Protein AF-0000000086680025 (afdb_homodimer)

Foldseek 3Di:
DKAKEKAFFAFEQFLDPVVGTDRTWIWIDTQQFTADIGNDDDDDHHYDHQHLKYKWFFFAAQAAQQLCQLLFQVCQQAAPVRCLCVPLVQQLLQDDLLSLLLSLLLSVLLCVLQRHQEYAHQHQSPQDLSNVVSNLVSCVVLQGQYADADHHHRNDSCQQFAQHADAHPLVSVVVCCVVRPVDPPDSYHYAHEYAAARRYHPVRNVVSLVSCVVSVHAYEYEALFADRRVVRLGQVVCVVVVSAALRYEYEQCQNHDPVSLLSNLVRNHAYEHAQPSRVSNVGHHRCQLVCVVSVHQAAYHNYYSNHPDHHLLVRLVSNLVRQQVVQVVVVVVVVHDGPDRDDLLSSLLRRFLSSCVNNVNNQAGRGSDGPHGPFMWIFNCPDPQRPPDDDVSCSSNPRDGSQRGAWTDRSNHTQHHRSGGPDDSVVSVVSSNVSSVSSVVVSVVVVVPPPPD/DKAKEKAFFAFEQFLDPVVGTDRTWIWIDTQQFTADIGNDDDDDHHYDHQHLKYKWFFFAAQAAQQLCQLLFQVCQQAAPVRCLCVPLAQQLLQDDLLSSLLSLLLSVLLCVLQRHQEYAHQHQSPQDLSNVVSNLVSCVVLQGQYADADHHHRNDSCQQFAQHADAHPLVSVVVCCVPRPVDPPDSYHYAHEYAAARRYHPVRNVVSLVSCVVSVHAYEYEALFADRRVVRLGQVVCVVVVSAALRYEYEQCQNHDPVSLLSNLVRNHAYEHAQPSRVSNVGHHRCQLVCVVSVHQAAYHNYYSNHPDHHLLVRLVSNLVRQQVVQVVVVVVVVHDGPDRDDLLSSLLRRFLSSCVNNVNNQAGRGSDGPHGPFMWIFNCPDPQRPPDDDVSCSSNPRDGSQGGAWTDRSNHTQHHRSGGPDDSVVSVVSSNVSSVSSVVVSVVVVVPPPDD

Structure (mmCIF, N/CA/C/O backbone):
data_AF-0000000086680025-model_v1
#
loop_
_entity.id
_entity.type
_entity.pdbx_description
1 polymer 'Cytosine deaminase'
#
loop_
_atom_site.group_PDB
_atom_site.id
_atom_site.type_symbol
_atom_site.label_atom_id
_atom_site.label_alt_id
_atom_site.label_comp_id
_atom_site.label_asym_id
_atom_site.label_entity_id
_atom_site.label_seq_id
_atom_site.pdbx_PDB_ins_code
_atom_site.Cartn_x
_atom_site.Cartn_y
_atom_site.Cartn_z
_atom_site.occupancy
_atom_site.B_iso_or_equiv
_atom_site.auth_seq_id
_atom_site.auth_comp_id
_atom_site.auth_asym_id
_atom_site.auth_atom_id
_atom_site.pdbx_PDB_model_num
ATOM 1 N N . MET A 1 1 ? 18.297 10.102 37.594 1 54.25 1 MET A N 1
ATOM 2 C CA . MET A 1 1 ? 19.156 9.195 36.844 1 54.25 1 MET A CA 1
ATOM 3 C C . MET A 1 1 ? 18.859 9.281 35.344 1 54.25 1 MET A C 1
ATOM 5 O O . MET A 1 1 ? 17.734 9.523 34.969 1 54.25 1 MET A O 1
ATOM 9 N N . SER A 1 2 ? 19.922 9.375 34.562 1 71.94 2 SER A N 1
ATOM 10 C CA . SER A 1 2 ? 19.781 9.523 33.125 1 71.94 2 SER A CA 1
ATOM 11 C C . SER A 1 2 ? 19.047 8.344 32.5 1 71.94 2 SER A C 1
ATOM 13 O O . SER A 1 2 ? 19.203 7.203 32.938 1 71.94 2 SER A O 1
ATOM 15 N N . ASN A 1 3 ? 17.953 8.695 31.797 1 89.69 3 ASN A N 1
ATOM 16 C CA . ASN A 1 3 ? 17.25 7.652 31.062 1 89.69 3 ASN A CA 1
ATOM 17 C C . ASN A 1 3 ? 18.031 7.195 29.828 1 89.69 3 ASN A C 1
ATOM 19 O O . ASN A 1 3 ? 18.234 7.977 28.906 1 89.69 3 ASN A O 1
ATOM 23 N N . ARG A 1 4 ? 18.703 6.047 29.984 1 96.38 4 ARG A N 1
ATOM 24 C CA . ARG A 1 4 ? 19.516 5.508 28.906 1 96.38 4 ARG A CA 1
ATOM 25 C C . ARG A 1 4 ? 18.906 4.227 28.344 1 96.38 4 ARG A C 1
ATOM 27 O O . ARG A 1 4 ? 18.516 3.336 29.109 1 96.38 4 ARG A O 1
ATOM 34 N N . ILE A 1 5 ? 18.734 4.18 27.016 1 98.44 5 ILE A N 1
ATOM 35 C CA . ILE A 1 5 ? 18.25 3.008 26.297 1 98.44 5 ILE A CA 1
ATOM 36 C C . ILE A 1 5 ? 19.281 2.566 25.266 1 98.44 5 ILE A C 1
ATOM 38 O O . ILE A 1 5 ? 19.828 3.393 24.531 1 98.44 5 ILE A O 1
ATOM 42 N N . LEU A 1 6 ? 19.656 1.301 25.297 1 98.81 6 LEU A N 1
ATOM 43 C CA . LEU A 1 6 ? 20.531 0.731 24.281 1 98.81 6 LEU A CA 1
ATOM 44 C C . LEU A 1 6 ? 19.781 -0.26 23.406 1 98.81 6 LEU A C 1
ATOM 46 O O . LEU A 1 6 ? 19.344 -1.316 23.875 1 98.81 6 LEU A O 1
ATOM 50 N N . LEU A 1 7 ? 19.469 0.133 22.156 1 98.88 7 LEU A N 1
ATOM 51 C CA . LEU A 1 7 ? 19.016 -0.82 21.156 1 98.88 7 LEU A CA 1
ATOM 52 C C . LEU A 1 7 ? 20.172 -1.644 20.609 1 98.88 7 LEU A C 1
ATOM 54 O O . LEU A 1 7 ? 21.016 -1.121 19.891 1 98.88 7 LEU A O 1
ATOM 58 N N . ARG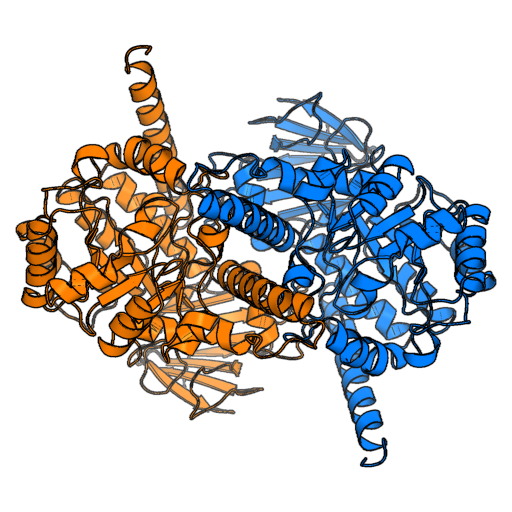 A 1 8 ? 20.203 -2.949 20.859 1 98.75 8 ARG A N 1
ATOM 59 C CA . ARG A 1 8 ? 21.406 -3.74 20.625 1 98.75 8 ARG A CA 1
ATOM 60 C C . ARG A 1 8 ? 21.203 -4.734 19.484 1 98.75 8 ARG A C 1
ATOM 62 O O . ARG A 1 8 ? 20.234 -5.508 19.516 1 98.75 8 ARG A O 1
ATOM 69 N N . GLY A 1 9 ? 22.016 -4.652 18.562 1 98.69 9 GLY A N 1
ATOM 70 C CA . GLY A 1 9 ? 22.188 -5.758 17.641 1 98.69 9 GLY A CA 1
ATOM 71 C C . GLY A 1 9 ? 21.219 -5.719 16.484 1 98.69 9 GLY A C 1
ATOM 72 O O . GLY A 1 9 ? 20.938 -6.75 15.859 1 98.69 9 GLY A O 1
ATOM 73 N N . GLY A 1 10 ? 20.609 -4.605 16.109 1 98.69 10 GLY A N 1
ATOM 74 C CA . GLY A 1 10 ? 19.688 -4.508 14.992 1 98.69 10 GLY A CA 1
ATOM 75 C C . GLY A 1 10 ? 20.375 -4.195 13.68 1 98.69 10 GLY A C 1
ATOM 76 O O . GLY A 1 10 ? 21.562 -3.91 13.656 1 98.69 10 GLY A O 1
ATOM 77 N N . GLN A 1 11 ? 19.719 -4.465 12.547 1 98.81 11 GLN A N 1
ATOM 78 C CA . GLN A 1 11 ? 20.109 -3.83 11.297 1 98.81 11 GLN A CA 1
ATOM 79 C C . GLN A 1 11 ? 19.734 -2.348 11.297 1 98.81 11 GLN A C 1
ATOM 81 O O . GLN A 1 11 ? 18.562 -1.99 11.383 1 98.81 11 GLN A O 1
ATOM 86 N N . VAL A 1 12 ? 20.719 -1.46 11.242 1 98.94 12 VAL A N 1
ATOM 87 C CA . VAL A 1 12 ? 20.469 -0.038 11.461 1 98.94 12 VAL A CA 1
ATOM 88 C C . VAL A 1 12 ? 20.578 0.713 10.133 1 98.94 12 VAL A C 1
ATOM 90 O O . VAL A 1 12 ? 21.625 0.695 9.484 1 98.94 12 VAL A O 1
ATOM 93 N N . ILE A 1 13 ? 19.5 1.299 9.672 1 98.94 13 ILE A N 1
ATOM 94 C CA . ILE A 1 13 ? 19.5 2.234 8.555 1 98.94 13 ILE A CA 1
ATOM 95 C C . ILE A 1 13 ? 19.516 3.668 9.078 1 98.94 13 ILE A C 1
ATOM 97 O O . ILE A 1 13 ? 18.484 4.18 9.539 1 98.94 13 ILE A O 1
ATOM 101 N N . THR A 1 14 ? 20.594 4.348 8.992 1 98.88 14 THR A N 1
ATOM 102 C CA . THR A 1 14 ? 20.812 5.555 9.781 1 98.88 14 THR A CA 1
ATOM 103 C C . THR A 1 14 ? 20.266 6.781 9.062 1 98.88 14 THR A C 1
ATOM 105 O O . THR A 1 14 ? 19.922 7.781 9.695 1 98.88 14 THR A O 1
ATOM 108 N N . MET A 1 15 ? 20.219 6.762 7.656 1 98.62 15 MET A N 1
ATOM 109 C CA . MET A 1 15 ? 19.938 7.914 6.809 1 98.62 15 MET A CA 1
ATOM 110 C C . MET A 1 15 ? 20.969 9.016 7.039 1 98.62 15 MET A C 1
ATOM 112 O O . MET A 1 15 ? 20.688 10.195 6.816 1 98.62 15 MET A O 1
ATOM 116 N N . ASP A 1 16 ? 22.109 8.742 7.641 1 98.44 16 ASP A N 1
ATOM 117 C CA . ASP A 1 16 ? 23.266 9.602 7.82 1 98.44 16 ASP A CA 1
ATOM 118 C C . ASP A 1 16 ? 24.422 9.148 6.926 1 98.44 16 ASP A C 1
ATOM 120 O O . ASP A 1 16 ? 25.078 8.133 7.207 1 98.44 16 ASP A O 1
ATOM 124 N N . PRO A 1 17 ? 24.688 9.875 5.895 1 96.62 17 PRO A N 1
ATOM 125 C CA . PRO A 1 17 ? 25.719 9.445 4.949 1 96.62 17 PRO A CA 1
ATOM 126 C C . PRO A 1 17 ? 27.094 9.312 5.598 1 96.62 17 PRO A C 1
ATOM 128 O O . PRO A 1 17 ? 27.938 8.562 5.113 1 96.62 17 PRO A O 1
ATOM 131 N N . ALA A 1 18 ? 27.344 10.016 6.68 1 97.25 18 ALA A N 1
ATOM 132 C CA . ALA A 1 18 ? 28.641 9.953 7.348 1 97.25 18 ALA A CA 1
ATOM 133 C C . ALA A 1 18 ? 28.812 8.633 8.102 1 97.25 18 ALA A C 1
ATOM 135 O O . ALA A 1 18 ? 29.922 8.109 8.203 1 97.25 18 ALA A O 1
ATOM 136 N N . ILE A 1 19 ? 27.719 8.102 8.586 1 97.88 19 ILE A N 1
ATOM 137 C CA . ILE A 1 19 ? 27.766 6.867 9.359 1 97.88 19 ILE A CA 1
ATOM 138 C C . ILE A 1 19 ? 27.484 5.676 8.453 1 97.88 19 ILE A C 1
ATOM 140 O O . ILE A 1 19 ? 28.094 4.613 8.594 1 97.88 19 ILE A O 1
ATOM 144 N N . GLY A 1 20 ? 26.625 5.859 7.457 1 98 20 GLY A N 1
ATOM 145 C CA . GLY A 1 20 ? 26.172 4.75 6.633 1 98 20 GLY A CA 1
ATOM 146 C C . GLY A 1 20 ? 25.25 3.799 7.371 1 98 20 GLY A C 1
ATOM 147 O O . GLY A 1 20 ? 24.797 4.098 8.477 1 98 20 GLY A O 1
ATOM 148 N N . ASP A 1 21 ? 24.859 2.721 6.758 1 98.5 21 ASP A N 1
ATOM 149 C CA . ASP A 1 21 ? 24.031 1.683 7.367 1 98.5 21 ASP A CA 1
ATOM 150 C C . ASP A 1 21 ? 24.891 0.625 8.055 1 98.5 21 ASP A C 1
ATOM 152 O O . ASP A 1 21 ? 26.031 0.386 7.645 1 98.5 21 ASP A O 1
ATOM 156 N N . LEU A 1 22 ? 24.391 0.056 9.109 1 98.62 22 LEU A N 1
ATOM 157 C CA . LEU A 1 22 ? 25.062 -1.022 9.812 1 98.62 22 LEU A CA 1
ATOM 158 C C . LEU A 1 22 ? 24.297 -2.328 9.695 1 98.62 22 LEU A C 1
ATOM 160 O O . LEU A 1 22 ? 23.141 -2.408 10.117 1 98.62 22 LEU A O 1
ATOM 164 N N . ALA A 1 23 ? 24.922 -3.365 9.117 1 98 23 ALA A N 1
ATOM 165 C CA . ALA A 1 23 ? 24.297 -4.68 9.023 1 98 23 ALA A CA 1
ATOM 166 C C . ALA A 1 23 ? 23.922 -5.203 10.406 1 98 23 ALA A C 1
ATOM 168 O O . ALA A 1 23 ? 22.891 -5.875 10.562 1 98 23 ALA A O 1
ATOM 169 N N . THR A 1 24 ? 24.734 -4.996 11.352 1 98.38 24 THR A N 1
ATOM 170 C CA . THR A 1 24 ? 24.484 -5.203 12.773 1 98.38 24 THR A CA 1
ATOM 171 C C . THR A 1 24 ? 25.078 -4.055 13.594 1 98.38 24 THR A C 1
ATOM 173 O O . THR A 1 24 ? 26.266 -3.744 13.477 1 98.38 24 THR A O 1
ATOM 176 N N . GLY A 1 25 ? 24.188 -3.363 14.344 1 98.75 25 GLY A N 1
ATOM 177 C CA . GLY A 1 25 ? 24.672 -2.223 15.102 1 98.75 25 GLY A CA 1
ATOM 178 C C . GLY A 1 25 ? 23.844 -1.909 16.328 1 98.75 25 GLY A C 1
ATOM 179 O O . GLY A 1 25 ? 22.812 -2.547 16.547 1 98.75 25 GLY A O 1
ATOM 180 N N . ASP A 1 26 ? 24.375 -1.069 17.156 1 98.88 26 ASP A N 1
ATOM 181 C CA . ASP A 1 26 ? 23.766 -0.579 18.375 1 98.88 26 ASP A CA 1
ATOM 182 C C . ASP A 1 26 ? 23.422 0.905 18.266 1 98.88 26 ASP A C 1
ATOM 184 O O . ASP A 1 26 ? 24.125 1.661 17.594 1 98.88 26 ASP A O 1
ATOM 188 N N . VAL A 1 27 ? 22.344 1.32 18.828 1 98.94 27 VAL A N 1
ATOM 189 C CA . VAL A 1 27 ? 21.969 2.721 18.969 1 98.94 27 VAL A CA 1
ATOM 190 C C . VAL A 1 27 ? 21.797 3.062 20.453 1 98.94 27 VAL A C 1
ATOM 192 O O . VAL A 1 27 ? 20.953 2.48 21.125 1 98.94 27 VAL A O 1
ATOM 195 N N . LEU A 1 28 ? 22.594 3.955 20.984 1 98.88 28 LEU A N 1
ATOM 196 C CA . LEU A 1 28 ? 22.5 4.418 22.359 1 98.88 28 LEU A CA 1
ATOM 197 C C . LEU A 1 28 ? 21.719 5.727 22.438 1 98.88 28 LEU A C 1
ATOM 199 O O . LEU A 1 28 ? 22.031 6.68 21.719 1 98.88 28 LEU A O 1
ATOM 203 N N . ILE A 1 29 ? 20.688 5.734 23.219 1 98.81 29 ILE A N 1
ATOM 204 C CA . ILE A 1 29 ? 19.859 6.91 23.453 1 98.81 29 ILE A CA 1
ATOM 205 C C . ILE A 1 29 ? 20.078 7.402 24.891 1 98.81 29 ILE A C 1
ATOM 207 O O . ILE A 1 29 ? 20.047 6.609 25.828 1 98.81 29 ILE A O 1
ATOM 211 N N . GLU A 1 30 ? 20.359 8.703 25.031 1 98.19 30 GLU A N 1
ATOM 212 C CA . GLU A 1 30 ? 20.531 9.328 26.344 1 98.19 30 GLU A CA 1
ATOM 213 C C . GLU A 1 30 ? 19.719 10.602 26.469 1 98.19 30 GLU A C 1
ATOM 215 O O . GLU A 1 30 ? 19.922 11.555 25.703 1 98.19 30 GLU A O 1
ATOM 220 N N . ASP A 1 31 ? 18.828 10.617 27.406 1 97.19 31 ASP A N 1
ATOM 221 C CA . ASP A 1 31 ? 18 11.789 27.719 1 97.19 31 ASP A CA 1
ATOM 222 C C . ASP A 1 31 ? 17.344 12.359 26.469 1 97.19 31 ASP A C 1
ATOM 224 O O . ASP A 1 31 ? 17.453 13.555 26.203 1 97.19 31 ASP A O 1
ATOM 228 N N . GLY A 1 32 ? 16.797 11.43 25.656 1 97.12 32 GLY A N 1
ATOM 229 C CA . GLY A 1 32 ? 15.977 11.812 24.531 1 97.12 32 GLY A CA 1
ATOM 230 C C . GLY A 1 32 ? 16.766 12.016 23.25 1 97.12 32 GLY A C 1
ATOM 231 O O . GLY A 1 32 ? 16.188 12.227 22.188 1 97.12 32 GLY A O 1
ATOM 232 N N . LYS A 1 33 ? 18.094 11.867 23.344 1 98.19 33 LYS A N 1
ATOM 233 C CA . LYS A 1 33 ? 18.953 12.094 22.188 1 98.19 33 LYS A CA 1
ATOM 234 C C . LYS A 1 33 ? 19.734 10.836 21.828 1 98.19 33 LYS A C 1
ATOM 236 O O . LYS A 1 33 ? 20.031 10.008 22.688 1 98.19 33 LYS A O 1
ATOM 241 N N . ILE A 1 34 ? 19.984 10.711 20.562 1 98.81 34 ILE A N 1
ATOM 242 C CA . ILE A 1 34 ? 20.891 9.664 20.109 1 98.81 34 ILE A CA 1
ATOM 243 C C . ILE A 1 34 ? 22.312 10 20.547 1 98.81 34 ILE A C 1
ATOM 245 O O . ILE A 1 34 ? 22.859 11.023 20.141 1 98.81 34 ILE A O 1
ATOM 249 N N . ALA A 1 35 ? 22.875 9.18 21.375 1 98.69 35 ALA A N 1
ATOM 250 C CA . ALA A 1 35 ? 24.219 9.438 21.891 1 98.69 35 ALA A CA 1
ATOM 251 C C . ALA A 1 35 ? 25.281 8.82 20.984 1 98.69 35 ALA A C 1
ATOM 253 O O . ALA A 1 35 ? 26.359 9.391 20.812 1 98.69 35 ALA A O 1
ATOM 254 N N . ALA A 1 36 ? 24.969 7.617 20.453 1 98.75 36 ALA A N 1
ATOM 255 C CA . ALA A 1 36 ? 25.938 6.914 19.609 1 98.75 36 ALA A CA 1
ATOM 256 C C . ALA A 1 36 ? 25.234 5.883 18.734 1 98.75 36 ALA A C 1
ATOM 258 O O . ALA A 1 36 ? 24.203 5.336 19.109 1 98.75 36 ALA A O 1
ATOM 259 N N . VAL A 1 37 ? 25.766 5.629 17.578 1 98.88 37 VAL A N 1
ATOM 260 C CA . VAL A 1 37 ? 25.406 4.57 16.641 1 98.88 37 VAL A CA 1
ATOM 261 C C . VAL A 1 37 ? 26.672 3.861 16.156 1 98.88 37 VAL A C 1
ATOM 263 O O . VAL A 1 37 ? 27.484 4.445 15.445 1 98.88 37 VAL A O 1
ATOM 266 N N . GLU A 1 38 ? 26.906 2.676 16.594 1 98.69 38 GLU A N 1
ATOM 267 C CA . GLU A 1 38 ? 28.141 1.935 16.344 1 98.69 38 GLU A CA 1
ATOM 268 C C . GLU A 1 38 ? 27.859 0.442 16.188 1 98.69 38 GLU A C 1
ATOM 270 O O . GLU A 1 38 ? 26.781 -0.039 16.562 1 98.69 38 GLU A O 1
ATOM 275 N N . PRO A 1 39 ? 28.766 -0.261 15.609 1 98.38 39 PRO A N 1
ATOM 276 C CA . PRO A 1 39 ? 28.594 -1.712 15.508 1 98.38 39 PRO A CA 1
ATOM 277 C C . PRO A 1 39 ? 28.375 -2.375 16.859 1 98.38 39 PRO A C 1
ATOM 279 O O . PRO A 1 39 ? 27.609 -3.33 16.969 1 98.38 39 PRO A O 1
ATOM 282 N N . SER A 1 40 ? 29.047 -1.867 17.891 1 98.44 40 SER A N 1
ATOM 283 C CA . SER A 1 40 ? 28.891 -2.371 19.25 1 98.44 40 SER A CA 1
ATOM 284 C C . SER A 1 40 ? 29.141 -1.271 20.281 1 98.44 40 SER A C 1
ATOM 286 O O . SER A 1 40 ? 30.094 -0.494 20.156 1 98.44 40 SER A O 1
ATOM 288 N N . ILE A 1 41 ? 28.234 -1.149 21.219 1 98.38 41 ILE A N 1
ATOM 289 C CA . ILE A 1 41 ? 28.344 -0.147 22.281 1 98.38 41 ILE A CA 1
ATOM 290 C C . ILE A 1 41 ? 28.203 -0.818 23.641 1 98.38 41 ILE A C 1
ATOM 292 O O . ILE A 1 41 ? 27.281 -1.608 23.859 1 98.38 41 ILE A O 1
ATOM 296 N N . ASP A 1 42 ? 29.109 -0.59 24.562 1 97.19 42 ASP A N 1
ATOM 297 C CA . ASP A 1 42 ? 28.969 -0.954 25.969 1 97.19 42 ASP A CA 1
ATOM 298 C C . ASP A 1 42 ? 28.516 0.241 26.797 1 97.19 42 ASP A C 1
ATOM 300 O O . ASP A 1 42 ? 29.156 1.294 26.781 1 97.19 42 ASP A O 1
ATOM 304 N N . ALA A 1 43 ? 27.406 0.131 27.344 1 96.12 43 ALA A N 1
ATOM 305 C CA . ALA A 1 43 ? 26.859 1.214 28.156 1 96.12 43 ALA A CA 1
ATOM 306 C C . ALA A 1 43 ? 25.969 0.669 29.25 1 96.12 43 ALA A C 1
ATOM 308 O O . ALA A 1 43 ? 25.344 -0.381 29.094 1 96.12 43 ALA A O 1
ATOM 309 N N . ASP A 1 44 ? 25.953 1.296 30.406 1 96.31 44 ASP A N 1
ATOM 310 C CA . ASP A 1 44 ? 24.969 1.035 31.438 1 96.31 44 ASP A CA 1
ATOM 311 C C . ASP A 1 44 ? 23.625 1.679 31.094 1 96.31 44 ASP A C 1
ATOM 313 O O . ASP A 1 44 ? 23.438 2.881 31.281 1 96.31 44 ASP A O 1
ATOM 317 N N . ALA A 1 45 ? 22.781 0.9 30.484 1 97.31 45 ALA A N 1
ATOM 318 C CA . ALA A 1 45 ? 21.5 1.377 29.969 1 97.31 45 ALA A CA 1
ATOM 319 C C . ALA A 1 45 ? 20.453 0.268 29.984 1 97.31 45 ALA A C 1
ATOM 321 O O . ALA A 1 45 ? 20.781 -0.9 30.203 1 97.31 45 ALA A O 1
ATOM 322 N N . GLU A 1 46 ? 19.156 0.61 29.906 1 97.06 46 GLU A N 1
ATOM 323 C CA . GLU A 1 46 ? 18.141 -0.373 29.547 1 97.06 46 GLU A CA 1
ATOM 324 C C . GLU A 1 46 ? 18.406 -0.982 28.172 1 97.06 46 GLU A C 1
ATOM 326 O O . GLU A 1 46 ? 18.438 -0.271 27.172 1 97.06 46 GLU A O 1
ATOM 331 N N . VAL A 1 47 ? 18.688 -2.275 28.219 1 98.06 47 VAL A N 1
ATOM 332 C CA . VAL A 1 47 ? 19.031 -2.926 26.953 1 98.06 47 VAL A CA 1
ATOM 333 C C . VAL A 1 47 ? 17.781 -3.496 26.297 1 98.06 47 VAL A C 1
ATOM 335 O O . VAL A 1 47 ? 17.031 -4.242 26.922 1 98.06 47 VAL A O 1
ATOM 338 N N . VAL A 1 48 ? 17.516 -3.092 25.109 1 98.38 48 VAL A N 1
ATOM 339 C CA . VAL A 1 48 ? 16.5 -3.668 24.234 1 98.38 48 VAL A CA 1
ATOM 340 C C . VAL A 1 48 ? 17.156 -4.508 23.141 1 98.38 48 VAL A C 1
ATOM 342 O O . VAL A 1 48 ? 17.953 -3.994 22.359 1 98.38 48 VAL A O 1
ATOM 345 N N . ASP A 1 49 ? 16.922 -5.828 23.156 1 98.56 49 ASP A N 1
ATOM 346 C CA . ASP A 1 49 ? 17.469 -6.715 22.125 1 98.56 49 ASP A CA 1
ATOM 347 C C . ASP A 1 49 ? 16.828 -6.434 20.766 1 98.56 49 ASP A C 1
ATOM 349 O O . ASP A 1 49 ? 15.641 -6.73 20.562 1 98.56 49 ASP A O 1
ATOM 353 N N . ALA A 1 50 ? 17.547 -5.867 19.844 1 98.62 50 ALA A N 1
ATOM 354 C CA . ALA A 1 50 ? 17.047 -5.52 18.516 1 98.62 50 ALA A CA 1
ATOM 355 C C . ALA A 1 50 ? 17.469 -6.559 17.484 1 98.62 50 ALA A C 1
ATOM 357 O O . ALA A 1 50 ? 17.359 -6.316 16.281 1 98.62 50 ALA A O 1
ATOM 358 N N . THR A 1 51 ? 17.953 -7.738 17.938 1 98.19 51 THR A N 1
ATOM 359 C CA . THR A 1 51 ? 18.25 -8.812 17 1 98.19 51 THR A CA 1
ATOM 360 C C . THR A 1 51 ? 17.016 -9.172 16.188 1 98.19 51 THR A C 1
ATOM 362 O O . THR A 1 51 ? 15.93 -9.344 16.734 1 98.19 51 THR A O 1
ATOM 365 N N . GLY A 1 52 ? 17.188 -9.25 14.844 1 98.25 52 GLY A N 1
ATOM 366 C CA . GLY A 1 52 ? 16.062 -9.562 13.977 1 98.25 52 GLY A CA 1
ATOM 367 C C . GLY A 1 52 ? 15.172 -8.367 13.711 1 98.25 52 GLY A C 1
ATOM 368 O O . GLY A 1 52 ? 14.102 -8.508 13.109 1 98.25 52 GLY A O 1
ATOM 369 N N . ARG A 1 53 ? 15.586 -7.191 14.211 1 98.81 53 ARG A N 1
ATOM 370 C CA . ARG A 1 53 ? 14.836 -5.969 13.93 1 98.81 53 ARG A CA 1
ATOM 371 C C . ARG A 1 53 ? 15.625 -5.051 12.992 1 98.81 53 ARG A C 1
ATOM 373 O O . ARG A 1 53 ? 16.844 -5.133 12.922 1 98.81 53 ARG A O 1
ATOM 380 N N . ILE A 1 54 ? 14.914 -4.277 12.227 1 98.94 54 ILE A N 1
ATOM 381 C CA . ILE A 1 54 ? 15.484 -3.143 11.508 1 98.94 54 ILE A CA 1
ATOM 382 C C . ILE A 1 54 ? 15.195 -1.853 12.273 1 98.94 54 ILE A C 1
ATOM 384 O O . ILE A 1 54 ? 14.062 -1.606 12.68 1 98.94 54 ILE A O 1
ATOM 388 N N . VAL A 1 55 ? 16.219 -1.077 12.555 1 98.94 55 VAL A N 1
ATOM 389 C CA . VAL A 1 55 ? 16.125 0.188 13.273 1 98.94 55 VAL A CA 1
ATOM 390 C C . VAL A 1 55 ? 16.234 1.353 12.297 1 98.94 55 VAL A C 1
ATOM 392 O O . VAL A 1 55 ? 17.234 1.462 11.57 1 98.94 55 VAL A O 1
ATOM 395 N N . ILE A 1 56 ? 15.219 2.213 12.227 1 99 56 ILE A N 1
ATOM 396 C CA . ILE A 1 56 ? 15.211 3.338 11.305 1 99 56 ILE A CA 1
ATOM 397 C C . ILE A 1 56 ? 14.789 4.609 12.031 1 99 56 ILE A C 1
ATOM 399 O O . ILE A 1 56 ? 14.219 4.543 13.125 1 99 56 ILE A O 1
ATOM 403 N N . PRO A 1 57 ? 15.164 5.828 11.484 1 98.94 57 PRO A N 1
ATOM 404 C CA . PRO A 1 57 ? 14.5 7.031 11.992 1 98.94 57 PRO A CA 1
ATOM 405 C C . PRO A 1 57 ? 12.984 6.992 11.797 1 98.94 57 PRO A C 1
ATOM 407 O O . PRO A 1 57 ? 12.492 6.336 10.875 1 98.94 57 PRO A O 1
ATOM 410 N N . GLY A 1 58 ? 12.266 7.66 12.688 1 98.94 58 GLY A N 1
ATOM 411 C CA . GLY A 1 58 ? 10.828 7.773 12.5 1 98.94 58 GLY A CA 1
ATOM 412 C C . GLY A 1 58 ? 10.445 8.406 11.18 1 98.94 58 GLY A C 1
ATOM 413 O O . GLY A 1 58 ? 11.133 9.305 10.688 1 98.94 58 GLY A O 1
ATOM 414 N N . PHE A 1 59 ? 9.352 7.93 10.57 1 98.94 59 PHE A N 1
ATOM 415 C CA . PHE A 1 59 ? 8.828 8.562 9.367 1 98.94 59 PHE A CA 1
ATOM 416 C C . PHE A 1 59 ? 8.336 9.977 9.664 1 98.94 59 PHE A C 1
ATOM 418 O O . PHE A 1 59 ? 7.906 10.266 10.781 1 98.94 59 PHE A O 1
ATOM 425 N N . VAL A 1 60 ? 8.43 10.844 8.672 1 98.94 60 VAL A N 1
ATOM 426 C CA . VAL A 1 60 ? 7.973 12.227 8.781 1 98.94 60 VAL A CA 1
ATOM 427 C C . VAL A 1 60 ? 6.883 12.492 7.746 1 98.94 60 VAL A C 1
ATOM 429 O O . VAL A 1 60 ? 7.129 12.414 6.543 1 98.94 60 VAL A O 1
ATOM 432 N N . ASP A 1 61 ? 5.695 12.719 8.234 1 98.94 61 ASP A N 1
ATOM 433 C CA . ASP A 1 61 ? 4.555 13.094 7.402 1 98.94 61 ASP A CA 1
ATOM 434 C C . ASP A 1 61 ? 4.473 14.609 7.234 1 98.94 61 ASP A C 1
ATOM 436 O O . ASP A 1 61 ? 4.027 15.32 8.141 1 98.94 61 ASP A O 1
ATOM 440 N N . THR A 1 62 ? 4.711 15.117 6.008 1 98.94 62 THR A N 1
ATOM 441 C CA . THR A 1 62 ? 4.965 16.547 5.844 1 98.94 62 THR A CA 1
ATOM 442 C C . THR A 1 62 ? 3.676 17.281 5.512 1 98.94 62 THR A C 1
ATOM 444 O O . THR A 1 62 ? 3.689 18.5 5.297 1 98.94 62 THR A O 1
ATOM 447 N N . HIS A 1 63 ? 2.57 16.609 5.438 1 98.94 63 HIS A N 1
ATOM 448 C CA . HIS A 1 63 ? 1.279 17.219 5.145 1 98.94 63 HIS A CA 1
ATOM 449 C C . HIS A 1 63 ? 0.133 16.25 5.434 1 98.94 63 HIS A C 1
ATOM 451 O O . HIS A 1 63 ? -0.033 15.25 4.734 1 98.94 63 HIS A O 1
ATOM 457 N N . ARG A 1 64 ? -0.679 16.547 6.484 1 98.88 64 ARG A N 1
ATOM 458 C CA . ARG A 1 64 ? -1.83 15.719 6.824 1 98.88 64 ARG A CA 1
ATOM 459 C C . ARG A 1 64 ? -2.963 16.562 7.402 1 98.88 64 ARG A C 1
ATOM 461 O O . ARG A 1 64 ? -2.73 17.422 8.25 1 98.88 64 ARG A O 1
ATOM 468 N N . HIS A 1 65 ? -4.16 16.391 6.926 1 98.88 65 HIS A N 1
ATOM 469 C CA . HIS A 1 65 ? -5.359 16.953 7.531 1 98.88 65 HIS A CA 1
ATOM 470 C C . HIS A 1 65 ? -5.891 16.062 8.648 1 98.88 65 HIS A C 1
ATOM 472 O O . HIS A 1 65 ? -6.938 15.43 8.492 1 98.88 65 HIS A O 1
ATOM 478 N N . THR A 1 66 ? -5.277 16.141 9.82 1 98.88 66 THR A N 1
ATOM 479 C CA . THR A 1 66 ? -5.516 15.188 10.906 1 98.88 66 THR A CA 1
ATOM 480 C C . THR A 1 66 ? -6.949 15.297 11.414 1 98.88 66 THR A C 1
ATOM 482 O O . THR A 1 66 ? -7.531 14.305 11.859 1 98.88 66 THR A O 1
ATOM 485 N N . TRP A 1 67 ? -7.531 16.5 11.281 1 98.88 67 TRP A N 1
ATOM 486 C CA . TRP A 1 67 ? -8.898 16.719 11.734 1 98.88 67 TRP A CA 1
ATOM 487 C C . TRP A 1 67 ? -9.883 15.844 10.977 1 98.88 67 TRP A C 1
ATOM 489 O O . TRP A 1 67 ? -11.008 15.633 11.422 1 98.88 67 TRP A O 1
ATOM 499 N N . GLU A 1 68 ? -9.484 15.25 9.922 1 98.88 68 GLU A N 1
ATOM 500 C CA . GLU A 1 68 ? -10.391 14.469 9.086 1 98.88 68 GLU A CA 1
ATOM 501 C C . GLU A 1 68 ? -10.461 13.016 9.555 1 98.88 68 GLU A C 1
ATOM 503 O O . GLU A 1 68 ? -11.156 12.203 8.953 1 98.88 68 GLU A O 1
ATOM 508 N N . THR A 1 69 ? -9.82 12.609 10.617 1 98.88 69 THR A N 1
ATOM 509 C CA . THR A 1 69 ? -9.773 11.227 11.086 1 98.88 69 THR A CA 1
ATOM 510 C C . THR A 1 69 ? -11.18 10.703 11.375 1 98.88 69 THR A C 1
ATOM 512 O O . THR A 1 69 ? -11.484 9.539 11.102 1 98.88 69 THR A O 1
ATOM 515 N N . ALA A 1 70 ? -12.078 11.547 11.844 1 98.88 70 ALA A N 1
ATOM 516 C CA . ALA A 1 70 ? -13.438 11.125 12.172 1 98.88 70 ALA A CA 1
ATOM 517 C C . ALA A 1 70 ? -14.219 10.773 10.906 1 98.88 70 ALA A C 1
ATOM 519 O O . ALA A 1 70 ? -15.227 10.07 10.977 1 98.88 70 ALA A O 1
ATOM 520 N N . ILE A 1 71 ? -13.789 11.281 9.781 1 98.81 71 ILE A N 1
ATOM 521 C CA . ILE A 1 71 ? -14.484 11.008 8.531 1 98.81 71 ILE A CA 1
ATOM 522 C C . ILE A 1 71 ? -13.578 10.203 7.602 1 98.81 71 ILE A C 1
ATOM 524 O O . ILE A 1 71 ? -13.688 10.312 6.379 1 98.81 71 ILE A O 1
ATOM 528 N N . ARG A 1 72 ? -12.672 9.391 8.141 1 98.56 72 ARG A N 1
ATOM 529 C CA . ARG A 1 72 ? -11.828 8.492 7.352 1 98.56 72 ARG A CA 1
ATOM 530 C C . ARG A 1 72 ? -12.68 7.582 6.473 1 98.56 72 ARG A C 1
ATOM 532 O O . ARG A 1 72 ? -13.688 7.039 6.922 1 98.56 72 ARG A O 1
ATOM 539 N N . GLY A 1 73 ? -12.266 7.461 5.227 1 98 73 GLY A N 1
ATOM 540 C CA . GLY A 1 73 ? -12.891 6.523 4.309 1 98 73 GLY A CA 1
ATOM 541 C C . GLY A 1 73 ? -14.281 6.949 3.873 1 98 73 GLY A C 1
ATOM 542 O O . GLY A 1 73 ? -15 6.176 3.236 1 98 73 GLY A O 1
ATOM 543 N N . VAL A 1 74 ? -14.703 8.211 4.102 1 98.19 74 VAL A N 1
ATOM 544 C CA . VAL A 1 74 ? -16.078 8.641 3.844 1 98.19 74 VAL A CA 1
ATOM 545 C C . VAL A 1 74 ? -16.266 8.914 2.354 1 98.19 74 VAL A C 1
ATOM 547 O O . VAL A 1 74 ? -17.375 8.875 1.843 1 98.19 74 VAL A O 1
ATOM 550 N N . ALA A 1 75 ? -15.18 9.164 1.644 1 98.12 75 ALA A N 1
ATOM 551 C CA . ALA A 1 75 ? -15.25 9.547 0.235 1 98.12 75 ALA A CA 1
ATOM 552 C C . ALA A 1 75 ? -14.258 8.742 -0.602 1 98.12 75 ALA A C 1
ATOM 554 O O . ALA A 1 75 ? -13.383 9.312 -1.26 1 98.12 75 ALA A O 1
ATOM 555 N N . PRO A 1 76 ? -14.461 7.41 -0.692 1 98 76 PRO A N 1
ATOM 556 C CA . PRO A 1 76 ? -13.469 6.523 -1.298 1 98 76 PRO A CA 1
ATOM 557 C C . PRO A 1 76 ? -13.273 6.777 -2.791 1 98 76 PRO A C 1
ATOM 559 O O . PRO A 1 76 ? -12.203 6.52 -3.336 1 98 76 PRO A O 1
ATOM 562 N N . ASN A 1 77 ? -14.273 7.336 -3.488 1 98.12 77 ASN A N 1
ATOM 563 C CA . ASN A 1 77 ? -14.211 7.504 -4.938 1 98.12 77 ASN A CA 1
ATOM 564 C C . ASN A 1 77 ? -14.07 8.977 -5.32 1 98.12 77 ASN A C 1
ATOM 566 O O . ASN A 1 77 ? -14.25 9.336 -6.484 1 98.12 77 ASN A O 1
ATOM 570 N N . ALA A 1 78 ? -13.789 9.828 -4.387 1 97.38 78 ALA A N 1
ATOM 571 C CA . ALA A 1 78 ? -13.797 11.273 -4.621 1 97.38 78 ALA A CA 1
ATOM 572 C C . ALA A 1 78 ? -12.641 11.688 -5.523 1 97.38 78 ALA A C 1
ATOM 574 O O . ALA A 1 78 ? -11.523 11.18 -5.383 1 97.38 78 ALA A O 1
ATOM 575 N N . THR A 1 79 ? -12.898 12.516 -6.484 1 96.62 79 THR A N 1
ATOM 576 C CA . THR A 1 79 ? -11.883 13.367 -7.09 1 96.62 79 THR A CA 1
ATOM 577 C C . THR A 1 79 ? -11.633 14.609 -6.234 1 96.62 79 THR A C 1
ATOM 579 O O . THR A 1 79 ? -12.305 14.812 -5.219 1 96.62 79 THR A O 1
ATOM 582 N N . LEU A 1 80 ? -10.664 15.406 -6.617 1 96.25 80 LEU A N 1
ATOM 583 C CA . LEU A 1 80 ? -10.422 16.625 -5.859 1 96.25 80 LEU A CA 1
ATOM 584 C C . LEU A 1 80 ? -11.656 17.531 -5.887 1 96.25 80 LEU A C 1
ATOM 586 O O . LEU A 1 80 ? -12.008 18.141 -4.871 1 96.25 80 LEU A O 1
ATOM 590 N N . ASP A 1 81 ? -12.328 17.625 -7.055 1 93.62 81 ASP A N 1
ATOM 591 C CA . ASP A 1 81 ? -13.555 18.406 -7.145 1 93.62 81 ASP A CA 1
ATOM 592 C C . ASP A 1 81 ? -14.617 17.891 -6.176 1 93.62 81 ASP A C 1
ATOM 594 O O . ASP A 1 81 ? -15.297 18.672 -5.516 1 93.62 81 ASP A O 1
ATOM 598 N N . ASP A 1 82 ? -14.773 16.578 -6.148 1 95.5 82 ASP A N 1
ATOM 599 C CA . ASP A 1 82 ? -15.727 15.961 -5.223 1 95.5 82 ASP A CA 1
ATOM 600 C C . ASP A 1 82 ? -15.359 16.266 -3.773 1 95.5 82 ASP A C 1
ATOM 602 O O . ASP A 1 82 ? -16.234 16.469 -2.934 1 95.5 82 ASP A O 1
ATOM 606 N N . TYR A 1 83 ? -14.078 16.219 -3.477 1 97.19 83 TYR A N 1
ATOM 607 C CA . TYR A 1 83 ? -13.57 16.469 -2.129 1 97.19 83 TYR A CA 1
ATOM 608 C C . TYR A 1 83 ? -14.016 17.828 -1.61 1 97.19 83 TYR A C 1
ATOM 610 O O . TYR A 1 83 ? -14.391 17.953 -0.444 1 97.19 83 TYR A O 1
ATOM 618 N N . PHE A 1 84 ? -13.953 18.891 -2.424 1 95.44 84 PHE A N 1
ATOM 619 C CA . PHE A 1 84 ? -14.359 20.219 -2.016 1 95.44 84 PHE A CA 1
ATOM 620 C C . PHE A 1 84 ? -15.812 20.234 -1.562 1 95.44 84 PHE A C 1
ATOM 622 O O . PHE A 1 84 ? -16.156 20.875 -0.563 1 95.44 84 PHE A O 1
ATOM 629 N N . VAL A 1 85 ? -16.578 19.438 -2.23 1 94.5 85 VAL A N 1
ATOM 630 C CA . VAL A 1 85 ? -18 19.438 -1.898 1 94.5 85 VAL A CA 1
ATOM 631 C C . VAL A 1 85 ? -18.25 18.453 -0.75 1 94.5 85 VAL A C 1
ATOM 633 O O . VAL A 1 85 ? -18.781 18.844 0.293 1 94.5 85 VAL A O 1
ATOM 636 N N . GLU A 1 86 ? -17.781 17.25 -0.872 1 95.5 86 GLU A N 1
ATOM 637 C CA . GLU A 1 86 ? -18.125 16.172 0.059 1 95.5 86 GLU A CA 1
ATOM 638 C C . GLU A 1 86 ? -17.484 16.406 1.429 1 95.5 86 GLU A C 1
ATOM 640 O O . GLU A 1 86 ? -18.047 16.016 2.453 1 95.5 86 GLU A O 1
ATOM 645 N N . ILE A 1 87 ? -16.344 17.031 1.454 1 97.56 87 ILE A N 1
ATOM 646 C CA . ILE A 1 87 ? -15.633 17.219 2.717 1 97.56 87 ILE A CA 1
ATOM 647 C C . ILE A 1 87 ? -15.75 18.656 3.184 1 97.56 87 ILE A C 1
ATOM 649 O O . ILE A 1 87 ? -16.25 18.922 4.281 1 97.56 87 ILE A O 1
ATOM 653 N N . LEU A 1 88 ? -15.391 19.641 2.355 1 96.75 88 LEU A N 1
ATOM 654 C CA . LEU A 1 88 ? -15.234 21.016 2.809 1 96.75 88 LEU A CA 1
ATOM 655 C C . LEU A 1 88 ? -16.594 21.719 2.879 1 96.75 88 LEU A C 1
ATOM 657 O O . LEU A 1 88 ? -16.781 22.609 3.715 1 96.75 88 LEU A O 1
ATOM 661 N N . ASP A 1 89 ? -17.5 21.344 2.014 1 95.31 89 ASP A N 1
ATOM 662 C CA . ASP A 1 89 ? -18.812 21.953 2.062 1 95.31 89 ASP A CA 1
ATOM 663 C C . ASP A 1 89 ? -19.75 21.203 3.01 1 95.31 89 ASP A C 1
ATOM 665 O O . ASP A 1 89 ? -20.578 21.797 3.684 1 95.31 89 ASP A O 1
ATOM 669 N N . THR A 1 90 ? -19.594 19.891 3.082 1 96.62 90 THR A N 1
ATOM 670 C CA . THR A 1 90 ? -20.562 19.047 3.779 1 96.62 90 THR A CA 1
ATOM 671 C C . THR A 1 90 ? -20.156 18.844 5.234 1 96.62 90 THR A C 1
ATOM 673 O O . THR A 1 90 ? -20.922 19.109 6.152 1 96.62 90 THR A O 1
ATOM 676 N N . PHE A 1 91 ? -18.938 18.438 5.5 1 98.38 91 PHE A N 1
ATOM 677 C CA . PHE A 1 91 ? -18.578 18 6.844 1 98.38 91 PHE A CA 1
ATOM 678 C C . PHE A 1 91 ? -17.875 19.125 7.609 1 98.38 91 PHE A C 1
ATOM 680 O O . PHE A 1 91 ? -18.141 19.328 8.797 1 98.38 91 PHE A O 1
ATOM 687 N N . ALA A 1 92 ? -17 19.859 6.973 1 98.5 92 ALA A N 1
ATOM 688 C CA . ALA A 1 92 ? -16.094 20.781 7.648 1 98.5 92 ALA A CA 1
ATOM 689 C C . ALA A 1 92 ? -16.875 21.812 8.461 1 98.5 92 ALA A C 1
ATOM 691 O O . ALA A 1 92 ? -16.547 22.094 9.617 1 98.5 92 ALA A O 1
ATOM 692 N N . PRO A 1 93 ? -18.031 22.359 7.957 1 98.06 93 PRO A N 1
ATOM 693 C CA . PRO A 1 93 ? -18.75 23.375 8.727 1 98.06 93 PRO A CA 1
ATOM 694 C C . PRO A 1 93 ? -19.391 22.812 10 1 98.06 93 PRO A C 1
ATOM 696 O O . PRO A 1 93 ? -19.781 23.562 10.883 1 98.06 93 PRO A O 1
ATOM 699 N N . LEU A 1 94 ? -19.438 21.5 10.109 1 98.5 94 LEU A N 1
ATOM 700 C CA . LEU A 1 94 ? -20.203 20.859 11.188 1 98.5 94 LEU A CA 1
ATOM 701 C C . LEU A 1 94 ? -19.312 20.594 12.391 1 98.5 94 LEU A C 1
ATOM 703 O O . LEU A 1 94 ? -19.797 20.281 13.477 1 98.5 94 LEU A O 1
ATOM 707 N N . TYR A 1 95 ? -18.031 20.734 12.273 1 98.81 95 TYR A N 1
ATOM 708 C CA . TYR A 1 95 ? -17.094 20.312 13.297 1 98.81 95 TYR A CA 1
ATOM 709 C C . TYR A 1 95 ? -17.203 21.172 14.539 1 98.81 95 TYR A C 1
ATOM 711 O O . TYR A 1 95 ? -17.141 22.406 14.453 1 98.81 95 TYR A O 1
ATOM 719 N N . ARG A 1 96 ? -17.344 20.562 15.719 1 98.75 96 ARG A N 1
ATOM 720 C CA . ARG A 1 96 ? -17.141 21.172 17.031 1 98.75 96 ARG A CA 1
ATOM 721 C C . ARG A 1 96 ? -15.695 21.031 17.484 1 98.75 96 ARG A C 1
ATOM 723 O O . ARG A 1 96 ? -14.961 20.172 16.984 1 98.75 96 ARG A O 1
ATOM 730 N N . PRO A 1 97 ? -15.281 21.859 18.391 1 98.88 97 PRO A N 1
ATOM 731 C CA . PRO A 1 97 ? -13.93 21.672 18.938 1 98.88 97 PRO A CA 1
ATOM 732 C C . PRO A 1 97 ? -13.68 20.234 19.406 1 98.88 97 PRO A C 1
ATOM 734 O O . PRO A 1 97 ? -12.586 19.703 19.219 1 98.88 97 PRO A O 1
ATOM 737 N N . GLU A 1 98 ? -14.672 19.562 19.938 1 98.81 98 GLU A N 1
ATOM 738 C CA . GLU A 1 98 ? -14.508 18.203 20.453 1 98.81 98 GLU A CA 1
ATOM 739 C C . GLU A 1 98 ? -14.258 17.203 19.328 1 98.81 98 GLU A C 1
ATOM 741 O O . GLU A 1 98 ? -13.555 16.219 19.516 1 98.81 98 GLU A O 1
ATOM 746 N N . ASP A 1 99 ? -14.875 17.453 18.156 1 98.94 99 ASP A N 1
ATOM 747 C CA . ASP A 1 99 ? -14.641 16.594 17 1 98.94 99 ASP A CA 1
ATOM 748 C C . ASP A 1 99 ? -13.203 16.734 16.5 1 98.94 99 ASP A C 1
ATOM 750 O O . ASP A 1 99 ? -12.602 15.758 16.047 1 98.94 99 ASP A O 1
ATOM 754 N N . VAL A 1 100 ? -12.672 17.984 16.531 1 98.94 100 VAL A N 1
ATOM 755 C CA . VAL A 1 100 ? -11.281 18.219 16.156 1 98.94 100 VAL A CA 1
ATOM 756 C C . VAL A 1 100 ? -10.352 17.516 17.141 1 98.94 100 VAL A C 1
ATOM 758 O O . VAL A 1 100 ? -9.383 16.859 16.75 1 98.94 100 VAL A O 1
ATOM 761 N N . TYR A 1 101 ? -10.656 17.609 18.438 1 98.94 101 TYR A N 1
ATOM 762 C CA . TYR A 1 101 ? -9.875 16.938 19.469 1 98.94 101 TYR A CA 1
ATOM 763 C C . TYR A 1 101 ? -9.852 15.43 19.234 1 98.94 101 TYR A C 1
ATOM 765 O O . TYR A 1 101 ? -8.781 14.82 19.203 1 98.94 101 TYR A O 1
ATOM 773 N N . SER A 1 102 ? -11.023 14.844 19.047 1 98.94 102 SER A N 1
ATOM 774 C CA . SER A 1 102 ? -11.148 13.406 18.859 1 98.94 102 SER A CA 1
ATOM 775 C C . SER A 1 102 ? -10.398 12.938 17.609 1 98.94 102 SER A C 1
ATOM 777 O O . SER A 1 102 ? -9.758 11.891 17.625 1 98.94 102 SER A O 1
ATOM 779 N N . SER A 1 103 ? -10.508 13.695 16.562 1 98.94 103 SER A N 1
ATOM 780 C CA . SER A 1 103 ? -9.852 13.352 15.297 1 98.94 103 SER A CA 1
ATOM 781 C C . SER A 1 103 ? -8.336 13.438 15.422 1 98.94 103 SER A C 1
ATOM 783 O O . SER A 1 103 ? -7.617 12.547 14.961 1 98.94 103 SER A O 1
ATOM 785 N N . ASN A 1 104 ? -7.867 14.547 16.031 1 98.94 104 ASN A N 1
ATOM 786 C CA . ASN A 1 104 ? -6.426 14.703 16.203 1 98.94 104 ASN A CA 1
ATOM 787 C C . ASN A 1 104 ? -5.852 13.648 17.141 1 98.94 104 ASN A C 1
ATOM 789 O O . ASN A 1 104 ? -4.73 13.172 16.938 1 98.94 104 ASN A O 1
ATOM 793 N N . LEU A 1 105 ? -6.605 13.273 18.172 1 98.94 105 LEU A N 1
ATOM 794 C CA . LEU A 1 105 ? -6.16 12.242 19.094 1 98.94 105 LEU A CA 1
ATOM 795 C C . LEU A 1 105 ? -6.023 10.898 18.391 1 98.94 105 LEU A C 1
ATOM 797 O O . LEU A 1 105 ? -4.949 10.289 18.406 1 98.94 105 LEU A O 1
ATOM 801 N N . ALA A 1 106 ? -7.035 10.461 17.75 1 98.94 106 ALA A N 1
ATOM 802 C CA . ALA A 1 106 ? -7.023 9.172 17.047 1 98.94 106 ALA A CA 1
ATOM 803 C C . ALA A 1 106 ? -6.047 9.195 15.875 1 98.94 106 ALA A C 1
ATOM 805 O O . ALA A 1 106 ? -5.336 8.219 15.633 1 98.94 106 ALA A O 1
ATOM 806 N N . GLY A 1 107 ? -6.086 10.312 15.141 1 98.94 107 GLY A N 1
ATOM 807 C CA . GLY A 1 107 ? -5.219 10.43 13.977 1 98.94 107 GLY A CA 1
ATOM 808 C C . GLY A 1 107 ? -3.742 10.398 14.336 1 98.94 107 GLY A C 1
ATOM 809 O O . GLY A 1 107 ? -2.938 9.797 13.625 1 98.94 107 GLY A O 1
ATOM 810 N N . SER A 1 108 ? -3.334 11.102 15.398 1 98.88 108 SER A N 1
ATOM 811 C CA . SER A 1 108 ? -1.937 11.109 15.82 1 98.88 108 SER A CA 1
ATOM 812 C C . SER A 1 108 ? -1.527 9.75 16.391 1 98.88 108 SER A C 1
ATOM 814 O O . SER A 1 108 ? -0.383 9.32 16.219 1 98.88 108 SER A O 1
ATOM 816 N N . LEU A 1 109 ? -2.43 9.039 17.031 1 98.94 109 LEU A N 1
ATOM 817 C CA . LEU A 1 109 ? -2.146 7.684 17.469 1 98.94 109 LEU A CA 1
ATOM 818 C C . LEU A 1 109 ? -1.974 6.742 16.281 1 98.94 109 LEU A C 1
ATOM 820 O O . LEU A 1 109 ? -1.141 5.836 16.328 1 98.94 109 LEU A O 1
ATOM 824 N N . GLU A 1 110 ? -2.797 6.934 15.266 1 98.94 110 GLU A N 1
ATOM 825 C CA . GLU A 1 110 ? -2.613 6.184 14.031 1 98.94 110 GLU A CA 1
ATOM 826 C C . GLU A 1 110 ? -1.213 6.395 13.461 1 98.94 110 GLU A C 1
ATOM 828 O O . GLU A 1 110 ? -0.585 5.453 12.977 1 98.94 110 GLU A O 1
ATOM 833 N N . CYS A 1 111 ? -0.765 7.668 13.469 1 98.94 111 CYS A N 1
ATOM 834 C CA . CYS A 1 111 ? 0.583 7.984 13.008 1 98.94 111 CYS A CA 1
ATOM 835 C C . CYS A 1 111 ? 1.624 7.184 13.781 1 98.94 111 CYS A C 1
ATOM 837 O O . CYS A 1 111 ? 2.436 6.473 13.18 1 98.94 111 CYS A O 1
ATOM 839 N N . LEU A 1 112 ? 1.576 7.219 15.078 1 98.94 112 LEU A N 1
ATOM 840 C CA . LEU A 1 112 ? 2.535 6.516 15.922 1 98.94 112 LEU A CA 1
ATOM 841 C C . LEU A 1 112 ? 2.469 5.008 15.68 1 98.94 112 LEU A C 1
ATOM 843 O O . LEU A 1 112 ? 3.502 4.344 15.594 1 98.94 112 LEU A O 1
ATOM 847 N N . ASN A 1 113 ? 1.279 4.52 15.516 1 98.94 113 ASN A N 1
ATOM 848 C CA . ASN A 1 113 ? 1.09 3.098 15.258 1 98.94 113 ASN A CA 1
ATOM 849 C C . ASN A 1 113 ? 1.783 2.668 13.969 1 98.94 113 ASN A C 1
ATOM 851 O O . ASN A 1 113 ? 2.244 1.531 13.852 1 98.94 113 ASN A O 1
ATOM 855 N N . ALA A 1 114 ? 1.868 3.574 13.047 1 98.94 114 ALA A N 1
ATOM 856 C CA . ALA A 1 114 ? 2.418 3.273 11.727 1 98.94 114 ALA A CA 1
ATOM 857 C C . ALA A 1 114 ? 3.887 3.68 11.641 1 98.94 114 ALA A C 1
ATOM 859 O O . ALA A 1 114 ? 4.5 3.58 10.578 1 98.94 114 ALA A O 1
ATOM 860 N N . GLY A 1 115 ? 4.492 4.176 12.68 1 98.94 115 GLY A N 1
ATOM 861 C CA . GLY A 1 115 ? 5.902 4.531 12.688 1 98.94 115 GLY A CA 1
ATOM 862 C C . GLY A 1 115 ? 6.156 5.977 12.305 1 98.94 115 GLY A C 1
ATOM 863 O O . GLY A 1 115 ? 7.309 6.383 12.117 1 98.94 115 GLY A O 1
ATOM 864 N N . ILE A 1 116 ? 5.113 6.77 12.164 1 99 116 ILE A N 1
ATOM 865 C CA . ILE A 1 116 ? 5.254 8.195 11.906 1 99 116 ILE A CA 1
ATOM 866 C C . ILE A 1 116 ? 5.453 8.945 13.227 1 99 116 ILE A C 1
ATOM 868 O O . ILE A 1 116 ? 4.562 8.961 14.078 1 99 116 ILE A O 1
ATOM 872 N N . THR A 1 117 ? 6.605 9.516 13.375 1 98.94 117 THR A N 1
ATOM 873 C CA . THR A 1 117 ? 6.934 10.172 14.641 1 98.94 117 THR A CA 1
ATOM 874 C C . THR A 1 117 ? 6.77 11.68 14.523 1 98.94 117 THR A C 1
ATOM 876 O O . THR A 1 117 ? 6.738 12.391 15.531 1 98.94 117 THR A O 1
ATOM 879 N N . THR A 1 118 ? 6.758 12.18 13.258 1 98.88 118 THR A N 1
ATOM 880 C CA . THR A 1 118 ? 6.59 13.609 13.023 1 98.88 118 THR A CA 1
ATOM 881 C C . THR A 1 118 ? 5.469 13.867 12.016 1 98.88 118 THR A C 1
ATOM 883 O O . THR A 1 118 ? 5.398 13.211 10.977 1 98.88 118 THR A O 1
ATOM 886 N N . LEU A 1 119 ? 4.645 14.828 12.414 1 98.25 119 LEU A N 1
ATOM 887 C CA . LEU A 1 119 ? 3.469 15.156 11.617 1 98.25 119 LEU A CA 1
ATOM 888 C C . LEU A 1 119 ? 3.371 16.656 11.383 1 98.25 119 LEU A C 1
ATOM 890 O O . LEU A 1 119 ? 3.482 17.453 12.328 1 98.25 119 LEU A O 1
ATOM 894 N N . VAL A 1 120 ? 3.34 17.109 10.07 1 98.88 120 VAL A N 1
ATOM 895 C CA . VAL A 1 120 ? 2.848 18.453 9.812 1 98.88 120 VAL A CA 1
ATOM 896 C C . VAL A 1 120 ? 1.323 18.438 9.711 1 98.88 120 VAL A C 1
ATOM 898 O O . VAL A 1 120 ? 0.765 17.938 8.734 1 98.88 120 VAL A O 1
ATOM 901 N N . ASP A 1 121 ? 0.659 18.984 10.719 1 98.88 121 ASP A N 1
ATOM 902 C CA . ASP A 1 121 ? -0.792 18.938 10.883 1 98.88 121 ASP A CA 1
ATOM 903 C C . ASP A 1 121 ? -1.449 20.141 10.195 1 98.88 121 ASP A C 1
ATOM 905 O O . ASP A 1 121 ? -1.589 21.203 10.805 1 98.88 121 ASP A O 1
ATOM 909 N N . TRP A 1 122 ? -1.85 19.938 8.977 1 98.81 122 TRP A N 1
ATOM 910 C CA . TRP A 1 122 ? -2.496 20.984 8.195 1 98.81 122 TRP A CA 1
ATOM 911 C C . TRP A 1 122 ? -3.932 21.203 8.664 1 98.81 122 TRP A C 1
ATOM 913 O O . TRP A 1 122 ? -4.848 20.5 8.227 1 98.81 122 TRP A O 1
ATOM 923 N N . SER A 1 123 ? -4.141 22.203 9.484 1 98.69 123 SER A N 1
ATOM 924 C CA . SER A 1 123 ? -5.402 22.359 10.203 1 98.69 123 SER A CA 1
ATOM 925 C C . SER A 1 123 ? -6.219 23.516 9.641 1 98.69 123 SER A C 1
ATOM 927 O O . SER A 1 123 ? -6.25 24.609 10.227 1 98.69 123 SER A O 1
ATOM 929 N N . HIS A 1 124 ? -6.926 23.266 8.547 1 97.69 124 HIS A N 1
ATOM 930 C CA . HIS A 1 124 ? -7.828 24.266 8 1 97.69 124 HIS A CA 1
ATOM 931 C C . HIS A 1 124 ? -9.266 24.031 8.461 1 97.69 124 HIS A C 1
ATOM 933 O O . HIS A 1 124 ? -10.18 23.969 7.637 1 97.69 124 HIS A O 1
ATOM 939 N N . ILE A 1 125 ? -9.422 23.875 9.766 1 98.56 125 ILE A N 1
ATOM 940 C CA . ILE A 1 125 ? -10.703 23.594 10.406 1 98.56 125 ILE A CA 1
ATOM 941 C C . ILE A 1 125 ? -10.891 24.531 11.602 1 98.56 125 ILE A C 1
ATOM 943 O O . ILE A 1 125 ? -11.672 24.234 12.508 1 98.56 125 ILE A O 1
ATOM 947 N N . ASN A 1 126 ? -10.141 25.609 11.609 1 98.62 126 ASN A N 1
ATOM 948 C CA . ASN A 1 126 ? -10.203 26.516 12.742 1 98.62 126 ASN A CA 1
ATOM 949 C C . ASN A 1 126 ? -11.438 27.422 12.672 1 98.62 126 ASN A C 1
ATOM 951 O O . ASN A 1 126 ? -11.312 28.641 12.578 1 98.62 126 ASN A O 1
ATOM 955 N N . ASN A 1 127 ? -12.609 26.812 12.883 1 98.44 127 ASN A N 1
ATOM 956 C CA . ASN A 1 127 ? -13.914 27.438 12.719 1 98.44 127 ASN A CA 1
ATOM 957 C C . ASN A 1 127 ? -14.195 28.453 13.82 1 98.44 127 ASN A C 1
ATOM 959 O O . ASN A 1 127 ? -14.914 29.438 13.602 1 98.44 127 ASN A O 1
ATOM 963 N N . THR A 1 128 ? -13.844 28.266 15.023 1 98.38 128 THR A N 1
ATOM 964 C CA . THR A 1 128 ? -13.844 29.172 16.172 1 98.38 128 THR A CA 1
ATOM 965 C C . THR A 1 128 ? -12.508 29.109 16.891 1 98.38 128 THR A C 1
ATOM 967 O O . THR A 1 128 ? -11.703 28.219 16.656 1 98.38 128 THR A O 1
ATOM 970 N N . PRO A 1 129 ? -12.203 30.031 17.766 1 98.19 129 PRO A N 1
ATOM 971 C CA . PRO A 1 129 ? -10.93 30.047 18.484 1 98.19 129 PRO A CA 1
ATOM 972 C C . PRO A 1 129 ? -10.719 28.797 19.344 1 98.19 129 PRO A C 1
ATOM 974 O O . PRO A 1 129 ? -9.586 28.469 19.703 1 98.19 129 PRO A O 1
ATOM 977 N N . ASP A 1 130 ? -11.797 28.062 19.641 1 98.69 130 ASP A N 1
ATOM 978 C CA . ASP A 1 130 ? -11.672 26.859 20.469 1 98.69 130 ASP A CA 1
ATOM 979 C C . ASP A 1 130 ? -11.141 25.688 19.656 1 98.69 130 ASP A C 1
ATOM 981 O O . ASP A 1 130 ? -10.578 24.75 20.219 1 98.69 130 ASP A O 1
ATOM 985 N N . HIS A 1 131 ? -11.32 25.719 18.359 1 98.88 131 HIS A N 1
ATOM 986 C CA . HIS A 1 131 ? -10.953 24.594 17.5 1 98.88 131 HIS A CA 1
ATOM 987 C C . HIS A 1 131 ? -9.445 24.359 17.5 1 98.88 131 HIS A C 1
ATOM 989 O O . HIS A 1 131 ? -8.992 23.25 17.719 1 98.88 131 HIS A O 1
ATOM 995 N N . PRO A 1 132 ? -8.648 25.391 17.281 1 98.81 132 PRO A N 1
ATOM 996 C CA . PRO A 1 132 ? -7.207 25.141 17.297 1 98.81 132 PRO A CA 1
ATOM 997 C C . PRO A 1 132 ? -6.711 24.703 18.672 1 98.81 132 PRO A C 1
ATOM 999 O O . PRO A 1 132 ? -5.793 23.891 18.766 1 98.81 132 PRO A O 1
ATOM 1002 N N . ASP A 1 133 ? -7.309 25.234 19.766 1 98.81 133 ASP A N 1
ATOM 1003 C CA . ASP A 1 133 ? -6.941 24.781 21.094 1 98.81 133 ASP A CA 1
ATOM 1004 C C . ASP A 1 133 ? -7.176 23.266 21.234 1 98.81 133 ASP A C 1
ATOM 1006 O O . ASP A 1 133 ? -6.34 22.562 21.797 1 98.81 133 ASP A O 1
ATOM 1010 N N . ALA A 1 134 ? -8.305 22.812 20.703 1 98.88 134 ALA A N 1
ATOM 1011 C CA . ALA A 1 134 ? -8.664 21.391 20.797 1 98.88 134 ALA A CA 1
ATOM 1012 C C . ALA A 1 134 ? -7.688 20.531 20 1 98.88 134 ALA A C 1
ATOM 1014 O O . ALA A 1 134 ? -7.262 19.469 20.469 1 98.88 134 ALA A O 1
ATOM 1015 N N . GLY A 1 135 ? -7.344 20.953 18.781 1 98.81 135 GLY A N 1
ATOM 1016 C CA . GLY A 1 135 ? -6.406 20.219 17.953 1 98.81 135 GLY A CA 1
ATOM 1017 C C . GLY A 1 135 ? -5.023 20.109 18.562 1 98.81 135 GLY A C 1
ATOM 1018 O O . GLY A 1 135 ? -4.438 19.031 18.594 1 98.81 135 GLY A O 1
ATOM 1019 N N . VAL A 1 136 ? -4.5 21.234 19.078 1 98.75 136 VAL A N 1
ATOM 1020 C CA . VAL A 1 136 ? -3.17 21.281 19.688 1 98.75 136 VAL A CA 1
ATOM 1021 C C . VAL A 1 136 ? -3.139 20.406 20.938 1 98.75 136 VAL A C 1
ATOM 1023 O O . VAL A 1 136 ? -2.172 19.688 21.172 1 98.75 136 VAL A O 1
ATOM 1026 N N . LYS A 1 137 ? -4.188 20.469 21.734 1 98.69 137 LYS A N 1
ATOM 1027 C CA . LYS A 1 137 ? -4.273 19.688 22.969 1 98.69 137 LYS A CA 1
ATOM 1028 C C . LYS A 1 137 ? -4.141 18.203 22.672 1 98.69 137 LYS A C 1
ATOM 1030 O O . LYS A 1 137 ? -3.424 17.484 23.375 1 98.69 137 LYS A O 1
ATOM 1035 N N . ALA A 1 138 ? -4.855 17.703 21.688 1 98.81 138 ALA A N 1
ATOM 1036 C CA . ALA A 1 138 ? -4.805 16.297 21.328 1 98.81 138 ALA A CA 1
ATOM 1037 C C . ALA A 1 138 ? -3.391 15.883 20.922 1 98.81 138 ALA A C 1
ATOM 1039 O O . ALA A 1 138 ? -2.912 14.82 21.328 1 98.81 138 ALA A O 1
ATOM 1040 N N . LEU A 1 139 ? -2.709 16.719 20.125 1 98.69 139 LEU A N 1
ATOM 1041 C CA . LEU A 1 139 ? -1.337 16.422 19.719 1 98.69 139 LEU A CA 1
ATOM 1042 C C . LEU A 1 139 ? -0.415 16.359 20.938 1 98.69 139 LEU A C 1
ATOM 1044 O O . LEU A 1 139 ? 0.423 15.461 21.031 1 98.69 139 LEU A O 1
ATOM 1048 N N . GLN A 1 140 ? -0.596 17.297 21.844 1 97.94 140 GLN A N 1
ATOM 1049 C CA . GLN A 1 140 ? 0.204 17.328 23.062 1 97.94 140 GLN A CA 1
ATOM 1050 C C . GLN A 1 140 ? 0.012 16.047 23.875 1 97.94 140 GLN A C 1
ATOM 1052 O O . GLN A 1 140 ? 0.982 15.469 24.359 1 97.94 140 GLN A O 1
ATOM 1057 N N . GLU A 1 141 ? -1.162 15.625 23.953 1 98.19 141 GLU A N 1
ATOM 1058 C CA . GLU A 1 141 ? -1.501 14.484 24.797 1 98.19 141 GLU A CA 1
ATOM 1059 C C . GLU A 1 141 ? -0.951 13.188 24.219 1 98.19 141 GLU A C 1
ATOM 1061 O O . GLU A 1 141 ? -0.614 12.266 24.969 1 98.19 141 GLU A O 1
ATOM 1066 N N . THR A 1 142 ? -0.837 13.062 22.906 1 98.19 142 THR A N 1
ATOM 1067 C CA . THR A 1 142 ? -0.355 11.844 22.281 1 98.19 142 THR A CA 1
ATOM 1068 C C . THR A 1 142 ? 1.165 11.742 22.375 1 98.19 142 THR A C 1
ATOM 1070 O O . THR A 1 142 ? 1.73 10.656 22.281 1 98.19 142 THR A O 1
ATOM 1073 N N . GLY A 1 143 ? 1.824 12.891 22.469 1 98.12 143 GLY A N 1
ATOM 1074 C CA . GLY A 1 143 ? 3.275 12.914 22.578 1 98.12 143 GLY A CA 1
ATOM 1075 C C . GLY A 1 143 ? 3.963 12.781 21.219 1 98.12 143 GLY A C 1
ATOM 1076 O O . GLY A 1 143 ? 5.172 12.555 21.156 1 98.12 143 GLY A O 1
ATOM 1077 N N . ILE A 1 144 ? 3.227 12.922 20.156 1 98.69 144 ILE A N 1
ATOM 1078 C CA . ILE A 1 144 ? 3.83 12.93 18.828 1 98.69 144 ILE A CA 1
ATOM 1079 C C . ILE A 1 144 ? 4.566 14.25 18.609 1 98.69 144 ILE A C 1
ATOM 1081 O O . ILE A 1 144 ? 4.223 15.266 19.219 1 98.69 144 ILE A O 1
ATOM 1085 N N . ARG A 1 145 ? 5.691 14.234 17.875 1 98.62 145 ARG A N 1
ATOM 1086 C CA . ARG A 1 145 ? 6.25 15.477 17.344 1 98.62 145 ARG A CA 1
ATOM 1087 C C . ARG A 1 145 ? 5.391 16.031 16.219 1 98.62 145 ARG A C 1
ATOM 1089 O O . ARG A 1 145 ? 4.973 15.289 15.328 1 98.62 145 ARG A O 1
ATOM 1096 N N . ALA A 1 146 ? 5.055 17.375 16.297 1 98.25 146 ALA A N 1
ATOM 1097 C CA . ALA A 1 146 ? 4.18 17.906 15.266 1 98.25 146 ALA A CA 1
ATOM 1098 C C . ALA A 1 146 ? 4.453 19.391 15.023 1 98.25 146 ALA A C 1
ATOM 1100 O O . ALA A 1 146 ? 4.902 20.094 15.922 1 98.25 146 ALA A O 1
ATOM 1101 N N . GLN A 1 147 ? 4.344 19.75 13.812 1 98.19 147 GLN A N 1
ATOM 1102 C CA . GLN A 1 147 ? 4.188 21.156 13.438 1 98.19 147 GLN A CA 1
ATOM 1103 C C . GLN A 1 147 ? 2.727 21.484 13.141 1 98.19 147 GLN A C 1
ATOM 1105 O O . GLN A 1 147 ? 2.15 20.969 12.18 1 98.19 147 GLN A O 1
ATOM 1110 N N . TYR A 1 148 ? 2.066 22.188 14.07 1 98.69 148 TYR A N 1
ATOM 1111 C CA . TYR A 1 148 ? 0.682 22.594 13.867 1 98.69 148 TYR A CA 1
ATOM 1112 C C . TYR A 1 148 ? 0.594 23.734 12.867 1 98.69 148 TYR A C 1
ATOM 1114 O O . TYR A 1 148 ? 0.985 24.875 13.172 1 98.69 148 TYR A O 1
ATOM 1122 N N . ALA A 1 149 ? 0.137 23.453 11.672 1 98.88 149 ALA A N 1
ATOM 1123 C CA . ALA A 1 149 ? -0.049 24.484 10.648 1 98.88 149 ALA A CA 1
ATOM 1124 C C . ALA A 1 149 ? -1.456 25.062 10.711 1 98.88 149 ALA A C 1
ATOM 1126 O O . ALA A 1 149 ? -2.408 24.469 10.203 1 98.88 149 ALA A O 1
ATOM 1127 N N . TYR A 1 150 ? -1.514 26.234 11.312 1 98.88 150 TYR A N 1
ATOM 1128 C CA . TYR A 1 150 ? -2.783 26.922 11.523 1 98.88 150 TYR A CA 1
ATOM 1129 C C . TYR A 1 150 ? -3.365 27.406 10.203 1 98.88 150 TYR A C 1
ATOM 1131 O O . TYR A 1 150 ? -2.752 28.234 9.508 1 98.88 150 TYR A O 1
ATOM 1139 N N . GLY A 1 151 ? -4.516 26.844 9.789 1 98.56 151 GLY A N 1
ATOM 1140 C CA . GLY A 1 151 ? -5.203 27.25 8.578 1 98.56 151 GLY A CA 1
ATOM 1141 C C . GLY A 1 151 ? -6.512 27.969 8.844 1 98.56 151 GLY A C 1
ATOM 1142 O O . GLY A 1 151 ? -6.84 28.266 10 1 98.56 151 GLY A O 1
ATOM 1143 N N . SER A 1 152 ? -7.27 28.297 7.809 1 97.31 152 SER A N 1
ATOM 1144 C CA . SER A 1 152 ? -8.508 29.062 7.887 1 97.31 152 SER A CA 1
ATOM 1145 C C . SER A 1 152 ? -9.641 28.219 8.469 1 97.31 152 SER A C 1
ATOM 1147 O O . SER A 1 152 ? -9.5 27.016 8.617 1 97.31 152 SER A O 1
ATOM 1149 N N . ALA A 1 153 ? -10.703 28.922 8.797 1 97.12 153 ALA A N 1
ATOM 1150 C CA . ALA A 1 153 ? -11.977 28.25 9.031 1 97.12 153 ALA A CA 1
ATOM 1151 C C . ALA A 1 153 ? -12.5 27.625 7.738 1 97.12 153 ALA A C 1
ATOM 1153 O O . ALA A 1 153 ? -11.992 27.906 6.652 1 97.12 153 ALA A O 1
ATOM 1154 N N . ASN A 1 154 ? -13.367 26.719 7.891 1 96.44 154 ASN A N 1
ATOM 1155 C CA . ASN A 1 154 ? -14.047 26.109 6.762 1 96.44 154 ASN A CA 1
ATOM 115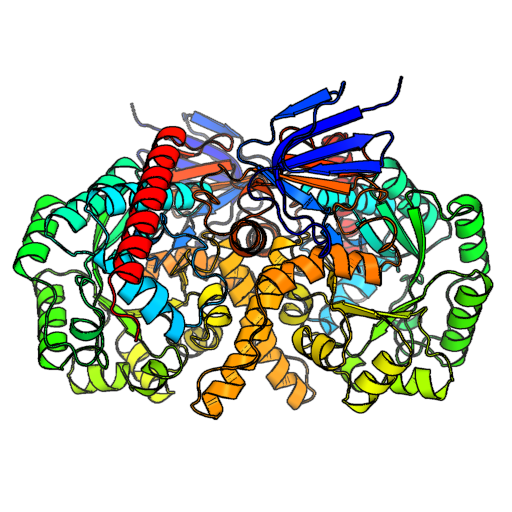6 C C . ASN A 1 154 ? -15.555 26 7.004 1 96.44 154 ASN A C 1
ATOM 1158 O O . ASN A 1 154 ? -16.141 24.938 6.848 1 96.44 154 ASN A O 1
ATOM 1162 N N . THR A 1 155 ? -16.125 27.125 7.406 1 96.31 155 THR A N 1
ATOM 1163 C CA . THR A 1 155 ? -17.562 27.172 7.703 1 96.31 155 THR A CA 1
ATOM 1164 C C . THR A 1 155 ? -18.375 27.359 6.422 1 96.31 155 THR A C 1
ATOM 1166 O O . THR A 1 155 ? -19.594 27.156 6.422 1 96.31 155 THR A O 1
ATOM 1169 N N . SER A 1 156 ? -17.703 27.812 5.367 1 94.12 156 SER A N 1
ATOM 1170 C CA . SER A 1 156 ? -18.297 28.016 4.055 1 94.12 156 SER A CA 1
ATOM 1171 C C . SER A 1 156 ? -17.281 27.797 2.938 1 94.12 156 SER A C 1
ATOM 1173 O O . SER A 1 156 ? -16.266 28.484 2.887 1 94.12 156 SER A O 1
ATOM 1175 N N . LEU A 1 157 ? -17.578 26.859 2.088 1 92.94 157 LEU A N 1
ATOM 1176 C CA . LEU A 1 157 ? -16.703 26.609 0.954 1 92.94 157 LEU A CA 1
ATOM 1177 C C . LEU A 1 157 ? -16.594 27.844 0.066 1 92.94 157 LEU A C 1
ATOM 1179 O O . LEU A 1 157 ? -15.484 28.266 -0.295 1 92.94 157 LEU A O 1
ATOM 1183 N N . ALA A 1 158 ? -17.672 28.453 -0.241 1 91.69 158 ALA A N 1
ATOM 1184 C CA . ALA A 1 158 ? -17.734 29.609 -1.129 1 91.69 158 ALA A CA 1
ATOM 1185 C C . ALA A 1 158 ? -16.969 30.797 -0.533 1 91.69 158 ALA A C 1
ATOM 1187 O O . ALA A 1 158 ? -16.328 31.562 -1.258 1 91.69 158 ALA A O 1
ATOM 1188 N N . ALA A 1 159 ? -17.016 30.953 0.738 1 94.31 159 ALA A N 1
ATOM 1189 C CA . ALA A 1 159 ? -16.422 32.125 1.396 1 94.31 159 ALA A CA 1
ATOM 1190 C C . ALA A 1 159 ? -14.914 31.969 1.513 1 94.31 159 ALA A C 1
ATOM 1192 O O . ALA A 1 159 ? -14.172 32.938 1.405 1 94.31 159 ALA A O 1
ATOM 1193 N N . TYR A 1 160 ? -14.5 30.75 1.604 1 94.25 160 TYR A N 1
ATOM 1194 C CA . TYR A 1 160 ? -13.109 30.609 2.021 1 94.25 160 TYR A CA 1
ATOM 1195 C C . TYR A 1 160 ? -12.242 30.094 0.873 1 94.25 160 TYR A C 1
ATOM 1197 O O . TYR A 1 160 ? -11.016 30.172 0.93 1 94.25 160 TYR A O 1
ATOM 1205 N N . TRP A 1 161 ? -12.617 29.469 -0.309 1 89 161 TRP A N 1
ATOM 1206 C CA . TRP A 1 161 ? -11.758 28.781 -1.265 1 89 161 TRP A CA 1
ATOM 1207 C C . TRP A 1 161 ? -11.961 29.328 -2.672 1 89 161 TRP A C 1
ATOM 1209 O O . TRP A 1 161 ? -11.188 29.016 -3.586 1 89 161 TRP A O 1
ATOM 1219 N N . PHE A 1 162 ? -12.781 30.156 -2.951 1 87.06 162 PHE A N 1
ATOM 1220 C CA . PHE A 1 162 ? -12.977 30.703 -4.289 1 87.06 162 PHE A CA 1
ATOM 1221 C C . PHE A 1 162 ? -12.953 32.219 -4.262 1 87.06 162 PHE A C 1
ATOM 1223 O O . PHE A 1 162 ? -14 32.844 -4.125 1 87.06 162 PHE A O 1
ATOM 1230 N N . GLU A 1 163 ? -11.594 32.719 -4.5 1 91.25 163 GLU A N 1
ATOM 1231 C CA . GLU A 1 163 ? -11.328 34.156 -4.492 1 91.25 163 GLU A CA 1
ATOM 1232 C C . GLU A 1 163 ? -11.703 34.781 -3.152 1 91.25 163 GLU A C 1
ATOM 1234 O O . GLU A 1 163 ? -12.383 35.812 -3.113 1 91.25 163 GLU A O 1
ATOM 1239 N N . SER A 1 164 ? -11.297 34.094 -2.156 1 96.69 164 SER A N 1
ATOM 1240 C CA . SER A 1 164 ? -11.688 34.469 -0.805 1 96.69 164 SER A CA 1
ATOM 1241 C C . SER A 1 164 ? -11.07 35.812 -0.421 1 96.69 164 SER A C 1
ATOM 1243 O O . SER A 1 164 ? -9.914 36.094 -0.732 1 96.69 164 SER A O 1
ATOM 1245 N N . SER A 1 165 ? -11.852 36.625 0.315 1 97.5 165 SER A N 1
ATOM 1246 C CA . SER A 1 165 ? -11.375 37.906 0.872 1 97.5 165 SER A CA 1
ATOM 1247 C C . SER A 1 165 ? -11.164 37.812 2.379 1 97.5 165 SER A C 1
ATOM 1249 O O . SER A 1 165 ? -10.922 38.812 3.049 1 97.5 165 SER A O 1
ATOM 1251 N N . ILE A 1 166 ? -11.305 36.625 2.889 1 97.62 166 ILE A N 1
ATOM 1252 C CA . ILE A 1 166 ? -11.219 36.406 4.332 1 97.62 166 ILE A CA 1
ATOM 1253 C C . ILE A 1 166 ? -9.836 35.875 4.695 1 97.62 166 ILE A C 1
ATOM 1255 O O . ILE A 1 166 ? -9.469 34.781 4.301 1 97.62 166 ILE A O 1
ATOM 1259 N N . ALA A 1 167 ? -9.078 36.625 5.445 1 97.5 167 ALA A N 1
ATOM 1260 C CA . ALA A 1 167 ? -7.75 36.188 5.891 1 97.5 167 ALA A CA 1
ATOM 1261 C C . ALA A 1 167 ? -7.84 35.312 7.137 1 97.5 167 ALA A C 1
ATOM 1263 O O . ALA A 1 167 ? -8.812 35.406 7.895 1 97.5 167 ALA A O 1
ATOM 1264 N N . ILE A 1 168 ? -6.84 34.469 7.344 1 98.12 168 ILE A N 1
ATOM 1265 C CA . ILE A 1 168 ? -6.66 33.781 8.617 1 98.12 168 ILE A CA 1
ATOM 1266 C C . ILE A 1 168 ? -6.633 34.812 9.758 1 98.12 168 ILE A C 1
ATOM 1268 O O . ILE A 1 168 ? -6 35.844 9.641 1 98.12 168 ILE A O 1
ATOM 1272 N N . PRO A 1 169 ? -7.375 34.562 10.852 1 98.12 169 PRO A N 1
ATOM 1273 C CA . PRO A 1 169 ? -7.457 35.531 11.93 1 98.12 169 PRO A CA 1
ATOM 1274 C C . PRO A 1 169 ? -6.137 35.719 12.672 1 98.12 169 PRO A C 1
ATOM 1276 O O . PRO A 1 169 ? -5.828 34.938 13.586 1 98.12 169 PRO A O 1
ATOM 1279 N N . GLY A 1 170 ? -5.445 36.812 12.383 1 98.38 170 GLY A N 1
ATOM 1280 C CA . GLY A 1 170 ? -4.121 37.062 12.93 1 98.38 170 GLY A CA 1
ATOM 1281 C C . GLY A 1 170 ? -4.098 37.094 14.445 1 98.38 170 GLY A C 1
ATOM 1282 O O . GLY A 1 170 ? -3.146 36.625 15.07 1 98.38 170 GLY A O 1
ATOM 1283 N N . ASP A 1 171 ? -5.125 37.625 15.047 1 98.38 171 ASP A N 1
ATOM 1284 C CA . ASP A 1 171 ? -5.18 37.719 16.5 1 98.38 171 ASP A CA 1
ATOM 1285 C C . ASP A 1 171 ? -5.211 36.344 17.141 1 98.38 171 ASP A C 1
ATOM 1287 O O . ASP A 1 171 ? -4.555 36.094 18.156 1 98.38 171 ASP A O 1
ATOM 1291 N N . ASP A 1 172 ? -5.977 35.469 16.547 1 98.56 172 ASP A N 1
ATOM 1292 C CA . ASP A 1 172 ? -6.047 34.125 17.109 1 98.56 172 ASP A CA 1
ATOM 1293 C C . ASP A 1 172 ? -4.762 33.344 16.844 1 98.56 172 ASP A C 1
ATOM 1295 O O . ASP A 1 172 ? -4.348 32.5 17.656 1 98.56 172 ASP A O 1
ATOM 1299 N N . VAL A 1 173 ? -4.152 33.562 15.688 1 98.62 173 VAL A N 1
ATOM 1300 C CA . VAL A 1 173 ? -2.863 32.938 15.391 1 98.62 173 VAL A CA 1
ATOM 1301 C C . VAL A 1 173 ? -1.846 33.344 16.453 1 98.62 173 VAL A C 1
ATOM 1303 O O . VAL A 1 173 ? -1.12 32.5 16.984 1 98.62 173 VAL A O 1
ATOM 1306 N N . ARG A 1 174 ? -1.807 34.625 16.781 1 98.12 174 ARG A N 1
ATOM 1307 C CA . ARG A 1 174 ? -0.905 35.125 17.812 1 98.12 174 ARG A CA 1
ATOM 1308 C C . ARG A 1 174 ? -1.228 34.5 19.172 1 98.12 174 ARG A C 1
ATOM 1310 O O . ARG A 1 174 ? -0.322 34.156 19.938 1 98.12 174 ARG A O 1
ATOM 1317 N N . ARG A 1 175 ? -2.496 34.406 19.438 1 98.19 175 ARG A N 1
ATOM 1318 C CA . ARG A 1 175 ? -2.932 33.812 20.703 1 98.19 175 ARG A CA 1
ATOM 1319 C C . ARG A 1 175 ? -2.432 32.375 20.828 1 98.19 175 ARG A C 1
ATOM 1321 O O . ARG A 1 175 ? -1.892 32 21.875 1 98.19 175 ARG A O 1
ATOM 1328 N N . ILE A 1 176 ? -2.666 31.594 19.812 1 98.19 176 ILE A N 1
ATOM 1329 C CA . ILE A 1 176 ? -2.268 30.188 19.812 1 98.19 176 ILE A CA 1
ATOM 1330 C C . ILE A 1 176 ? -0.748 30.094 19.906 1 98.19 176 ILE A C 1
ATOM 1332 O O . ILE A 1 176 ? -0.228 29.234 20.625 1 98.19 176 ILE A O 1
ATOM 1336 N N . ARG A 1 177 ? -0.001 30.906 19.156 1 97.25 177 ARG A N 1
ATOM 1337 C CA . ARG A 1 177 ? 1.457 30.922 19.219 1 97.25 177 ARG A CA 1
ATOM 1338 C C . ARG A 1 177 ? 1.937 31.172 20.656 1 97.25 177 ARG A C 1
ATOM 1340 O O . ARG A 1 177 ? 2.799 30.453 21.156 1 97.25 177 ARG A O 1
ATOM 1347 N N . ASP A 1 178 ? 1.335 32.125 21.281 1 96.19 178 ASP A N 1
ATOM 1348 C CA . ASP A 1 178 ? 1.736 32.531 22.625 1 96.19 178 ASP A CA 1
ATOM 1349 C C . ASP A 1 178 ? 1.371 31.453 23.641 1 96.19 178 ASP A C 1
ATOM 1351 O O . ASP A 1 178 ? 2.141 31.172 24.562 1 96.19 178 ASP A O 1
ATOM 1355 N N . ALA A 1 179 ? 0.267 30.875 23.438 1 96.44 179 ALA A N 1
ATOM 1356 C CA . ALA A 1 179 ? -0.265 29.938 24.422 1 96.44 179 ALA A CA 1
ATOM 1357 C C . ALA A 1 179 ? 0.457 28.594 24.344 1 96.44 179 ALA A C 1
ATOM 1359 O O . ALA A 1 179 ? 0.679 27.938 25.359 1 96.44 179 ALA A O 1
ATOM 1360 N N . HIS A 1 180 ? 0.756 28.172 23.109 1 96.19 180 HIS A N 1
ATOM 1361 C CA . HIS A 1 180 ? 1.166 26.781 22.953 1 96.19 180 HIS A CA 1
ATOM 1362 C C . HIS A 1 180 ? 2.566 26.688 22.359 1 96.19 180 HIS A C 1
ATOM 1364 O O . HIS A 1 180 ? 3.205 25.625 22.438 1 96.19 180 HIS A O 1
ATOM 1370 N N . PHE A 1 181 ? 3.098 27.703 21.766 1 95.56 181 PHE A N 1
ATOM 1371 C CA . PHE A 1 181 ? 4.328 27.609 20.984 1 95.56 181 PHE A CA 1
ATOM 1372 C C . PHE A 1 181 ? 5.293 28.734 21.359 1 95.56 181 PHE A C 1
ATOM 1374 O O . PHE A 1 181 ? 5.887 29.375 20.484 1 95.56 181 PHE A O 1
ATOM 1381 N N . SER A 1 182 ? 5.445 28.938 22.594 1 86.31 182 SER A N 1
ATOM 1382 C CA . SER A 1 182 ? 6.289 30.031 23.078 1 86.31 182 SER A CA 1
ATOM 1383 C C . SER A 1 182 ? 7.77 29.688 22.938 1 86.31 182 SER A C 1
ATOM 1385 O O . SER A 1 182 ? 8.625 30.562 23.031 1 86.31 182 SER A O 1
ATOM 1387 N N . SER A 1 183 ? 8.055 28.406 22.719 1 85 183 SER A N 1
ATOM 1388 C CA . SER A 1 183 ? 9.414 27.969 22.438 1 85 183 SER A CA 1
ATOM 1389 C C . SER A 1 183 ? 9.461 27.062 21.203 1 85 183 SER A C 1
ATOM 1391 O O . SER A 1 183 ? 8.484 26.391 20.891 1 85 183 SER A O 1
ATOM 1393 N N . ASP A 1 184 ? 10.633 27.125 20.562 1 80.38 184 ASP A N 1
ATOM 1394 C CA . ASP A 1 184 ? 10.805 26.281 19.375 1 80.38 184 ASP A CA 1
ATOM 1395 C C . ASP A 1 184 ? 11.531 24.984 19.734 1 80.38 184 ASP A C 1
ATOM 1397 O O . ASP A 1 184 ? 11.82 24.172 18.859 1 80.38 184 ASP A O 1
ATOM 1401 N N . ASP A 1 185 ? 11.805 24.766 20.938 1 84.44 185 ASP A N 1
ATOM 1402 C CA . ASP A 1 185 ? 12.547 23.594 21.375 1 84.44 185 ASP A CA 1
ATOM 1403 C C . ASP A 1 185 ? 11.617 22.516 21.922 1 84.44 185 ASP A C 1
ATOM 1405 O O . ASP A 1 185 ? 12.062 21.422 22.281 1 84.44 185 ASP A O 1
ATOM 1409 N N . GLN A 1 186 ? 10.367 22.781 21.797 1 91.31 186 GLN A N 1
ATOM 1410 C CA . GLN A 1 186 ? 9.398 21.797 22.281 1 91.31 186 GLN A CA 1
ATOM 1411 C C . GLN A 1 186 ? 9.023 20.812 21.172 1 91.31 186 GLN A C 1
ATOM 1413 O O . GLN A 1 186 ? 9.469 20.953 20.047 1 91.31 186 GLN A O 1
ATOM 1418 N N . LEU A 1 187 ? 8.297 19.766 21.5 1 95.06 187 LEU A N 1
ATOM 1419 C CA . LEU A 1 187 ? 7.875 18.734 20.562 1 95.06 187 LEU A CA 1
ATOM 1420 C C . LEU A 1 187 ? 6.992 19.312 19.453 1 95.06 187 LEU A C 1
ATOM 1422 O O . LEU A 1 187 ? 7.074 18.891 18.312 1 95.06 187 LEU A O 1
ATOM 1426 N N . LEU A 1 188 ? 6.164 20.281 19.922 1 97.19 188 LEU A N 1
ATOM 1427 C CA . LEU A 1 188 ? 5.258 20.891 18.953 1 97.19 188 LEU A CA 1
ATOM 1428 C C . LEU A 1 188 ? 5.793 22.234 18.484 1 97.19 188 LEU A C 1
ATOM 1430 O O . LEU A 1 188 ? 6.348 23 19.281 1 97.19 188 LEU A O 1
ATOM 1434 N N . THR A 1 189 ? 5.723 22.484 17.25 1 96.94 189 THR A N 1
ATOM 1435 C CA . THR A 1 189 ? 6.016 23.781 16.641 1 96.94 189 THR A CA 1
ATOM 1436 C C . THR A 1 189 ? 4.824 24.281 15.82 1 96.94 189 THR A C 1
ATOM 1438 O O . THR A 1 189 ? 3.789 23.609 15.758 1 96.94 189 THR A O 1
ATOM 1441 N N . MET A 1 190 ? 4.957 25.516 15.336 1 97.69 190 MET A N 1
ATOM 1442 C CA . MET A 1 190 ? 3.82 26.109 14.641 1 97.69 190 MET A CA 1
ATOM 1443 C C . MET A 1 190 ? 4.203 26.516 13.227 1 97.69 190 MET A C 1
ATOM 1445 O O . MET A 1 190 ? 5.367 26.828 12.961 1 97.69 190 MET A O 1
ATOM 1449 N N . ALA A 1 191 ? 3.326 26.406 12.305 1 98.5 191 ALA A N 1
ATOM 1450 C CA . ALA A 1 191 ? 3.387 26.938 10.945 1 98.5 191 ALA A CA 1
ATOM 1451 C C . ALA A 1 191 ? 2.064 27.594 10.555 1 98.5 191 ALA A C 1
ATOM 1453 O O . ALA A 1 191 ? 1.115 27.609 11.344 1 98.5 191 ALA A O 1
ATOM 1454 N N . LEU A 1 192 ? 2.051 28.266 9.438 1 98.88 192 LEU A N 1
ATOM 1455 C CA . LEU A 1 192 ? 0.819 28.812 8.875 1 98.88 192 LEU A CA 1
ATOM 1456 C C . LEU A 1 192 ? 0.428 28.078 7.598 1 98.88 192 LEU A C 1
ATOM 1458 O O . LEU A 1 192 ? 1.222 27.984 6.66 1 98.88 192 LEU A O 1
ATOM 1462 N N . ALA A 1 193 ? -0.701 27.406 7.625 1 98.81 193 ALA A N 1
ATOM 1463 C CA . ALA A 1 193 ? -1.279 26.75 6.449 1 98.81 193 ALA A CA 1
ATOM 1464 C C . ALA A 1 193 ? -2.137 27.734 5.648 1 98.81 193 ALA A C 1
ATOM 1466 O O . ALA A 1 193 ? -3.307 27.953 5.973 1 98.81 193 ALA A O 1
ATOM 1467 N N . THR A 1 194 ? -1.604 28.25 4.566 1 98.31 194 THR A N 1
ATOM 1468 C CA . THR A 1 194 ? -2.297 29.281 3.793 1 98.31 194 THR A CA 1
ATOM 1469 C C . THR A 1 194 ? -2.994 28.656 2.582 1 98.31 194 THR A C 1
ATOM 1471 O O . THR A 1 194 ? -2.564 27.625 2.072 1 98.31 194 THR A O 1
ATOM 1474 N N . ARG A 1 195 ? -4.078 29.281 2.166 1 97.31 195 ARG A N 1
ATOM 1475 C CA . ARG A 1 195 ? -4.773 28.844 0.961 1 97.31 195 ARG A CA 1
ATOM 1476 C C . ARG A 1 195 ? -4.027 29.281 -0.294 1 97.31 195 ARG A C 1
ATOM 1478 O O . ARG A 1 195 ? -3.99 28.547 -1.287 1 97.31 195 ARG A O 1
ATOM 1485 N N . GLY A 1 196 ? -3.438 30.453 -0.245 1 97 196 GLY A N 1
ATOM 1486 C CA . GLY A 1 196 ? -2.516 30.875 -1.285 1 97 196 GLY A CA 1
ATOM 1487 C C . GLY A 1 196 ? -3.211 31.484 -2.49 1 97 196 GLY A C 1
ATOM 1488 O O . GLY A 1 196 ? -4.418 31.734 -2.455 1 97 196 GLY A O 1
ATOM 1489 N N . THR A 1 197 ? -2.438 31.797 -3.537 1 96.38 197 THR A N 1
ATOM 1490 C CA . THR A 1 197 ? -2.9 32.438 -4.762 1 96.38 197 THR A CA 1
ATOM 1491 C C . THR A 1 197 ? -3.893 31.547 -5.5 1 96.38 197 THR A C 1
ATOM 1493 O O . THR A 1 197 ? -3.748 30.312 -5.508 1 96.38 197 THR A O 1
ATOM 1496 N N . GLY A 1 198 ? -4.828 32.125 -6.164 1 93.31 198 GLY A N 1
ATOM 1497 C CA . GLY A 1 198 ? -5.863 31.375 -6.852 1 93.31 198 GLY A CA 1
ATOM 1498 C C . GLY A 1 198 ? -7.086 31.125 -5.992 1 93.31 198 GLY A C 1
ATOM 1499 O O . GLY A 1 198 ? -8.219 31.266 -6.457 1 93.31 198 GLY A O 1
ATOM 1500 N N . PHE A 1 199 ? -6.848 30.797 -4.707 1 95.5 199 PHE A N 1
ATOM 1501 C CA . PHE A 1 199 ? -7.945 30.531 -3.787 1 95.5 199 PHE A CA 1
ATOM 1502 C C . PHE A 1 199 ? -8.328 31.797 -3.029 1 95.5 199 PHE A C 1
ATOM 1504 O O . PHE A 1 199 ? -9.492 31.969 -2.646 1 95.5 199 PHE A O 1
ATOM 1511 N N . CYS A 1 200 ? -7.371 32.688 -2.836 1 97 200 CYS A N 1
ATOM 1512 C CA . CYS A 1 200 ? -7.594 33.938 -2.123 1 97 200 CYS A CA 1
ATOM 1513 C C . CYS A 1 200 ? -7.227 35.125 -2.994 1 97 200 CYS A C 1
ATOM 1515 O O . CYS A 1 200 ? -6.441 35 -3.934 1 97 200 CYS A O 1
ATOM 1517 N N . LYS A 1 201 ? -7.832 36.281 -2.621 1 97.19 201 LYS A N 1
ATOM 1518 C CA . LYS A 1 201 ? -7.398 37.531 -3.213 1 97.19 201 LYS A CA 1
ATOM 1519 C C . LYS A 1 201 ? -5.965 37.875 -2.805 1 97.19 201 LYS A C 1
ATOM 1521 O O . LYS A 1 201 ? -5.512 37.469 -1.729 1 97.19 201 LYS A O 1
ATOM 1526 N N . ASP A 1 202 ? -5.285 38.719 -3.65 1 97.56 202 ASP A N 1
ATOM 1527 C CA . ASP A 1 202 ? -3.873 39.031 -3.457 1 97.56 202 ASP A CA 1
ATOM 1528 C C . ASP A 1 202 ? -3.637 39.656 -2.092 1 97.56 202 ASP A C 1
ATOM 1530 O O . ASP A 1 202 ? -2.621 39.406 -1.443 1 97.56 202 ASP A O 1
ATOM 1534 N N . ASP A 1 203 ? -4.539 40.5 -1.729 1 97.88 203 ASP A N 1
ATOM 1535 C CA . ASP A 1 203 ? -4.371 41.188 -0.458 1 97.88 203 ASP A CA 1
ATOM 1536 C C . ASP A 1 203 ? -4.379 40.188 0.711 1 97.88 203 ASP A C 1
ATOM 1538 O O . ASP A 1 203 ? -3.66 40.375 1.695 1 97.88 203 ASP A O 1
ATOM 1542 N N . VAL A 1 204 ? -5.215 39.219 0.591 1 98.44 204 VAL A N 1
ATOM 1543 C CA . VAL A 1 204 ? -5.27 38.188 1.611 1 98.44 204 VAL A CA 1
ATOM 1544 C C . VAL A 1 204 ? -3.957 37.406 1.624 1 98.44 204 VAL A C 1
ATOM 1546 O O . VAL A 1 204 ? -3.383 37.156 2.688 1 98.44 204 VAL A O 1
ATOM 1549 N N . VAL A 1 205 ? -3.467 37.062 0.495 1 98.5 205 VAL A N 1
ATOM 1550 C CA . VAL A 1 205 ? -2.213 36.312 0.369 1 98.5 205 VAL A CA 1
ATOM 1551 C C . VAL A 1 205 ? -1.077 37.125 1 1 98.5 205 VAL A C 1
ATOM 1553 O O . VAL A 1 205 ? -0.322 36.594 1.822 1 98.5 205 VAL A O 1
ATOM 1556 N N . ARG A 1 206 ? -0.986 38.406 0.666 1 98.56 206 ARG A N 1
ATOM 1557 C CA . ARG A 1 206 ? 0.055 39.25 1.203 1 98.56 206 ARG A CA 1
ATOM 1558 C C . ARG A 1 206 ? -0.031 39.344 2.723 1 98.56 206 ARG A C 1
ATOM 1560 O O . ARG A 1 206 ? 0.99 39.281 3.412 1 98.56 206 ARG A O 1
ATOM 1567 N N . SER A 1 207 ? -1.229 39.5 3.184 1 98.5 207 SER A N 1
ATOM 1568 C CA . SER A 1 207 ? -1.421 39.625 4.621 1 98.5 207 SER A CA 1
ATOM 1569 C C . SER A 1 207 ? -1.012 38.375 5.371 1 98.5 207 SER A C 1
ATOM 1571 O O . SER A 1 207 ? -0.429 38.438 6.453 1 98.5 207 SER A O 1
ATOM 1573 N N . GLU A 1 208 ? -1.329 37.219 4.848 1 98.69 208 GLU A N 1
ATOM 1574 C CA . GLU A 1 208 ? -1.016 35.969 5.512 1 98.69 208 GLU A CA 1
ATOM 1575 C C . GLU A 1 208 ? 0.484 35.688 5.477 1 98.69 208 GLU A C 1
ATOM 1577 O O . GLU A 1 208 ? 1.05 35.188 6.457 1 98.69 208 GLU A O 1
ATOM 1582 N N . TRP A 1 209 ? 1.149 35.938 4.371 1 98.75 209 TRP A N 1
ATOM 1583 C CA . TRP A 1 209 ? 2.604 35.812 4.316 1 98.75 209 TRP A CA 1
ATOM 1584 C C . TRP A 1 209 ? 3.262 36.75 5.316 1 98.75 209 TRP A C 1
ATOM 1586 O O . TRP A 1 209 ? 4.215 36.375 6.004 1 98.75 209 TRP A O 1
ATOM 1596 N N . ALA A 1 210 ? 2.758 38 5.371 1 98.69 210 ALA A N 1
ATOM 1597 C CA . ALA A 1 210 ? 3.297 38.969 6.309 1 98.69 210 ALA A CA 1
ATOM 1598 C C . ALA A 1 210 ? 3.133 38.5 7.75 1 98.69 210 ALA A C 1
ATOM 1600 O O . ALA A 1 210 ? 4.035 38.688 8.57 1 98.69 210 ALA A O 1
ATOM 1601 N N . LEU A 1 211 ? 1.984 37.969 8.055 1 98.75 211 LEU A N 1
ATOM 1602 C CA . LEU A 1 211 ? 1.709 37.469 9.398 1 98.75 211 LEU A CA 1
ATOM 1603 C C . LEU A 1 211 ? 2.697 36.375 9.781 1 98.75 211 LEU A C 1
ATOM 1605 O O . LEU A 1 211 ? 3.24 36.375 10.883 1 98.75 211 LEU A O 1
ATOM 1609 N N . ALA A 1 212 ? 2.906 35.375 8.891 1 98.75 212 ALA A N 1
ATOM 1610 C CA . ALA A 1 212 ? 3.84 34.281 9.148 1 98.75 212 ALA A CA 1
ATOM 1611 C C . ALA A 1 212 ? 5.246 34.812 9.422 1 98.75 212 ALA A C 1
ATOM 1613 O O . ALA A 1 212 ? 5.914 34.375 10.352 1 98.75 212 ALA A O 1
ATOM 1614 N N . ARG A 1 213 ? 5.672 35.781 8.656 1 98.44 213 ARG A N 1
ATOM 1615 C CA . ARG A 1 213 ? 7.02 36.312 8.781 1 98.44 213 ARG A CA 1
ATOM 1616 C C . ARG A 1 213 ? 7.145 37.156 10.031 1 98.44 213 ARG A C 1
ATOM 1618 O O . ARG A 1 213 ? 8.188 37.156 10.695 1 98.44 213 ARG A O 1
ATOM 1625 N N . GLU A 1 214 ? 6.062 37.906 10.32 1 97.88 214 GLU A N 1
ATOM 1626 C CA . GLU A 1 214 ? 6.023 38.625 11.578 1 97.88 214 GLU A CA 1
ATOM 1627 C C . GLU A 1 214 ? 6.25 37.688 12.773 1 97.88 214 GLU A C 1
ATOM 1629 O O . GLU A 1 214 ? 6.973 38.031 13.703 1 97.88 214 GLU A O 1
ATOM 1634 N N . LEU A 1 215 ? 5.664 36.562 12.719 1 96.94 215 LEU A N 1
ATOM 1635 C CA . LEU A 1 215 ? 5.691 35.625 13.836 1 96.94 215 LEU A CA 1
ATOM 1636 C C . LEU A 1 215 ? 6.859 34.656 13.695 1 96.94 215 LEU A C 1
ATOM 1638 O O . LEU A 1 215 ? 7.09 33.812 14.578 1 96.94 215 LEU A O 1
ATOM 1642 N N . ASN A 1 216 ? 7.574 34.75 12.648 1 96.25 216 ASN A N 1
ATOM 1643 C CA . ASN A 1 216 ? 8.703 33.875 12.336 1 96.25 216 ASN A CA 1
ATOM 1644 C C . ASN A 1 216 ? 8.289 32.406 12.328 1 96.25 216 ASN A C 1
ATOM 1646 O O . ASN A 1 216 ? 8.914 31.562 12.992 1 96.25 216 ASN A O 1
ATOM 1650 N N . ILE A 1 217 ? 7.215 32.094 11.727 1 97.25 217 ILE A N 1
ATOM 1651 C CA . ILE A 1 217 ? 6.789 30.719 11.531 1 97.25 217 ILE A CA 1
ATOM 1652 C C . ILE A 1 217 ? 6.75 30.391 10.039 1 97.25 217 ILE A C 1
ATOM 1654 O O . ILE A 1 217 ? 6.492 31.281 9.219 1 97.25 217 ILE A O 1
ATOM 1658 N N . PRO A 1 218 ? 7.07 29.141 9.68 1 98.25 218 PRO A N 1
ATOM 1659 C CA . PRO A 1 218 ? 7.074 28.781 8.258 1 98.25 218 PRO A CA 1
ATOM 1660 C C . PRO A 1 218 ? 5.672 28.75 7.652 1 98.25 218 PRO A C 1
ATOM 1662 O O . PRO A 1 218 ? 4.68 28.75 8.391 1 98.25 218 PRO A O 1
ATOM 1665 N N . ILE A 1 219 ? 5.656 28.797 6.32 1 98.81 219 ILE A N 1
ATOM 1666 C CA . ILE A 1 219 ? 4.418 28.766 5.547 1 98.81 219 ILE A CA 1
ATOM 1667 C C . ILE A 1 219 ? 4.316 27.453 4.777 1 98.81 219 ILE A C 1
ATOM 1669 O O . ILE A 1 219 ? 5.32 26.938 4.293 1 98.81 219 ILE A O 1
ATOM 1673 N N . THR A 1 220 ? 3.203 26.844 4.703 1 98.88 220 THR A N 1
ATOM 1674 C CA . THR A 1 220 ? 2.889 25.703 3.844 1 98.88 220 THR A CA 1
ATOM 1675 C C . THR A 1 220 ? 1.637 25.984 3.018 1 98.88 220 THR A C 1
ATOM 1677 O O . THR A 1 220 ? 0.683 26.594 3.51 1 98.88 220 THR A O 1
ATOM 1680 N N . VAL A 1 221 ? 1.66 25.641 1.718 1 98.75 221 VAL A N 1
ATOM 1681 C CA . VAL A 1 221 ? 0.593 26.062 0.817 1 98.75 221 VAL A CA 1
ATOM 1682 C C . VAL A 1 221 ? 0.39 25.016 -0.275 1 98.75 221 VAL A C 1
ATOM 1684 O O . VAL A 1 221 ? 1.357 24.453 -0.779 1 98.75 221 VAL A O 1
ATOM 1687 N N . HIS A 1 222 ? -0.873 24.625 -0.559 1 98.38 222 HIS A N 1
ATOM 1688 C CA . HIS A 1 222 ? -1.204 23.781 -1.698 1 98.38 222 HIS A CA 1
ATOM 1689 C C . HIS A 1 222 ? -0.993 24.516 -3.016 1 98.38 222 HIS A C 1
ATOM 1691 O O . HIS A 1 222 ? -1.395 25.672 -3.152 1 98.38 222 HIS A O 1
ATOM 1697 N N . VAL A 1 223 ? -0.427 23.797 -3.982 1 98.44 223 VAL A N 1
ATOM 1698 C CA . VAL A 1 223 ? -0.267 24.453 -5.277 1 98.44 223 VAL A CA 1
ATOM 1699 C C . VAL A 1 223 ? -0.407 23.422 -6.395 1 98.44 223 VAL A C 1
ATOM 1701 O O . VAL A 1 223 ? -0.092 22.25 -6.207 1 98.44 223 VAL A O 1
ATOM 1704 N N . ALA A 1 224 ? -0.871 23.828 -7.52 1 98.12 224 ALA A N 1
ATOM 1705 C CA . ALA A 1 224 ? -0.751 23.203 -8.836 1 98.12 224 ALA A CA 1
ATOM 1706 C C . ALA A 1 224 ? -1.304 21.781 -8.812 1 98.12 224 ALA A C 1
ATOM 1708 O O . ALA A 1 224 ? -0.623 20.828 -9.219 1 98.12 224 ALA A O 1
ATOM 1709 N N . MET A 1 225 ? -2.506 21.609 -8.305 1 97.5 225 MET A N 1
ATOM 1710 C CA . MET A 1 225 ? -3.139 20.297 -8.219 1 97.5 225 MET A CA 1
ATOM 1711 C C . MET A 1 225 ? -4.531 20.312 -8.836 1 97.5 225 MET A C 1
ATOM 1713 O O . MET A 1 225 ? -5.207 21.359 -8.812 1 97.5 225 MET A O 1
ATOM 1717 N N . GLY A 1 226 ? -4.926 19.188 -9.352 1 95.62 226 GLY A N 1
ATOM 1718 C CA . GLY A 1 226 ? -6.277 19.047 -9.867 1 95.62 226 GLY A CA 1
ATOM 1719 C C . GLY A 1 226 ? -6.516 19.828 -11.141 1 95.62 226 GLY A C 1
ATOM 1720 O O . GLY A 1 226 ? -5.629 20.547 -11.609 1 95.62 226 GLY A O 1
ATOM 1721 N N . ARG A 1 227 ? -7.754 19.719 -11.656 1 91.94 227 ARG A N 1
ATOM 1722 C CA . ARG A 1 227 ? -8.117 20.328 -12.938 1 91.94 227 ARG A CA 1
ATOM 1723 C C . ARG A 1 227 ? -8.109 21.844 -12.844 1 91.94 227 ARG A C 1
ATOM 1725 O O . ARG A 1 227 ? -7.574 22.516 -13.727 1 91.94 227 ARG A O 1
ATOM 1732 N N . MET A 1 228 ? -8.586 22.344 -11.766 1 90.25 228 MET A N 1
ATOM 1733 C CA . MET A 1 228 ? -8.758 23.797 -11.656 1 90.25 228 MET A CA 1
ATOM 1734 C C . MET A 1 228 ? -7.488 24.453 -11.125 1 90.25 228 MET A C 1
ATOM 1736 O O . MET A 1 228 ? -6.836 25.219 -11.836 1 90.25 228 MET A O 1
ATOM 1740 N N . ALA A 1 229 ? -7.07 24.062 -9.984 1 92.19 229 ALA A N 1
ATOM 1741 C CA . ALA A 1 229 ? -5.949 24.734 -9.32 1 92.19 229 ALA A CA 1
ATOM 1742 C C . ALA A 1 229 ? -4.637 24.438 -10.047 1 92.19 229 ALA A C 1
ATOM 1744 O O . ALA A 1 229 ? -3.682 25.219 -9.938 1 92.19 229 ALA A O 1
ATOM 1745 N N . GLY A 1 230 ? -4.617 23.375 -10.805 1 94.31 230 GLY A N 1
ATOM 1746 C CA . GLY A 1 230 ? -3.447 23.078 -11.609 1 94.31 230 GLY A CA 1
ATOM 1747 C C . GLY A 1 230 ? -3.186 24.094 -12.695 1 94.31 230 GLY A C 1
ATOM 1748 O O . GLY A 1 230 ? -2.086 24.156 -13.25 1 94.31 230 GLY A O 1
ATOM 1749 N N . ARG A 1 231 ? -4.168 24.953 -12.93 1 94.25 231 ARG A N 1
ATOM 1750 C CA . ARG A 1 231 ? -4.066 25.875 -14.055 1 94.25 231 ARG A CA 1
ATOM 1751 C C . ARG A 1 231 ? -3.945 27.312 -13.562 1 94.25 231 ARG A C 1
ATOM 1753 O O . ARG A 1 231 ? -3.875 28.25 -14.367 1 94.25 231 ARG A O 1
ATOM 1760 N N . PHE A 1 232 ? -3.752 27.578 -12.234 1 93.88 232 PHE A N 1
ATOM 1761 C CA . PHE A 1 232 ? -3.783 28.906 -11.633 1 93.88 232 PHE A CA 1
ATOM 1762 C C . PHE A 1 232 ? -2.43 29.594 -11.766 1 93.88 232 PHE A C 1
ATOM 1764 O O . PHE A 1 232 ? -2.322 30.797 -11.578 1 93.88 232 PHE A O 1
ATOM 1771 N N . GLY A 1 233 ? -1.326 28.844 -12.047 1 96.81 233 GLY A N 1
ATOM 1772 C CA . GLY A 1 233 ? -0.002 29.453 -12.039 1 96.81 233 GLY A CA 1
ATOM 1773 C C . GLY A 1 233 ? 0.364 30.062 -10.703 1 96.81 233 GLY A C 1
ATOM 1774 O O . GLY A 1 233 ? 0.817 31.203 -10.641 1 96.81 233 GLY A O 1
ATOM 1775 N N . MET A 1 234 ? 0.147 29.328 -9.656 1 97.75 234 MET A N 1
ATOM 1776 C CA . MET A 1 234 ? 0.118 29.828 -8.281 1 97.75 234 MET A CA 1
ATOM 1777 C C . MET A 1 234 ? 1.507 30.266 -7.832 1 97.75 234 MET A C 1
ATOM 1779 O O . MET A 1 234 ? 1.652 31.297 -7.16 1 97.75 234 MET A O 1
ATOM 1783 N N . VAL A 1 235 ? 2.582 29.547 -8.172 1 98.69 235 VAL A N 1
ATOM 1784 C CA . VAL A 1 235 ? 3.949 29.891 -7.785 1 98.69 235 VAL A CA 1
ATOM 1785 C C . VAL A 1 235 ? 4.406 31.141 -8.523 1 98.69 235 VAL A C 1
ATOM 1787 O O . VAL A 1 235 ? 5.09 32 -7.957 1 98.69 235 VAL A O 1
ATOM 1790 N N . LYS A 1 236 ? 4.062 31.25 -9.805 1 98.25 236 LYS A N 1
ATOM 1791 C CA . LYS A 1 236 ? 4.363 32.438 -10.586 1 98.25 236 LYS A CA 1
ATOM 1792 C C . LYS A 1 236 ? 3.721 33.688 -9.961 1 98.25 236 LYS A C 1
ATOM 1794 O O . LYS A 1 236 ? 4.34 34.75 -9.898 1 98.25 236 LYS A O 1
ATOM 1799 N N . ALA A 1 237 ? 2.482 33.5 -9.562 1 98.25 237 ALA A N 1
ATOM 1800 C CA . ALA A 1 237 ? 1.777 34.625 -8.914 1 98.25 237 ALA A CA 1
ATOM 1801 C C . ALA A 1 237 ? 2.492 35.062 -7.645 1 98.25 237 ALA A C 1
ATOM 1803 O O . ALA A 1 237 ? 2.625 36.25 -7.379 1 98.25 237 ALA A O 1
ATOM 1804 N N . LEU A 1 238 ? 2.906 34.125 -6.824 1 98.75 238 LEU A N 1
ATOM 1805 C CA . LEU A 1 238 ? 3.66 34.469 -5.617 1 98.75 238 LEU A CA 1
ATOM 1806 C C . LEU A 1 238 ? 4.957 35.188 -5.961 1 98.75 238 LEU A C 1
ATOM 1808 O O . LEU A 1 238 ? 5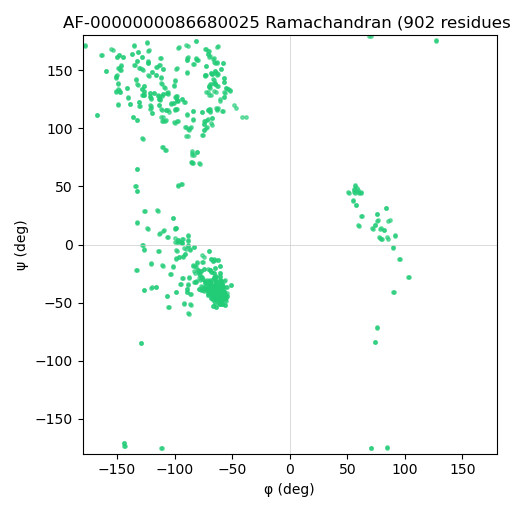.367 36.094 -5.25 1 98.75 238 LEU A O 1
ATOM 1812 N N . SER A 1 239 ? 5.617 34.719 -6.996 1 98.56 239 SER A N 1
ATOM 1813 C CA . SER A 1 239 ? 6.832 35.375 -7.457 1 98.56 239 SER A CA 1
ATOM 1814 C C . SER A 1 239 ? 6.562 36.812 -7.832 1 98.56 239 SER A C 1
ATOM 1816 O O . SER A 1 239 ? 7.324 37.719 -7.457 1 98.56 239 SER A O 1
ATOM 1818 N N . THR A 1 240 ? 5.496 37.062 -8.57 1 98.06 240 THR A N 1
ATOM 1819 C CA . THR A 1 240 ? 5.121 38.375 -9.008 1 98.06 240 THR A CA 1
ATOM 1820 C C . THR A 1 240 ? 4.867 39.312 -7.812 1 98.06 240 THR A C 1
ATOM 1822 O O . THR A 1 240 ? 5.133 40.5 -7.867 1 98.06 240 THR A O 1
ATOM 1825 N N . MET A 1 241 ? 4.41 38.719 -6.781 1 98.31 241 MET A N 1
ATOM 1826 C CA . MET A 1 241 ? 4.121 39.469 -5.566 1 98.31 241 MET A CA 1
ATOM 1827 C C . MET A 1 241 ? 5.355 39.562 -4.676 1 98.31 241 MET A C 1
ATOM 1829 O O . MET A 1 241 ? 5.297 40.125 -3.582 1 98.31 241 MET A O 1
ATOM 1833 N N . ASP A 1 242 ? 6.453 38.969 -5.074 1 98.38 242 ASP A N 1
ATOM 1834 C CA . ASP A 1 242 ? 7.711 38.969 -4.332 1 98.38 242 ASP A CA 1
ATOM 1835 C C . ASP A 1 242 ? 7.543 38.281 -2.977 1 98.38 242 ASP A C 1
ATOM 1837 O O . ASP A 1 242 ? 8.008 38.781 -1.955 1 98.38 242 ASP A O 1
ATOM 1841 N N . LEU A 1 243 ? 6.879 37.156 -2.977 1 98.75 243 LEU A N 1
ATOM 1842 C CA . LEU A 1 243 ? 6.566 36.5 -1.719 1 98.75 243 LEU A CA 1
ATOM 1843 C C . LEU A 1 243 ? 7.309 35.156 -1.612 1 98.75 243 LEU A C 1
ATOM 1845 O O . LEU A 1 243 ? 7.305 34.531 -0.557 1 98.75 243 LEU A O 1
ATOM 1849 N N . LEU A 1 244 ? 7.984 34.75 -2.621 1 98.69 244 LEU A N 1
ATOM 1850 C CA . LEU A 1 244 ? 8.695 33.469 -2.578 1 98.69 244 LEU A CA 1
ATOM 1851 C C . LEU A 1 244 ? 9.867 33.531 -1.604 1 98.69 244 LEU A C 1
ATOM 1853 O O . LEU A 1 244 ? 10.492 34.594 -1.448 1 98.69 244 LEU A O 1
ATOM 1857 N N . GLY A 1 245 ? 10.188 32.469 -0.971 1 98.31 245 GLY A N 1
ATOM 1858 C CA . GLY A 1 245 ? 11.305 32.375 -0.05 1 98.31 245 GLY A CA 1
ATOM 1859 C C . GLY A 1 245 ? 11.492 30.984 0.529 1 98.31 245 GLY A C 1
ATOM 1860 O O . GLY A 1 245 ? 10.672 30.094 0.297 1 98.31 245 GLY A O 1
ATOM 1861 N N . PRO A 1 246 ? 12.586 30.766 1.232 1 98.31 246 PRO A N 1
ATOM 1862 C CA . PRO A 1 246 ? 12.914 29.453 1.785 1 98.31 246 PRO A CA 1
ATOM 1863 C C . PRO A 1 246 ? 11.992 29.047 2.936 1 98.31 246 PRO A C 1
ATOM 1865 O O . PRO A 1 246 ? 12.047 27.906 3.406 1 98.31 246 PRO A O 1
ATOM 1868 N N . ASP A 1 247 ? 11.125 29.953 3.35 1 98.5 247 ASP A N 1
ATOM 1869 C CA . ASP A 1 247 ? 10.242 29.719 4.488 1 98.5 247 ASP A CA 1
ATOM 1870 C C . ASP A 1 247 ? 8.945 29.062 4.047 1 98.5 247 ASP A C 1
ATOM 1872 O O . ASP A 1 247 ? 8.016 28.906 4.84 1 98.5 247 ASP A O 1
ATOM 1876 N N . THR A 1 248 ? 8.836 28.641 2.773 1 98.81 248 THR A N 1
ATOM 1877 C CA . THR A 1 248 ? 7.566 28.125 2.252 1 98.81 248 THR A CA 1
ATOM 1878 C C . THR A 1 248 ? 7.719 26.688 1.765 1 98.81 248 THR A C 1
ATOM 1880 O O . THR A 1 248 ? 8.641 26.375 1.008 1 98.81 248 THR A O 1
ATOM 1883 N N . THR A 1 249 ? 6.867 25.797 2.27 1 98.94 249 THR A N 1
ATOM 1884 C CA . THR A 1 249 ? 6.695 24.453 1.713 1 98.94 249 THR A CA 1
ATOM 1885 C C . THR A 1 249 ? 5.547 24.422 0.708 1 98.94 249 THR A C 1
ATOM 1887 O O . THR A 1 249 ? 4.434 24.859 1.021 1 98.94 249 THR A O 1
ATOM 1890 N N . PHE A 1 250 ? 5.801 23.969 -0.499 1 98.94 250 PHE A N 1
ATOM 1891 C CA . PHE A 1 250 ? 4.797 23.828 -1.545 1 98.94 250 PHE A CA 1
ATOM 1892 C C . PHE A 1 250 ? 4.297 22.375 -1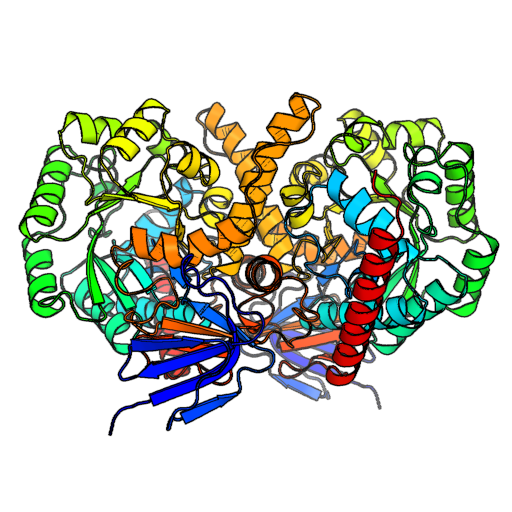.608 1 98.94 250 PHE A C 1
ATOM 1894 O O . PHE A 1 250 ? 5.09 21.453 -1.759 1 98.94 250 PHE A O 1
ATOM 1901 N N . ILE A 1 251 ? 3.031 22.203 -1.497 1 98.88 251 ILE A N 1
ATOM 1902 C CA . ILE A 1 251 ? 2.412 20.891 -1.422 1 98.88 251 ILE A CA 1
ATOM 1903 C C . ILE A 1 251 ? 1.853 20.5 -2.789 1 98.88 251 ILE A C 1
ATOM 1905 O O . ILE A 1 251 ? 1.298 21.344 -3.5 1 98.88 251 ILE A O 1
ATOM 1909 N N . HIS A 1 252 ? 1.979 19.156 -3.195 1 98.69 252 HIS A N 1
ATOM 1910 C CA . HIS A 1 252 ? 1.512 18.484 -4.398 1 98.69 252 HIS A CA 1
ATOM 1911 C C . HIS A 1 252 ? 2.381 18.828 -5.602 1 98.69 252 HIS A C 1
ATOM 1913 O O . HIS A 1 252 ? 3.174 18 -6.059 1 98.69 252 HIS A O 1
ATOM 1919 N N . CYS A 1 253 ? 2.27 20.094 -6.102 1 98.75 253 CYS A N 1
ATOM 1920 C CA . CYS A 1 253 ? 3.145 20.578 -7.16 1 98.75 253 CYS A CA 1
ATOM 1921 C C . CYS A 1 253 ? 2.973 19.766 -8.43 1 98.75 253 CYS A C 1
ATOM 1923 O O . CYS A 1 253 ? 3.895 19.672 -9.242 1 98.75 253 CYS A O 1
ATOM 1925 N N . CYS A 1 254 ? 1.868 19.109 -8.711 1 98.44 254 CYS A N 1
ATOM 1926 C CA . CYS A 1 254 ? 1.669 18.109 -9.758 1 98.44 254 CYS A CA 1
ATOM 1927 C C . CYS A 1 254 ? 1.73 18.75 -11.141 1 98.44 254 CYS A C 1
ATOM 1929 O O . CYS A 1 254 ? 2.143 18.109 -12.102 1 98.44 254 CYS A O 1
ATOM 1931 N N . TYR A 1 255 ? 1.314 20.062 -11.227 1 98 255 TYR A N 1
ATOM 1932 C CA . TYR A 1 255 ? 1.19 20.672 -12.547 1 98 255 TYR A CA 1
ATOM 1933 C C . TYR A 1 255 ? 1.987 21.969 -12.617 1 98 255 TYR A C 1
ATOM 1935 O O . TYR A 1 255 ? 1.584 22.922 -13.305 1 98 255 TYR A O 1
ATOM 1943 N N . LEU A 1 256 ? 3.027 22.062 -11.875 1 98.44 256 LEU A N 1
ATOM 1944 C CA . LEU A 1 256 ? 3.908 23.219 -12.016 1 98.44 256 LEU A CA 1
ATOM 1945 C C . LEU A 1 256 ? 4.527 23.25 -13.414 1 98.44 256 LEU A C 1
ATOM 1947 O O . LEU A 1 256 ? 4.934 22.219 -13.945 1 98.44 256 LEU A O 1
ATOM 1951 N N . SER A 1 257 ? 4.566 24.438 -14.023 1 97.69 257 SER A N 1
ATOM 1952 C CA . SER A 1 257 ? 5.328 24.625 -15.258 1 97.69 257 SER A CA 1
ATOM 1953 C C . SER A 1 257 ? 6.828 24.578 -14.992 1 97.69 257 SER A C 1
ATOM 1955 O O . SER A 1 257 ? 7.266 24.656 -13.844 1 97.69 257 SER A O 1
ATOM 1957 N N . GLU A 1 258 ? 7.617 24.453 -16.078 1 97.88 258 GLU A N 1
ATOM 1958 C CA . GLU A 1 258 ? 9.07 24.484 -15.93 1 97.88 258 GLU A CA 1
ATOM 1959 C C . GLU A 1 258 ? 9.531 25.781 -15.258 1 97.88 258 GLU A C 1
ATOM 1961 O O . GLU A 1 258 ? 10.445 25.75 -14.43 1 97.88 258 GLU A O 1
ATOM 1966 N N . GLU A 1 259 ? 8.898 26.828 -15.672 1 98.38 259 GLU A N 1
ATOM 1967 C CA . GLU A 1 259 ? 9.219 28.109 -15.07 1 98.38 259 GLU A CA 1
ATOM 1968 C C . GLU A 1 259 ? 8.93 28.109 -13.57 1 98.38 259 GLU A C 1
ATOM 1970 O O . GLU A 1 259 ? 9.734 28.578 -12.773 1 98.38 259 GLU A O 1
ATOM 1975 N N . GLU A 1 260 ? 7.84 27.594 -13.164 1 98.75 260 GLU A N 1
ATOM 1976 C CA . GLU A 1 260 ? 7.457 27.562 -11.758 1 98.75 260 GLU A CA 1
ATOM 1977 C C . GLU A 1 260 ? 8.383 26.672 -10.953 1 98.75 260 GLU A C 1
ATOM 1979 O O . GLU A 1 260 ? 8.711 26.969 -9.805 1 98.75 260 GLU A O 1
ATOM 1984 N N . TRP A 1 261 ? 8.781 25.562 -11.492 1 98.75 261 TRP A N 1
ATOM 1985 C CA . TRP A 1 261 ? 9.766 24.719 -10.828 1 98.75 261 TRP A CA 1
ATOM 1986 C C . TRP A 1 261 ? 11.062 25.469 -10.562 1 98.75 261 TRP A C 1
ATOM 1988 O O . TRP A 1 261 ? 11.656 25.359 -9.492 1 98.75 261 TRP A O 1
ATOM 1998 N N . ARG A 1 262 ? 11.516 26.219 -11.555 1 98.62 262 ARG A N 1
ATOM 1999 C CA . ARG A 1 262 ? 12.734 27 -11.398 1 98.62 262 ARG A CA 1
ATOM 2000 C C . ARG A 1 262 ? 12.562 28.062 -10.312 1 98.62 262 ARG A C 1
ATOM 2002 O O . ARG A 1 262 ? 13.461 28.281 -9.5 1 98.62 262 ARG A O 1
ATOM 2009 N N . LEU A 1 263 ? 11.391 28.766 -10.391 1 98.81 263 LEU A N 1
ATOM 2010 C CA . LEU A 1 263 ? 11.094 29.766 -9.367 1 98.81 263 LEU A CA 1
ATOM 2011 C C . LEU A 1 263 ? 11.117 29.156 -7.977 1 98.81 263 LEU A C 1
ATOM 2013 O O . LEU A 1 263 ? 11.688 29.734 -7.047 1 98.81 263 LEU A O 1
ATOM 2017 N N . LEU A 1 264 ? 10.492 27.984 -7.836 1 98.81 264 LEU A N 1
ATOM 2018 C CA . LEU A 1 264 ? 10.453 27.281 -6.559 1 98.81 264 LEU A CA 1
ATOM 2019 C C . LEU A 1 264 ? 11.859 26.922 -6.098 1 98.81 264 LEU A C 1
ATOM 2021 O O . LEU A 1 264 ? 12.242 27.188 -4.957 1 98.81 264 LEU A O 1
ATOM 2025 N N . ALA A 1 265 ? 12.617 26.312 -6.953 1 98.69 265 ALA A N 1
ATOM 2026 C CA . ALA A 1 265 ? 13.977 25.891 -6.617 1 98.69 265 ALA A CA 1
ATOM 2027 C C . ALA A 1 265 ? 14.828 27.094 -6.215 1 98.69 265 ALA A C 1
ATOM 2029 O O . ALA A 1 265 ? 15.562 27.047 -5.227 1 98.69 265 ALA A O 1
ATOM 2030 N N . ASP A 1 266 ? 14.734 28.172 -7.004 1 98.5 266 ASP A N 1
ATOM 2031 C CA . ASP A 1 266 ? 15.531 29.375 -6.77 1 98.5 266 ASP A CA 1
ATOM 2032 C C . ASP A 1 266 ? 15.148 30.031 -5.449 1 98.5 266 ASP A C 1
ATOM 2034 O O . ASP A 1 266 ? 15.969 30.703 -4.824 1 98.5 266 ASP A O 1
ATOM 2038 N N . SER A 1 267 ? 13.922 29.875 -5.031 1 98.56 267 SER A N 1
ATOM 2039 C CA . SER A 1 267 ? 13.422 30.516 -3.822 1 98.56 267 SER A CA 1
ATOM 2040 C C . SER A 1 267 ? 13.961 29.844 -2.57 1 98.56 267 SER A C 1
ATOM 2042 O O . SER A 1 267 ? 13.93 30.422 -1.48 1 98.56 267 SER A O 1
ATOM 2044 N N . GLY A 1 268 ? 14.398 28.594 -2.701 1 98.44 268 GLY A N 1
ATOM 2045 C CA . GLY A 1 268 ? 14.812 27.812 -1.555 1 98.44 268 GLY A CA 1
ATOM 2046 C C . GLY A 1 268 ? 13.648 27.109 -0.868 1 98.44 268 GLY A C 1
ATOM 2047 O O . GLY A 1 268 ? 13.836 26.469 0.17 1 98.44 268 GLY A O 1
ATOM 2048 N N . GLY A 1 269 ? 12.461 27.203 -1.425 1 98.69 269 GLY A N 1
ATOM 2049 C CA . GLY A 1 269 ? 11.305 26.516 -0.881 1 98.69 269 GLY A CA 1
ATOM 2050 C C . GLY A 1 269 ? 11.453 25 -0.917 1 98.69 269 GLY A C 1
ATOM 2051 O O . GLY A 1 269 ? 12.43 24.484 -1.462 1 98.69 269 GLY A O 1
ATOM 2052 N N . THR A 1 270 ? 10.531 24.312 -0.258 1 98.88 270 THR A N 1
ATOM 2053 C CA . THR A 1 270 ? 10.578 22.859 -0.159 1 98.88 270 THR A CA 1
ATOM 2054 C C . THR A 1 270 ? 9.297 22.234 -0.712 1 98.88 270 THR A C 1
ATOM 2056 O O . THR A 1 270 ? 8.328 22.953 -0.999 1 98.88 270 THR A O 1
ATOM 2059 N N . VAL A 1 271 ? 9.289 20.875 -0.944 1 98.94 271 VAL A N 1
ATOM 2060 C CA . VAL A 1 271 ? 8.203 20.219 -1.66 1 98.94 271 VAL A CA 1
ATOM 2061 C C . VAL A 1 271 ? 7.664 19.062 -0.831 1 98.94 271 VAL A C 1
ATOM 2063 O O . VAL A 1 271 ? 8.438 18.219 -0.351 1 98.94 271 VAL A O 1
ATOM 2066 N N . SER A 1 272 ? 6.367 19.016 -0.64 1 98.94 272 SER A N 1
ATOM 2067 C CA . SER A 1 272 ? 5.656 17.906 -0.028 1 98.94 272 SER A CA 1
ATOM 2068 C C . SER A 1 272 ? 4.746 17.219 -1.036 1 98.94 272 SER A C 1
ATOM 2070 O O . SER A 1 272 ? 3.908 17.859 -1.671 1 98.94 272 SER A O 1
ATOM 2072 N N . ILE A 1 273 ? 4.902 15.922 -1.202 1 98.94 273 ILE A N 1
ATOM 2073 C CA . ILE A 1 273 ? 4.18 15.133 -2.193 1 98.94 273 ILE A CA 1
ATOM 2074 C C . ILE A 1 273 ? 3.318 14.078 -1.491 1 98.94 273 ILE A C 1
ATOM 2076 O O . ILE A 1 273 ? 3.791 13.383 -0.59 1 98.94 273 ILE A O 1
ATOM 2080 N N . ALA A 1 274 ? 2.051 13.953 -1.818 1 98.88 274 ALA A N 1
ATOM 2081 C CA . ALA A 1 274 ? 1.133 12.945 -1.293 1 98.88 274 ALA A CA 1
ATOM 2082 C C . ALA A 1 274 ? 0.763 11.93 -2.367 1 98.88 274 ALA A C 1
ATOM 2084 O O . ALA A 1 274 ? -0.329 11.984 -2.938 1 98.88 274 ALA A O 1
ATOM 2085 N N . PRO A 1 275 ? 1.581 10.93 -2.572 1 98.69 275 PRO A N 1
ATOM 2086 C CA . PRO A 1 275 ? 1.527 10.148 -3.811 1 98.69 275 PRO A CA 1
ATOM 2087 C C . PRO A 1 275 ? 0.202 9.414 -3.986 1 98.69 275 PRO A C 1
ATOM 2089 O O . PRO A 1 275 ? -0.385 9.438 -5.07 1 98.69 275 PRO A O 1
ATOM 2092 N N . GLN A 1 276 ? -0.299 8.758 -2.996 1 98.62 276 GLN A N 1
ATOM 2093 C CA . GLN A 1 276 ? -1.488 7.926 -3.152 1 98.62 276 GLN A CA 1
ATOM 2094 C C . GLN A 1 276 ? -2.717 8.773 -3.459 1 98.62 276 GLN A C 1
ATOM 2096 O O . GLN A 1 276 ? -3.49 8.453 -4.367 1 98.62 276 GLN A O 1
ATOM 2101 N N . VAL A 1 277 ? -2.932 9.836 -2.727 1 98.38 277 VAL A N 1
ATOM 2102 C CA . VAL A 1 277 ? -4.125 10.641 -2.938 1 98.38 277 VAL A CA 1
ATOM 2103 C C . VAL A 1 277 ? -4.02 11.391 -4.27 1 98.38 277 VAL A C 1
ATOM 2105 O O . VAL A 1 277 ? -5.02 11.578 -4.961 1 98.38 277 VAL A O 1
ATOM 2108 N N . GLU A 1 278 ? -2.795 11.828 -4.656 1 98.56 278 GLU A N 1
ATOM 2109 C CA . GLU A 1 278 ? -2.604 12.57 -5.898 1 98.56 278 GLU A CA 1
ATOM 2110 C C . GLU A 1 278 ? -3.012 11.727 -7.109 1 98.56 278 GLU A C 1
ATOM 2112 O O . GLU A 1 278 ? -3.66 12.234 -8.031 1 98.56 278 GLU A O 1
ATOM 2117 N N . THR A 1 279 ? -2.686 10.445 -7.035 1 97.38 279 THR A N 1
ATOM 2118 C CA . THR A 1 279 ? -3.084 9.547 -8.109 1 97.38 279 THR A CA 1
ATOM 2119 C C . THR A 1 279 ? -4.578 9.242 -8.039 1 97.38 279 THR A C 1
ATOM 2121 O O . THR A 1 279 ? -5.273 9.297 -9.055 1 97.38 279 THR A O 1
ATOM 2124 N N . GLN A 1 280 ? -5.129 9.062 -6.918 1 97.62 280 GLN A N 1
ATOM 2125 C CA . GLN A 1 280 ? -6.492 8.578 -6.73 1 97.62 280 GLN A CA 1
ATOM 2126 C C . GLN A 1 280 ? -7.512 9.688 -6.953 1 97.62 280 GLN A C 1
ATOM 2128 O O . GLN A 1 280 ? -8.578 9.453 -7.523 1 97.62 280 GLN A O 1
ATOM 2133 N N . MET A 1 281 ? -7.16 10.867 -6.5 1 97.62 281 MET A N 1
ATOM 2134 C CA . MET A 1 281 ? -8.141 11.953 -6.508 1 97.62 281 MET A CA 1
ATOM 2135 C C . MET A 1 281 ? -7.945 12.844 -7.73 1 97.62 281 MET A C 1
ATOM 2137 O O . MET A 1 281 ? -8.727 13.773 -7.953 1 97.62 281 MET A O 1
ATOM 2141 N N . GLY A 1 282 ? -6.934 12.602 -8.477 1 97.25 282 GLY A N 1
ATOM 2142 C CA . GLY A 1 282 ? -6.73 13.352 -9.711 1 97.25 282 GLY A CA 1
ATOM 2143 C C . GLY A 1 282 ? -6.043 14.688 -9.492 1 97.25 282 GLY A C 1
ATOM 2144 O O . GLY A 1 282 ? -6.348 15.664 -10.18 1 97.25 282 GLY A O 1
ATOM 2145 N N . HIS A 1 283 ? -5.168 14.727 -8.445 1 98.19 283 HIS A N 1
ATOM 2146 C CA . HIS A 1 283 ? -4.34 15.914 -8.305 1 98.19 283 HIS A CA 1
ATOM 2147 C C . HIS A 1 283 ? -3.361 16.047 -9.469 1 98.19 283 HIS A C 1
ATOM 2149 O O . HIS A 1 283 ? -2.98 17.156 -9.844 1 98.19 283 HIS A O 1
ATOM 2155 N N . GLY A 1 284 ? -2.98 15.086 -10.023 1 97.38 284 GLY A N 1
ATOM 2156 C CA . GLY A 1 284 ? -1.939 14.914 -11.023 1 97.38 284 GLY A CA 1
ATOM 2157 C C . GLY A 1 284 ? -0.921 13.852 -10.656 1 97.38 284 GLY A C 1
ATOM 2158 O O . GLY A 1 284 ? -1.016 13.242 -9.594 1 97.38 284 GLY A O 1
ATOM 2159 N N . TRP A 1 285 ? 0.01 13.578 -11.555 1 97.06 285 TRP A N 1
ATOM 2160 C CA . TRP A 1 285 ? 1.08 12.633 -11.25 1 97.06 285 TRP A CA 1
ATOM 2161 C C . TRP A 1 285 ? 1.979 13.164 -10.141 1 97.06 285 TRP A C 1
ATOM 2163 O O . TRP A 1 285 ? 2.369 14.336 -10.164 1 97.06 285 TRP A O 1
ATOM 2173 N N . PRO A 1 286 ? 2.268 12.305 -9.109 1 98.44 286 PRO A N 1
ATOM 2174 C CA . PRO A 1 286 ? 3.223 12.758 -8.094 1 98.44 286 PRO A CA 1
ATOM 2175 C C . PRO A 1 286 ? 4.574 13.148 -8.688 1 98.44 286 PRO A C 1
ATOM 2177 O O . PRO A 1 286 ? 5.195 12.352 -9.391 1 98.44 286 PRO A O 1
ATOM 2180 N N . PRO A 1 287 ? 5.051 14.312 -8.398 1 98.31 287 PRO A N 1
ATOM 2181 C CA . PRO A 1 287 ? 6.25 14.797 -9.086 1 98.31 287 PRO A CA 1
ATOM 2182 C C . PRO A 1 287 ? 7.535 14.5 -8.32 1 98.31 287 PRO A C 1
ATOM 2184 O O . PRO A 1 287 ? 8.375 15.391 -8.148 1 98.31 287 PRO A O 1
ATOM 2187 N N . THR A 1 288 ? 7.738 13.258 -7.938 1 98.5 288 THR A N 1
ATOM 2188 C CA . THR A 1 288 ? 8.906 12.891 -7.141 1 98.5 288 THR A CA 1
ATOM 2189 C C . THR A 1 288 ? 10.188 13.062 -7.945 1 98.5 288 THR A C 1
ATOM 2191 O O . THR A 1 288 ? 11.109 13.75 -7.512 1 98.5 288 THR A O 1
ATOM 2194 N N . ALA A 1 289 ? 10.273 12.484 -9.117 1 97.69 289 ALA A N 1
ATOM 2195 C CA . ALA A 1 289 ? 11.461 12.594 -9.961 1 97.69 289 ALA A CA 1
ATOM 2196 C C . ALA A 1 289 ? 11.695 14.039 -10.406 1 97.69 289 ALA A C 1
ATOM 2198 O O . ALA A 1 289 ? 12.836 14.492 -10.477 1 97.69 289 ALA A O 1
ATOM 2199 N N . LYS A 1 290 ? 10.594 14.719 -10.711 1 97 290 LYS A N 1
ATOM 2200 C CA . LYS A 1 290 ? 10.703 16.109 -11.141 1 97 290 LYS A CA 1
ATOM 2201 C C . LYS A 1 290 ? 11.32 16.984 -10.047 1 97 290 LYS A C 1
ATOM 2203 O O . LYS A 1 290 ? 12.086 17.906 -10.336 1 97 290 LYS A O 1
ATOM 2208 N N . THR A 1 291 ? 10.883 16.75 -8.805 1 98.69 291 THR A N 1
ATOM 2209 C CA . THR A 1 291 ? 11.461 17.453 -7.672 1 98.69 291 THR A CA 1
ATOM 2210 C C . THR A 1 291 ? 12.977 17.281 -7.637 1 98.69 291 THR A C 1
ATOM 2212 O O . THR A 1 291 ? 13.719 18.25 -7.457 1 98.69 291 THR A O 1
ATOM 2215 N N . LEU A 1 292 ? 13.469 16.094 -7.848 1 98 292 LEU A N 1
ATOM 2216 C CA . LEU A 1 292 ? 14.891 15.789 -7.863 1 98 292 LEU A CA 1
ATOM 2217 C C . LEU A 1 292 ? 15.578 16.469 -9.047 1 98 292 LEU A C 1
ATOM 2219 O O . LEU A 1 292 ? 16.719 16.938 -8.922 1 98 292 LEU A O 1
ATOM 2223 N N . GLU A 1 293 ? 14.914 16.484 -10.141 1 96.88 293 GLU A N 1
ATOM 2224 C CA . GLU A 1 293 ? 15.453 17.094 -11.352 1 96.88 293 GLU A CA 1
ATOM 2225 C C . GLU A 1 293 ? 15.828 18.562 -11.117 1 96.88 293 GLU A C 1
ATOM 2227 O O . GLU A 1 293 ? 16.766 19.078 -11.742 1 96.88 293 GLU A O 1
ATOM 2232 N N . TYR A 1 294 ? 15.148 19.188 -10.266 1 98.31 294 TYR A N 1
ATOM 2233 C CA . TYR A 1 294 ? 15.383 20.609 -10.023 1 98.31 294 TYR A CA 1
ATOM 2234 C C . TYR A 1 294 ? 16.25 20.828 -8.789 1 98.31 294 TYR A C 1
ATOM 2236 O O . TYR A 1 294 ? 16.312 21.922 -8.25 1 98.31 294 TYR A O 1
ATOM 2244 N N . GLY A 1 295 ? 16.859 19.781 -8.336 1 98.06 295 GLY A N 1
ATOM 2245 C CA . GLY A 1 295 ? 17.828 19.859 -7.25 1 98.06 295 GLY A CA 1
ATOM 2246 C C . GLY A 1 295 ? 17.172 19.969 -5.879 1 98.06 295 GLY A C 1
ATOM 2247 O O . GLY A 1 295 ? 17.812 20.375 -4.914 1 98.06 295 GLY A O 1
ATOM 2248 N N . LEU A 1 296 ? 15.914 19.719 -5.781 1 98.62 296 LEU A N 1
ATOM 2249 C CA . LEU A 1 296 ? 15.195 19.75 -4.516 1 98.62 296 LEU A CA 1
ATOM 2250 C C . LEU A 1 296 ? 15.086 18.344 -3.914 1 98.62 296 LEU A C 1
ATOM 2252 O O . LEU A 1 296 ? 15.484 17.375 -4.543 1 98.62 296 LEU A O 1
ATOM 2256 N N . ARG A 1 297 ? 14.648 18.25 -2.697 1 98.62 297 ARG A N 1
ATOM 2257 C CA . ARG A 1 297 ? 14.477 16.984 -1.98 1 98.62 297 ARG A CA 1
ATOM 2258 C C . ARG A 1 297 ? 13 16.688 -1.753 1 98.62 297 ARG A C 1
ATOM 2260 O O . ARG A 1 297 ? 12.352 17.312 -0.913 1 98.62 297 ARG A O 1
ATOM 2267 N N . PRO A 1 298 ? 12.5 15.648 -2.494 1 98.81 298 PRO A N 1
ATOM 2268 C CA . PRO A 1 298 ? 11.086 15.312 -2.301 1 98.81 298 PRO A CA 1
ATOM 2269 C C . PRO A 1 298 ? 10.797 14.734 -0.917 1 98.81 298 PRO A C 1
ATOM 2271 O O . PRO A 1 298 ? 11.648 14.055 -0.341 1 98.81 298 PRO A O 1
ATOM 2274 N N . SER A 1 299 ? 9.648 15 -0.364 1 98.94 299 SER A N 1
ATOM 2275 C CA . SER A 1 299 ? 9.133 14.383 0.853 1 98.94 299 SER A CA 1
ATOM 2276 C C . SER A 1 299 ? 7.727 13.836 0.642 1 98.94 299 SER A C 1
ATOM 2278 O O . SER A 1 299 ? 7.059 14.188 -0.336 1 98.94 299 SER A O 1
ATOM 2280 N N . PHE A 1 300 ? 7.309 12.914 1.538 1 98.94 300 PHE A N 1
ATOM 2281 C CA . PHE A 1 300 ? 6.016 12.266 1.36 1 98.94 300 PHE A CA 1
ATOM 2282 C C . PHE A 1 300 ? 5.043 12.68 2.459 1 98.94 300 PHE A C 1
ATOM 2284 O O . PHE A 1 300 ? 5.461 13.07 3.549 1 98.94 300 PHE A O 1
ATOM 2291 N N . SER A 1 301 ? 3.807 12.594 2.141 1 98.88 301 SER A N 1
ATOM 2292 C CA . SER A 1 301 ? 2.727 12.898 3.074 1 98.88 301 SER A CA 1
ATOM 2293 C C . SER A 1 301 ? 1.495 12.047 2.791 1 98.88 301 SER A C 1
ATOM 2295 O O . SER A 1 301 ? 1.372 11.461 1.711 1 98.88 301 SER A O 1
ATOM 2297 N N . ILE A 1 302 ? 0.604 11.969 3.738 1 98.75 302 ILE A N 1
ATOM 2298 C CA . ILE A 1 302 ? -0.652 11.242 3.615 1 98.75 302 ILE A CA 1
ATOM 2299 C C . ILE A 1 302 ? -1.711 12.133 2.977 1 98.75 302 ILE A C 1
ATOM 2301 O O . ILE A 1 302 ? -2.498 11.68 2.145 1 98.75 302 ILE A O 1
ATOM 2305 N N . ASP A 1 303 ? -1.758 13.383 3.41 1 98.81 303 ASP A N 1
ATOM 2306 C CA . ASP A 1 303 ? -2.75 14.375 3.01 1 98.81 303 ASP A CA 1
ATOM 2307 C C . ASP A 1 303 ? -4.105 14.094 3.656 1 98.81 303 ASP A C 1
ATOM 2309 O O . ASP A 1 303 ? -4.336 14.461 4.809 1 98.81 303 ASP A O 1
ATOM 2313 N N . VAL A 1 304 ? -4.949 13.242 3.143 1 98.69 304 VAL A N 1
ATOM 2314 C CA . VAL A 1 304 ? -6.285 13.047 3.693 1 98.69 304 VAL A CA 1
ATOM 2315 C C . VAL A 1 304 ? -6.562 11.555 3.857 1 98.69 304 VAL A C 1
ATOM 2317 O O . VAL A 1 304 ? -6.301 10.766 2.947 1 98.69 304 VAL A O 1
ATOM 2320 N N . VAL A 1 305 ? -7.168 11.148 4.977 1 98.56 305 VAL A N 1
ATOM 2321 C CA . VAL A 1 305 ? -7.527 9.758 5.211 1 98.56 305 VAL A CA 1
ATOM 2322 C C . VAL A 1 305 ? -8.977 9.523 4.793 1 98.56 305 VAL A C 1
ATOM 2324 O O . VAL A 1 305 ? -9.492 8.406 4.922 1 98.56 305 VAL A O 1
ATOM 2327 N N . THR A 1 306 ? -9.648 10.516 4.27 1 98.5 306 THR A N 1
ATOM 2328 C CA . THR A 1 306 ? -11.008 10.336 3.77 1 98.5 306 THR A CA 1
ATOM 2329 C C . THR A 1 306 ? -11.023 9.391 2.568 1 98.5 306 THR A C 1
ATOM 2331 O O . THR A 1 306 ? -12.062 8.82 2.234 1 98.5 306 THR A O 1
ATOM 2334 N N . THR A 1 307 ? -9.805 9.258 1.943 1 97.81 307 THR A N 1
ATOM 2335 C CA . THR A 1 307 ? -9.758 8.531 0.675 1 97.81 307 THR A CA 1
ATOM 2336 C C . THR A 1 307 ? -8.609 7.527 0.668 1 97.81 307 THR A C 1
ATOM 2338 O O . THR A 1 307 ? -8.633 6.559 -0.098 1 97.81 307 THR A O 1
ATOM 2341 N N . VAL A 1 308 ? -7.602 7.684 1.476 1 98.06 308 VAL A N 1
ATOM 2342 C CA . VAL A 1 308 ? -6.422 6.832 1.388 1 98.06 308 VAL A CA 1
ATOM 2343 C C . VAL A 1 308 ? -5.977 6.418 2.789 1 98.06 308 VAL A C 1
ATOM 2345 O O . VAL A 1 308 ? -6.395 7.016 3.781 1 98.06 308 VAL A O 1
ATOM 2348 N N . PRO A 1 309 ? -5.109 5.375 2.902 1 97.62 309 PRO A N 1
ATOM 2349 C CA . PRO A 1 309 ? -4.637 4.961 4.227 1 97.62 309 PRO A CA 1
ATOM 2350 C C . PRO A 1 309 ? -3.674 5.969 4.852 1 97.62 309 PRO A C 1
ATOM 2352 O O . PRO A 1 309 ? -3.074 6.781 4.141 1 97.62 309 PRO A O 1
ATOM 2355 N N . GLY A 1 310 ? -3.469 5.852 6.105 1 98.44 310 GLY A N 1
ATOM 2356 C CA . GLY A 1 310 ? -2.707 6.836 6.855 1 98.44 310 GLY A CA 1
ATOM 2357 C C . GLY A 1 310 ? -1.281 6.402 7.137 1 98.44 310 GLY A C 1
ATOM 2358 O O . GLY A 1 310 ? -0.667 6.855 8.102 1 98.44 310 GLY A O 1
ATOM 2359 N N . ASP A 1 311 ? -0.688 5.43 6.312 1 98.75 311 ASP A N 1
ATOM 2360 C CA . ASP A 1 311 ? 0.643 4.922 6.625 1 98.75 311 ASP A CA 1
ATOM 2361 C C . ASP A 1 311 ? 1.644 5.289 5.531 1 98.75 311 ASP A C 1
ATOM 2363 O O . ASP A 1 311 ? 1.265 5.484 4.375 1 98.75 311 ASP A O 1
ATOM 2367 N N . MET A 1 312 ? 2.924 5.406 5.883 1 98.88 312 MET A N 1
ATOM 2368 C CA . MET A 1 312 ? 3.98 5.852 4.98 1 98.88 312 MET A CA 1
ATOM 2369 C C . MET A 1 312 ? 4.391 4.73 4.027 1 98.88 312 MET A C 1
ATOM 2371 O O . MET A 1 312 ? 4.949 4.992 2.961 1 98.88 312 MET A O 1
ATOM 2375 N N . PHE A 1 313 ? 4.141 3.414 4.383 1 98.81 313 PHE A N 1
ATOM 2376 C CA . PHE A 1 313 ? 4.465 2.291 3.51 1 98.81 313 PHE A CA 1
ATOM 2377 C C . PHE A 1 313 ? 3.695 2.387 2.197 1 98.81 313 PHE A C 1
ATOM 2379 O O . PHE A 1 313 ? 4.27 2.201 1.121 1 98.81 313 PHE A O 1
ATOM 2386 N N . THR A 1 314 ? 2.398 2.76 2.316 1 98.56 314 THR A N 1
ATOM 2387 C CA . THR A 1 314 ? 1.558 2.955 1.141 1 98.56 314 THR A CA 1
ATOM 2388 C C . THR A 1 314 ? 2.08 4.105 0.287 1 98.56 314 THR A C 1
ATOM 2390 O O . THR A 1 314 ? 2.137 4 -0.94 1 98.56 314 THR A O 1
ATOM 2393 N N . GLN A 1 315 ? 2.504 5.195 0.937 1 98.75 315 GLN A N 1
ATOM 2394 C CA . GLN A 1 315 ? 2.943 6.375 0.197 1 98.75 315 GLN A CA 1
ATOM 2395 C C . GLN A 1 315 ? 4.238 6.094 -0.563 1 98.75 315 GLN A C 1
ATOM 2397 O O . GLN A 1 315 ? 4.387 6.508 -1.715 1 98.75 315 GLN A O 1
ATOM 2402 N N . MET A 1 316 ? 5.164 5.422 0.084 1 98.81 316 MET A N 1
ATOM 2403 C CA . MET A 1 316 ? 6.422 5.078 -0.573 1 98.81 316 MET A CA 1
ATOM 2404 C C . MET A 1 316 ? 6.172 4.227 -1.813 1 98.81 316 MET A C 1
ATOM 2406 O O . MET A 1 316 ? 6.73 4.496 -2.879 1 98.81 316 MET A O 1
ATOM 2410 N N . ARG A 1 317 ? 5.293 3.254 -1.729 1 98.69 317 ARG A N 1
ATOM 2411 C CA . ARG A 1 317 ? 5.055 2.332 -2.836 1 98.69 317 ARG A CA 1
ATOM 2412 C C . ARG A 1 317 ? 4.254 3.008 -3.943 1 98.69 317 ARG A C 1
ATOM 2414 O O . ARG A 1 317 ? 4.484 2.752 -5.129 1 98.69 317 ARG A O 1
ATOM 2421 N N . ALA A 1 318 ? 3.305 3.857 -3.516 1 98.44 318 ALA A N 1
ATOM 2422 C CA . ALA A 1 318 ? 2.551 4.613 -4.512 1 98.44 318 ALA A CA 1
ATOM 2423 C C . ALA A 1 318 ? 3.471 5.516 -5.328 1 98.44 318 ALA A C 1
ATOM 2425 O O . ALA A 1 318 ? 3.371 5.566 -6.559 1 98.44 318 ALA A O 1
ATOM 2426 N N . ALA A 1 319 ? 4.348 6.246 -4.633 1 98.69 319 ALA A N 1
ATOM 2427 C CA . ALA A 1 319 ? 5.297 7.121 -5.316 1 98.69 319 ALA A CA 1
ATOM 2428 C C . ALA A 1 319 ? 6.227 6.316 -6.223 1 98.69 319 ALA A C 1
ATOM 2430 O O . ALA A 1 319 ? 6.465 6.699 -7.371 1 98.69 319 ALA A O 1
ATOM 2431 N N . PHE A 1 320 ? 6.738 5.215 -5.672 1 98.75 320 PHE A N 1
ATOM 2432 C CA . PHE A 1 320 ? 7.699 4.371 -6.375 1 98.75 320 PHE A CA 1
ATOM 2433 C C . PHE A 1 320 ? 7.094 3.812 -7.656 1 98.75 320 PHE A C 1
ATOM 2435 O O . PHE A 1 320 ? 7.684 3.936 -8.734 1 98.75 320 PHE A O 1
ATOM 2442 N N . GLY A 1 321 ? 5.898 3.223 -7.551 1 97.81 321 GLY A N 1
ATOM 2443 C CA . GLY A 1 321 ? 5.199 2.666 -8.703 1 97.81 321 GLY A CA 1
ATOM 2444 C C . GLY A 1 321 ? 4.824 3.711 -9.734 1 97.81 321 GLY A C 1
ATOM 2445 O O . GLY A 1 321 ? 5.07 3.527 -10.93 1 97.81 321 GLY A O 1
ATOM 2446 N N . ALA A 1 322 ? 4.262 4.828 -9.289 1 96.88 322 ALA A N 1
ATOM 2447 C CA . ALA A 1 322 ? 3.775 5.863 -10.203 1 96.88 322 ALA A CA 1
ATOM 2448 C C . ALA A 1 322 ? 4.922 6.477 -11 1 96.88 322 ALA A C 1
ATOM 2450 O O . ALA A 1 322 ? 4.816 6.66 -12.211 1 96.88 322 ALA A O 1
ATOM 2451 N N . ASP A 1 323 ? 6.004 6.781 -10.344 1 97.12 323 ASP A N 1
ATOM 2452 C CA . ASP A 1 323 ? 7.129 7.43 -11.008 1 97.12 323 ASP A CA 1
ATOM 2453 C C . ASP A 1 323 ? 7.793 6.488 -12.008 1 97.12 323 ASP A C 1
ATOM 2455 O O . ASP A 1 323 ? 8.102 6.891 -13.133 1 97.12 323 ASP A O 1
ATOM 2459 N N . ARG A 1 324 ? 8.016 5.297 -11.594 1 97.44 324 ARG A N 1
ATOM 2460 C CA . ARG A 1 324 ? 8.656 4.332 -12.492 1 97.44 324 ARG A CA 1
ATOM 2461 C C . ARG A 1 324 ? 7.762 4.02 -13.688 1 97.44 324 ARG A C 1
ATOM 2463 O O . ARG A 1 324 ? 8.242 3.883 -14.812 1 97.44 324 ARG A O 1
ATOM 2470 N N . ALA A 1 325 ? 6.445 3.881 -13.43 1 96.44 325 ALA A N 1
ATOM 2471 C CA . ALA A 1 325 ? 5.508 3.629 -14.523 1 96.44 325 ALA A CA 1
ATOM 2472 C C . ALA A 1 325 ? 5.562 4.746 -15.555 1 96.44 325 ALA A C 1
ATOM 2474 O O . ALA A 1 325 ? 5.555 4.484 -16.766 1 96.44 325 ALA A O 1
ATOM 2475 N N . ARG A 1 326 ? 5.609 5.969 -15.086 1 95.19 326 ARG A N 1
ATOM 2476 C CA . ARG A 1 326 ? 5.656 7.121 -15.984 1 95.19 326 ARG A CA 1
ATOM 2477 C C . ARG A 1 326 ? 6.953 7.129 -16.797 1 95.19 326 ARG A C 1
ATOM 2479 O O . ARG A 1 326 ? 6.934 7.363 -18 1 95.19 326 ARG A O 1
ATOM 2486 N N . THR A 1 327 ? 8.047 6.906 -16.094 1 96.12 327 THR A N 1
ATOM 2487 C CA . THR A 1 327 ? 9.344 6.871 -16.766 1 96.12 327 THR A CA 1
ATOM 2488 C C . THR A 1 327 ? 9.406 5.723 -17.766 1 96.12 327 THR A C 1
ATOM 2490 O O . THR A 1 327 ? 9.859 5.902 -18.906 1 96.12 327 THR A O 1
ATOM 2493 N N . ASN A 1 328 ? 8.922 4.57 -17.391 1 95.5 328 ASN A N 1
ATOM 2494 C CA . ASN A 1 328 ? 8.891 3.408 -18.266 1 95.5 328 ASN A CA 1
ATOM 2495 C C . ASN A 1 328 ? 8.047 3.67 -19.516 1 95.5 328 ASN A C 1
ATOM 2497 O O . ASN A 1 328 ? 8.383 3.199 -20.594 1 95.5 328 ASN A O 1
ATOM 2501 N N . ALA A 1 329 ? 6.965 4.371 -19.312 1 94.38 329 ALA A N 1
ATOM 2502 C CA . ALA A 1 329 ? 6.098 4.684 -20.453 1 94.38 329 ALA A CA 1
ATOM 2503 C C . ALA A 1 329 ? 6.836 5.527 -21.484 1 94.38 329 ALA A C 1
ATOM 2505 O O . ALA A 1 329 ? 6.652 5.34 -22.688 1 94.38 329 ALA A O 1
ATOM 2506 N N . ILE A 1 330 ? 7.656 6.461 -21 1 94.81 330 ILE A N 1
ATOM 2507 C CA . ILE A 1 330 ? 8.453 7.305 -21.891 1 94.81 330 ILE A CA 1
ATOM 2508 C C . ILE A 1 330 ? 9.445 6.445 -22.672 1 94.81 330 ILE A C 1
ATOM 2510 O O . ILE A 1 330 ? 9.578 6.594 -23.891 1 94.81 330 ILE A O 1
ATOM 2514 N N . TRP A 1 331 ? 10.062 5.598 -22.078 1 95.94 331 TRP A N 1
ATOM 2515 C CA . TRP A 1 331 ? 11.094 4.785 -22.703 1 95.94 331 TRP A CA 1
ATOM 2516 C C . TRP A 1 331 ? 10.484 3.693 -23.578 1 95.94 331 TRP A C 1
ATOM 2518 O O . TRP A 1 331 ? 11.109 3.227 -24.531 1 95.94 331 TRP A O 1
ATOM 2528 N N . TRP A 1 332 ? 9.25 3.248 -23.234 1 95.31 332 TRP A N 1
ATOM 2529 C CA . TRP A 1 332 ? 8.508 2.348 -24.094 1 95.31 332 TRP A CA 1
ATOM 2530 C C . TRP A 1 332 ? 8.328 2.955 -25.484 1 95.31 332 TRP A C 1
ATOM 2532 O O . TRP A 1 332 ? 8.539 2.281 -26.5 1 95.31 332 TRP A O 1
ATOM 2542 N N . GLU A 1 333 ? 7.941 4.246 -25.469 1 95.5 333 GLU A N 1
ATOM 2543 C CA . GLU A 1 333 ? 7.73 4.93 -26.75 1 95.5 333 GLU A CA 1
ATOM 2544 C C . GLU A 1 333 ? 9.023 5.027 -27.547 1 95.5 333 GLU A C 1
ATOM 2546 O O . GLU A 1 333 ? 9.016 4.938 -28.766 1 95.5 333 GLU A O 1
ATOM 2551 N N . LYS A 1 334 ? 10.133 5.133 -26.812 1 96.25 334 LYS A N 1
ATOM 2552 C CA . LYS A 1 334 ? 11.445 5.23 -27.453 1 96.25 334 LYS A CA 1
ATOM 2553 C C . LYS A 1 334 ? 11.953 3.855 -27.875 1 96.25 334 LYS A C 1
ATOM 2555 O O . LYS A 1 334 ? 12.875 3.754 -28.688 1 96.25 334 LYS A O 1
ATOM 2560 N N . ASN A 1 335 ? 11.391 2.818 -27.391 1 95.88 335 ASN A N 1
ATOM 2561 C CA . ASN A 1 335 ? 11.836 1.444 -27.578 1 95.88 335 ASN A CA 1
ATOM 2562 C C . ASN A 1 335 ? 13.281 1.26 -27.141 1 95.88 335 ASN A C 1
ATOM 2564 O O . ASN A 1 335 ? 14.109 0.744 -27.891 1 95.88 335 ASN A O 1
ATOM 2568 N N . GLU A 1 336 ? 13.617 1.779 -25.969 1 95.81 336 GLU A N 1
ATOM 2569 C CA . GLU A 1 336 ? 14.922 1.682 -25.328 1 95.81 336 GLU A CA 1
ATOM 2570 C C . GLU A 1 336 ? 14.789 1.318 -23.844 1 95.81 336 GLU A C 1
ATOM 2572 O O . GLU A 1 336 ? 13.727 1.492 -23.25 1 95.81 336 GLU A O 1
ATOM 2577 N N . PRO A 1 337 ? 15.812 0.704 -23.281 1 94.06 337 PRO A N 1
ATOM 2578 C CA . PRO A 1 337 ? 15.773 0.451 -21.828 1 94.06 337 PRO A CA 1
ATOM 2579 C C . PRO A 1 337 ? 15.586 1.727 -21.016 1 94.06 337 PRO A C 1
ATOM 2581 O O . PRO A 1 337 ? 16.172 2.762 -21.328 1 94.06 337 PRO A O 1
ATOM 2584 N N . ALA A 1 338 ? 14.805 1.578 -20.047 1 94.81 338 ALA A N 1
ATOM 2585 C CA . ALA A 1 338 ? 14.492 2.744 -19.219 1 94.81 338 ALA A CA 1
ATOM 2586 C C . ALA A 1 338 ? 15.727 3.248 -18.484 1 94.81 338 ALA A C 1
ATOM 2588 O O . ALA A 1 338 ? 16.547 2.453 -18.016 1 94.81 338 ALA A O 1
ATOM 2589 N N . GLN A 1 339 ? 15.883 4.512 -18.422 1 94.12 339 GLN A N 1
ATOM 2590 C CA . GLN A 1 339 ? 16.938 5.176 -17.656 1 94.12 339 GLN A CA 1
ATOM 2591 C C . GLN A 1 339 ? 16.344 6.156 -16.641 1 94.12 339 GLN A C 1
ATOM 2593 O O . GLN A 1 339 ? 15.219 6.617 -16.812 1 94.12 339 GLN A O 1
ATOM 2598 N N . GLY A 1 340 ? 17.094 6.43 -15.609 1 93.94 340 GLY A N 1
ATOM 2599 C CA . GLY A 1 340 ? 16.719 7.469 -14.672 1 93.94 340 GLY A CA 1
ATOM 2600 C C . GLY A 1 340 ? 15.617 7.043 -13.719 1 93.94 340 GLY A C 1
ATOM 2601 O O . GLY A 1 340 ? 14.914 7.887 -13.156 1 93.94 340 GLY A O 1
ATOM 2602 N N . LEU A 1 341 ? 15.383 5.766 -13.508 1 97.31 341 LEU A N 1
ATOM 2603 C CA . LEU A 1 341 ? 14.344 5.262 -12.609 1 97.31 341 LEU A CA 1
ATOM 2604 C C . LEU A 1 341 ? 14.711 5.539 -11.156 1 97.31 341 LEU A C 1
ATOM 2606 O O . LEU A 1 341 ? 15.867 5.391 -10.766 1 97.31 341 LEU A O 1
ATOM 2610 N N . LEU A 1 342 ? 13.75 5.996 -10.375 1 97.94 342 LEU A N 1
ATOM 2611 C CA . LEU A 1 342 ? 13.953 6.211 -8.945 1 97.94 342 LEU A CA 1
ATOM 2612 C C . LEU A 1 342 ? 14.258 4.895 -8.234 1 97.94 342 LEU A C 1
ATOM 2614 O O . LEU A 1 342 ? 13.875 3.824 -8.711 1 97.94 342 LEU A O 1
ATOM 2618 N N . THR A 1 343 ? 14.906 4.973 -7.086 1 98.44 343 THR A N 1
ATOM 2619 C CA . THR A 1 343 ? 15.336 3.789 -6.352 1 98.44 343 THR A CA 1
ATOM 2620 C C . THR A 1 343 ? 14.562 3.654 -5.043 1 98.44 343 THR A C 1
ATOM 2622 O O . THR A 1 343 ? 13.984 4.629 -4.555 1 98.44 343 THR A O 1
ATOM 2625 N N . HIS A 1 344 ? 14.578 2.418 -4.5 1 98.44 344 HIS A N 1
ATOM 2626 C CA . HIS A 1 344 ? 13.93 2.152 -3.221 1 98.44 344 HIS A CA 1
ATOM 2627 C C . HIS A 1 344 ? 14.555 2.982 -2.104 1 98.44 344 HIS A C 1
ATOM 2629 O O . HIS A 1 344 ? 13.852 3.443 -1.2 1 98.44 344 HIS A O 1
ATOM 2635 N N . ARG A 1 345 ? 15.859 3.24 -2.096 1 98.62 345 ARG A N 1
ATOM 2636 C CA . ARG A 1 345 ? 16.516 4.047 -1.077 1 98.62 345 ARG A CA 1
ATOM 2637 C C . ARG A 1 345 ? 16 5.48 -1.083 1 98.62 345 ARG A C 1
ATOM 2639 O O . ARG A 1 345 ? 15.773 6.07 -0.023 1 98.62 345 ARG A O 1
ATOM 2646 N N . GLN A 1 346 ? 15.758 6.027 -2.273 1 98.69 346 GLN A N 1
ATOM 2647 C CA . GLN A 1 346 ? 15.242 7.383 -2.402 1 98.69 346 GLN A CA 1
ATOM 2648 C C . GLN A 1 346 ? 13.844 7.492 -1.802 1 98.69 346 GLN A C 1
ATOM 2650 O O . GLN A 1 346 ? 13.469 8.547 -1.284 1 98.69 346 GLN A O 1
ATOM 2655 N N . MET A 1 347 ? 13.039 6.426 -1.863 1 98.88 347 MET A N 1
ATOM 2656 C CA . MET A 1 347 ? 11.719 6.426 -1.243 1 98.88 347 MET A CA 1
ATOM 2657 C C . MET A 1 347 ? 11.828 6.566 0.271 1 98.88 347 MET A C 1
ATOM 2659 O O . MET A 1 347 ? 11.086 7.336 0.882 1 98.88 347 MET A O 1
ATOM 2663 N N . LEU A 1 348 ? 12.766 5.816 0.852 1 98.94 348 LEU A N 1
ATOM 2664 C CA . LEU A 1 348 ? 12.93 5.887 2.299 1 98.94 348 LEU A CA 1
ATOM 2665 C C . LEU A 1 348 ? 13.484 7.242 2.719 1 98.94 348 LEU A C 1
ATOM 2667 O O . LEU A 1 348 ? 13.117 7.77 3.771 1 98.94 348 LEU A O 1
ATOM 2671 N N . GLU A 1 349 ? 14.375 7.812 1.902 1 98.88 349 GLU A N 1
ATOM 2672 C CA . GLU A 1 349 ? 14.867 9.156 2.166 1 98.88 349 GLU A CA 1
ATOM 2673 C C . GLU A 1 349 ? 13.727 10.172 2.184 1 98.88 349 GLU A C 1
ATOM 2675 O O . GLU A 1 349 ? 13.648 11.016 3.082 1 98.88 349 GLU A O 1
ATOM 2680 N N . ALA A 1 350 ? 12.867 10.055 1.241 1 98.94 350 ALA A N 1
ATOM 2681 C CA . ALA A 1 350 ? 11.734 10.969 1.129 1 98.94 350 ALA A CA 1
ATOM 2682 C C . ALA A 1 350 ? 10.805 10.844 2.332 1 98.94 350 ALA A C 1
ATOM 2684 O O . ALA A 1 350 ? 10.18 11.82 2.742 1 98.94 350 ALA A O 1
ATOM 2685 N N . ALA A 1 351 ? 10.789 9.648 2.951 1 98.94 351 ALA A N 1
ATOM 2686 C CA . ALA A 1 351 ? 9.875 9.375 4.051 1 98.94 351 ALA A CA 1
ATOM 2687 C C . ALA A 1 351 ? 10.508 9.719 5.395 1 98.94 351 ALA A C 1
ATOM 2689 O O . ALA A 1 351 ? 9.844 9.672 6.434 1 98.94 351 ALA A O 1
ATOM 2690 N N . THR A 1 352 ? 11.836 10.047 5.445 1 98.88 352 THR A N 1
ATOM 2691 C CA . THR A 1 352 ? 12.531 10.25 6.711 1 98.88 352 THR A CA 1
ATOM 2692 C C . THR A 1 352 ? 13.289 11.578 6.707 1 98.88 352 THR A C 1
ATOM 2694 O O . THR A 1 352 ? 12.703 12.633 6.938 1 98.88 352 THR A O 1
ATOM 2697 N N . ILE A 1 353 ? 14.539 11.547 6.141 1 98.94 353 ILE A N 1
ATOM 2698 C CA . ILE A 1 353 ? 15.445 12.688 6.266 1 98.94 353 ILE A CA 1
ATOM 2699 C C . ILE A 1 353 ? 14.93 13.852 5.422 1 98.94 353 ILE A C 1
ATOM 2701 O O . ILE A 1 353 ? 15.039 15.008 5.824 1 98.94 353 ILE A O 1
ATOM 2705 N N . ASN A 1 354 ? 14.406 13.562 4.203 1 98.94 354 ASN A N 1
ATOM 2706 C CA . ASN A 1 354 ? 13.836 14.633 3.4 1 98.94 354 ASN A CA 1
ATOM 2707 C C . ASN A 1 354 ? 12.609 15.25 4.078 1 98.94 354 ASN A C 1
ATOM 2709 O O . ASN A 1 354 ? 12.375 16.453 3.975 1 98.94 354 ASN A O 1
ATOM 2713 N N . GLY A 1 355 ? 11.781 14.367 4.719 1 98.94 355 GLY A N 1
ATOM 2714 C CA . GLY A 1 355 ? 10.656 14.891 5.469 1 98.94 355 GLY A CA 1
ATOM 2715 C C . GLY A 1 355 ? 11.062 15.828 6.59 1 98.94 355 GLY A C 1
ATOM 2716 O O . GLY A 1 355 ? 10.445 16.875 6.785 1 98.94 355 GLY A O 1
ATOM 2717 N N . ALA A 1 356 ? 12.094 15.445 7.324 1 98.81 356 ALA A N 1
ATOM 2718 C CA . ALA A 1 356 ? 12.602 16.297 8.391 1 98.81 356 ALA A CA 1
ATOM 2719 C C . ALA A 1 356 ? 13.086 17.641 7.832 1 98.81 356 ALA A C 1
ATOM 2721 O O . ALA A 1 356 ? 12.844 18.688 8.438 1 98.81 356 ALA A O 1
ATOM 2722 N N . HIS A 1 357 ? 13.719 17.578 6.664 1 98.69 357 HIS A N 1
ATOM 2723 C CA . HIS A 1 357 ? 14.156 18.781 5.973 1 98.69 357 HIS A CA 1
ATOM 2724 C C . HIS A 1 357 ? 12.977 19.703 5.652 1 98.69 357 HIS A C 1
ATOM 2726 O O . HIS A 1 357 ? 13.008 20.891 5.945 1 98.69 357 HIS A O 1
ATOM 2732 N N . VAL A 1 358 ? 11.93 19.156 5.16 1 98.56 358 VAL A N 1
ATOM 2733 C CA . VAL A 1 358 ? 10.75 19.891 4.734 1 98.56 358 VAL A CA 1
ATOM 2734 C C . VAL A 1 358 ? 10.031 20.469 5.957 1 98.56 358 VAL A C 1
ATOM 2736 O O . VAL A 1 358 ? 9.539 21.609 5.918 1 98.56 358 VAL A O 1
ATOM 2739 N N . ALA A 1 359 ? 10.055 19.75 7.062 1 97.88 359 ALA A N 1
ATOM 2740 C CA . ALA A 1 359 ? 9.391 20.172 8.289 1 97.88 359 ALA A CA 1
ATOM 2741 C C . ALA A 1 359 ? 10.258 21.141 9.078 1 97.88 359 ALA A C 1
ATOM 2743 O O . ALA A 1 359 ? 9.844 21.641 10.125 1 97.88 359 ALA A O 1
ATOM 2744 N N . GLY A 1 360 ? 11.469 21.438 8.609 1 96.69 360 GLY A N 1
ATOM 2745 C CA . GLY A 1 360 ? 12.383 22.344 9.297 1 96.69 360 GLY A CA 1
ATOM 2746 C C . GLY A 1 360 ? 13.039 21.719 10.516 1 96.69 360 GLY A C 1
ATOM 2747 O O . GLY A 1 360 ? 13.398 22.422 11.461 1 96.69 360 GLY A O 1
ATOM 2748 N N . LEU A 1 361 ? 13.156 20.406 10.492 1 97.25 361 LEU A N 1
ATOM 2749 C CA . LEU A 1 361 ? 13.609 19.688 11.68 1 97.25 361 LEU A CA 1
ATOM 2750 C C . LEU A 1 361 ? 14.844 18.844 11.359 1 97.25 361 LEU A C 1
ATOM 2752 O O . LEU A 1 361 ? 15.227 17.969 12.141 1 97.25 361 LEU A O 1
ATOM 2756 N N . GLU A 1 362 ? 15.461 19.094 10.242 1 97.12 362 GLU A N 1
ATOM 2757 C CA . GLU A 1 362 ? 16.547 18.234 9.766 1 97.12 362 GLU A CA 1
ATOM 2758 C C . GLU A 1 362 ? 17.703 18.188 10.758 1 97.12 362 GLU A C 1
ATOM 2760 O O . GLU A 1 362 ? 18.375 17.172 10.891 1 97.12 362 GLU A O 1
ATOM 2765 N N . SER A 1 363 ? 17.953 19.281 11.477 1 96.69 363 SER A N 1
ATOM 2766 C CA . SER A 1 363 ? 19.031 19.328 12.461 1 96.69 363 SER A CA 1
ATOM 2767 C C . SER A 1 363 ? 18.656 18.547 13.719 1 96.69 363 SER A C 1
ATOM 2769 O O . SER A 1 363 ? 19.531 18.234 14.539 1 96.69 363 SER A O 1
ATOM 2771 N N . ARG A 1 364 ? 17.422 18.156 13.828 1 97.12 364 ARG A N 1
ATOM 2772 C CA . ARG A 1 364 ? 16.938 17.578 15.078 1 97.12 364 ARG A CA 1
ATOM 2773 C C . ARG A 1 364 ? 16.516 16.125 14.883 1 97.12 364 ARG A C 1
ATOM 2775 O O . ARG A 1 364 ? 16.609 15.312 15.812 1 97.12 364 ARG A O 1
ATOM 2782 N N . THR A 1 365 ? 15.953 15.789 13.773 1 98.06 365 THR A N 1
ATOM 2783 C CA . THR A 1 365 ? 15.406 14.461 13.531 1 98.06 365 THR A CA 1
ATOM 2784 C C . THR A 1 365 ? 15.641 14.031 12.086 1 98.06 365 THR A C 1
ATOM 2786 O O . THR A 1 365 ? 16.406 14.672 11.359 1 98.06 365 THR A O 1
ATOM 2789 N N . GLY A 1 366 ? 15.078 12.898 11.672 1 98.69 366 GLY A N 1
ATOM 2790 C CA . GLY A 1 366 ? 15.086 12.43 10.297 1 98.69 366 GLY A CA 1
ATOM 2791 C C . GLY A 1 366 ? 16.219 11.469 10 1 98.69 366 GLY A C 1
ATOM 2792 O O . GLY A 1 366 ? 16.234 10.828 8.945 1 98.69 366 GLY A O 1
ATOM 2793 N N . SER A 1 367 ? 17.203 11.328 10.852 1 98.94 367 SER A N 1
ATOM 2794 C CA . SER A 1 367 ? 18.297 10.375 10.758 1 98.94 367 SER A CA 1
ATOM 2795 C C . SER A 1 367 ? 18.75 9.906 12.141 1 98.94 367 SER A C 1
ATOM 2797 O O . SER A 1 367 ? 18.422 10.539 13.148 1 98.94 367 SER A O 1
ATOM 2799 N N . LEU A 1 368 ? 19.297 8.719 12.156 1 98.94 368 LEU A N 1
ATOM 2800 C CA . LEU A 1 368 ? 19.938 8.25 13.375 1 98.94 368 LEU A CA 1
ATOM 2801 C C . LEU A 1 368 ? 21.375 8.773 13.477 1 98.94 368 LEU A C 1
ATOM 2803 O O . LEU A 1 368 ? 22.328 8.047 13.195 1 98.94 368 LEU A O 1
ATOM 2807 N N . THR A 1 369 ? 21.484 10.008 13.828 1 98.88 369 THR A N 1
ATOM 2808 C CA . THR A 1 369 ? 22.719 10.758 13.938 1 98.88 369 THR A CA 1
ATOM 2809 C C . THR A 1 369 ? 22.984 11.164 15.391 1 98.88 369 THR A C 1
ATOM 2811 O O . THR A 1 369 ? 22.109 11.758 16.031 1 98.88 369 THR A O 1
ATOM 2814 N N . PRO A 1 370 ? 24.219 10.852 15.93 1 98.81 370 PRO A N 1
ATOM 2815 C CA . PRO A 1 370 ? 24.5 11.328 17.281 1 98.81 370 PRO A CA 1
ATOM 2816 C C . PRO A 1 370 ? 24.25 12.828 17.453 1 98.81 370 PRO A C 1
ATOM 2818 O O . PRO A 1 370 ? 24.656 13.625 16.594 1 98.81 370 PRO A O 1
ATOM 2821 N N . GLY A 1 371 ? 23.547 13.188 18.516 1 98.56 371 GLY A N 1
ATOM 2822 C CA . GLY A 1 371 ? 23.188 14.57 18.766 1 98.56 371 GLY A CA 1
ATOM 2823 C C . GLY A 1 371 ? 21.75 14.883 18.453 1 98.56 371 GLY A C 1
ATOM 2824 O O . GLY A 1 371 ? 21.156 15.797 19.047 1 98.56 371 GLY A O 1
ATOM 2825 N N . LYS A 1 372 ? 21.109 14.18 17.531 1 98.62 372 LYS A N 1
ATOM 2826 C CA . LYS A 1 372 ? 19.719 14.391 17.156 1 98.62 372 LYS A CA 1
ATOM 2827 C C . LYS A 1 372 ? 18.781 13.742 18.172 1 98.62 372 LYS A C 1
ATOM 2829 O O . LYS A 1 372 ? 19.188 12.883 18.953 1 98.62 372 LYS A O 1
ATOM 2834 N N . GLN A 1 373 ? 17.562 14.242 18.172 1 98.44 373 GLN A N 1
ATOM 2835 C CA . GLN A 1 373 ? 16.531 13.656 19.016 1 98.44 373 GLN A CA 1
ATOM 2836 C C . GLN A 1 373 ? 16.234 12.211 18.609 1 98.44 373 GLN A C 1
ATOM 2838 O O . GLN A 1 373 ? 16.375 11.844 17.438 1 98.44 373 GLN A O 1
ATOM 2843 N N . ALA A 1 374 ? 15.914 11.367 19.594 1 98.75 374 ALA A N 1
ATOM 2844 C CA . ALA A 1 374 ? 15.695 9.945 19.375 1 98.75 374 ALA A CA 1
ATOM 2845 C C . ALA A 1 374 ? 14.266 9.672 18.922 1 98.75 374 ALA A C 1
ATOM 2847 O O . ALA A 1 374 ? 13.453 9.164 19.703 1 98.75 374 ALA A O 1
ATOM 2848 N N . ASP A 1 375 ? 13.914 10.023 17.781 1 98.88 375 ASP A N 1
ATOM 2849 C CA . ASP A 1 375 ? 12.742 9.531 17.047 1 98.88 375 ASP A CA 1
ATOM 2850 C C . ASP A 1 375 ? 13.086 8.273 16.25 1 98.88 375 ASP A C 1
ATOM 2852 O O . ASP A 1 375 ? 13.609 8.359 15.141 1 98.88 375 ASP A O 1
ATOM 2856 N N . VAL A 1 376 ? 12.758 7.105 16.797 1 98.94 376 VAL A N 1
ATOM 2857 C CA . VAL A 1 376 ? 13.289 5.84 16.297 1 98.94 376 VAL A CA 1
ATOM 2858 C C . VAL A 1 376 ? 12.148 4.832 16.156 1 98.94 376 VAL A C 1
ATOM 2860 O O . VAL A 1 376 ? 11.227 4.801 16.969 1 98.94 376 VAL A O 1
ATOM 2863 N N . VAL A 1 377 ? 12.188 4.047 15.141 1 98.94 377 VAL A N 1
ATOM 2864 C CA . VAL A 1 377 ? 11.227 2.973 14.898 1 98.94 377 VAL A CA 1
ATOM 2865 C C . VAL A 1 377 ? 11.953 1.635 14.82 1 98.94 377 VAL A C 1
ATOM 2867 O O . VAL A 1 377 ? 13 1.529 14.172 1 98.94 377 VAL A O 1
ATOM 2870 N N . LEU A 1 378 ? 11.523 0.643 15.523 1 98.94 378 LEU A N 1
ATOM 2871 C CA . LEU A 1 378 ? 11.961 -0.743 15.398 1 98.94 378 LEU A CA 1
ATOM 2872 C C . LEU A 1 378 ? 10.953 -1.56 14.594 1 98.94 378 LEU A C 1
ATOM 2874 O O . LEU A 1 378 ? 9.773 -1.633 14.953 1 98.94 378 LEU A O 1
ATOM 2878 N N . LEU A 1 379 ? 11.398 -2.139 13.523 1 98.94 379 LEU A N 1
ATOM 2879 C CA . LEU A 1 379 ? 10.57 -2.996 12.68 1 98.94 379 LEU A CA 1
ATOM 2880 C C . LEU A 1 379 ? 10.945 -4.465 12.867 1 98.94 379 LEU A C 1
ATOM 2882 O O . LEU A 1 379 ? 12.117 -4.828 12.781 1 98.94 379 LEU A O 1
ATOM 2886 N N . ASP A 1 380 ? 9.984 -5.312 13.094 1 98.88 380 ASP A N 1
ATOM 2887 C CA . ASP A 1 380 ? 10.195 -6.754 13.18 1 98.88 380 ASP A CA 1
ATOM 2888 C C . ASP A 1 380 ? 10.516 -7.348 11.812 1 98.88 380 ASP A C 1
ATOM 2890 O O . ASP A 1 380 ? 9.633 -7.465 10.961 1 98.88 380 ASP A O 1
ATOM 2894 N N . ALA A 1 381 ? 11.711 -7.719 11.625 1 98.31 381 ALA A N 1
ATOM 2895 C CA . ALA A 1 381 ? 12.164 -8.242 10.344 1 98.31 381 ALA A CA 1
ATOM 2896 C C . ALA A 1 381 ? 12.078 -9.766 10.305 1 98.31 381 ALA A C 1
ATOM 2898 O O . ALA A 1 381 ? 12.469 -10.398 9.32 1 98.31 381 ALA A O 1
ATOM 2899 N N . THR A 1 382 ? 11.547 -10.398 11.328 1 98.31 382 THR A N 1
ATOM 2900 C CA . THR A 1 382 ? 11.43 -11.852 11.383 1 98.31 382 THR A CA 1
ATOM 2901 C C . THR A 1 382 ? 10.031 -12.305 10.984 1 98.31 382 THR A C 1
ATOM 2903 O O . THR A 1 382 ? 9.797 -13.5 10.766 1 98.31 382 THR A O 1
ATOM 2906 N N . ALA A 1 383 ? 9.094 -11.32 10.898 1 98.38 383 ALA A N 1
ATOM 2907 C CA . ALA A 1 383 ? 7.723 -11.641 10.516 1 98.38 383 ALA A CA 1
ATOM 2908 C C . ALA A 1 383 ? 7.68 -12.312 9.148 1 98.38 383 ALA A C 1
ATOM 2910 O O . ALA A 1 383 ? 8.555 -12.086 8.305 1 98.38 383 ALA A O 1
ATOM 2911 N N . ILE A 1 384 ? 6.641 -13.07 8.867 1 98.62 384 ILE A N 1
ATOM 2912 C CA . ILE A 1 384 ? 6.547 -13.961 7.719 1 98.62 384 ILE A CA 1
ATOM 2913 C C . ILE A 1 384 ? 6.484 -13.141 6.434 1 98.62 384 ILE A C 1
ATOM 2915 O O . ILE A 1 384 ? 6.84 -13.633 5.359 1 98.62 384 ILE A O 1
ATOM 2919 N N . ASN A 1 385 ? 6.047 -11.875 6.488 1 98.19 385 ASN A N 1
ATOM 2920 C CA . ASN A 1 385 ? 5.953 -11.039 5.297 1 98.19 385 ASN A CA 1
ATOM 2921 C C . ASN A 1 385 ? 7.273 -10.336 5 1 98.19 385 ASN A C 1
ATOM 2923 O O . ASN A 1 385 ? 7.402 -9.648 3.982 1 98.19 385 ASN A O 1
ATOM 2927 N N . MET A 1 386 ? 8.305 -10.469 5.883 1 98 386 MET A N 1
ATOM 2928 C CA . MET A 1 386 ? 9.555 -9.742 5.691 1 98 386 MET A CA 1
ATOM 2929 C C . MET A 1 386 ? 10.727 -10.703 5.543 1 98 386 MET A C 1
ATOM 2931 O O . MET A 1 386 ? 11.648 -10.445 4.766 1 98 386 MET A O 1
ATOM 2935 N N . THR A 1 387 ? 10.688 -11.789 6.277 1 98.31 387 THR A N 1
ATOM 2936 C CA . THR A 1 387 ? 11.797 -12.742 6.254 1 98.31 387 THR A CA 1
ATOM 2937 C C . THR A 1 387 ? 11.805 -13.539 4.953 1 98.31 387 THR A C 1
ATOM 2939 O O . THR A 1 387 ? 10.742 -13.844 4.406 1 98.31 387 THR A O 1
ATOM 2942 N N . PRO A 1 388 ? 12.883 -13.914 4.395 1 98.5 388 PRO A N 1
ATOM 2943 C CA . PRO A 1 388 ? 14.234 -13.523 4.809 1 98.5 388 PRO A CA 1
ATOM 2944 C C . PRO A 1 388 ? 14.633 -12.148 4.285 1 98.5 388 PRO A C 1
ATOM 2946 O O . PRO A 1 388 ? 14.031 -11.641 3.334 1 98.5 388 PRO A O 1
ATOM 2949 N N . ILE A 1 389 ? 15.625 -11.523 4.91 1 98.25 389 ILE A N 1
ATOM 2950 C CA . ILE A 1 389 ? 16.062 -10.188 4.539 1 98.25 389 ILE A CA 1
ATOM 2951 C C . ILE A 1 389 ? 17.281 -10.273 3.625 1 98.25 389 ILE A C 1
ATOM 2953 O O . ILE A 1 389 ? 18.266 -10.945 3.951 1 98.25 389 ILE A O 1
ATOM 2957 N N . HIS A 1 390 ? 17.266 -9.633 2.486 1 97.56 390 HIS A N 1
ATOM 2958 C CA . HIS A 1 390 ? 18.391 -9.484 1.562 1 97.56 390 HIS A CA 1
ATOM 2959 C C . HIS A 1 390 ? 18.953 -8.062 1.595 1 97.56 390 HIS A C 1
ATOM 2961 O O . HIS A 1 390 ? 20.156 -7.871 1.553 1 97.56 390 HIS A O 1
ATOM 2967 N N . ASP A 1 391 ? 18.094 -7.125 1.596 1 97.5 391 ASP A N 1
ATOM 2968 C CA . ASP A 1 391 ? 18.328 -5.688 1.635 1 97.5 391 ASP A CA 1
ATOM 2969 C C . ASP A 1 391 ? 17.375 -5.004 2.617 1 97.5 391 ASP A C 1
ATOM 2971 O O . ASP A 1 391 ? 16.188 -4.875 2.348 1 97.5 391 ASP A O 1
ATOM 2975 N N . PRO A 1 392 ? 17.984 -4.527 3.75 1 98.44 392 PRO A N 1
ATOM 2976 C CA . PRO A 1 392 ? 17.094 -3.959 4.773 1 98.44 392 PRO A CA 1
ATOM 2977 C C . PRO A 1 392 ? 16.297 -2.77 4.258 1 98.44 392 PRO A C 1
ATOM 2979 O O . PRO A 1 392 ? 15.156 -2.559 4.691 1 98.44 392 PRO A O 1
ATOM 2982 N N . VAL A 1 393 ? 16.844 -1.921 3.373 1 98.75 393 VAL A N 1
ATOM 2983 C CA . VAL A 1 393 ? 16.109 -0.792 2.83 1 98.75 393 VAL A CA 1
ATOM 2984 C C . VAL A 1 393 ? 14.938 -1.301 1.981 1 98.75 393 VAL A C 1
ATOM 2986 O O . VAL A 1 393 ? 13.82 -0.802 2.092 1 98.75 393 VAL A O 1
ATOM 2989 N N . ALA A 1 394 ? 15.188 -2.326 1.154 1 98.56 394 ALA A N 1
ATOM 2990 C CA . ALA A 1 394 ? 14.125 -2.941 0.364 1 98.56 394 ALA A CA 1
ATOM 2991 C C . ALA A 1 394 ? 13.047 -3.529 1.264 1 98.56 394 ALA A C 1
ATOM 2993 O O . ALA A 1 394 ? 11.852 -3.412 0.969 1 98.56 394 ALA A O 1
ATOM 2994 N N . ALA A 1 395 ? 13.484 -4.16 2.342 1 98.69 395 ALA A N 1
ATOM 2995 C CA . ALA A 1 395 ? 12.539 -4.762 3.281 1 98.69 395 ALA A CA 1
ATOM 2996 C C . ALA A 1 395 ? 11.594 -3.711 3.857 1 98.69 395 ALA A C 1
ATOM 2998 O O . ALA A 1 395 ? 10.391 -3.949 3.977 1 98.69 395 ALA A O 1
ATOM 2999 N N . VAL A 1 396 ? 12.141 -2.537 4.168 1 98.88 396 VAL A N 1
ATOM 3000 C CA . VAL A 1 396 ? 11.336 -1.474 4.762 1 98.88 396 VAL A CA 1
ATOM 3001 C C . VAL A 1 396 ? 10.383 -0.902 3.719 1 98.88 396 VAL A C 1
ATOM 3003 O O . VAL A 1 396 ? 9.188 -0.725 3.99 1 98.88 396 VAL A O 1
ATOM 3006 N N . VAL A 1 397 ? 10.812 -0.67 2.533 1 98.75 397 VAL A N 1
ATOM 3007 C CA . VAL A 1 397 ? 10.078 0.08 1.522 1 98.75 397 VAL A CA 1
ATOM 3008 C C . VAL A 1 397 ? 9.078 -0.839 0.825 1 98.75 397 VAL A C 1
ATOM 3010 O O . VAL A 1 397 ? 7.965 -0.417 0.486 1 98.75 397 VAL A O 1
ATOM 3013 N N . LEU A 1 398 ? 9.438 -2.148 0.692 1 98.31 398 LEU A N 1
ATOM 3014 C CA . LEU A 1 398 ? 8.711 -2.953 -0.284 1 98.31 398 LEU A CA 1
ATOM 3015 C C . LEU A 1 398 ? 8.188 -4.238 0.349 1 98.31 398 LEU A C 1
ATOM 3017 O O . LEU A 1 398 ? 7.555 -5.055 -0.324 1 98.31 398 LEU A O 1
ATOM 3021 N N . CYS A 1 399 ? 8.438 -4.477 1.644 1 98.31 399 CYS A N 1
ATOM 3022 C CA . CYS A 1 399 ? 7.922 -5.676 2.291 1 98.31 399 CYS A CA 1
ATOM 3023 C C . CYS A 1 399 ? 7.141 -5.324 3.549 1 98.31 399 CYS A C 1
ATOM 3025 O O . CYS A 1 399 ? 6.051 -5.852 3.777 1 98.31 399 CYS A O 1
ATOM 3027 N N . ALA A 1 400 ? 7.621 -4.359 4.289 1 98.62 400 ALA A N 1
ATOM 3028 C CA . ALA A 1 400 ? 7.066 -4.031 5.598 1 98.62 400 ALA A CA 1
ATOM 3029 C C . ALA A 1 400 ? 5.711 -3.342 5.465 1 98.62 400 ALA A C 1
ATOM 3031 O O . ALA A 1 400 ? 5.391 -2.785 4.414 1 98.62 400 ALA A O 1
ATOM 3032 N N . ASP A 1 401 ? 4.918 -3.473 6.457 1 98.38 401 ASP A N 1
ATOM 3033 C CA . ASP A 1 401 ? 3.691 -2.711 6.676 1 98.38 401 ASP A CA 1
ATOM 3034 C C . ASP A 1 401 ? 3.484 -2.418 8.156 1 98.38 401 ASP A C 1
ATOM 3036 O O . ASP A 1 401 ? 4.398 -2.588 8.969 1 98.38 401 ASP A O 1
ATOM 3040 N N . VAL A 1 402 ? 2.338 -1.899 8.531 1 98.75 402 VAL A N 1
ATOM 3041 C CA . VAL A 1 402 ? 2.08 -1.433 9.891 1 98.75 402 VAL A CA 1
ATOM 3042 C C . VAL A 1 402 ? 2.23 -2.592 10.867 1 98.75 402 VAL A C 1
ATOM 3044 O O . VAL A 1 402 ? 2.646 -2.395 12.016 1 98.75 402 VAL A O 1
ATOM 3047 N N . SER A 1 403 ? 1.994 -3.848 10.398 1 98.56 403 SER A N 1
ATOM 3048 C CA . SER A 1 403 ? 2.08 -5.016 11.266 1 98.56 403 SER A CA 1
ATOM 3049 C C . SER A 1 403 ? 3.512 -5.258 11.734 1 98.56 403 SER A C 1
ATOM 3051 O O . SER A 1 403 ? 3.744 -5.984 12.695 1 98.56 403 SER A O 1
ATOM 3053 N N . ASN A 1 404 ? 4.48 -4.625 11.102 1 98.81 404 ASN A N 1
ATOM 3054 C CA . ASN A 1 404 ? 5.883 -4.859 11.422 1 98.81 404 ASN A CA 1
ATOM 3055 C C . ASN A 1 404 ? 6.418 -3.811 12.398 1 98.81 404 ASN A C 1
ATOM 3057 O O . ASN A 1 404 ? 7.527 -3.949 12.914 1 98.81 404 ASN A O 1
ATOM 3061 N N . VAL A 1 405 ? 5.664 -2.764 12.625 1 98.94 405 VAL A N 1
ATOM 3062 C CA . VAL A 1 405 ? 6.094 -1.713 13.539 1 98.94 405 VAL A CA 1
ATOM 3063 C C . VAL A 1 405 ? 5.969 -2.197 14.984 1 98.94 405 VAL A C 1
ATOM 3065 O O . VAL A 1 405 ? 4.879 -2.168 15.562 1 98.94 405 VAL A O 1
ATOM 3068 N N . GLU A 1 406 ? 7.059 -2.527 15.57 1 98.88 406 GLU A N 1
ATOM 3069 C CA . GLU A 1 406 ? 7.066 -3.129 16.891 1 98.88 406 GLU A CA 1
ATOM 3070 C C . GLU A 1 406 ? 7.133 -2.059 17.984 1 98.88 406 GLU A C 1
ATOM 3072 O O . GLU A 1 406 ? 6.473 -2.176 19.016 1 98.88 406 GLU A O 1
ATOM 3077 N N . ALA A 1 407 ? 7.957 -1.043 17.734 1 98.88 407 ALA A N 1
ATOM 3078 C CA . ALA A 1 407 ? 8.156 -0.006 18.75 1 98.88 407 ALA A CA 1
ATOM 3079 C C . ALA A 1 407 ? 8.453 1.343 18.094 1 98.88 407 ALA A C 1
ATOM 3081 O O . ALA A 1 407 ? 8.961 1.4 16.984 1 98.88 407 ALA A O 1
ATOM 3082 N N . VAL A 1 408 ? 8.094 2.35 18.797 1 98.94 408 VAL A N 1
ATOM 3083 C CA . VAL A 1 408 ? 8.289 3.723 18.344 1 98.94 408 VAL A CA 1
ATOM 3084 C C . VAL A 1 408 ? 8.719 4.598 19.516 1 98.94 408 VAL A C 1
ATOM 3086 O O . VAL A 1 408 ? 8.086 4.574 20.578 1 98.94 408 VAL A O 1
ATOM 3089 N N . LEU A 1 409 ? 9.789 5.266 19.359 1 98.88 409 LEU A N 1
ATOM 3090 C CA . LEU A 1 409 ? 10.25 6.293 20.297 1 98.88 409 LEU A CA 1
ATOM 3091 C C . LEU A 1 409 ? 10.094 7.684 19.688 1 98.88 409 LEU A C 1
ATOM 3093 O O . LEU A 1 409 ? 10.383 7.883 18.5 1 98.88 409 LEU A O 1
ATOM 3097 N N . VAL A 1 410 ? 9.578 8.617 20.438 1 98.88 410 VAL A N 1
ATOM 3098 C CA . VAL A 1 410 ? 9.609 10.039 20.125 1 98.88 410 VAL A CA 1
ATOM 3099 C C . VAL A 1 410 ? 10.336 10.797 21.219 1 98.88 410 VAL A C 1
ATOM 3101 O O . VAL A 1 410 ? 9.93 10.75 22.391 1 98.88 410 VAL A O 1
ATOM 3104 N N . ASP A 1 411 ? 11.43 11.461 20.828 1 98 411 ASP A N 1
ATOM 3105 C CA . ASP A 1 411 ? 12.227 12.172 21.828 1 98 411 ASP A CA 1
ATOM 3106 C C . ASP A 1 411 ? 12.703 11.227 22.922 1 98 411 ASP A C 1
ATOM 3108 O O . ASP A 1 411 ? 12.711 11.602 24.109 1 98 411 ASP A O 1
ATOM 3112 N N . GLY A 1 412 ? 12.992 9.977 22.594 1 98.12 412 GLY A N 1
ATOM 3113 C CA . GLY A 1 412 ? 13.523 8.977 23.5 1 98.12 412 GLY A CA 1
ATOM 3114 C C . GLY A 1 412 ? 12.469 8.383 24.422 1 98.12 412 GLY A C 1
ATOM 3115 O O . GLY A 1 412 ? 12.789 7.602 25.312 1 98.12 412 GLY A O 1
ATOM 3116 N N . VAL A 1 413 ? 11.25 8.711 24.219 1 98.25 413 VAL A N 1
ATOM 3117 C CA . VAL A 1 413 ? 10.156 8.211 25.047 1 98.25 413 VAL A CA 1
ATOM 3118 C C . VAL A 1 413 ? 9.359 7.172 24.266 1 98.25 413 VAL A C 1
ATOM 3120 O O . VAL A 1 413 ? 8.922 7.434 23.141 1 98.25 413 VAL A O 1
ATOM 3123 N N . TRP A 1 414 ? 9.102 5.969 24.875 1 98.5 414 TRP A N 1
ATOM 3124 C CA . TRP A 1 414 ? 8.32 4.926 24.219 1 98.5 414 TRP A CA 1
ATOM 3125 C C . TRP A 1 414 ? 6.887 5.391 23.984 1 98.5 414 TRP A C 1
ATOM 3127 O O . TRP A 1 414 ? 6.18 5.758 24.922 1 98.5 414 TRP A O 1
ATOM 3137 N N . ARG A 1 415 ? 6.48 5.469 22.766 1 98.88 415 ARG A N 1
ATOM 3138 C CA . ARG A 1 415 ? 5.098 5.754 22.391 1 98.88 415 ARG A CA 1
ATOM 3139 C C . ARG A 1 415 ? 4.379 4.484 21.938 1 98.88 415 ARG A C 1
ATOM 3141 O O . ARG A 1 415 ? 3.15 4.414 21.969 1 98.88 415 ARG A O 1
ATOM 3148 N N . LYS A 1 416 ? 5.094 3.549 21.469 1 98.88 416 LYS A N 1
ATOM 3149 C CA . LYS A 1 416 ? 4.68 2.195 21.109 1 98.88 416 LYS A CA 1
ATOM 3150 C C . LYS A 1 416 ? 5.75 1.176 21.5 1 98.88 416 LYS A C 1
ATOM 3152 O O . LYS A 1 416 ? 6.941 1.405 21.281 1 98.88 416 LYS A O 1
ATOM 3157 N N . ARG A 1 417 ? 5.387 0.088 22.094 1 98.44 417 ARG A N 1
ATOM 3158 C CA . ARG A 1 417 ? 6.301 -0.972 22.516 1 98.44 417 ARG A CA 1
ATOM 3159 C C . ARG A 1 417 ? 5.613 -2.334 22.469 1 98.44 417 ARG A C 1
ATOM 3161 O O . ARG A 1 417 ? 4.449 -2.461 22.844 1 98.44 417 ARG A O 1
ATOM 3168 N N . ASP A 1 418 ? 6.348 -3.41 21.969 1 98.06 418 ASP A N 1
ATOM 3169 C CA . ASP A 1 418 ? 5.801 -4.762 21.875 1 98.06 418 ASP A CA 1
ATOM 3170 C C . ASP A 1 418 ? 4.496 -4.766 21.078 1 98.06 418 ASP A C 1
ATOM 3172 O O . ASP A 1 418 ? 3.506 -5.359 21.5 1 98.06 418 ASP A O 1
ATOM 3176 N N . PHE A 1 419 ? 4.41 -3.971 20.047 1 98.06 419 PHE A N 1
ATOM 3177 C CA . PHE A 1 419 ? 3.332 -3.895 19.062 1 98.06 419 PHE A CA 1
ATOM 3178 C C . PHE A 1 419 ? 2.105 -3.219 19.672 1 98.06 419 PHE A C 1
ATOM 3180 O O . PHE A 1 419 ? 1.014 -3.283 19.094 1 98.06 419 PHE A O 1
ATOM 3187 N N . LYS A 1 420 ? 2.262 -2.486 20.828 1 98.31 420 LYS A N 1
ATOM 3188 C CA . LYS A 1 420 ? 1.142 -1.819 21.484 1 98.31 420 LYS A CA 1
ATOM 3189 C C . LYS A 1 420 ? 1.44 -0.341 21.719 1 98.31 420 LYS A C 1
ATOM 3191 O O . LYS A 1 420 ? 2.525 0.014 22.188 1 98.31 420 LYS A O 1
ATOM 3196 N N . LEU A 1 421 ? 0.526 0.473 21.359 1 98.69 421 LEU A N 1
ATOM 3197 C CA . LEU A 1 421 ? 0.632 1.896 21.672 1 98.69 421 LEU A CA 1
ATOM 3198 C C . LEU A 1 421 ? 0.583 2.133 23.172 1 98.69 421 LEU A C 1
ATOM 3200 O O . LEU A 1 421 ? -0.187 1.481 23.875 1 98.69 421 LEU A O 1
ATOM 3204 N N . VAL A 1 422 ? 1.452 3.033 23.641 1 98.19 422 VAL A N 1
ATOM 3205 C CA . VAL A 1 422 ? 1.396 3.469 25.031 1 98.19 422 VAL A CA 1
ATOM 3206 C C . VAL A 1 422 ? 0.381 4.602 25.188 1 98.19 422 VAL A C 1
ATOM 3208 O O . VAL A 1 422 ? 0.758 5.773 25.266 1 98.19 422 VAL A O 1
ATOM 3211 N N . ALA A 1 423 ? -0.83 4.445 25.094 1 98.25 423 ALA A N 1
ATOM 3212 C CA . ALA A 1 423 ? -1.946 5.383 25.156 1 98.25 423 ALA A CA 1
ATOM 3213 C C . ALA A 1 423 ? -3.264 4.652 25.406 1 98.25 423 ALA A C 1
ATOM 3215 O O . ALA A 1 423 ? -3.307 3.418 25.391 1 98.25 423 ALA A O 1
ATOM 3216 N N . ASP A 1 424 ? -4.25 5.301 25.797 1 98.12 424 ASP A N 1
ATOM 3217 C CA . ASP A 1 424 ? -5.598 4.758 25.938 1 98.12 424 ASP A CA 1
ATOM 3218 C C . ASP A 1 424 ? -6.32 4.715 24.594 1 98.12 424 ASP A C 1
ATOM 3220 O O . ASP A 1 424 ? -7.195 5.543 24.328 1 98.12 424 ASP A O 1
ATOM 3224 N N . VAL A 1 425 ? -6.008 3.717 23.812 1 98.38 425 VAL A N 1
ATOM 3225 C CA . VAL A 1 425 ? -6.504 3.592 22.453 1 98.38 425 VAL A CA 1
ATOM 3226 C C . VAL A 1 425 ? -8.023 3.396 22.469 1 98.38 425 VAL A C 1
ATOM 3228 O O . VAL A 1 425 ? -8.727 3.873 21.578 1 98.38 425 VAL A O 1
ATOM 3231 N N . ALA A 1 426 ? -8.547 2.705 23.453 1 98.12 426 ALA A N 1
ATOM 3232 C CA . ALA A 1 426 ? -9.984 2.473 23.562 1 98.12 426 ALA A CA 1
ATOM 3233 C C . ALA A 1 426 ? -10.75 3.787 23.703 1 98.12 426 ALA A C 1
ATOM 3235 O O . ALA A 1 426 ? -11.797 3.975 23.094 1 98.12 426 ALA A O 1
ATOM 3236 N N . ASN A 1 427 ? -10.188 4.668 24.547 1 98.56 427 ASN A N 1
ATOM 3237 C CA . ASN A 1 427 ? -10.805 5.984 24.703 1 98.56 427 ASN A CA 1
ATOM 3238 C C . ASN A 1 427 ? -10.781 6.773 23.391 1 98.56 427 ASN A C 1
ATOM 3240 O O . ASN A 1 427 ? -11.781 7.387 23.031 1 98.56 427 ASN A O 1
ATOM 3244 N N . ALA A 1 428 ? -9.625 6.781 22.734 1 98.81 428 ALA A N 1
ATOM 3245 C CA . ALA A 1 428 ? -9.516 7.477 21.453 1 98.81 428 ALA A CA 1
ATOM 3246 C C . ALA A 1 428 ? -10.539 6.945 20.453 1 98.81 428 ALA A C 1
ATOM 3248 O O . ALA A 1 428 ? -11.172 7.719 19.734 1 98.81 428 ALA A O 1
ATOM 3249 N N . ARG A 1 429 ? -10.695 5.625 20.422 1 98.62 429 ARG A N 1
ATOM 3250 C CA . ARG A 1 429 ? -11.656 4.984 19.531 1 98.62 429 ARG A CA 1
ATOM 3251 C C . ARG A 1 429 ? -13.078 5.434 19.859 1 98.62 429 ARG A C 1
ATOM 3253 O O . ARG A 1 429 ? -13.836 5.816 18.953 1 98.62 429 ARG A O 1
ATOM 3260 N N . ASN A 1 430 ? -13.43 5.426 21.125 1 98.69 430 ASN A N 1
ATOM 3261 C CA . ASN A 1 430 ? -14.766 5.836 21.547 1 98.69 430 ASN A CA 1
ATOM 3262 C C . ASN A 1 430 ? -15.062 7.281 21.141 1 98.69 430 ASN A C 1
ATOM 3264 O O . ASN A 1 430 ? -16.141 7.578 20.641 1 98.69 430 ASN A O 1
ATOM 3268 N N . LEU A 1 431 ? -14.109 8.117 21.375 1 98.88 431 LEU A N 1
ATOM 3269 C CA . LEU A 1 431 ? -14.281 9.531 21.094 1 98.88 431 LEU A CA 1
ATOM 3270 C C . LEU A 1 431 ? -14.461 9.773 19.594 1 98.88 431 LEU A C 1
ATOM 3272 O O . LEU A 1 431 ? -15.344 10.531 19.188 1 98.88 431 LEU A O 1
ATOM 3276 N N . VAL A 1 432 ? -13.617 9.125 18.781 1 98.88 432 VAL A N 1
ATOM 3277 C CA . VAL A 1 432 ? -13.672 9.398 17.344 1 98.88 432 VAL A CA 1
ATOM 3278 C C . VAL A 1 432 ? -14.922 8.766 16.75 1 98.88 432 VAL A C 1
ATOM 3280 O O . VAL A 1 432 ? -15.508 9.297 15.805 1 98.88 432 VAL A O 1
ATOM 3283 N N . GLU A 1 433 ? -15.406 7.613 17.25 1 98.81 433 GLU A N 1
ATOM 3284 C CA . GLU A 1 433 ? -16.656 7.008 16.812 1 98.81 433 GLU A CA 1
ATOM 3285 C C . GLU A 1 433 ? -17.859 7.895 17.156 1 98.81 433 GLU A C 1
ATOM 3287 O O . GLU A 1 433 ? -18.781 8.031 16.359 1 98.81 433 GLU A O 1
ATOM 3292 N N . ASN A 1 434 ? -17.797 8.5 18.375 1 98.81 434 ASN A N 1
ATOM 3293 C CA . ASN A 1 434 ? -18.844 9.445 18.75 1 98.81 434 ASN A CA 1
ATOM 3294 C C . ASN A 1 434 ? -18.859 10.656 17.828 1 98.81 434 ASN A C 1
ATOM 3296 O O . ASN A 1 434 ? -19.938 11.148 17.469 1 98.81 434 ASN A O 1
ATOM 3300 N N . SER A 1 435 ? -17.688 11.141 17.5 1 98.88 435 SER A N 1
ATOM 3301 C CA . SER A 1 435 ? -17.594 12.258 16.562 1 98.88 435 SER A CA 1
ATOM 3302 C C . SER A 1 435 ? -18.156 11.883 15.195 1 98.88 435 SER A C 1
ATOM 3304 O O . SER A 1 435 ? -18.891 12.672 14.586 1 98.88 435 SER A O 1
ATOM 3306 N N . ARG A 1 436 ? -17.797 10.68 14.734 1 98.69 436 ARG A N 1
ATOM 3307 C CA . ARG A 1 436 ? -18.359 10.188 13.477 1 98.69 436 ARG A CA 1
ATOM 3308 C C . ARG A 1 436 ? -19.875 10.188 13.516 1 98.69 436 ARG A C 1
ATOM 3310 O O . ARG A 1 436 ? -20.531 10.695 12.602 1 98.69 436 ARG A O 1
ATOM 3317 N N . ASP A 1 437 ? -20.453 9.648 14.57 1 98.62 437 ASP A N 1
ATOM 3318 C CA . ASP A 1 437 ? -21.906 9.547 14.695 1 98.62 437 ASP A CA 1
ATOM 3319 C C . ASP A 1 437 ? -22.562 10.938 14.672 1 98.62 437 ASP A C 1
ATOM 3321 O O . ASP A 1 437 ? -23.578 11.141 14 1 98.62 437 ASP A O 1
ATOM 3325 N N . TYR A 1 438 ? -22 11.891 15.406 1 98.75 438 TYR A N 1
ATOM 3326 C CA . TYR A 1 438 ? -22.516 13.258 15.43 1 98.75 438 TYR A CA 1
ATOM 3327 C C . TYR A 1 438 ? -22.453 13.883 14.039 1 98.75 438 TYR A C 1
ATOM 3329 O O . TYR A 1 438 ? -23.438 14.461 13.57 1 98.75 438 TYR A O 1
ATOM 3337 N N . LEU A 1 439 ? -21.25 13.812 13.359 1 98.75 439 LEU A N 1
ATOM 3338 C CA . LEU A 1 439 ? -21.047 14.461 12.062 1 98.75 439 LEU A CA 1
ATOM 3339 C C . LEU A 1 439 ? -21.984 13.883 11.008 1 98.75 439 LEU A C 1
ATOM 3341 O O . LEU A 1 439 ? -22.516 14.625 10.188 1 98.75 439 LEU A O 1
ATOM 3345 N N . LEU A 1 440 ? -22.172 12.555 11.031 1 98 440 LEU A N 1
ATOM 3346 C CA . LEU A 1 440 ? -23.078 11.922 10.086 1 98 440 LEU A CA 1
ATOM 3347 C C . LEU A 1 440 ? -24.516 12.375 10.328 1 98 440 LEU A C 1
ATOM 3349 O O . LEU A 1 440 ? -25.25 12.648 9.375 1 98 440 LEU A O 1
ATOM 3353 N N . ALA A 1 441 ? -24.938 12.406 11.562 1 98.06 441 ALA A N 1
ATOM 3354 C CA . ALA A 1 441 ? -26.281 12.828 11.906 1 98.06 441 ALA A CA 1
ATOM 3355 C C . ALA A 1 441 ? -26.531 14.273 11.484 1 98.06 441 ALA A C 1
ATOM 3357 O O . ALA A 1 441 ? -27.594 14.602 10.953 1 98.06 441 ALA A O 1
ATOM 3358 N N . GLU A 1 442 ? -25.578 15.125 11.742 1 97.94 442 GLU A N 1
ATOM 3359 C CA . GLU A 1 442 ? -25.719 16.531 11.406 1 97.94 442 GLU A CA 1
ATOM 3360 C C . GLU A 1 442 ? -25.719 16.75 9.891 1 97.94 442 GLU A C 1
ATOM 3362 O O . GLU A 1 442 ? -26.453 17.594 9.375 1 97.94 442 GLU A O 1
ATOM 3367 N N . ALA A 1 443 ? -24.812 16.016 9.172 1 97.19 443 ALA A N 1
ATOM 3368 C CA . ALA A 1 443 ? -24.797 16.094 7.711 1 97.19 443 ALA A CA 1
ATOM 3369 C C . ALA A 1 443 ? -26.141 15.672 7.129 1 97.19 443 ALA A C 1
ATOM 3371 O O . ALA A 1 443 ? -26.641 16.297 6.188 1 97.19 443 ALA A O 1
ATOM 3372 N N . ALA A 1 444 ? -26.703 14.609 7.66 1 96.31 444 ALA A N 1
ATOM 3373 C CA . ALA A 1 444 ? -28.016 14.125 7.203 1 96.31 444 ALA A CA 1
ATOM 3374 C C . ALA A 1 444 ? -29.109 15.148 7.484 1 96.31 444 ALA A C 1
ATOM 3376 O O . ALA A 1 444 ? -30 15.352 6.66 1 96.31 444 ALA A O 1
ATOM 3377 N N . ARG A 1 445 ? -29.078 15.711 8.602 1 96.5 445 ARG A N 1
ATOM 3378 C CA . ARG A 1 445 ? -30.047 16.734 8.977 1 96.5 445 ARG A CA 1
ATOM 3379 C C . ARG A 1 445 ? -30 17.922 8.023 1 96.5 445 ARG A C 1
ATOM 3381 O O . ARG A 1 445 ? -31.031 18.391 7.551 1 96.5 445 ARG A O 1
ATOM 3388 N N . ARG A 1 446 ? -28.812 18.406 7.758 1 93.69 446 ARG A N 1
ATOM 3389 C CA . ARG A 1 446 ? -28.625 19.531 6.855 1 93.69 446 ARG A CA 1
ATOM 3390 C C . ARG A 1 446 ? -29.125 19.203 5.453 1 93.69 446 ARG A C 1
ATOM 3392 O O . ARG A 1 446 ? -29.688 20.062 4.777 1 93.69 446 ARG A O 1
ATOM 3399 N N . ALA A 1 447 ? -28.859 18.016 4.977 1 91.5 447 ALA A N 1
ATOM 3400 C CA . ALA A 1 447 ? -29.281 17.594 3.645 1 91.5 447 ALA A CA 1
ATOM 3401 C C . ALA A 1 447 ? -30.797 17.547 3.547 1 91.5 447 ALA A C 1
ATOM 3403 O O . ALA A 1 447 ? -31.375 17.828 2.49 1 91.5 447 ALA A O 1
ATOM 3404 N N . SER A 1 448 ? -31.453 17.203 4.625 1 91.44 448 SER A N 1
ATOM 3405 C CA . SER A 1 448 ? -32.906 17.094 4.645 1 91.44 448 SER A CA 1
ATOM 3406 C C . SER A 1 448 ? -33.562 18.484 4.691 1 91.44 448 SER A C 1
ATOM 3408 O O . SER A 1 448 ? -34.719 18.641 4.266 1 91.44 448 SER A O 1
ATOM 3410 N N . GLU A 1 449 ? -32.875 19.359 5.266 1 88.62 449 GLU A N 1
ATOM 3411 C CA . GLU A 1 449 ? -33.406 20.719 5.395 1 88.62 449 GLU A CA 1
ATOM 3412 C C . GLU A 1 449 ? -33.156 21.531 4.137 1 88.62 449 GLU A C 1
ATOM 3414 O O . GLU A 1 449 ? -33.75 22.609 3.951 1 88.62 449 GLU A O 1
ATOM 3419 N N . ALA A 1 450 ? -32.219 21.125 3.445 1 75.06 450 ALA A N 1
ATOM 3420 C CA . ALA A 1 450 ? -31.922 21.828 2.195 1 75.06 450 ALA A CA 1
ATOM 3421 C C . ALA A 1 450 ? -33.094 21.719 1.222 1 75.06 450 ALA A C 1
ATOM 3423 O O . ALA A 1 450 ? -33.656 20.641 1.043 1 75.06 450 ALA A O 1
ATOM 3424 N N . PRO A 1 451 ? -33.719 22.688 0.85 1 67.38 451 PRO A N 1
ATOM 3425 C CA . PRO A 1 451 ? -34.906 22.656 -0.038 1 67.38 451 PRO A CA 1
ATOM 3426 C C . PRO A 1 451 ? -34.656 21.781 -1.272 1 67.38 451 PRO A C 1
ATOM 3428 O O . PRO A 1 451 ? -33.562 21.703 -1.781 1 67.38 451 PRO A O 1
ATOM 3431 N N . ALA A 1 452 ? -35.594 20.703 -1.313 1 55.44 452 ALA A N 1
ATOM 3432 C CA . ALA A 1 452 ? -35.531 19.938 -2.559 1 55.44 452 ALA A CA 1
ATOM 3433 C C . ALA A 1 452 ? -35.375 20.859 -3.76 1 55.44 452 ALA A C 1
ATOM 3435 O O . ALA A 1 452 ? -36.125 21.812 -3.939 1 55.44 452 ALA A O 1
ATOM 3436 N N . ALA A 1 453 ? -34.062 20.656 -4.23 1 38.59 453 ALA A N 1
ATOM 3437 C CA . ALA A 1 453 ? -33.906 21.5 -5.41 1 38.59 453 ALA A CA 1
ATOM 3438 C C . ALA A 1 453 ? -35.031 21.281 -6.402 1 38.59 453 ALA A C 1
ATOM 3440 O O . ALA A 1 453 ? -35.344 20.141 -6.73 1 38.59 453 ALA A O 1
ATOM 3441 N N . MET B 1 1 ? -19.453 -35.406 15.07 1 53.34 1 MET B N 1
ATOM 3442 C CA . MET B 1 1 ? -20.312 -34.219 15.203 1 53.34 1 MET B CA 1
ATOM 3443 C C . MET B 1 1 ? -19.922 -33.156 14.195 1 53.34 1 MET B C 1
ATOM 3445 O O . MET B 1 1 ? -18.75 -33.031 13.812 1 53.34 1 MET B O 1
ATOM 3449 N N . SER B 1 2 ? -20.938 -32.562 13.531 1 71.5 2 SER B N 1
ATOM 3450 C CA . SER B 1 2 ? -20.703 -31.562 12.492 1 71.5 2 SER B CA 1
ATOM 3451 C C . SER B 1 2 ? -19.969 -30.359 13.047 1 71.5 2 SER B C 1
ATOM 3453 O O . SER B 1 2 ? -20.203 -29.938 14.188 1 71.5 2 SER B O 1
ATOM 3455 N N . ASN B 1 3 ? -18.828 -30.062 12.383 1 89.31 3 ASN B N 1
ATOM 3456 C CA . ASN B 1 3 ? -18.109 -28.859 12.75 1 89.31 3 ASN B CA 1
ATOM 3457 C C . ASN B 1 3 ? -18.844 -27.609 12.289 1 89.31 3 ASN B C 1
ATOM 3459 O O . ASN B 1 3 ? -19.016 -27.375 11.086 1 89.31 3 ASN B O 1
ATOM 3463 N N . ARG B 1 4 ? -19.547 -26.969 13.234 1 96.31 4 ARG B N 1
ATOM 3464 C CA . ARG B 1 4 ? -20.328 -25.781 12.922 1 96.31 4 ARG B CA 1
ATOM 3465 C C . ARG B 1 4 ? -19.734 -24.547 13.594 1 96.31 4 ARG B C 1
ATOM 3467 O O . ARG B 1 4 ? -19.406 -24.578 14.781 1 96.31 4 ARG B O 1
ATOM 3474 N N . ILE B 1 5 ? -19.5 -23.5 12.797 1 98.44 5 ILE B N 1
ATOM 3475 C CA . ILE B 1 5 ? -19 -22.203 13.266 1 98.44 5 ILE B CA 1
ATOM 3476 C C . ILE B 1 5 ? -20 -21.109 12.898 1 98.44 5 ILE B C 1
ATOM 3478 O O . ILE B 1 5 ? -20.5 -21.062 11.773 1 98.44 5 ILE B O 1
ATOM 3482 N N . LEU B 1 6 ? -20.406 -20.328 13.883 1 98.81 6 LEU B N 1
ATOM 3483 C CA . LEU B 1 6 ? -21.25 -19.156 13.633 1 98.81 6 LEU B CA 1
ATOM 3484 C C . LEU B 1 6 ? -20.469 -17.859 13.883 1 98.81 6 LEU B C 1
ATOM 3486 O O . LEU B 1 6 ? -20.094 -17.562 15.016 1 98.81 6 LEU B O 1
ATOM 3490 N N . LEU B 1 7 ? -20.094 -17.172 12.805 1 98.88 7 LEU B N 1
ATOM 3491 C CA . LEU B 1 7 ? -19.609 -15.797 12.93 1 98.88 7 LEU B CA 1
ATOM 3492 C C . LEU B 1 7 ? -20.766 -14.828 13.164 1 98.88 7 LEU B C 1
ATOM 3494 O O . LEU B 1 7 ? -21.562 -14.578 12.258 1 98.88 7 LEU B O 1
ATOM 3498 N N . ARG B 1 8 ? -20.844 -14.188 14.328 1 98.75 8 ARG B N 1
ATOM 3499 C CA . ARG B 1 8 ? -22.062 -13.477 14.734 1 98.75 8 ARG B CA 1
ATOM 3500 C C . ARG B 1 8 ? -21.812 -11.969 14.789 1 98.75 8 ARG B C 1
ATOM 3502 O O . ARG B 1 8 ? -20.875 -11.516 15.445 1 98.75 8 ARG B O 1
ATOM 3509 N N . GLY B 1 9 ? -22.594 -11.305 14.102 1 98.69 9 GLY B N 1
ATOM 3510 C CA . GLY B 1 9 ? -22.75 -9.883 14.359 1 98.69 9 GLY B CA 1
ATOM 3511 C C . GLY B 1 9 ? -21.719 -9.031 13.641 1 98.69 9 GLY B C 1
ATOM 3512 O O . GLY B 1 9 ? -21.438 -7.906 14.062 1 98.69 9 GLY B O 1
ATOM 3513 N N . GLY B 1 10 ? -21.062 -9.477 12.586 1 98.69 10 GLY B N 1
ATOM 3514 C CA . GLY B 1 10 ? -20.078 -8.688 11.852 1 98.69 10 GLY B CA 1
ATOM 3515 C C . GLY B 1 10 ? -20.703 -7.855 10.742 1 98.69 10 GLY B C 1
ATOM 3516 O O . GLY B 1 10 ? -21.891 -7.992 10.445 1 98.69 10 GLY B O 1
ATOM 3517 N N . GLN B 1 11 ? -20 -6.828 10.258 1 98.81 11 GLN B N 1
ATOM 3518 C CA . GLN B 1 11 ? -20.312 -6.258 8.953 1 98.81 11 GLN B CA 1
ATOM 3519 C C . GLN B 1 11 ? -19.906 -7.211 7.824 1 98.81 11 GLN B C 1
ATOM 3521 O O . GLN B 1 11 ? -18.734 -7.539 7.668 1 98.81 11 GLN B O 1
ATOM 3526 N N . VAL B 1 12 ? -20.859 -7.707 7.059 1 98.94 12 VAL B N 1
ATOM 3527 C CA . VAL B 1 12 ? -20.594 -8.781 6.113 1 98.94 12 VAL B CA 1
ATOM 3528 C C . VAL B 1 12 ? -20.625 -8.234 4.688 1 98.94 12 VAL B C 1
ATOM 3530 O O . VAL B 1 12 ? -21.641 -7.703 4.238 1 98.94 12 VAL B O 1
ATOM 3533 N N . ILE B 1 13 ? -19.516 -8.273 3.992 1 98.94 13 ILE B N 1
ATOM 3534 C CA . ILE B 1 13 ? -19.438 -8 2.561 1 98.94 13 ILE B CA 1
ATOM 3535 C C . ILE B 1 13 ? -19.438 -9.32 1.786 1 98.94 13 ILE B C 1
ATOM 3537 O O . ILE B 1 13 ? -18.438 -10.023 1.732 1 98.94 13 ILE B O 1
ATOM 3541 N N . THR B 1 14 ? -20.5 -9.656 1.153 1 98.88 14 THR B N 1
ATOM 3542 C CA . THR B 1 14 ? -20.734 -11.031 0.711 1 98.88 14 THR B CA 1
ATOM 3543 C C . THR B 1 14 ? -20.125 -11.266 -0.669 1 98.88 14 THR B C 1
ATOM 3545 O O . THR B 1 14 ? -19.781 -12.398 -1.022 1 98.88 14 THR B O 1
ATOM 3548 N N . MET B 1 15 ? -20.016 -10.172 -1.537 1 98.62 15 MET B N 1
ATOM 3549 C CA . MET B 1 15 ? -19.672 -10.258 -2.953 1 98.62 15 MET B CA 1
ATOM 3550 C C . MET B 1 15 ? -20.688 -11.109 -3.709 1 98.62 15 MET B C 1
ATOM 3552 O O . MET B 1 15 ? -20.359 -11.695 -4.746 1 98.62 15 MET B O 1
ATOM 3556 N N . ASP B 1 16 ? -21.844 -11.375 -3.166 1 98.44 16 ASP B N 1
ATOM 3557 C CA . ASP B 1 16 ? -23 -12.031 -3.77 1 98.44 16 ASP B CA 1
ATOM 3558 C C . ASP B 1 16 ? -24.125 -11.023 -4.039 1 98.44 16 ASP B C 1
ATOM 3560 O O . ASP B 1 16 ? -24.812 -10.586 -3.115 1 98.44 16 ASP B O 1
ATOM 3564 N N . PRO B 1 17 ? -24.328 -10.688 -5.277 1 96.62 17 PRO B N 1
ATOM 3565 C CA . PRO B 1 17 ? -25.312 -9.664 -5.594 1 96.62 17 PRO B CA 1
ATOM 3566 C C . PRO B 1 17 ? -26.719 -10.047 -5.141 1 96.62 17 PRO B C 1
ATOM 3568 O O . PRO B 1 17 ? -27.562 -9.172 -4.91 1 96.62 17 PRO B O 1
ATOM 3571 N N . ALA B 1 18 ? -27.016 -11.312 -5 1 97.25 18 ALA B N 1
ATOM 3572 C CA . ALA B 1 18 ? -28.344 -11.766 -4.59 1 97.25 18 ALA B CA 1
ATOM 3573 C C . ALA B 1 18 ? -28.562 -11.5 -3.104 1 97.25 18 ALA B C 1
ATOM 3575 O O . ALA B 1 18 ? -29.688 -11.227 -2.682 1 97.25 18 ALA B O 1
ATOM 3576 N N . ILE B 1 19 ? -27.516 -11.57 -2.328 1 97.88 19 ILE B N 1
ATOM 3577 C CA . ILE B 1 19 ? -27.625 -11.383 -0.885 1 97.88 19 ILE B CA 1
ATOM 3578 C C . ILE B 1 19 ? -27.328 -9.93 -0.532 1 97.88 19 ILE B C 1
ATOM 3580 O O . ILE B 1 19 ? -27.969 -9.352 0.35 1 97.88 19 ILE B O 1
ATOM 3584 N N . GLY B 1 20 ? -26.422 -9.289 -1.271 1 98 20 GLY B N 1
ATOM 3585 C CA . GLY B 1 20 ? -25.953 -7.965 -0.918 1 98 20 GLY B CA 1
ATOM 3586 C C . GLY B 1 20 ? -25.078 -7.949 0.327 1 98 20 GLY B C 1
ATOM 3587 O O . GLY B 1 20 ? -24.672 -9.008 0.816 1 98 20 GLY B O 1
ATOM 3588 N N . ASP B 1 21 ? -24.688 -6.805 0.792 1 98.5 21 ASP B N 1
ATOM 3589 C CA . ASP B 1 21 ? -23.922 -6.633 2.016 1 98.5 21 ASP B CA 1
ATOM 3590 C C . ASP B 1 21 ? -24.844 -6.469 3.227 1 98.5 21 ASP B C 1
ATOM 3592 O O . ASP B 1 21 ? -25.953 -5.973 3.102 1 98.5 21 ASP B O 1
ATOM 3596 N N . LEU B 1 22 ? -24.391 -6.934 4.359 1 98.62 22 LEU B N 1
ATOM 3597 C CA . LEU B 1 22 ? -25.125 -6.781 5.605 1 98.62 22 LEU B CA 1
ATOM 3598 C C . LEU B 1 22 ? -24.391 -5.875 6.578 1 98.62 22 LEU B C 1
ATOM 3600 O O . LEU B 1 22 ? -23.25 -6.172 6.965 1 98.62 22 LEU B O 1
ATOM 3604 N N . ALA B 1 23 ? -25.016 -4.758 6.984 1 98.06 23 ALA B N 1
ATOM 3605 C CA . ALA B 1 23 ? -24.422 -3.871 7.973 1 98.06 23 ALA B CA 1
ATOM 3606 C C . ALA B 1 23 ? -24.109 -4.617 9.266 1 98.06 23 ALA B C 1
ATOM 3608 O O . ALA B 1 23 ? -23.125 -4.336 9.938 1 98.06 23 ALA B O 1
ATOM 3609 N N . THR B 1 24 ? -24.953 -5.449 9.664 1 98.38 24 THR B N 1
ATOM 3610 C CA . THR B 1 24 ? -24.781 -6.426 10.734 1 98.38 24 THR B CA 1
ATOM 3611 C C . THR B 1 24 ? -25.391 -7.773 10.336 1 98.38 24 THR B C 1
ATOM 3613 O O . THR B 1 24 ? -26.562 -7.855 9.969 1 98.38 24 THR B O 1
ATOM 3616 N N . GLY B 1 25 ? -24.516 -8.812 10.336 1 98.75 25 GLY B N 1
ATOM 3617 C CA . GLY B 1 25 ? -25.031 -10.109 9.914 1 98.75 25 GLY B C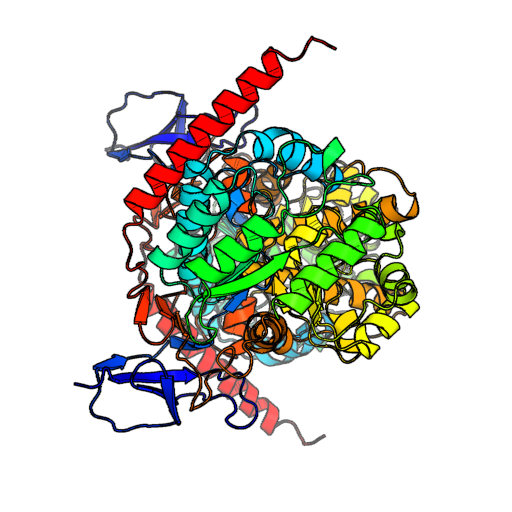A 1
ATOM 3618 C C . GLY B 1 25 ? -24.234 -11.266 10.484 1 98.75 25 GLY B C 1
ATOM 3619 O O . GLY B 1 25 ? -23.234 -11.062 11.18 1 98.75 25 GLY B O 1
ATOM 3620 N N . ASP B 1 26 ? -24.797 -12.43 10.328 1 98.88 26 ASP B N 1
ATOM 3621 C CA . ASP B 1 26 ? -24.219 -13.703 10.758 1 98.88 26 ASP B CA 1
ATOM 3622 C C . ASP B 1 26 ? -23.844 -14.562 9.555 1 98.88 26 ASP B C 1
ATOM 3624 O O . ASP B 1 26 ? -24.484 -14.508 8.508 1 98.88 26 ASP B O 1
ATOM 3628 N N . VAL B 1 27 ? -22.781 -15.289 9.648 1 98.94 27 VAL B N 1
ATOM 3629 C CA . VAL B 1 27 ? -22.375 -16.297 8.672 1 98.94 27 VAL B CA 1
ATOM 3630 C C . VAL B 1 27 ? -22.266 -17.656 9.359 1 98.94 27 VAL B C 1
ATOM 3632 O O . VAL B 1 27 ? -21.469 -17.828 10.281 1 98.94 27 VAL B O 1
ATOM 3635 N N . LEU B 1 28 ? -23.078 -18.625 8.961 1 98.88 28 LEU B N 1
ATOM 3636 C CA . LEU B 1 28 ? -23.031 -19.984 9.484 1 98.88 28 LEU B CA 1
ATOM 3637 C C . LEU B 1 28 ? -22.234 -20.891 8.555 1 98.88 28 LEU B C 1
ATOM 3639 O O . LEU B 1 28 ? -22.484 -20.938 7.352 1 98.88 28 LEU B O 1
ATOM 3643 N N . ILE B 1 29 ? -21.234 -21.516 9.086 1 98.81 29 ILE B N 1
ATOM 3644 C CA . ILE B 1 29 ? -20.406 -22.469 8.367 1 98.81 29 ILE B CA 1
ATOM 3645 C C . ILE B 1 29 ? -20.656 -23.875 8.891 1 98.81 29 ILE B C 1
ATOM 3647 O O . ILE B 1 29 ? -20.703 -24.109 10.102 1 98.81 29 ILE B O 1
ATOM 3651 N N . GLU B 1 30 ? -20.922 -24.812 7.969 1 98.19 30 GLU B N 1
ATOM 3652 C CA . GLU B 1 30 ? -21.141 -26.219 8.305 1 98.19 30 GLU B CA 1
ATOM 3653 C C . GLU B 1 30 ? -20.297 -27.141 7.434 1 98.19 30 GLU B C 1
ATOM 3655 O O . GLU B 1 30 ? -20.453 -27.141 6.207 1 98.19 30 GLU B O 1
ATOM 3660 N N . ASP B 1 31 ? -19.453 -27.891 8.055 1 97.12 31 ASP B N 1
ATOM 3661 C CA . ASP B 1 31 ? -18.641 -28.906 7.398 1 97.12 31 ASP B CA 1
ATOM 3662 C C . ASP B 1 31 ? -17.906 -28.312 6.195 1 97.12 31 ASP B C 1
ATOM 3664 O O . ASP B 1 31 ? -17.969 -28.859 5.094 1 97.12 31 ASP B O 1
ATOM 3668 N N . GLY B 1 32 ? -17.344 -27.109 6.43 1 97.06 32 GLY B N 1
ATOM 3669 C CA . GLY B 1 32 ? -16.453 -26.5 5.457 1 97.06 32 GLY B CA 1
ATOM 3670 C C . GLY B 1 32 ? -17.172 -25.625 4.453 1 97.06 32 GLY B C 1
ATOM 3671 O O . GLY B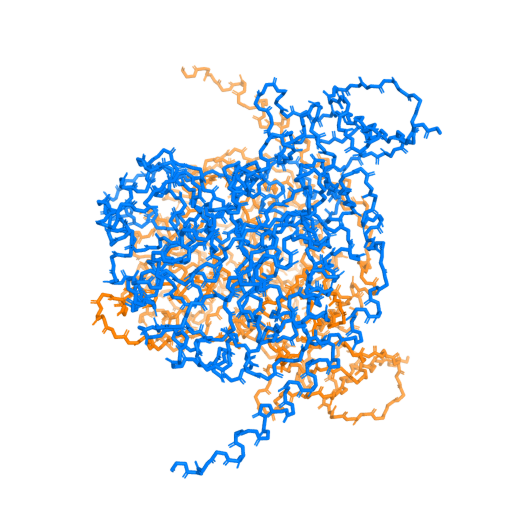 1 32 ? -16.547 -24.938 3.643 1 97.06 32 GLY B O 1
ATOM 3672 N N . LYS B 1 33 ? -18.516 -25.578 4.555 1 98.12 33 LYS B N 1
ATOM 3673 C CA . LYS B 1 33 ? -19.312 -24.797 3.602 1 98.12 33 LYS B CA 1
ATOM 3674 C C . LYS B 1 33 ? -20.109 -23.703 4.309 1 98.12 33 LYS B C 1
ATOM 3676 O O . LYS B 1 33 ? -20.453 -23.844 5.48 1 98.12 33 LYS B O 1
ATOM 3681 N N . ILE B 1 34 ? -20.297 -22.656 3.605 1 98.81 34 ILE B N 1
ATOM 3682 C CA . ILE B 1 34 ? -21.203 -21.625 4.09 1 98.81 34 ILE B CA 1
ATOM 3683 C C . ILE B 1 34 ? -22.641 -22.125 4.035 1 98.81 34 ILE B C 1
ATOM 3685 O O . ILE B 1 34 ? -23.141 -22.469 2.961 1 98.81 34 ILE B O 1
ATOM 3689 N N . ALA B 1 35 ? -23.25 -22.234 5.16 1 98.69 35 ALA B N 1
ATOM 3690 C CA . ALA B 1 35 ? -24.609 -22.766 5.227 1 98.69 35 ALA B CA 1
ATOM 3691 C C . ALA B 1 35 ? -25.641 -21.656 5.086 1 98.69 35 ALA B C 1
ATOM 3693 O O . ALA B 1 35 ? -26.703 -21.844 4.48 1 98.69 35 ALA B O 1
ATOM 3694 N N . ALA B 1 36 ? -25.344 -20.484 5.688 1 98.75 36 ALA B N 1
ATOM 3695 C CA . ALA B 1 36 ? -26.281 -19.375 5.652 1 98.75 36 ALA B CA 1
ATOM 3696 C C . ALA B 1 36 ? -25.562 -18.047 5.922 1 98.75 36 ALA B C 1
ATOM 3698 O O . ALA B 1 36 ? -24.562 -18.016 6.629 1 98.75 36 ALA B O 1
ATOM 3699 N N . VAL B 1 37 ? -26.047 -17 5.363 1 98.88 37 VAL B N 1
ATOM 3700 C CA . VAL B 1 37 ? -25.672 -15.602 5.602 1 98.88 37 VAL B CA 1
ATOM 3701 C C . VAL B 1 37 ? -26.922 -14.75 5.785 1 98.88 37 VAL B C 1
ATOM 3703 O O . VAL B 1 37 ? -27.688 -14.555 4.84 1 98.88 37 VAL B O 1
ATOM 3706 N N . GLU B 1 38 ? -27.203 -14.328 6.973 1 98.69 38 GLU B N 1
ATOM 3707 C CA . GLU B 1 38 ? -28.438 -13.633 7.32 1 98.69 38 GLU B CA 1
ATOM 3708 C C . GLU B 1 38 ? -28.188 -12.57 8.391 1 98.69 38 GLU B C 1
ATOM 3710 O O . GLU B 1 38 ? -27.141 -12.586 9.055 1 98.69 38 GLU B O 1
ATOM 3715 N N . PRO B 1 39 ? -29.078 -11.648 8.516 1 98.38 39 PRO B N 1
ATOM 3716 C CA . PRO B 1 39 ? -28.938 -10.656 9.578 1 98.38 39 PRO B CA 1
ATOM 3717 C C . PRO B 1 39 ? -28.797 -11.289 10.961 1 98.38 39 PRO B C 1
ATOM 3719 O O . PRO B 1 39 ? -28.062 -10.781 11.805 1 98.38 39 PRO B O 1
ATOM 3722 N N . SER B 1 40 ? -29.5 -12.383 11.188 1 98.44 40 SER B N 1
ATOM 3723 C CA . SER B 1 40 ? -29.422 -13.117 12.445 1 98.44 40 SER B CA 1
ATOM 3724 C C . SER B 1 40 ? -29.703 -14.609 12.234 1 98.44 40 SER B C 1
ATOM 3726 O O . SER B 1 40 ? -30.625 -14.977 11.508 1 98.44 40 SER B O 1
ATOM 3728 N N . ILE B 1 41 ? -28.844 -15.438 12.789 1 98.38 41 ILE B N 1
ATOM 3729 C CA . ILE B 1 41 ? -28.969 -16.891 12.68 1 98.38 41 ILE B CA 1
ATOM 3730 C C . ILE B 1 41 ? -28.906 -17.516 14.07 1 98.38 41 ILE B C 1
ATOM 3732 O O . ILE B 1 41 ? -28.031 -17.203 14.867 1 98.38 41 ILE B O 1
ATOM 3736 N N . ASP B 1 42 ? -29.844 -18.359 14.422 1 97.19 42 ASP B N 1
ATOM 3737 C CA . ASP B 1 42 ? -29.781 -19.219 15.602 1 97.19 42 ASP B CA 1
ATOM 3738 C C . ASP B 1 42 ? -29.344 -20.625 15.227 1 97.19 42 ASP B C 1
ATOM 3740 O O . ASP B 1 42 ? -29.953 -21.266 14.367 1 97.19 42 ASP B O 1
ATOM 3744 N N . ALA B 1 43 ? -28.266 -21 15.719 1 96.12 43 ALA B N 1
ATOM 3745 C CA . ALA B 1 43 ? -27.734 -22.328 15.422 1 96.12 43 ALA B CA 1
ATOM 3746 C C . ALA B 1 43 ? -26.891 -22.859 16.578 1 96.12 43 ALA B C 1
ATOM 3748 O O . ALA B 1 43 ? -26.297 -22.078 17.328 1 96.12 43 ALA B O 1
ATOM 3749 N N . ASP B 1 44 ? -26.938 -24.141 16.828 1 96.25 44 ASP B N 1
ATOM 3750 C CA . ASP B 1 44 ? -25.984 -24.797 17.734 1 96.25 44 ASP B CA 1
ATOM 3751 C C . ASP B 1 44 ? -24.625 -24.969 17.078 1 96.25 44 ASP B C 1
ATOM 3753 O O . ASP B 1 44 ? -24.406 -25.875 16.281 1 96.25 44 ASP B O 1
ATOM 3757 N N . ALA B 1 45 ? -23.781 -24.016 17.328 1 97.25 45 ALA B N 1
ATOM 3758 C CA . ALA B 1 45 ? -22.469 -23.938 16.688 1 97.25 45 ALA B CA 1
ATOM 3759 C C . ALA B 1 45 ? -21.453 -23.266 17.609 1 97.25 45 ALA B C 1
ATOM 3761 O O . ALA B 1 45 ? -21.812 -22.703 18.641 1 97.25 45 ALA B O 1
ATOM 3762 N N . GLU B 1 46 ? -20.125 -23.453 17.359 1 97.06 46 GLU B N 1
ATOM 3763 C CA . GLU B 1 46 ? -19.109 -22.578 17.938 1 97.06 46 GLU B CA 1
ATOM 3764 C C . GLU B 1 46 ? -19.344 -21.125 17.531 1 97.06 46 GLU B C 1
ATOM 3766 O O . GLU B 1 46 ? -19.312 -20.797 16.344 1 97.06 46 GLU B O 1
ATOM 3771 N N . VAL B 1 47 ? -19.641 -20.328 18.547 1 98 47 VAL B N 1
ATOM 3772 C CA . VAL B 1 47 ? -19.953 -18.938 18.234 1 98 47 VAL B CA 1
ATOM 3773 C C . VAL B 1 47 ? -18.688 -18.094 18.312 1 98 47 VAL B C 1
ATOM 3775 O O . VAL B 1 47 ? -17.969 -18.109 19.312 1 98 47 VAL B O 1
ATOM 3778 N N . VAL B 1 48 ? -18.359 -17.438 17.25 1 98.38 48 VAL B N 1
ATOM 3779 C CA . VAL B 1 48 ? -17.312 -16.422 17.203 1 98.38 48 VAL B CA 1
ATOM 3780 C C . VAL B 1 48 ? -17.938 -15.031 17.125 1 98.38 48 VAL B C 1
ATOM 3782 O O . VAL B 1 48 ? -18.688 -14.734 16.203 1 98.38 48 VAL B O 1
ATOM 3785 N N . ASP B 1 49 ? -17.734 -14.195 18.156 1 98.56 49 ASP B N 1
ATOM 3786 C CA . ASP B 1 49 ? -18.25 -12.828 18.172 1 98.56 49 ASP B CA 1
ATOM 3787 C C . ASP B 1 49 ? -17.547 -11.977 17.125 1 98.56 49 ASP B C 1
ATOM 3789 O O . ASP B 1 49 ? -16.359 -11.648 17.281 1 98.56 49 ASP B O 1
ATOM 3793 N N . ALA B 1 50 ? -18.203 -11.609 16.062 1 98.69 50 ALA B N 1
ATOM 3794 C CA . ALA B 1 50 ? -17.641 -10.812 14.984 1 98.69 50 ALA B CA 1
ATOM 3795 C C . ALA B 1 50 ? -18.031 -9.344 15.109 1 98.69 50 ALA B C 1
ATOM 3797 O O . ALA B 1 50 ? -17.875 -8.57 14.164 1 98.69 50 ALA B O 1
ATOM 3798 N N . THR B 1 51 ? -18.578 -8.938 16.297 1 98.19 51 THR B N 1
ATOM 3799 C CA . THR B 1 51 ? -18.844 -7.523 16.516 1 98.19 51 THR B CA 1
ATOM 3800 C C . THR B 1 51 ? -17.578 -6.691 16.328 1 98.19 51 THR B C 1
ATOM 3802 O O . THR B 1 51 ? -16.516 -7.035 16.859 1 98.19 51 THR B O 1
ATOM 3805 N N . GLY B 1 52 ? -17.688 -5.605 15.523 1 98.25 52 GLY B N 1
ATOM 3806 C CA . GLY B 1 52 ? -16.531 -4.766 15.266 1 98.25 52 GLY B CA 1
ATOM 3807 C C . GLY B 1 52 ? -15.602 -5.336 14.219 1 98.25 52 GLY B C 1
ATOM 3808 O O . GLY B 1 52 ? -14.5 -4.816 14 1 98.25 52 GLY B O 1
ATOM 3809 N N . ARG B 1 53 ? -16.016 -6.461 13.609 1 98.81 53 ARG B N 1
ATOM 3810 C CA . ARG B 1 53 ? -15.227 -7.039 12.523 1 98.81 53 ARG B CA 1
ATOM 3811 C C . ARG B 1 53 ? -15.945 -6.883 11.188 1 98.81 53 ARG B C 1
ATOM 3813 O O . ARG B 1 53 ? -17.172 -6.746 11.141 1 98.81 53 ARG B O 1
ATOM 3820 N N . ILE B 1 54 ? -15.188 -6.797 10.133 1 98.94 54 ILE B N 1
ATOM 3821 C CA . ILE B 1 54 ? -15.695 -6.949 8.773 1 98.94 54 ILE B CA 1
ATOM 3822 C C . ILE B 1 54 ? -15.414 -8.367 8.273 1 98.94 54 ILE B C 1
ATOM 3824 O O . ILE B 1 54 ? -14.289 -8.859 8.398 1 98.94 54 ILE B O 1
ATOM 3828 N N . VAL B 1 55 ? -16.438 -9.062 7.809 1 98.94 55 VAL B N 1
ATOM 3829 C CA . VAL B 1 55 ? -16.328 -10.422 7.293 1 98.94 55 VAL B CA 1
ATOM 3830 C C . VAL B 1 55 ? -16.375 -10.398 5.766 1 98.94 55 VAL B C 1
ATOM 3832 O O . VAL B 1 55 ? -17.328 -9.883 5.176 1 98.94 55 VAL B O 1
ATOM 3835 N N . ILE B 1 56 ? -15.328 -10.914 5.117 1 99 56 ILE B N 1
ATOM 3836 C CA . ILE B 1 56 ? -15.258 -10.906 3.66 1 99 56 ILE B CA 1
ATOM 3837 C C . ILE B 1 56 ? -14.844 -12.297 3.162 1 99 56 ILE B C 1
ATOM 3839 O O . ILE B 1 56 ? -14.328 -13.109 3.932 1 99 56 ILE B O 1
ATOM 3843 N N . PRO B 1 57 ? -15.164 -12.633 1.85 1 98.94 57 PRO B N 1
ATOM 3844 C CA . PRO B 1 57 ? -14.5 -13.805 1.271 1 98.94 57 PRO B CA 1
ATOM 3845 C C . PRO B 1 57 ? -12.977 -13.664 1.254 1 98.94 57 PRO B C 1
ATOM 3847 O O . PRO B 1 57 ? -12.453 -12.555 1.199 1 98.94 57 PRO B O 1
ATOM 3850 N N . GLY B 1 58 ? -12.281 -14.797 1.337 1 98.94 58 GLY B N 1
ATOM 3851 C CA . GLY B 1 58 ? -10.836 -14.758 1.205 1 98.94 58 GLY B CA 1
ATOM 3852 C C . GLY B 1 58 ? -10.375 -14.148 -0.104 1 98.94 58 GLY B C 1
ATOM 3853 O O . GLY B 1 58 ? -11.008 -14.328 -1.142 1 98.94 58 GLY B O 1
ATOM 3854 N N . PHE B 1 59 ? -9.266 -13.398 -0.077 1 98.94 59 PHE B N 1
ATOM 3855 C CA . PHE B 1 59 ? -8.672 -12.883 -1.305 1 98.94 59 PHE B CA 1
ATOM 3856 C C . PHE B 1 59 ? -8.164 -14.023 -2.182 1 98.94 59 PHE B C 1
ATOM 3858 O O . PHE B 1 59 ? -7.777 -15.078 -1.676 1 98.94 59 PHE B O 1
ATOM 3865 N N . VAL B 1 60 ? -8.195 -13.812 -3.482 1 98.94 60 VAL B N 1
ATOM 3866 C CA . VAL B 1 60 ? -7.711 -14.789 -4.457 1 98.94 60 VAL B CA 1
ATOM 3867 C C . VAL B 1 60 ? -6.566 -14.18 -5.266 1 98.94 60 VAL B C 1
ATOM 3869 O O . VAL B 1 60 ? -6.758 -13.195 -5.988 1 98.94 60 VAL B O 1
ATOM 3872 N N . ASP B 1 61 ? -5.398 -14.727 -5.074 1 98.94 61 ASP B N 1
ATOM 3873 C CA . ASP B 1 61 ? -4.211 -14.344 -5.832 1 98.94 61 ASP B CA 1
ATOM 3874 C C . ASP B 1 61 ? -4.078 -15.18 -7.105 1 98.94 61 ASP B C 1
ATOM 3876 O O . ASP B 1 61 ? -3.662 -16.344 -7.051 1 98.94 61 ASP B O 1
ATOM 3880 N N . THR B 1 62 ? -4.254 -14.547 -8.289 1 98.94 62 THR B N 1
ATOM 3881 C CA . THR B 1 62 ? -4.461 -15.32 -9.508 1 98.94 62 THR B CA 1
ATOM 3882 C C . THR B 1 62 ? -3.139 -15.562 -10.227 1 98.94 62 THR B C 1
ATOM 3884 O O . THR B 1 62 ? -3.113 -16.172 -11.297 1 98.94 62 THR B O 1
ATOM 3887 N N . HIS B 1 63 ? -2.045 -15.102 -9.688 1 98.94 63 HIS B N 1
ATOM 3888 C CA . HIS B 1 63 ? -0.729 -15.297 -10.289 1 98.94 63 HIS B CA 1
ATOM 3889 C C . HIS B 1 63 ? 0.382 -14.93 -9.305 1 98.94 63 HIS B C 1
ATOM 3891 O O . HIS B 1 63 ? 0.562 -13.758 -8.969 1 98.94 63 HIS B O 1
ATOM 3897 N N . ARG B 1 64 ? 1.15 -15.953 -8.836 1 98.88 64 ARG B N 1
ATOM 3898 C CA . ARG B 1 64 ? 2.268 -15.711 -7.926 1 98.88 64 ARG B CA 1
ATOM 3899 C C . ARG B 1 64 ? 3.387 -16.719 -8.148 1 98.88 64 ARG B C 1
ATOM 3901 O O . ARG B 1 64 ? 3.131 -17.922 -8.281 1 98.88 64 ARG B O 1
ATOM 3908 N N . HIS B 1 65 ? 4.602 -16.266 -8.266 1 98.88 65 HIS B N 1
ATOM 3909 C CA . HIS B 1 65 ? 5.781 -17.125 -8.258 1 98.88 65 HIS B CA 1
ATOM 3910 C C . HIS B 1 65 ? 6.234 -17.422 -6.836 1 98.88 65 HIS B C 1
ATOM 3912 O O . HIS B 1 65 ? 7.273 -16.922 -6.395 1 98.88 65 HIS B O 1
ATOM 3918 N N . THR B 1 66 ? 5.57 -18.375 -6.18 1 98.88 66 THR B N 1
ATOM 3919 C CA . THR B 1 66 ? 5.73 -18.609 -4.75 1 98.88 66 THR B CA 1
ATOM 3920 C C . THR B 1 66 ? 7.141 -19.109 -4.438 1 98.88 66 THR B C 1
ATOM 3922 O O . THR B 1 66 ? 7.676 -18.828 -3.361 1 98.88 66 THR B O 1
ATOM 3925 N N . TRP B 1 67 ? 7.75 -19.781 -5.422 1 98.88 67 TRP B N 1
ATOM 3926 C CA . TRP B 1 67 ? 9.102 -20.312 -5.238 1 98.88 67 TRP B CA 1
ATOM 3927 C C . TRP B 1 67 ? 10.102 -19.188 -4.988 1 98.88 67 TRP B C 1
ATOM 3929 O O . TRP B 1 67 ? 11.203 -19.422 -4.488 1 98.88 67 TRP B O 1
ATOM 3939 N N . GLU B 1 68 ? 9.742 -17.984 -5.223 1 98.88 68 GLU B N 1
ATOM 3940 C CA . GLU B 1 68 ? 10.672 -16.859 -5.109 1 98.88 68 GLU B CA 1
ATOM 3941 C C . GLU B 1 68 ? 10.688 -16.297 -3.689 1 98.88 68 GLU B C 1
ATOM 3943 O O . GLU B 1 68 ? 11.398 -15.336 -3.404 1 98.88 68 GLU B O 1
ATOM 3948 N N . THR B 1 69 ? 9.992 -16.859 -2.723 1 98.94 69 THR B N 1
ATOM 3949 C CA . THR B 1 69 ? 9.891 -16.328 -1.367 1 98.94 69 THR B CA 1
ATOM 3950 C C . THR B 1 69 ? 11.266 -16.25 -0.709 1 98.94 69 THR B C 1
ATOM 3952 O O . THR B 1 69 ? 11.555 -15.312 0.028 1 98.94 69 THR B O 1
ATOM 3955 N N . ALA B 1 70 ? 12.156 -17.172 -1.019 1 98.88 70 ALA B N 1
ATOM 3956 C CA . ALA B 1 70 ? 13.484 -17.188 -0.413 1 98.88 70 ALA B CA 1
ATOM 3957 C C . ALA B 1 70 ? 14.32 -16 -0.897 1 98.88 70 ALA B C 1
ATOM 3959 O O . ALA B 1 70 ? 15.305 -15.625 -0.257 1 98.88 70 ALA B O 1
ATOM 3960 N N . ILE B 1 71 ? 13.953 -15.461 -2.027 1 98.81 71 ILE B N 1
ATOM 3961 C CA . ILE B 1 71 ? 14.703 -14.336 -2.574 1 98.81 71 ILE B CA 1
ATOM 3962 C C . ILE B 1 71 ? 13.828 -13.086 -2.586 1 98.81 71 ILE B C 1
ATOM 3964 O O . ILE B 1 71 ? 14.008 -12.211 -3.432 1 98.81 71 ILE B O 1
ATOM 3968 N N . ARG B 1 72 ? 12.875 -12.961 -1.667 1 98.56 72 ARG B N 1
ATOM 3969 C CA . ARG B 1 72 ? 12.047 -11.758 -1.52 1 98.56 72 ARG B CA 1
ATOM 3970 C C . ARG B 1 72 ? 12.914 -10.523 -1.323 1 98.56 72 ARG B C 1
ATOM 3972 O O . ARG B 1 72 ? 13.891 -10.555 -0.573 1 98.56 72 ARG B O 1
ATOM 3979 N N . GLY B 1 73 ? 12.57 -9.469 -2.035 1 97.94 73 GLY B N 1
ATOM 3980 C CA . GLY B 1 73 ? 13.219 -8.18 -1.857 1 97.94 73 GLY B CA 1
ATOM 3981 C C . GLY B 1 73 ? 14.633 -8.141 -2.398 1 97.94 73 GLY B C 1
ATOM 3982 O O . GLY B 1 73 ? 15.367 -7.18 -2.17 1 97.94 73 GLY B O 1
ATOM 3983 N N . VAL B 1 74 ? 15.07 -9.133 -3.207 1 98.19 74 VAL B N 1
ATOM 3984 C CA . VAL B 1 74 ? 16.469 -9.234 -3.635 1 98.19 74 VAL B CA 1
ATOM 3985 C C . VAL B 1 74 ? 16.719 -8.258 -4.781 1 98.19 74 VAL B C 1
ATOM 3987 O O . VAL B 1 74 ? 17.859 -7.863 -5.02 1 98.19 74 VAL B O 1
ATOM 3990 N N . ALA B 1 75 ? 15.688 -7.844 -5.48 1 98.12 75 ALA B N 1
ATOM 3991 C CA . ALA B 1 75 ? 15.836 -6.996 -6.66 1 98.12 75 ALA B CA 1
ATOM 3992 C C . ALA B 1 75 ? 14.867 -5.816 -6.613 1 98.12 75 ALA B C 1
ATOM 3994 O O . ALA B 1 75 ? 14.047 -5.645 -7.512 1 98.12 75 ALA B O 1
ATOM 3995 N N . PRO B 1 76 ? 15.039 -4.91 -5.629 1 97.94 76 PRO B N 1
ATOM 3996 C CA . PRO B 1 76 ? 14.047 -3.857 -5.375 1 97.94 76 PRO B CA 1
ATOM 3997 C C . PRO B 1 76 ? 13.945 -2.859 -6.527 1 97.94 76 PRO B C 1
ATOM 3999 O O . PRO B 1 76 ? 12.891 -2.252 -6.727 1 97.94 76 PRO B O 1
ATOM 4002 N N . ASN B 1 77 ? 14.992 -2.695 -7.34 1 98.12 77 ASN B N 1
ATOM 4003 C CA . ASN B 1 77 ? 15 -1.684 -8.391 1 98.12 77 ASN B CA 1
ATOM 4004 C C . ASN B 1 77 ? 14.914 -2.314 -9.773 1 98.12 77 ASN B C 1
ATOM 4006 O O . ASN B 1 77 ? 15.164 -1.65 -10.781 1 98.12 77 ASN B O 1
ATOM 4010 N N . ALA B 1 78 ? 14.609 -3.572 -9.867 1 97.38 78 ALA B N 1
ATOM 4011 C CA . ALA B 1 78 ? 14.664 -4.305 -11.133 1 97.38 78 ALA B CA 1
ATOM 4012 C C . ALA B 1 78 ? 13.555 -3.844 -12.078 1 97.38 78 ALA B C 1
ATOM 4014 O O . ALA B 1 78 ? 12.422 -3.605 -11.656 1 97.38 78 ALA B O 1
ATOM 4015 N N . THR B 1 79 ? 13.883 -3.635 -13.32 1 96.69 79 THR B N 1
ATOM 4016 C CA . THR B 1 79 ? 12.914 -3.686 -14.406 1 96.69 79 THR B CA 1
ATOM 4017 C C . THR B 1 79 ? 12.656 -5.129 -14.836 1 96.69 79 THR B C 1
ATOM 4019 O O . THR B 1 79 ? 13.281 -6.055 -14.32 1 96.69 79 THR B O 1
ATOM 4022 N N . LEU B 1 80 ? 11.727 -5.316 -15.734 1 96.25 80 LEU B N 1
ATOM 4023 C CA . LEU B 1 80 ? 11.484 -6.672 -16.219 1 96.25 80 LEU B CA 1
ATOM 4024 C C . LEU B 1 80 ? 12.734 -7.25 -16.875 1 96.25 80 LEU B C 1
ATOM 4026 O O . LEU B 1 80 ? 13.047 -8.422 -16.688 1 96.25 80 LEU B O 1
ATOM 4030 N N . ASP B 1 81 ? 13.461 -6.41 -17.641 1 93.75 81 ASP B N 1
ATOM 4031 C CA . ASP B 1 81 ? 14.703 -6.871 -18.25 1 93.75 81 ASP B CA 1
ATOM 4032 C C . ASP B 1 81 ? 15.703 -7.316 -17.188 1 93.75 81 ASP B C 1
ATOM 4034 O O . ASP B 1 81 ? 16.375 -8.344 -17.359 1 93.75 81 ASP B O 1
ATOM 4038 N N . ASP B 1 82 ? 15.828 -6.508 -16.141 1 95.5 82 ASP B N 1
ATOM 4039 C CA . ASP B 1 82 ? 16.719 -6.859 -15.039 1 95.5 82 ASP B CA 1
ATOM 4040 C C . ASP B 1 82 ? 16.297 -8.164 -14.383 1 95.5 82 ASP B C 1
ATOM 4042 O O . ASP B 1 82 ? 17.141 -8.961 -13.961 1 95.5 82 ASP B O 1
ATOM 4046 N N . TYR B 1 83 ? 15 -8.344 -14.227 1 97.12 83 TYR B N 1
ATOM 4047 C CA . TYR B 1 83 ? 14.43 -9.523 -13.586 1 97.12 83 TYR B CA 1
ATOM 4048 C C . TYR B 1 83 ? 14.883 -10.797 -14.289 1 97.12 83 TYR B C 1
ATOM 4050 O O . TYR B 1 83 ? 15.203 -11.789 -13.641 1 97.12 83 TYR B O 1
ATOM 4058 N N . PHE B 1 84 ? 14.883 -10.844 -15.625 1 95.44 84 PHE B N 1
ATOM 4059 C CA . PHE B 1 84 ? 15.297 -12.016 -16.391 1 95.44 84 PHE B CA 1
ATOM 4060 C C . PHE B 1 84 ? 16.734 -12.406 -16.031 1 95.44 84 PHE B C 1
ATOM 4062 O O . PHE B 1 84 ? 17.031 -13.594 -15.883 1 95.44 84 PHE B O 1
ATOM 4069 N N . VAL B 1 85 ? 17.5 -11.406 -15.812 1 94.44 85 VAL B N 1
ATOM 4070 C CA . VAL B 1 85 ? 18.906 -11.688 -15.523 1 94.44 85 VAL B CA 1
ATOM 4071 C C . VAL B 1 85 ? 19.078 -11.969 -14.031 1 94.44 85 VAL B C 1
ATOM 4073 O O . VAL B 1 85 ? 19.578 -13.031 -13.648 1 94.44 85 VAL B O 1
ATOM 4076 N N . GLU B 1 86 ? 18.594 -11.094 -13.195 1 95.44 86 GLU B N 1
ATOM 4077 C CA . GLU B 1 86 ? 18.859 -11.148 -11.758 1 95.44 86 GLU B CA 1
ATOM 4078 C C . GLU B 1 86 ? 18.172 -12.344 -11.109 1 95.44 86 GLU B C 1
ATOM 4080 O O . GLU B 1 86 ? 18.688 -12.914 -10.141 1 95.44 86 GLU B O 1
ATOM 4085 N N . ILE B 1 87 ? 17.031 -12.734 -11.633 1 97.5 87 ILE B N 1
ATOM 4086 C CA . ILE B 1 87 ? 16.266 -13.805 -11 1 97.5 87 ILE B CA 1
ATOM 4087 C C . ILE B 1 87 ? 16.406 -15.086 -11.812 1 97.5 87 ILE B C 1
ATOM 4089 O O . ILE B 1 87 ? 16.844 -16.109 -11.297 1 97.5 87 ILE B O 1
ATOM 4093 N N . LEU B 1 88 ? 16.109 -15.055 -13.117 1 96.75 88 LEU B N 1
ATOM 4094 C CA . LEU B 1 88 ? 15.953 -16.266 -13.906 1 96.75 88 LEU B CA 1
ATOM 4095 C C . LEU B 1 88 ? 17.312 -16.812 -14.336 1 96.75 88 LEU B C 1
ATOM 4097 O O . LEU B 1 88 ? 17.5 -18.016 -14.484 1 96.75 88 LEU B O 1
ATOM 4101 N N . ASP B 1 89 ? 18.266 -15.922 -14.547 1 95.25 89 ASP B N 1
ATOM 4102 C CA . ASP B 1 89 ? 19.594 -16.375 -14.93 1 95.25 89 ASP B CA 1
ATOM 4103 C C . ASP B 1 89 ? 20.453 -16.656 -13.695 1 95.25 89 ASP B C 1
ATOM 4105 O O . ASP B 1 89 ? 21.266 -17.578 -13.695 1 95.25 89 ASP B O 1
ATOM 4109 N N . THR B 1 90 ? 20.266 -15.867 -12.648 1 96.56 90 THR B N 1
ATOM 4110 C CA . THR B 1 90 ? 21.188 -15.891 -11.508 1 96.56 90 THR B CA 1
ATOM 4111 C C . THR B 1 90 ? 20.703 -16.875 -10.445 1 96.56 90 THR B C 1
ATOM 4113 O O . THR B 1 90 ? 21.438 -17.781 -10.039 1 96.56 90 THR B O 1
ATOM 4116 N N . PHE B 1 91 ? 19.469 -16.797 -10.031 1 98.31 91 PHE B N 1
ATOM 4117 C CA . PHE B 1 91 ? 19.031 -17.547 -8.859 1 98.31 91 PHE B CA 1
ATOM 4118 C C . PHE B 1 91 ? 18.312 -18.844 -9.266 1 98.31 91 PHE B C 1
ATOM 4120 O O . PHE B 1 91 ? 18.531 -19.891 -8.656 1 98.31 91 PHE B O 1
ATOM 4127 N N . ALA B 1 92 ? 17.484 -18.797 -10.281 1 98.5 92 ALA B N 1
ATOM 4128 C CA . ALA B 1 92 ? 16.578 -19.891 -10.617 1 98.5 92 ALA B CA 1
ATOM 4129 C C . ALA B 1 92 ? 17.344 -21.188 -10.852 1 98.5 92 ALA B C 1
ATOM 4131 O O . ALA B 1 92 ? 16.969 -22.25 -10.344 1 98.5 92 ALA B O 1
ATOM 4132 N N . PRO B 1 93 ? 18.531 -21.172 -11.539 1 98.06 93 PRO B N 1
ATOM 4133 C CA . PRO B 1 93 ? 19.234 -22.422 -11.797 1 98.06 93 PRO B CA 1
ATOM 4134 C C . PRO B 1 93 ? 19.797 -23.062 -10.523 1 98.06 93 PRO B C 1
ATOM 4136 O O . PRO B 1 93 ? 20.172 -24.234 -10.523 1 98.06 93 PRO B O 1
ATOM 4139 N N . LEU B 1 94 ? 19.812 -22.312 -9.438 1 98.5 94 LEU B N 1
ATOM 4140 C CA . LEU B 1 94 ? 20.5 -22.766 -8.234 1 98.5 94 LEU B CA 1
ATOM 4141 C C . LEU B 1 94 ? 19.547 -23.5 -7.297 1 98.5 94 LEU B C 1
ATOM 4143 O O . LEU B 1 94 ? 19.984 -24.141 -6.344 1 98.5 94 LEU B O 1
ATOM 4147 N N . TYR B 1 95 ? 18.281 -23.469 -7.555 1 98.81 95 TYR B N 1
ATOM 4148 C CA . TYR B 1 95 ? 17.281 -23.953 -6.617 1 98.81 95 TYR B CA 1
ATOM 4149 C C . TYR B 1 95 ? 17.344 -25.469 -6.5 1 98.81 95 TYR B C 1
ATOM 4151 O O . TYR B 1 95 ? 17.297 -26.188 -7.508 1 98.81 95 TYR B O 1
ATOM 4159 N N . ARG B 1 96 ? 17.422 -26 -5.27 1 98.75 96 ARG B N 1
ATOM 4160 C CA . ARG B 1 96 ? 17.172 -27.391 -4.922 1 98.75 96 ARG B CA 1
ATOM 4161 C C . ARG B 1 96 ? 15.703 -27.625 -4.59 1 98.75 96 ARG B C 1
ATOM 4163 O O . ARG B 1 96 ? 14.977 -26.672 -4.297 1 98.75 96 ARG B O 1
ATOM 4170 N N . PRO B 1 97 ? 15.266 -28.844 -4.672 1 98.88 97 PRO B N 1
ATOM 4171 C CA . PRO B 1 97 ? 13.891 -29.125 -4.246 1 98.88 97 PRO B CA 1
ATOM 4172 C C . PRO B 1 97 ? 13.586 -28.578 -2.855 1 98.88 97 PRO B C 1
ATOM 4174 O O . PRO B 1 97 ? 12.484 -28.062 -2.617 1 98.88 97 PRO B O 1
ATOM 4177 N N . GLU B 1 98 ? 14.531 -28.578 -1.951 1 98.81 98 GLU B N 1
ATOM 4178 C CA . GLU B 1 98 ? 14.312 -28.109 -0.584 1 98.81 98 GLU B CA 1
ATOM 4179 C C . GLU B 1 98 ? 14.094 -26.594 -0.542 1 98.81 98 GLU B C 1
ATOM 4181 O O . GLU B 1 98 ? 13.359 -26.094 0.309 1 98.81 98 GLU B O 1
ATOM 4186 N N . ASP B 1 99 ? 14.781 -25.859 -1.447 1 98.94 99 ASP B N 1
ATOM 4187 C CA . ASP B 1 99 ? 14.578 -24.406 -1.517 1 98.94 99 ASP B CA 1
ATOM 4188 C C . ASP B 1 99 ? 13.172 -24.078 -2.021 1 98.94 99 ASP B C 1
ATOM 4190 O O . ASP B 1 99 ? 12.57 -23.094 -1.585 1 98.94 99 ASP B O 1
ATOM 4194 N N . VAL B 1 100 ? 12.672 -24.891 -2.982 1 98.94 100 VAL B N 1
ATOM 4195 C CA . VAL B 1 100 ? 11.305 -24.719 -3.471 1 98.94 100 VAL B CA 1
ATOM 4196 C C . VAL B 1 100 ? 10.312 -25.016 -2.35 1 98.94 100 VAL B C 1
ATOM 4198 O O . VAL B 1 100 ? 9.352 -24.266 -2.146 1 98.94 100 VAL B O 1
ATOM 4201 N N . TYR B 1 101 ? 10.562 -26.078 -1.594 1 98.94 101 TYR B N 1
ATOM 4202 C CA . TYR B 1 101 ? 9.711 -26.422 -0.457 1 98.94 101 TYR B CA 1
ATOM 4203 C C . TYR B 1 101 ? 9.664 -25.281 0.552 1 98.94 101 TYR B C 1
ATOM 4205 O O . TYR B 1 101 ? 8.578 -24.844 0.955 1 98.94 101 TYR B O 1
ATOM 4213 N N . SER B 1 102 ? 10.828 -24.797 0.947 1 98.94 102 SER B N 1
ATOM 4214 C CA . SER B 1 102 ? 10.922 -23.75 1.952 1 98.94 102 SER B CA 1
ATOM 4215 C C . SER B 1 102 ? 10.227 -22.469 1.484 1 98.94 102 SER B C 1
ATOM 4217 O O . SER B 1 102 ? 9.562 -21.797 2.27 1 98.94 102 SER B O 1
ATOM 4219 N N . SER B 1 103 ? 10.406 -22.141 0.234 1 98.94 103 SER B N 1
ATOM 4220 C CA . SER B 1 103 ? 9.805 -20.938 -0.334 1 98.94 103 SER B CA 1
ATOM 4221 C C . SER B 1 103 ? 8.281 -21.047 -0.393 1 98.94 103 SER B C 1
ATOM 4223 O O . SER B 1 103 ? 7.57 -20.109 -0.028 1 98.94 103 SER B O 1
ATOM 4225 N N . ASN B 1 104 ? 7.812 -22.219 -0.88 1 98.94 104 ASN B N 1
ATOM 4226 C CA . ASN B 1 104 ? 6.371 -22.406 -0.967 1 98.94 104 ASN B CA 1
ATOM 4227 C C . ASN B 1 104 ? 5.727 -22.453 0.416 1 98.94 104 ASN B C 1
ATOM 4229 O O . ASN B 1 104 ? 4.609 -21.969 0.599 1 98.94 104 ASN B O 1
ATOM 4233 N N . LEU B 1 105 ? 6.422 -23.031 1.392 1 98.94 105 LEU B N 1
ATOM 4234 C CA . LEU B 1 105 ? 5.906 -23.078 2.756 1 98.94 105 LEU B CA 1
ATOM 4235 C C . LEU B 1 105 ? 5.773 -21.672 3.342 1 98.94 105 LEU B C 1
ATOM 4237 O O . LEU B 1 105 ? 4.688 -21.281 3.764 1 98.94 105 LEU B O 1
ATOM 4241 N N . ALA B 1 106 ? 6.805 -20.922 3.326 1 98.94 106 ALA B N 1
ATOM 4242 C CA . ALA B 1 106 ? 6.797 -19.562 3.879 1 98.94 106 ALA B CA 1
ATOM 4243 C C . ALA B 1 106 ? 5.883 -18.641 3.072 1 98.94 106 ALA B C 1
ATOM 4245 O O . ALA B 1 106 ? 5.16 -17.828 3.641 1 98.94 106 ALA B O 1
ATOM 4246 N N . GLY B 1 107 ? 5.98 -18.797 1.741 1 98.94 107 GLY B N 1
ATOM 4247 C CA . GLY B 1 107 ? 5.172 -17.953 0.876 1 98.94 107 GLY B CA 1
ATOM 4248 C C . GLY B 1 107 ? 3.682 -18.172 1.046 1 98.94 107 GLY B C 1
ATOM 4249 O O . GLY B 1 107 ? 2.898 -17.219 1.027 1 98.94 107 GLY B O 1
ATOM 4250 N N . SER B 1 108 ? 3.238 -19.438 1.153 1 98.88 108 SER B N 1
ATOM 4251 C CA . SER B 1 108 ? 1.823 -19.734 1.351 1 98.88 108 SER B CA 1
ATOM 4252 C C . SER B 1 108 ? 1.355 -19.297 2.736 1 98.88 108 SER B C 1
ATOM 4254 O O . SER B 1 108 ? 0.211 -18.859 2.904 1 98.88 108 SER B O 1
ATOM 4256 N N . LEU B 1 109 ? 2.207 -19.359 3.73 1 98.94 109 LEU B N 1
ATOM 4257 C CA . LEU B 1 109 ? 1.872 -18.828 5.051 1 98.94 109 LEU B CA 1
ATOM 4258 C C . LEU B 1 109 ? 1.735 -17.312 5.016 1 98.94 109 LEU B C 1
ATOM 4260 O O . LEU B 1 109 ? 0.879 -16.75 5.695 1 98.94 109 LEU B O 1
ATOM 4264 N N . GLU B 1 110 ? 2.613 -16.672 4.266 1 98.94 110 GLU B N 1
ATOM 4265 C CA . GLU B 1 110 ? 2.473 -15.234 4.051 1 98.94 110 GLU B CA 1
ATOM 4266 C C . GLU B 1 110 ? 1.109 -14.891 3.459 1 98.94 110 GLU B C 1
ATOM 4268 O O . GLU B 1 110 ? 0.484 -13.906 3.85 1 98.94 110 GLU B O 1
ATOM 4273 N N . CYS B 1 111 ? 0.692 -15.703 2.463 1 98.94 111 CYS B N 1
ATOM 4274 C CA . CYS B 1 111 ? -0.623 -15.516 1.86 1 98.94 111 CYS B CA 1
ATOM 4275 C C . CYS B 1 111 ? -1.72 -15.578 2.916 1 98.94 111 CYS B C 1
ATOM 4277 O O . CYS B 1 111 ? -2.518 -14.648 3.045 1 98.94 111 CYS B O 1
ATOM 4279 N N . LEU B 1 112 ? -1.734 -16.609 3.711 1 98.94 112 LEU B N 1
ATOM 4280 C CA . LEU B 1 112 ? -2.748 -16.781 4.742 1 98.94 112 LEU B CA 1
ATOM 4281 C C . LEU B 1 112 ? -2.705 -15.648 5.754 1 98.94 112 LEU B C 1
ATOM 4283 O O . LEU B 1 112 ? -3.748 -15.133 6.164 1 98.94 112 LEU B O 1
ATOM 4287 N N . ASN B 1 113 ? -1.523 -15.234 6.09 1 98.94 113 ASN B N 1
ATOM 4288 C CA . ASN B 1 113 ? -1.354 -14.133 7.031 1 98.94 113 ASN B CA 1
ATOM 4289 C C . ASN B 1 113 ? -1.995 -12.852 6.516 1 98.94 113 ASN B C 1
ATOM 4291 O O . ASN B 1 113 ? -2.475 -12.031 7.301 1 98.94 113 ASN B O 1
ATOM 4295 N N . ALA B 1 114 ? -2.016 -12.719 5.227 1 98.94 114 ALA B N 1
ATOM 4296 C CA . ALA B 1 114 ? -2.506 -11.492 4.602 1 98.94 114 ALA B CA 1
ATOM 4297 C C . ALA B 1 114 ? -3.959 -11.648 4.156 1 98.94 114 ALA B C 1
ATOM 4299 O O . ALA B 1 114 ? -4.523 -10.75 3.527 1 98.94 114 ALA B O 1
ATOM 4300 N N . GLY B 1 115 ? -4.598 -12.75 4.398 1 98.94 115 GLY B N 1
ATOM 4301 C CA . GLY B 1 115 ? -6 -12.953 4.062 1 98.94 115 GLY B CA 1
ATOM 4302 C C . GLY B 1 115 ? -6.199 -13.562 2.688 1 98.94 115 GLY B C 1
ATOM 4303 O O . GLY B 1 115 ? -7.328 -13.648 2.197 1 98.94 115 GLY B O 1
ATOM 4304 N N . ILE B 1 116 ? -5.133 -13.984 2.043 1 99 116 ILE B N 1
ATOM 4305 C CA . ILE B 1 116 ? -5.227 -14.695 0.771 1 99 116 ILE B CA 1
ATOM 4306 C C . ILE B 1 116 ? -5.473 -16.172 1.022 1 99 116 ILE B C 1
ATOM 4308 O O . ILE B 1 116 ? -4.621 -16.859 1.59 1 99 116 ILE B O 1
ATOM 4312 N N . THR B 1 117 ? -6.609 -16.625 0.612 1 98.94 117 THR B N 1
ATOM 4313 C CA . THR B 1 117 ? -6.984 -18.016 0.891 1 98.94 117 THR B CA 1
ATOM 4314 C C . THR B 1 117 ? -6.773 -18.891 -0.34 1 98.94 117 THR B C 1
ATOM 4316 O O . THR B 1 117 ? -6.77 -20.125 -0.241 1 98.94 117 THR B O 1
ATOM 4319 N N . THR B 1 118 ? -6.695 -18.219 -1.524 1 98.88 118 THR B N 1
ATOM 4320 C CA . THR B 1 118 ? -6.48 -18.953 -2.768 1 98.88 118 THR B CA 1
ATOM 4321 C C . THR B 1 118 ? -5.309 -18.375 -3.547 1 98.88 118 THR B C 1
ATOM 4323 O O . THR B 1 118 ? -5.203 -17.156 -3.697 1 98.88 118 THR B O 1
ATOM 4326 N N . LEU B 1 119 ? -4.492 -19.312 -4 1 98.25 119 LEU B N 1
ATOM 4327 C CA . LEU B 1 119 ? -3.271 -18.922 -4.703 1 98.25 119 LEU B CA 1
ATOM 4328 C C . LEU B 1 119 ? -3.133 -19.703 -6.008 1 98.25 119 LEU B C 1
ATOM 4330 O O . LEU B 1 119 ? -3.275 -20.938 -6.02 1 98.25 119 LEU B O 1
ATOM 4334 N N . VAL B 1 120 ? -3.027 -18.984 -7.184 1 98.88 120 VAL B N 1
ATOM 4335 C CA . VAL B 1 120 ? -2.49 -19.641 -8.367 1 98.88 120 VAL B CA 1
ATOM 4336 C C . VAL B 1 120 ? -0.965 -19.594 -8.344 1 98.88 120 VAL B C 1
ATOM 4338 O O . VAL B 1 120 ? -0.372 -18.531 -8.539 1 98.88 120 VAL B O 1
ATOM 4341 N N . ASP B 1 121 ? -0.335 -20.734 -8.078 1 98.88 121 ASP B N 1
ATOM 4342 C CA . ASP B 1 121 ? 1.105 -20.859 -7.883 1 98.88 121 ASP B CA 1
ATOM 4343 C C . ASP B 1 121 ? 1.822 -21.109 -9.203 1 98.88 121 ASP B C 1
ATOM 4345 O O . ASP B 1 121 ? 1.954 -22.25 -9.641 1 98.88 121 ASP B O 1
ATOM 4349 N N . TRP B 1 122 ? 2.275 -20.047 -9.805 1 98.81 122 TRP B N 1
ATOM 4350 C CA . TRP B 1 122 ? 2.982 -20.125 -11.078 1 98.81 122 TRP B CA 1
ATOM 4351 C C . TRP B 1 122 ? 4.398 -20.656 -10.883 1 98.81 122 TRP B C 1
ATOM 4353 O O . TRP B 1 122 ? 5.316 -19.906 -10.555 1 98.81 122 TRP B O 1
ATOM 4363 N N . SER B 1 123 ? 4.594 -21.938 -11.125 1 98.69 123 SER B N 1
ATOM 4364 C CA . SER B 1 123 ? 5.82 -22.609 -10.734 1 98.69 123 SER B CA 1
ATOM 4365 C C . SER B 1 123 ? 6.688 -22.938 -11.945 1 98.69 123 SER B C 1
ATOM 4367 O O . SER B 1 123 ? 6.719 -24.078 -12.406 1 98.69 123 SER B O 1
ATOM 4369 N N . HIS B 1 124 ? 7.441 -21.953 -12.414 1 97.62 124 HIS B N 1
ATOM 4370 C CA . HIS B 1 124 ? 8.398 -22.188 -13.484 1 97.62 124 HIS B CA 1
ATOM 4371 C C . HIS B 1 124 ? 9.805 -22.406 -12.938 1 97.62 124 HIS B C 1
ATOM 4373 O O . HIS B 1 124 ? 10.758 -21.766 -13.375 1 97.62 124 HIS B O 1
ATOM 4379 N N . ILE B 1 125 ? 9.891 -23.328 -11.984 1 98.56 125 ILE B N 1
ATOM 4380 C CA . ILE B 1 125 ? 11.133 -23.672 -11.305 1 98.56 125 ILE B CA 1
ATOM 4381 C C . ILE B 1 125 ? 11.289 -25.188 -11.258 1 98.56 125 ILE B C 1
ATOM 4383 O O . ILE B 1 125 ? 12.016 -25.719 -10.414 1 98.56 125 ILE B O 1
ATOM 4387 N N . ASN B 1 126 ? 10.562 -25.875 -12.109 1 98.62 126 ASN B N 1
ATOM 4388 C CA . ASN B 1 126 ? 10.594 -27.328 -12.109 1 98.62 126 ASN B CA 1
ATOM 4389 C C . ASN B 1 126 ? 11.844 -27.875 -12.789 1 98.62 126 ASN B C 1
ATOM 4391 O O . ASN B 1 126 ? 11.758 -28.562 -13.797 1 98.62 126 ASN B O 1
ATOM 4395 N N . ASN B 1 127 ? 12.977 -27.672 -12.133 1 98.44 127 ASN B N 1
ATOM 4396 C CA . ASN B 1 127 ? 14.312 -27.969 -12.656 1 98.44 127 ASN B CA 1
ATOM 4397 C C . ASN B 1 127 ? 14.562 -29.469 -12.727 1 98.44 127 ASN B C 1
ATOM 4399 O O . ASN B 1 127 ? 15.305 -29.953 -13.578 1 98.44 127 ASN B O 1
ATOM 4403 N N . THR B 1 128 ? 14.141 -30.281 -11.836 1 98.38 128 THR B N 1
ATOM 4404 C CA . THR B 1 128 ? 14.109 -31.734 -11.805 1 98.38 128 THR B CA 1
ATOM 4405 C C . THR B 1 128 ? 12.734 -32.25 -11.367 1 98.38 128 THR B C 1
ATOM 4407 O O . THR B 1 128 ? 11.914 -31.469 -10.859 1 98.38 128 THR B O 1
ATOM 4410 N N . PRO B 1 129 ? 12.406 -33.5 -11.531 1 98.19 129 PRO B N 1
ATOM 4411 C CA . PRO B 1 129 ? 11.102 -34.031 -11.148 1 98.19 129 PRO B CA 1
ATOM 4412 C C . PRO B 1 129 ? 10.82 -33.875 -9.656 1 98.19 129 PRO B C 1
ATOM 4414 O O . PRO B 1 129 ? 9.664 -33.938 -9.227 1 98.19 129 PRO B O 1
ATOM 4417 N N . ASP B 1 130 ? 11.875 -33.656 -8.836 1 98.69 130 ASP B N 1
ATOM 4418 C CA . ASP B 1 130 ? 11.68 -33.531 -7.398 1 98.69 130 ASP B CA 1
ATOM 4419 C C . ASP B 1 130 ? 11.156 -32.156 -7.031 1 98.69 130 ASP B C 1
ATOM 4421 O O . ASP B 1 130 ? 10.555 -31.969 -5.977 1 98.69 130 ASP B O 1
ATOM 4425 N N . HIS B 1 131 ? 11.406 -31.172 -7.883 1 98.88 131 HIS B N 1
ATOM 4426 C CA . HIS B 1 131 ? 11.062 -29.797 -7.574 1 98.88 131 HIS B CA 1
ATOM 4427 C C . HIS B 1 131 ? 9.555 -29.609 -7.469 1 98.88 131 HIS B C 1
ATOM 4429 O O . HIS B 1 131 ? 9.055 -29.047 -6.488 1 98.88 131 HIS B O 1
ATOM 4435 N N . PRO B 1 132 ? 8.789 -30.078 -8.438 1 98.81 132 PRO B N 1
ATOM 4436 C CA . PRO B 1 132 ? 7.344 -29.906 -8.297 1 98.81 132 PRO B CA 1
ATOM 4437 C C . PRO B 1 132 ? 6.766 -30.672 -7.113 1 98.81 132 PRO B C 1
ATOM 4439 O O . PRO B 1 132 ? 5.828 -30.203 -6.465 1 98.81 132 PRO B O 1
ATOM 4442 N N . ASP B 1 133 ? 7.324 -31.859 -6.812 1 98.81 133 ASP B N 1
ATOM 4443 C CA . ASP B 1 133 ? 6.883 -32.594 -5.625 1 98.81 133 ASP B CA 1
ATOM 4444 C C . ASP B 1 133 ? 7.074 -31.75 -4.367 1 98.81 133 ASP B C 1
ATOM 4446 O O . ASP B 1 133 ? 6.199 -31.703 -3.5 1 98.81 133 ASP B O 1
ATOM 4450 N N . ALA B 1 134 ? 8.211 -31.078 -4.285 1 98.88 134 ALA B N 1
ATOM 4451 C CA . ALA B 1 134 ? 8.539 -30.25 -3.127 1 98.88 134 ALA B CA 1
ATOM 4452 C C . ALA B 1 134 ? 7.582 -29.062 -3.01 1 98.88 134 ALA B C 1
ATOM 4454 O O . ALA B 1 134 ? 7.113 -28.75 -1.914 1 98.88 134 ALA B O 1
ATOM 4455 N N . GLY B 1 135 ? 7.305 -28.391 -4.125 1 98.81 135 GLY B N 1
ATOM 4456 C CA . GLY B 1 135 ? 6.387 -27.25 -4.125 1 98.81 135 GLY B CA 1
ATOM 4457 C C . GLY B 1 135 ? 4.977 -27.641 -3.715 1 98.81 135 GLY B C 1
ATOM 4458 O O . GLY B 1 135 ? 4.363 -26.953 -2.887 1 98.81 135 GLY B O 1
ATOM 4459 N N . VAL B 1 136 ? 4.457 -28.734 -4.273 1 98.75 136 VAL B N 1
ATOM 4460 C CA . VAL B 1 136 ? 3.1 -29.188 -3.996 1 98.75 136 VAL B CA 1
ATOM 4461 C C . VAL B 1 136 ? 2.986 -29.609 -2.533 1 98.75 136 VAL B C 1
ATOM 4463 O O . VAL B 1 136 ? 1.994 -29.312 -1.867 1 98.75 136 VAL B O 1
ATOM 4466 N N . LYS B 1 137 ? 4.004 -30.297 -2.031 1 98.69 137 LYS B N 1
ATOM 4467 C CA . LYS B 1 137 ? 4.008 -30.75 -0.644 1 98.69 137 LYS B CA 1
ATOM 4468 C C . LYS B 1 137 ? 3.857 -29.578 0.322 1 98.69 137 LYS B C 1
ATOM 4470 O O . LYS B 1 137 ? 3.09 -29.656 1.283 1 98.69 137 LYS B O 1
ATOM 4475 N N . ALA B 1 138 ? 4.609 -28.516 0.11 1 98.81 138 ALA B N 1
ATOM 4476 C CA . ALA B 1 138 ? 4.543 -27.344 0.972 1 98.81 138 ALA B CA 1
ATOM 4477 C C . ALA B 1 138 ? 3.139 -26.734 0.973 1 98.81 138 ALA B C 1
ATOM 4479 O O . ALA B 1 138 ? 2.619 -26.359 2.027 1 98.81 138 ALA B O 1
ATOM 4480 N N . LEU B 1 139 ? 2.52 -26.625 -0.21 1 98.69 139 LEU B N 1
ATOM 4481 C CA . LEU B 1 139 ? 1.163 -26.109 -0.316 1 98.69 139 LEU B CA 1
ATOM 4482 C C . LEU B 1 139 ? 0.18 -26.969 0.459 1 98.69 139 LEU B C 1
ATOM 4484 O O . LEU B 1 139 ? -0.682 -26.453 1.176 1 98.69 139 LEU B O 1
ATOM 4488 N N . GLN B 1 140 ? 0.336 -28.281 0.314 1 97.88 140 GLN B N 1
ATOM 4489 C CA . GLN B 1 140 ? -0.522 -29.219 1.024 1 97.88 140 GLN B CA 1
ATOM 4490 C C . GLN B 1 140 ? -0.4 -29.047 2.535 1 97.88 140 GLN B C 1
ATOM 4492 O O . GLN B 1 140 ? -1.407 -29.031 3.246 1 97.88 140 GLN B O 1
ATOM 4497 N N . GLU B 1 141 ? 0.759 -28.859 2.977 1 98.19 141 GLU B N 1
ATOM 4498 C CA . GLU B 1 141 ? 1.029 -28.812 4.41 1 98.19 141 GLU B CA 1
ATOM 4499 C C . GLU B 1 141 ? 0.476 -27.516 5.023 1 98.19 141 GLU B C 1
ATOM 4501 O O . GLU B 1 141 ? 0.08 -27.5 6.191 1 98.19 141 GLU B O 1
ATOM 4506 N N . THR B 1 142 ? 0.422 -26.422 4.273 1 98.19 142 THR B N 1
ATOM 4507 C CA . THR B 1 142 ? -0.057 -25.156 4.801 1 98.19 142 THR B CA 1
ATOM 4508 C C . THR B 1 142 ? -1.582 -25.125 4.859 1 98.19 142 THR B C 1
ATOM 4510 O O . THR B 1 142 ? -2.168 -24.359 5.621 1 98.19 142 THR B O 1
ATOM 4513 N N . GLY B 1 143 ? -2.213 -25.906 4.012 1 98.12 143 GLY B N 1
ATOM 4514 C CA . GLY B 1 143 ? -3.666 -25.969 3.982 1 98.12 143 GLY B CA 1
ATOM 4515 C C . GLY B 1 143 ? -4.289 -24.828 3.193 1 98.12 143 GLY B C 1
ATOM 4516 O O . GLY B 1 143 ? -5.5 -24.609 3.264 1 98.12 143 GLY B O 1
ATOM 4517 N N . ILE B 1 144 ? -3.5 -24.109 2.447 1 98.62 144 ILE B N 1
ATOM 4518 C CA . ILE B 1 144 ? -4.035 -23.078 1.57 1 98.62 144 ILE B CA 1
ATOM 4519 C C . ILE B 1 144 ? -4.73 -23.719 0.375 1 98.62 144 ILE B C 1
ATOM 4521 O O . ILE B 1 144 ? -4.398 -24.844 -0.012 1 98.62 144 ILE B O 1
ATOM 4525 N N . ARG B 1 145 ? -5.812 -23.109 -0.141 1 98.56 145 ARG B N 1
ATOM 4526 C CA . ARG B 1 145 ? -6.32 -23.484 -1.458 1 98.56 145 ARG B CA 1
ATOM 4527 C C . ARG B 1 145 ? -5.395 -22.984 -2.562 1 98.56 145 ARG B C 1
ATOM 4529 O O . ARG B 1 145 ? -4.949 -21.844 -2.533 1 98.56 145 ARG B O 1
ATOM 4536 N N . ALA B 1 146 ? -5.039 -23.922 -3.523 1 98.25 146 ALA B N 1
ATOM 4537 C CA . ALA B 1 146 ? -4.105 -23.469 -4.555 1 98.25 146 ALA B CA 1
ATOM 4538 C C . ALA B 1 146 ? -4.332 -24.219 -5.863 1 98.25 146 ALA B C 1
ATOM 4540 O O . ALA B 1 146 ? -4.812 -25.344 -5.863 1 98.25 146 ALA B O 1
ATOM 4541 N N . GLN B 1 147 ? -4.152 -23.531 -6.91 1 98.19 147 GLN B N 1
ATOM 4542 C CA . GLN B 1 147 ? -3.943 -24.125 -8.227 1 98.19 147 GLN B CA 1
ATOM 4543 C C . GLN B 1 147 ? -2.463 -24.141 -8.594 1 98.19 147 GLN B C 1
ATOM 4545 O O . GLN B 1 147 ? -1.854 -23.094 -8.789 1 98.19 147 GLN B O 1
ATOM 4550 N N . TYR B 1 148 ? -1.83 -25.328 -8.508 1 98.69 148 TYR B N 1
ATOM 4551 C CA . TYR B 1 148 ? -0.427 -25.453 -8.891 1 98.69 148 TYR B CA 1
ATOM 4552 C C . TYR B 1 148 ? -0.264 -25.406 -10.406 1 98.69 148 TYR B C 1
ATOM 4554 O O . TYR B 1 148 ? -0.639 -26.359 -11.102 1 98.69 148 TYR B O 1
ATOM 4562 N N . ALA B 1 149 ? 0.237 -24.312 -10.922 1 98.88 149 ALA B N 1
ATOM 4563 C CA . ALA B 1 149 ? 0.497 -24.172 -12.352 1 98.88 149 ALA B CA 1
ATOM 4564 C C . ALA B 1 149 ? 1.912 -24.625 -12.695 1 98.88 149 ALA B C 1
ATOM 4566 O O . ALA B 1 149 ? 2.873 -23.875 -12.516 1 98.88 149 ALA B O 1
ATOM 4567 N N . TYR B 1 150 ? 1.965 -25.844 -13.219 1 98.88 150 TYR B N 1
ATOM 4568 C CA . TYR B 1 150 ? 3.238 -26.469 -13.555 1 98.88 150 TYR B CA 1
ATOM 4569 C C . TYR B 1 150 ? 3.893 -25.766 -14.742 1 98.88 150 TYR B C 1
ATOM 4571 O O . TYR B 1 150 ? 3.33 -25.734 -15.836 1 98.88 150 TYR B O 1
ATOM 4579 N N . GLY B 1 151 ? 5.051 -25.125 -14.5 1 98.56 151 GLY B N 1
ATOM 4580 C CA . GLY B 1 151 ? 5.801 -24.469 -15.562 1 98.56 151 GLY B CA 1
ATOM 4581 C C . GLY B 1 151 ? 7.113 -25.156 -15.875 1 98.56 151 GLY B C 1
ATOM 4582 O O . GLY B 1 151 ? 7.398 -26.234 -15.352 1 98.56 151 GLY B O 1
ATOM 4583 N N . SER B 1 152 ? 7.93 -24.578 -16.766 1 97.25 152 SER B N 1
ATOM 4584 C CA . SER B 1 152 ? 9.18 -25.156 -17.234 1 97.25 152 SER B CA 1
ATOM 4585 C C . SER B 1 152 ? 10.266 -25.094 -16.172 1 97.25 152 SER B C 1
ATOM 4587 O O . SER B 1 152 ? 10.094 -24.438 -15.141 1 97.25 152 SER B O 1
ATOM 4589 N N . ALA B 1 153 ? 11.32 -25.812 -16.453 1 97.06 153 ALA B N 1
ATOM 4590 C CA . ALA B 1 153 ? 12.562 -25.594 -15.719 1 97.06 153 ALA B CA 1
ATOM 4591 C C . ALA B 1 153 ? 13.141 -24.219 -16.031 1 97.06 153 ALA B C 1
ATOM 4593 O O . ALA B 1 153 ? 12.695 -23.547 -16.953 1 97.06 153 ALA B O 1
ATOM 4594 N N . ASN B 1 154 ? 13.969 -23.766 -15.188 1 96.38 154 ASN B N 1
ATOM 4595 C CA . ASN B 1 154 ? 14.703 -22.531 -15.398 1 96.38 154 ASN B CA 1
ATOM 4596 C C . ASN B 1 154 ? 16.188 -22.688 -15.086 1 96.38 154 ASN B C 1
ATOM 4598 O O . ASN B 1 154 ? 16.75 -21.906 -14.328 1 96.38 154 ASN B O 1
ATOM 4602 N N . THR B 1 155 ? 16.766 -23.719 -15.656 1 96.25 155 THR B N 1
ATOM 4603 C CA . THR B 1 155 ? 18.188 -24.016 -15.445 1 96.25 155 THR B CA 1
ATOM 4604 C C . THR B 1 155 ? 19.062 -23.156 -16.344 1 96.25 155 THR B C 1
ATOM 4606 O O . THR B 1 155 ? 20.266 -23.062 -16.141 1 96.25 155 THR B O 1
ATOM 4609 N N . SER B 1 156 ? 18.453 -22.609 -17.406 1 93.94 156 SER B N 1
ATOM 4610 C CA . SER B 1 156 ? 19.125 -21.734 -18.359 1 93.94 156 SER B CA 1
ATOM 4611 C C . SER B 1 156 ? 18.156 -20.719 -18.953 1 93.94 156 SER B C 1
ATOM 4613 O O . SER B 1 156 ? 17.156 -21.078 -19.562 1 93.94 156 SER B O 1
ATOM 4615 N N . LEU B 1 157 ? 18.469 -19.469 -18.75 1 92.75 157 LEU B N 1
ATOM 4616 C CA . LEU B 1 157 ? 17.641 -18.422 -19.328 1 92.75 157 LEU B CA 1
ATOM 4617 C C . LEU B 1 157 ? 17.609 -18.516 -20.844 1 92.75 157 LEU B C 1
ATOM 4619 O O . LEU B 1 157 ? 16.531 -18.469 -21.453 1 92.75 157 LEU B O 1
ATOM 4623 N N . ALA B 1 158 ? 18.719 -18.703 -21.453 1 91.44 158 ALA B N 1
ATOM 4624 C CA . ALA B 1 158 ? 18.859 -18.75 -22.906 1 91.44 158 ALA B CA 1
ATOM 4625 C C . ALA B 1 158 ? 18.094 -19.938 -23.469 1 91.44 158 ALA B C 1
ATOM 4627 O O . ALA B 1 158 ? 17.5 -19.844 -24.562 1 91.44 158 ALA B O 1
ATOM 4628 N N . ALA B 1 159 ? 18.062 -21.016 -22.797 1 94.19 159 ALA B N 1
ATOM 4629 C CA . ALA B 1 159 ? 17.469 -22.25 -23.297 1 94.19 159 ALA B CA 1
ATOM 4630 C C . ALA B 1 159 ? 15.945 -22.203 -23.188 1 94.19 159 ALA B C 1
ATOM 4632 O O . ALA B 1 159 ? 15.234 -22.719 -24.062 1 94.19 159 ALA B O 1
ATOM 4633 N N . TYR B 1 160 ? 15.492 -21.5 -22.219 1 94.25 160 TYR B N 1
ATOM 4634 C CA . TYR B 1 160 ? 14.086 -21.688 -21.906 1 94.25 160 TYR B CA 1
ATOM 4635 C C . TYR B 1 160 ? 13.266 -20.453 -22.281 1 94.25 160 TYR B C 1
ATOM 4637 O O . TYR B 1 160 ? 12.039 -20.516 -22.375 1 94.25 160 TYR B O 1
ATOM 4645 N N . TRP B 1 161 ? 13.641 -19.125 -22.531 1 88.25 161 TRP B N 1
ATOM 4646 C CA . TRP B 1 161 ? 12.797 -17.938 -22.656 1 88.25 161 TRP B CA 1
ATOM 4647 C C . TRP B 1 161 ? 13.086 -17.203 -23.953 1 88.25 161 TRP B C 1
ATOM 4649 O O . TRP B 1 161 ? 12.328 -16.297 -24.344 1 88.25 161 TRP B O 1
ATOM 4659 N N . PHE B 1 162 ? 13.961 -17.531 -24.719 1 86.25 162 PHE B N 1
ATOM 4660 C CA . PHE B 1 162 ? 14.242 -16.859 -25.984 1 86.25 162 PHE B CA 1
ATOM 4661 C C . PHE B 1 162 ? 14.266 -17.844 -27.141 1 86.25 162 PHE B C 1
ATOM 4663 O O . PHE B 1 162 ? 15.32 -18.375 -27.484 1 86.25 162 PHE B O 1
ATOM 4670 N N . GLU B 1 163 ? 12.922 -17.969 -27.75 1 91.06 163 GLU B N 1
ATOM 4671 C CA . GLU B 1 163 ? 12.695 -18.875 -28.875 1 91.06 163 GLU B CA 1
ATOM 4672 C C . GLU B 1 163 ? 13.031 -20.312 -28.484 1 91.06 163 GLU B C 1
ATOM 4674 O O . GLU B 1 163 ? 13.727 -21.016 -29.219 1 91.06 163 GLU B O 1
ATOM 4679 N N . SER B 1 164 ? 12.57 -20.625 -27.328 1 96.69 164 SER B N 1
ATOM 4680 C CA . SER B 1 164 ? 12.898 -21.922 -26.766 1 96.69 164 SER B CA 1
ATOM 4681 C C . SER B 1 164 ? 12.297 -23.062 -27.578 1 96.69 164 SER B C 1
ATOM 4683 O O . SER B 1 164 ? 11.156 -22.969 -28.047 1 96.69 164 SER B O 1
ATOM 4685 N N . SER B 1 165 ? 13.055 -24.172 -27.719 1 97.44 165 SER B N 1
ATOM 4686 C CA . SER B 1 165 ? 12.586 -25.391 -28.359 1 97.44 165 SER B CA 1
ATOM 4687 C C . SER B 1 165 ? 12.305 -26.484 -27.344 1 97.44 165 SER B C 1
ATOM 4689 O O . SER B 1 165 ? 12.07 -27.641 -27.703 1 97.44 165 SER B O 1
ATOM 4691 N N . ILE B 1 166 ? 12.391 -26.125 -26.094 1 97.62 166 ILE B N 1
ATOM 4692 C CA . ILE B 1 166 ? 12.227 -27.109 -25.031 1 97.62 166 ILE B CA 1
ATOM 4693 C C . ILE B 1 166 ? 10.82 -27.031 -24.453 1 97.62 166 ILE B C 1
ATOM 4695 O O . ILE B 1 166 ? 10.445 -26.016 -23.859 1 97.62 166 ILE B O 1
ATOM 4699 N N . ALA B 1 167 ? 10.055 -28.062 -24.578 1 97.5 167 ALA B N 1
ATOM 4700 C CA . ALA B 1 167 ? 8.695 -28.109 -24.031 1 97.5 167 ALA B CA 1
ATOM 4701 C C . ALA B 1 167 ? 8.703 -28.516 -22.562 1 97.5 167 ALA B C 1
ATOM 4703 O O . ALA B 1 167 ? 9.641 -29.172 -22.109 1 97.5 167 ALA B O 1
ATOM 4704 N N . ILE B 1 168 ? 7.668 -28.125 -21.828 1 98.12 168 ILE B N 1
ATOM 4705 C CA . ILE B 1 168 ? 7.414 -28.672 -20.5 1 98.12 168 ILE B CA 1
ATOM 4706 C C . ILE B 1 168 ? 7.359 -30.188 -20.562 1 98.12 168 ILE B C 1
ATOM 4708 O O . ILE B 1 168 ? 6.758 -30.766 -21.484 1 98.12 168 ILE B O 1
ATOM 4712 N N . PRO B 1 169 ? 8.039 -30.891 -19.641 1 98.12 169 PRO B N 1
ATOM 4713 C CA . PRO B 1 169 ? 8.094 -32.344 -19.719 1 98.12 169 PRO B CA 1
ATOM 4714 C C . PRO B 1 169 ? 6.742 -33 -19.438 1 98.12 169 PRO B C 1
ATOM 4716 O O . PRO B 1 169 ? 6.379 -33.219 -18.281 1 98.12 169 PRO B O 1
ATOM 4719 N N . GLY B 1 170 ? 6.09 -33.469 -20.5 1 98.38 170 GLY B N 1
ATOM 4720 C CA . GLY B 1 170 ? 4.75 -34.031 -20.406 1 98.38 170 GLY B CA 1
ATOM 4721 C C . GLY B 1 170 ? 4.656 -35.219 -19.469 1 98.38 170 GLY B C 1
ATOM 4722 O O . GLY B 1 170 ? 3.666 -35.375 -18.75 1 98.38 170 GLY B O 1
ATOM 4723 N N . ASP B 1 171 ? 5.668 -36.031 -19.469 1 98.31 171 ASP B N 1
ATOM 4724 C CA . ASP B 1 171 ? 5.656 -37.219 -18.609 1 98.31 171 ASP B CA 1
ATOM 4725 C C . ASP B 1 171 ? 5.621 -36.844 -17.141 1 98.31 171 ASP B C 1
ATOM 4727 O O . ASP B 1 171 ? 4.91 -37.469 -16.344 1 98.31 171 ASP B O 1
ATOM 4731 N N . ASP B 1 172 ? 6.391 -35.844 -16.797 1 98.56 172 ASP B N 1
ATOM 4732 C CA . ASP B 1 172 ? 6.398 -35.438 -15.406 1 98.56 172 ASP B CA 1
ATOM 4733 C C . ASP B 1 172 ? 5.105 -34.688 -15.039 1 98.56 172 ASP B C 1
ATOM 4735 O O . ASP B 1 172 ? 4.633 -34.812 -13.898 1 98.56 172 ASP B O 1
ATOM 4739 N N . VAL B 1 173 ? 4.566 -33.938 -15.961 1 98.62 173 VAL B N 1
ATOM 4740 C CA . VAL B 1 173 ? 3.277 -33.281 -15.734 1 98.62 173 VAL B CA 1
ATOM 4741 C C . VAL B 1 173 ? 2.221 -34.344 -15.422 1 98.62 173 VAL B C 1
ATOM 4743 O O . VAL B 1 173 ? 1.449 -34.188 -14.477 1 98.62 173 VAL B O 1
ATOM 4746 N N . ARG B 1 174 ? 2.195 -35.406 -16.203 1 98.06 174 ARG B N 1
ATOM 4747 C CA . ARG B 1 174 ? 1.259 -36.5 -15.984 1 98.06 174 ARG B CA 1
ATOM 4748 C C . ARG B 1 174 ? 1.499 -37.156 -14.633 1 98.06 174 ARG B C 1
ATOM 4750 O O . ARG B 1 174 ? 0.549 -37.5 -13.922 1 98.06 174 ARG B O 1
ATOM 4757 N N . ARG B 1 175 ? 2.746 -37.344 -14.328 1 98.19 175 ARG B N 1
ATOM 4758 C CA . ARG B 1 175 ? 3.107 -37.938 -13.047 1 98.19 175 ARG B CA 1
ATOM 4759 C C . ARG B 1 175 ? 2.566 -37.125 -11.883 1 98.19 175 ARG B C 1
ATOM 4761 O O . ARG B 1 175 ? 1.969 -37.656 -10.953 1 98.19 175 ARG B O 1
ATOM 4768 N N . ILE B 1 176 ? 2.83 -35.844 -11.906 1 98.19 176 ILE B N 1
ATOM 4769 C CA . ILE B 1 176 ? 2.396 -34.938 -10.852 1 98.19 176 ILE B CA 1
ATOM 4770 C C . ILE B 1 176 ? 0.873 -34.906 -10.773 1 98.19 176 ILE B C 1
ATOM 4772 O O . ILE B 1 176 ? 0.298 -34.906 -9.688 1 98.19 176 ILE B O 1
ATOM 4776 N N . ARG B 1 177 ? 0.182 -34.844 -11.914 1 97.19 177 ARG B N 1
ATOM 4777 C CA . ARG B 1 177 ? -1.276 -34.875 -11.961 1 97.19 177 ARG B CA 1
ATOM 4778 C C . ARG B 1 177 ? -1.818 -36.125 -11.281 1 97.19 177 ARG B C 1
ATOM 4780 O O . ARG B 1 177 ? -2.721 -36.031 -10.438 1 97.19 177 ARG B O 1
ATOM 4787 N N . ASP B 1 178 ? -1.229 -37.219 -11.602 1 96.12 178 ASP B N 1
ATOM 4788 C CA . ASP B 1 178 ? -1.685 -38.5 -11.07 1 96.12 178 ASP B CA 1
ATOM 4789 C C . ASP B 1 178 ? -1.396 -38.625 -9.578 1 96.12 178 ASP B C 1
ATOM 4791 O O . ASP B 1 178 ? -2.219 -39.125 -8.82 1 96.12 178 ASP B O 1
ATOM 4795 N N . ALA B 1 179 ? -0.292 -38.125 -9.203 1 96.44 179 ALA B N 1
ATOM 4796 C CA . ALA B 1 179 ? 0.169 -38.281 -7.832 1 96.44 179 ALA B CA 1
ATOM 4797 C C . ALA B 1 179 ? -0.577 -37.344 -6.879 1 96.44 179 ALA B C 1
ATOM 4799 O O . ALA B 1 179 ? -0.861 -37.719 -5.738 1 96.44 179 ALA B O 1
ATOM 4800 N N . HIS B 1 180 ? -0.822 -36.125 -7.348 1 96.19 180 HIS B N 1
ATOM 4801 C CA . HIS B 1 180 ? -1.254 -35.125 -6.387 1 96.19 180 HIS B CA 1
ATOM 4802 C C . HIS B 1 180 ? -2.627 -34.562 -6.75 1 96.19 180 HIS B C 1
ATOM 4804 O O . HIS B 1 180 ? -3.291 -33.938 -5.918 1 96.19 180 HIS B O 1
ATOM 4810 N N . PHE B 1 181 ? -3.107 -34.75 -7.953 1 95.5 181 PHE B N 1
ATOM 4811 C CA . PHE B 1 181 ? -4.301 -34.062 -8.43 1 95.5 181 PHE B CA 1
ATOM 4812 C C . PHE B 1 181 ? -5.262 -35.031 -9.094 1 95.5 181 PHE B C 1
ATOM 4814 O O . PHE B 1 181 ? -5.789 -34.75 -10.172 1 95.5 181 PHE B O 1
ATOM 4821 N N . SER B 1 182 ? -5.473 -36.125 -8.469 1 86.06 182 SER B N 1
ATOM 4822 C CA . SER B 1 182 ? -6.316 -37.156 -9.039 1 86.06 182 SER B CA 1
ATOM 4823 C C . SER B 1 182 ? -7.793 -36.812 -8.945 1 86.06 182 SER B C 1
ATOM 4825 O O . SER B 1 182 ? -8.633 -37.406 -9.609 1 86.06 182 SER B O 1
ATOM 4827 N N . SER B 1 183 ? -8.094 -35.812 -8.109 1 84.94 183 SER B N 1
ATOM 4828 C CA . SER B 1 183 ? -9.445 -35.281 -8.023 1 84.94 183 SER B CA 1
ATOM 4829 C C . SER B 1 183 ? -9.445 -33.75 -8.125 1 84.94 183 SER B C 1
ATOM 4831 O O . SER B 1 183 ? -8.461 -33.094 -7.766 1 84.94 183 SER B O 1
ATOM 4833 N N . ASP B 1 184 ? -10.578 -33.25 -8.641 1 80.44 184 ASP B N 1
ATOM 4834 C CA . ASP B 1 184 ? -10.711 -31.797 -8.742 1 80.44 184 ASP B CA 1
ATOM 4835 C C . ASP B 1 184 ? -11.484 -31.234 -7.555 1 80.44 184 ASP B C 1
ATOM 4837 O O . ASP B 1 184 ? -11.742 -30.031 -7.492 1 80.44 184 ASP B O 1
ATOM 4841 N N . ASP B 1 185 ? -11.828 -32 -6.641 1 84.38 185 ASP B N 1
ATOM 4842 C CA . ASP B 1 185 ? -12.625 -31.594 -5.496 1 84.38 185 ASP B CA 1
ATOM 4843 C C . ASP B 1 185 ? -11.742 -31.344 -4.273 1 84.38 185 ASP B C 1
ATOM 4845 O O . ASP B 1 185 ? -12.234 -30.906 -3.229 1 84.38 185 ASP B O 1
ATOM 4849 N N . GLN B 1 186 ? -10.484 -31.484 -4.484 1 91.31 186 GLN B N 1
ATOM 4850 C CA . GLN B 1 186 ? -9.562 -31.25 -3.379 1 91.31 186 GLN B CA 1
ATOM 4851 C C . GLN B 1 186 ? -9.156 -29.781 -3.295 1 91.31 186 GLN B C 1
ATOM 4853 O O . GLN B 1 186 ? -9.539 -28.984 -4.145 1 91.31 186 GLN B O 1
ATOM 4858 N N . LEU B 1 187 ? -8.469 -29.375 -2.25 1 94.94 187 LEU B N 1
ATOM 4859 C CA . LEU B 1 187 ? -8.031 -28.016 -2.014 1 94.94 187 LEU B CA 1
ATOM 4860 C C . LEU B 1 187 ? -7.078 -27.547 -3.113 1 94.94 187 LEU B C 1
ATOM 4862 O O . LEU B 1 187 ? -7.117 -26.391 -3.521 1 94.94 187 LEU B O 1
ATOM 4866 N N . LEU B 1 188 ? -6.258 -28.531 -3.523 1 97.19 188 LEU B N 1
ATOM 4867 C CA . LEU B 1 188 ? -5.293 -28.188 -4.562 1 97.19 188 LEU B CA 1
ATOM 4868 C C . LEU B 1 188 ? -5.77 -28.672 -5.926 1 97.19 188 LEU B C 1
ATOM 4870 O O . LEU B 1 188 ? -6.34 -29.766 -6.035 1 97.19 188 LEU B O 1
ATOM 4874 N N . THR B 1 189 ? -5.629 -27.875 -6.902 1 96.94 189 THR B N 1
ATOM 4875 C CA . THR B 1 189 ? -5.859 -28.219 -8.297 1 96.94 189 THR B CA 1
ATOM 4876 C C . THR B 1 189 ? -4.621 -27.938 -9.141 1 96.94 189 THR B C 1
ATOM 4878 O O . THR B 1 189 ? -3.594 -27.5 -8.617 1 96.94 189 THR B O 1
ATOM 4881 N N . MET B 1 190 ? -4.707 -28.344 -10.414 1 97.69 190 MET B N 1
ATOM 4882 C CA . MET B 1 190 ? -3.523 -28.203 -11.258 1 97.69 190 MET B CA 1
ATOM 4883 C C . MET B 1 190 ? -3.828 -27.359 -12.492 1 97.69 190 MET B C 1
ATOM 4885 O O . MET B 1 190 ? -4.965 -27.328 -12.961 1 97.69 190 MET B O 1
ATOM 4889 N N . ALA B 1 191 ? -2.91 -26.609 -12.961 1 98.5 191 ALA B N 1
ATOM 4890 C CA . ALA B 1 191 ? -2.893 -25.891 -14.234 1 98.5 191 ALA B CA 1
ATOM 4891 C C . ALA B 1 191 ? -1.54 -26.047 -14.922 1 98.5 191 ALA B C 1
ATOM 4893 O O . ALA B 1 191 ? -0.631 -26.688 -14.391 1 98.5 191 ALA B O 1
ATOM 4894 N N . LEU B 1 192 ? -1.45 -25.594 -16.141 1 98.88 192 LEU B N 1
ATOM 4895 C CA . LEU B 1 192 ? -0.182 -25.547 -16.859 1 98.88 192 LEU B CA 1
ATOM 4896 C C . LEU B 1 192 ? 0.253 -24.094 -17.078 1 98.88 192 LEU B C 1
ATOM 4898 O O . LEU B 1 192 ? -0.497 -23.297 -17.641 1 98.88 192 LEU B O 1
ATOM 4902 N N . ALA B 1 193 ? 1.358 -23.719 -16.5 1 98.81 193 ALA B N 1
ATOM 4903 C CA . ALA B 1 193 ? 1.979 -22.406 -16.703 1 98.81 193 ALA B CA 1
ATOM 4904 C C . ALA B 1 193 ? 2.896 -22.422 -17.922 1 98.81 193 ALA B C 1
ATOM 4906 O O . ALA B 1 193 ? 4.055 -22.828 -17.828 1 98.81 193 ALA B O 1
ATOM 4907 N N . THR B 1 194 ? 2.436 -21.922 -19.031 1 98.31 194 THR B N 1
ATOM 4908 C CA . THR B 1 194 ? 3.189 -21.984 -20.281 1 98.31 194 THR B CA 1
ATOM 4909 C C . THR B 1 194 ? 3.93 -20.672 -20.531 1 98.31 194 THR B C 1
ATOM 4911 O O . THR B 1 194 ? 3.502 -19.609 -20.078 1 98.31 194 THR B O 1
ATOM 4914 N N . ARG B 1 195 ? 5.039 -20.766 -21.234 1 97.25 195 ARG B N 1
ATOM 4915 C CA . ARG B 1 195 ? 5.785 -19.578 -21.609 1 97.25 195 ARG B CA 1
ATOM 4916 C C . ARG B 1 195 ? 5.109 -18.875 -22.781 1 97.25 195 ARG B C 1
ATOM 4918 O O . ARG B 1 195 ? 5.102 -17.641 -22.844 1 97.25 195 ARG B O 1
ATOM 4925 N N . GLY B 1 196 ? 4.547 -19.641 -23.688 1 96.94 196 GLY B N 1
ATOM 4926 C CA . GLY B 1 196 ? 3.684 -19.078 -24.719 1 96.94 196 GLY B CA 1
ATOM 4927 C C . GLY B 1 196 ? 4.449 -18.547 -25.906 1 96.94 196 GLY B C 1
ATOM 4928 O O . GLY B 1 196 ? 5.66 -18.766 -26.031 1 96.94 196 GLY B O 1
ATOM 4929 N N . THR B 1 197 ? 3.738 -17.906 -26.859 1 96.31 197 THR B N 1
ATOM 4930 C CA . THR B 1 197 ? 4.27 -17.391 -28.109 1 96.31 197 THR B CA 1
ATOM 4931 C C . THR B 1 197 ? 5.277 -16.266 -27.828 1 96.31 197 THR B C 1
ATOM 4933 O O . THR B 1 197 ? 5.105 -15.484 -26.906 1 96.31 197 THR B O 1
ATOM 4936 N N . GLY B 1 198 ? 6.258 -16.156 -28.672 1 93.25 198 GLY B N 1
ATOM 4937 C CA . GLY B 1 198 ? 7.309 -15.172 -28.469 1 93.25 198 GLY B CA 1
ATOM 4938 C C . GLY B 1 198 ? 8.477 -15.695 -27.656 1 93.25 198 GLY B C 1
ATOM 4939 O O . GLY B 1 198 ? 9.641 -15.453 -28.016 1 93.25 198 GLY B O 1
ATOM 4940 N N . PHE B 1 199 ? 8.172 -16.469 -26.609 1 95.44 199 PHE B N 1
ATOM 4941 C CA . PHE B 1 199 ? 9.219 -17.047 -25.766 1 95.44 199 PHE B CA 1
ATOM 4942 C C . PHE B 1 199 ? 9.594 -18.438 -26.25 1 95.44 199 PHE B C 1
ATOM 4944 O O . PHE B 1 199 ? 10.734 -18.875 -26.094 1 95.44 199 PHE B O 1
ATOM 4951 N N . CYS B 1 200 ? 8.648 -19.125 -26.859 1 96.94 200 CYS B N 1
ATOM 4952 C CA . CYS B 1 200 ? 8.867 -20.484 -27.375 1 96.94 200 CYS B CA 1
ATOM 4953 C C . CYS B 1 200 ? 8.57 -20.562 -28.859 1 96.94 200 CYS B C 1
ATOM 4955 O O . CYS B 1 200 ? 7.824 -19.734 -29.391 1 96.94 200 CYS B O 1
ATOM 4957 N N . LYS B 1 201 ? 9.18 -21.578 -29.484 1 97.12 201 LYS B N 1
ATOM 4958 C CA . LYS B 1 201 ? 8.805 -21.906 -30.844 1 97.12 201 LYS B CA 1
ATOM 4959 C C . LYS B 1 201 ? 7.359 -22.406 -30.922 1 97.12 201 LYS B C 1
ATOM 4961 O O . LYS B 1 201 ? 6.848 -22.984 -29.953 1 97.12 201 LYS B O 1
ATOM 4966 N N . ASP B 1 202 ? 6.738 -22.266 -32.125 1 97.56 202 ASP B N 1
ATOM 4967 C CA . ASP B 1 202 ? 5.328 -22.594 -32.312 1 97.56 202 ASP B CA 1
ATOM 4968 C C . ASP B 1 202 ? 5.043 -24.047 -31.953 1 97.56 202 ASP B C 1
ATOM 4970 O O . ASP B 1 202 ? 3.992 -24.359 -31.391 1 97.56 202 ASP B O 1
ATOM 4974 N N . ASP B 1 203 ? 5.945 -24.875 -32.312 1 97.88 203 ASP B N 1
ATOM 4975 C CA . ASP B 1 203 ? 5.73 -26.297 -32.062 1 97.88 203 ASP B CA 1
ATOM 4976 C C . ASP B 1 203 ? 5.66 -26.578 -30.562 1 97.88 203 ASP B C 1
ATOM 4978 O O . ASP B 1 203 ? 4.902 -27.438 -30.125 1 97.88 203 ASP B O 1
ATOM 4982 N N . VAL B 1 204 ? 6.484 -25.891 -29.844 1 98.44 204 VAL B N 1
ATOM 4983 C CA . VAL B 1 204 ? 6.461 -26.016 -28.391 1 98.44 204 VAL B CA 1
ATOM 4984 C C . VAL B 1 204 ? 5.133 -25.5 -27.844 1 98.44 204 VAL B C 1
ATOM 4986 O O . VAL B 1 204 ? 4.5 -26.156 -27.016 1 98.44 204 VAL B O 1
ATOM 4989 N N . VAL B 1 205 ? 4.684 -24.391 -28.312 1 98.5 205 VAL B N 1
ATOM 4990 C CA . VAL B 1 205 ? 3.422 -23.797 -27.891 1 98.5 205 VAL B CA 1
ATOM 4991 C C . VAL B 1 205 ? 2.275 -24.766 -28.172 1 98.5 205 VAL B C 1
ATOM 4993 O O . VAL B 1 205 ? 1.47 -25.062 -27.281 1 98.5 205 VAL B O 1
ATOM 4996 N N . ARG B 1 206 ? 2.234 -25.312 -29.359 1 98.56 206 ARG B N 1
ATOM 4997 C CA . ARG B 1 206 ? 1.189 -26.266 -29.75 1 98.56 206 ARG B CA 1
ATOM 4998 C C . ARG B 1 206 ? 1.204 -27.484 -28.844 1 98.56 206 ARG B C 1
ATOM 5000 O O . ARG B 1 206 ? 0.151 -27.969 -28.422 1 98.56 206 ARG B O 1
ATOM 5007 N N . SER B 1 207 ? 2.379 -27.969 -28.609 1 98.5 207 SER B N 1
ATOM 5008 C CA . SER B 1 207 ? 2.504 -29.188 -27.812 1 98.5 207 SER B CA 1
ATOM 5009 C C . SER B 1 207 ? 2.027 -28.953 -26.375 1 98.5 207 SER B C 1
ATOM 5011 O O . SER B 1 207 ? 1.396 -29.812 -25.781 1 98.5 207 SER B O 1
ATOM 5013 N N . GLU B 1 208 ? 2.346 -27.828 -25.812 1 98.69 208 GLU B N 1
ATOM 5014 C CA . GLU B 1 208 ? 1.971 -27.531 -24.422 1 98.69 208 GLU B CA 1
ATOM 5015 C C . GLU B 1 208 ? 0.469 -27.297 -24.297 1 98.69 208 GLU B C 1
ATOM 5017 O O . GLU B 1 208 ? -0.156 -27.719 -23.328 1 98.69 208 GLU B O 1
ATOM 5022 N N . TRP B 1 209 ? -0.132 -26.578 -25.234 1 98.81 209 TRP B N 1
ATOM 5023 C CA . TRP B 1 209 ? -1.584 -26.438 -25.25 1 98.81 209 TRP B CA 1
ATOM 5024 C C . TRP B 1 209 ? -2.268 -27.797 -25.375 1 98.81 209 TRP B C 1
ATOM 5026 O O . TRP B 1 209 ? -3.26 -28.062 -24.688 1 98.81 209 TRP B O 1
ATOM 5036 N N . ALA B 1 210 ? -1.74 -28.625 -26.266 1 98.75 210 ALA B N 1
ATOM 5037 C CA . ALA B 1 210 ? -2.299 -29.953 -26.453 1 98.75 210 ALA B CA 1
ATOM 5038 C C . ALA B 1 210 ? -2.217 -30.781 -25.172 1 98.75 210 ALA B C 1
ATOM 5040 O O . ALA B 1 210 ? -3.154 -31.5 -24.812 1 98.75 210 ALA B O 1
ATOM 5041 N N . LEU B 1 211 ? -1.096 -30.703 -24.516 1 98.69 211 LEU B N 1
ATOM 5042 C CA . LEU B 1 211 ? -0.897 -31.422 -23.266 1 98.69 211 LEU B CA 1
ATOM 5043 C C . LEU B 1 211 ? -1.928 -31 -22.219 1 98.69 211 LEU B C 1
ATOM 5045 O O . LEU B 1 211 ? -2.523 -31.844 -21.547 1 98.69 211 LEU B O 1
ATOM 5049 N N . ALA B 1 212 ? -2.115 -29.688 -22.016 1 98.75 212 ALA B N 1
ATOM 5050 C CA . ALA B 1 212 ? -3.082 -29.172 -21.062 1 98.75 212 ALA B CA 1
ATOM 5051 C C . ALA B 1 212 ? -4.488 -29.688 -21.359 1 98.75 212 ALA B C 1
ATOM 5053 O O . ALA B 1 212 ? -5.211 -30.109 -20.453 1 98.75 212 ALA B O 1
ATOM 5054 N N . ARG B 1 213 ? -4.859 -29.688 -22.609 1 98.44 213 ARG B N 1
ATOM 5055 C CA . ARG B 1 213 ? -6.199 -30.094 -23.016 1 98.44 213 ARG B CA 1
ATOM 5056 C C . ARG B 1 213 ? -6.367 -31.609 -22.875 1 98.44 213 ARG B C 1
ATOM 5058 O O . ARG B 1 213 ? -7.441 -32.094 -22.516 1 98.44 213 ARG B O 1
ATOM 5065 N N . GLU B 1 214 ? -5.277 -32.312 -23.203 1 97.88 214 GLU B N 1
ATOM 5066 C CA . GLU B 1 214 ? -5.285 -33.75 -22.969 1 97.88 214 GLU B CA 1
ATOM 5067 C C . GLU B 1 214 ? -5.59 -34.062 -21.5 1 97.88 214 GLU B C 1
ATOM 5069 O O . GLU B 1 214 ? -6.352 -35 -21.219 1 97.88 214 GLU B O 1
ATOM 5074 N N . LEU B 1 215 ? -5.02 -33.344 -20.625 1 96.88 215 LEU B N 1
ATOM 5075 C CA . LEU B 1 215 ? -5.125 -33.594 -19.203 1 96.88 215 LEU B CA 1
ATOM 5076 C C . LEU B 1 215 ? -6.309 -32.844 -18.594 1 96.88 215 LEU B C 1
ATOM 5078 O O . LEU B 1 215 ? -6.594 -32.969 -17.406 1 96.88 215 LEU B O 1
ATOM 5082 N N . ASN B 1 216 ? -6.973 -32.062 -19.375 1 96.19 216 ASN B N 1
ATOM 5083 C CA . ASN B 1 216 ? -8.102 -31.25 -18.953 1 96.19 216 ASN B CA 1
ATOM 5084 C C . ASN B 1 216 ? -7.727 -30.312 -17.797 1 96.19 216 ASN B C 1
ATOM 5086 O O . ASN B 1 216 ? -8.398 -30.297 -16.766 1 96.19 216 ASN B O 1
ATOM 5090 N N . ILE B 1 217 ? -6.625 -29.688 -17.891 1 97.19 217 ILE B N 1
ATOM 5091 C CA . ILE B 1 217 ? -6.223 -28.672 -16.922 1 97.19 217 ILE B CA 1
ATOM 5092 C C . ILE B 1 217 ? -6.121 -27.312 -17.625 1 97.19 217 ILE B C 1
ATOM 5094 O O . ILE B 1 217 ? -5.801 -27.25 -18.812 1 97.19 217 ILE B O 1
ATOM 5098 N N . PRO B 1 218 ? -6.453 -26.234 -16.906 1 98.25 218 PRO B N 1
ATOM 5099 C CA . PRO B 1 218 ? -6.398 -24.906 -17.531 1 98.25 218 PRO B CA 1
ATOM 5100 C C . PRO B 1 218 ? -4.973 -24.438 -17.812 1 98.25 218 PRO B C 1
ATOM 5102 O O . PRO B 1 218 ? -4.016 -25.031 -17.297 1 98.25 218 PRO B O 1
ATOM 5105 N N . ILE B 1 219 ? -4.883 -23.453 -18.703 1 98.81 219 ILE B N 1
ATOM 5106 C CA . ILE B 1 219 ? -3.611 -22.875 -19.109 1 98.81 219 ILE B CA 1
ATOM 5107 C C . ILE B 1 219 ? -3.502 -21.438 -18.578 1 98.81 219 ILE B C 1
ATOM 5109 O O . ILE B 1 219 ? -4.496 -20.719 -18.531 1 98.81 219 ILE B O 1
ATOM 5113 N N . THR B 1 220 ? -2.414 -21.016 -18.094 1 98.88 220 THR B N 1
ATOM 5114 C CA . THR B 1 220 ? -2.084 -19.641 -17.75 1 98.88 220 THR B CA 1
ATOM 5115 C C . THR B 1 220 ? -0.785 -19.203 -18.422 1 98.88 220 THR B C 1
ATOM 5117 O O . THR B 1 220 ? 0.157 -20 -18.531 1 98.88 220 THR B O 1
ATOM 5120 N N . VAL B 1 221 ? -0.747 -17.984 -18.984 1 98.75 221 VAL B N 1
ATOM 5121 C CA . VAL B 1 221 ? 0.373 -17.594 -19.828 1 98.75 221 VAL B CA 1
ATOM 5122 C C . VAL B 1 221 ? 0.606 -16.094 -19.703 1 98.75 221 VAL B C 1
ATOM 5124 O O . VAL B 1 221 ? -0.347 -15.312 -19.625 1 98.75 221 VAL B O 1
ATOM 5127 N N . HIS B 1 222 ? 1.867 -15.648 -19.531 1 98.38 222 HIS B N 1
ATOM 5128 C CA . HIS B 1 222 ? 2.236 -14.242 -19.578 1 98.38 222 HIS B CA 1
ATOM 5129 C C . HIS B 1 222 ? 2.104 -13.688 -21 1 98.38 222 HIS B C 1
ATOM 5131 O O . HIS B 1 222 ? 2.533 -14.328 -21.953 1 98.38 222 HIS B O 1
ATOM 5137 N N . VAL B 1 223 ? 1.569 -12.469 -21.078 1 98.44 223 VAL B N 1
ATOM 5138 C CA . VAL B 1 223 ? 1.486 -11.875 -22.406 1 98.44 223 VAL B CA 1
ATOM 5139 C C . VAL B 1 223 ? 1.658 -10.359 -22.312 1 98.44 223 VAL B C 1
ATOM 5141 O O . VAL B 1 223 ? 1.309 -9.75 -21.297 1 98.44 223 VAL B O 1
ATOM 5144 N N . ALA B 1 224 ? 2.184 -9.75 -23.312 1 98.12 224 ALA B N 1
ATOM 5145 C CA . ALA B 1 224 ? 2.113 -8.336 -23.656 1 98.12 224 ALA B CA 1
ATOM 5146 C C . ALA B 1 224 ? 2.629 -7.465 -22.516 1 98.12 224 ALA B C 1
ATOM 5148 O O . ALA B 1 224 ? 1.944 -6.539 -22.078 1 98.12 224 ALA B O 1
ATOM 5149 N N . MET B 1 225 ? 3.805 -7.773 -22.016 1 97.5 225 MET B N 1
ATOM 5150 C CA . MET B 1 225 ? 4.402 -7.016 -20.922 1 97.5 225 MET B CA 1
ATOM 5151 C C . MET B 1 225 ? 5.824 -6.59 -21.266 1 97.5 225 MET B C 1
ATOM 5153 O O . MET B 1 225 ? 6.52 -7.281 -22.016 1 97.5 225 MET B O 1
ATOM 5157 N N . GLY B 1 226 ? 6.211 -5.492 -20.688 1 95.69 226 GLY B N 1
ATOM 5158 C CA . GLY B 1 226 ? 7.582 -5.023 -20.828 1 95.69 226 GLY B CA 1
ATOM 5159 C C . GLY B 1 226 ? 7.902 -4.555 -22.234 1 95.69 226 GLY B C 1
ATOM 5160 O O . GLY B 1 226 ? 7.055 -4.625 -23.125 1 95.69 226 GLY B O 1
ATOM 5161 N N . ARG B 1 227 ? 9.164 -4.102 -22.406 1 92.06 227 ARG B N 1
ATOM 5162 C CA . ARG B 1 227 ? 9.602 -3.512 -23.672 1 92.06 227 ARG B CA 1
ATOM 5163 C C . ARG B 1 227 ? 9.617 -4.555 -24.781 1 92.06 227 ARG B C 1
ATOM 5165 O O . ARG B 1 227 ? 9.141 -4.293 -25.891 1 92.06 227 ARG B O 1
ATOM 5172 N N . MET B 1 228 ? 10.062 -5.715 -24.453 1 90.25 228 MET B N 1
ATOM 5173 C CA . MET B 1 228 ? 10.266 -6.727 -25.484 1 90.25 228 MET B CA 1
ATOM 5174 C C . MET B 1 228 ? 8.984 -7.523 -25.719 1 90.25 228 MET B C 1
ATOM 5176 O O . MET B 1 228 ? 8.383 -7.438 -26.797 1 90.25 228 MET B O 1
ATOM 5180 N N . ALA B 1 229 ? 8.5 -8.156 -24.734 1 92.19 229 ALA B N 1
ATOM 5181 C CA . ALA B 1 229 ? 7.359 -9.062 -24.891 1 92.19 229 ALA B CA 1
ATOM 5182 C C . ALA B 1 229 ? 6.082 -8.289 -25.203 1 92.19 229 ALA B C 1
ATOM 5184 O O . ALA B 1 229 ? 5.145 -8.828 -25.781 1 92.19 229 ALA B O 1
ATOM 5185 N N . GLY B 1 230 ? 6.07 -7.027 -24.859 1 94.38 230 GLY B N 1
ATOM 5186 C CA . GLY B 1 230 ? 4.938 -6.18 -25.188 1 94.38 230 GLY B CA 1
ATOM 5187 C C . GLY B 1 230 ? 4.754 -5.98 -26.672 1 94.38 230 GLY B C 1
ATOM 5188 O O . GLY B 1 230 ? 3.684 -5.566 -27.125 1 94.38 230 GLY B O 1
ATOM 5189 N N . ARG B 1 231 ? 5.77 -6.355 -27.438 1 94.25 231 ARG B N 1
ATOM 5190 C CA . ARG B 1 231 ? 5.742 -6.074 -28.859 1 94.25 231 ARG B CA 1
ATOM 5191 C C . ARG B 1 231 ? 5.633 -7.359 -29.672 1 94.25 231 ARG B C 1
ATOM 5193 O O . ARG B 1 231 ? 5.625 -7.324 -30.906 1 94.25 231 ARG B O 1
ATOM 5200 N N . PHE B 1 232 ? 5.379 -8.555 -29.062 1 93.88 232 PHE B N 1
ATOM 5201 C CA . PHE B 1 232 ? 5.41 -9.859 -29.703 1 93.88 232 PHE B CA 1
ATOM 5202 C C . PHE B 1 232 ? 4.082 -10.156 -30.391 1 93.88 232 PHE B C 1
ATOM 5204 O O . PHE B 1 232 ? 3.992 -11.07 -31.219 1 93.88 232 PHE B O 1
ATOM 5211 N N . GLY B 1 233 ? 2.977 -9.445 -30.047 1 96.81 233 GLY B N 1
ATOM 5212 C CA . GLY B 1 233 ? 1.667 -9.805 -30.562 1 96.81 233 GLY B CA 1
ATOM 5213 C C . GLY B 1 233 ? 1.252 -11.219 -30.219 1 96.81 233 GLY B C 1
ATOM 5214 O O . GLY B 1 233 ? 0.83 -11.984 -31.078 1 96.81 233 GLY B O 1
ATOM 5215 N N . MET B 1 234 ? 1.398 -11.562 -28.984 1 97.75 234 MET B N 1
ATOM 5216 C CA . MET B 1 234 ? 1.375 -12.938 -28.484 1 97.75 234 MET B CA 1
ATOM 5217 C C . MET B 1 234 ? -0.023 -13.531 -28.609 1 97.75 234 MET B C 1
ATOM 5219 O O . MET B 1 234 ? -0.175 -14.695 -28.969 1 97.75 234 MET B O 1
ATOM 5223 N N . VAL B 1 235 ? -1.099 -12.797 -28.328 1 98.69 235 VAL B N 1
ATOM 5224 C CA . VAL B 1 235 ? -2.473 -13.281 -28.406 1 98.69 235 VAL B CA 1
ATOM 5225 C C . VAL B 1 235 ? -2.863 -13.492 -29.859 1 98.69 235 VAL B C 1
ATOM 5227 O O . VAL B 1 235 ? -3.553 -14.461 -30.188 1 98.69 235 VAL B O 1
ATOM 5230 N N . LYS B 1 236 ? -2.463 -12.57 -30.734 1 98.25 236 LYS B N 1
ATOM 5231 C CA . LYS B 1 236 ? -2.695 -12.727 -32.156 1 98.25 236 LYS B CA 1
ATOM 5232 C C . LYS B 1 236 ? -2.053 -14.008 -32.688 1 98.25 236 LYS B C 1
ATOM 5234 O O . LYS B 1 236 ? -2.65 -14.719 -33.5 1 98.25 236 LYS B O 1
ATOM 5239 N N . ALA B 1 237 ? -0.84 -14.234 -32.25 1 98.25 237 ALA B N 1
ATOM 5240 C CA . ALA B 1 237 ? -0.141 -15.453 -32.656 1 98.25 237 ALA B CA 1
ATOM 5241 C C . ALA B 1 237 ? -0.907 -16.703 -32.219 1 98.25 237 ALA B C 1
ATOM 5243 O O . ALA B 1 237 ? -1.022 -17.656 -33 1 98.25 237 ALA B O 1
ATOM 5244 N N . LEU B 1 238 ? -1.377 -16.75 -31.016 1 98.75 238 LEU B N 1
ATOM 5245 C CA . LEU B 1 238 ? -2.182 -17.859 -30.547 1 98.75 238 LEU B CA 1
ATOM 5246 C C . LEU B 1 238 ? -3.439 -18.031 -31.391 1 98.75 238 LEU B C 1
ATOM 5248 O O . LEU B 1 238 ? -3.861 -19.156 -31.672 1 98.75 238 LEU B O 1
ATOM 5252 N N . SER B 1 239 ? -4.062 -16.922 -31.703 1 98.56 239 SER B N 1
ATOM 5253 C CA . SER B 1 239 ? -5.238 -16.953 -32.562 1 98.56 239 SER B CA 1
ATOM 5254 C C . SER B 1 239 ? -4.918 -17.594 -33.906 1 98.56 239 SER B C 1
ATOM 5256 O O . SER B 1 239 ? -5.676 -18.422 -34.406 1 98.56 239 SER B O 1
ATOM 5258 N N . THR B 1 240 ? -3.805 -17.188 -34.5 1 98.12 240 THR B N 1
ATOM 5259 C CA . THR B 1 240 ? -3.377 -17.703 -35.781 1 98.12 240 THR B CA 1
ATOM 5260 C C . THR B 1 240 ? -3.16 -19.219 -35.719 1 98.12 240 THR B C 1
ATOM 5262 O O . THR B 1 240 ? -3.396 -19.922 -36.688 1 98.12 240 THR B O 1
ATOM 5265 N N . MET B 1 241 ? -2.771 -19.656 -34.594 1 98.31 241 MET B N 1
ATOM 5266 C CA . MET B 1 241 ? -2.523 -21.078 -34.406 1 98.31 241 MET B CA 1
ATOM 5267 C C . MET B 1 241 ? -3.797 -21.797 -33.969 1 98.31 241 MET B C 1
ATOM 5269 O O . MET B 1 241 ? -3.779 -23 -33.719 1 98.31 241 MET B O 1
ATOM 5273 N N . ASP B 1 242 ? -4.898 -21.094 -33.812 1 98.38 242 ASP B N 1
ATOM 5274 C CA . ASP B 1 242 ? -6.188 -21.625 -33.406 1 98.38 242 ASP B CA 1
ATOM 5275 C C . ASP B 1 242 ? -6.102 -22.25 -32 1 98.38 242 ASP B C 1
ATOM 5277 O O . ASP B 1 242 ? -6.602 -23.344 -31.781 1 98.38 242 ASP B O 1
ATOM 5281 N N . LEU B 1 243 ? -5.465 -21.547 -31.109 1 98.75 243 LEU B N 1
ATOM 5282 C CA . LEU B 1 243 ? -5.23 -22.109 -29.781 1 98.75 243 LEU B CA 1
ATOM 5283 C C . LEU B 1 243 ? -6.008 -21.328 -28.734 1 98.75 243 LEU B C 1
ATOM 5285 O O . LEU B 1 243 ? -6.074 -21.734 -27.578 1 98.75 243 LEU B O 1
ATOM 5289 N N . LEU B 1 244 ? -6.645 -20.266 -29.078 1 98.69 244 LEU B N 1
ATOM 5290 C CA . LEU B 1 244 ? -7.391 -19.469 -28.094 1 98.69 244 LEU B CA 1
ATOM 5291 C C . LEU B 1 244 ? -8.602 -20.234 -27.594 1 98.69 244 LEU B C 1
ATOM 5293 O O . LEU B 1 244 ? -9.203 -21.016 -28.328 1 98.69 244 LEU B O 1
ATOM 5297 N N . GLY B 1 245 ? -8.977 -20.031 -26.375 1 98.31 245 GLY B N 1
ATOM 5298 C CA . GLY B 1 245 ? -10.148 -20.656 -25.766 1 98.31 245 GLY B CA 1
ATOM 5299 C C . GLY B 1 245 ? -10.391 -20.219 -24.344 1 98.31 245 GLY B C 1
ATOM 5300 O O . GLY B 1 245 ? -9.578 -19.5 -23.766 1 98.31 245 GLY B O 1
ATOM 5301 N N . PRO B 1 246 ? -11.523 -20.609 -23.797 1 98.31 246 PRO B N 1
ATOM 5302 C CA . PRO B 1 246 ? -11.906 -20.203 -22.438 1 98.31 246 PRO B CA 1
ATOM 5303 C C . PRO B 1 246 ? -11.055 -20.859 -21.359 1 98.31 246 PRO B C 1
ATOM 5305 O O . PRO B 1 246 ? -11.164 -20.5 -20.188 1 98.31 246 PRO B O 1
ATOM 5308 N N . ASP B 1 247 ? -10.18 -21.766 -21.75 1 98.44 247 ASP B N 1
ATOM 5309 C CA . ASP B 1 247 ? -9.359 -22.516 -20.812 1 98.44 247 ASP B CA 1
ATOM 5310 C C . ASP B 1 247 ? -8.062 -21.781 -20.5 1 98.44 247 ASP B C 1
ATOM 5312 O O . ASP B 1 247 ? -7.172 -22.328 -19.844 1 98.44 247 ASP B O 1
ATOM 5316 N N . THR B 1 248 ? -7.898 -20.531 -20.969 1 98.81 248 THR B N 1
ATOM 5317 C CA . THR B 1 248 ? -6.621 -19.828 -20.859 1 98.81 248 THR B CA 1
ATOM 5318 C C . THR B 1 248 ? -6.781 -18.547 -20.062 1 98.81 248 THR B C 1
ATOM 5320 O O . THR B 1 248 ? -7.672 -17.734 -20.344 1 98.81 248 THR B O 1
ATOM 5323 N N . THR B 1 249 ? -5.977 -18.375 -19 1 98.94 249 THR B N 1
ATOM 5324 C CA . THR B 1 249 ? -5.812 -17.109 -18.312 1 98.94 249 THR B CA 1
ATOM 5325 C C . THR B 1 249 ? -4.613 -16.344 -18.875 1 98.94 249 THR B C 1
ATOM 5327 O O . THR B 1 249 ? -3.508 -16.875 -18.953 1 98.94 249 THR B O 1
ATOM 5330 N N . PHE B 1 250 ? -4.816 -15.117 -19.297 1 98.94 250 PHE B N 1
ATOM 5331 C CA . PHE B 1 250 ? -3.764 -14.234 -19.797 1 98.94 250 PHE B CA 1
ATOM 5332 C C . PHE B 1 250 ? -3.293 -13.281 -18.703 1 98.94 250 PHE B C 1
ATOM 5334 O O . PHE B 1 250 ? -4.098 -12.555 -18.109 1 98.94 250 PHE B O 1
ATOM 5341 N N . ILE B 1 251 ? -2.039 -13.289 -18.438 1 98.81 251 ILE B N 1
ATOM 5342 C CA . ILE B 1 251 ? -1.453 -12.531 -17.344 1 98.81 251 ILE B CA 1
ATOM 5343 C C . ILE B 1 251 ? -0.839 -11.242 -17.875 1 98.81 251 ILE B C 1
ATOM 5345 O O . ILE B 1 251 ? -0.231 -11.234 -18.953 1 98.81 251 ILE B O 1
ATOM 5349 N N . HIS B 1 252 ? -0.987 -10.078 -17.109 1 98.69 252 HIS B N 1
ATOM 5350 C CA . HIS B 1 252 ? -0.478 -8.727 -17.312 1 98.69 252 HIS B CA 1
ATOM 5351 C C . HIS B 1 252 ? -1.278 -8 -18.391 1 98.69 252 HIS B C 1
ATOM 5353 O O . HIS B 1 252 ? -2.07 -7.105 -18.078 1 98.69 252 HIS B O 1
ATOM 5359 N N . CYS B 1 253 ? -1.098 -8.414 -19.672 1 98.75 253 CYS B N 1
ATOM 5360 C CA . CYS B 1 253 ? -1.907 -7.883 -20.766 1 98.75 253 CYS B CA 1
ATOM 5361 C C . CYS B 1 253 ? -1.693 -6.383 -20.938 1 98.75 253 CYS B C 1
ATOM 5363 O O . CYS B 1 253 ? -2.572 -5.676 -21.422 1 98.75 253 CYS B O 1
ATOM 5365 N N . CYS B 1 254 ? -0.595 -5.777 -20.547 1 98.44 254 CYS B N 1
ATOM 5366 C CA . CYS B 1 254 ? -0.368 -4.34 -20.438 1 98.44 254 CYS B CA 1
ATOM 5367 C C . CYS B 1 254 ? -0.349 -3.672 -21.797 1 98.44 254 CYS B C 1
ATOM 5369 O O . CYS B 1 254 ? -0.73 -2.508 -21.938 1 98.44 254 CYS B O 1
ATOM 5371 N N . TYR B 1 255 ? 0.101 -4.441 -22.844 1 97.94 255 TYR B N 1
ATOM 5372 C CA . TYR B 1 255 ? 0.303 -3.816 -24.156 1 97.94 255 TYR B CA 1
ATOM 5373 C C . TYR B 1 255 ? -0.458 -4.566 -25.234 1 97.94 255 TYR B C 1
ATOM 5375 O O . TYR B 1 255 ? 0.003 -4.652 -26.375 1 97.94 255 TYR B O 1
ATOM 5383 N N . LEU B 1 256 ? -1.531 -5.18 -24.891 1 98.38 256 LEU B N 1
ATOM 5384 C CA . LEU B 1 256 ? -2.377 -5.777 -25.906 1 98.38 256 LEU B CA 1
ATOM 5385 C C . LEU B 1 256 ? -2.926 -4.711 -26.859 1 98.38 256 LEU B C 1
ATOM 5387 O O . LEU B 1 256 ? -3.33 -3.635 -26.406 1 98.38 256 LEU B O 1
ATOM 5391 N N . SER B 1 257 ? -2.906 -4.992 -28.156 1 97.62 257 SER B N 1
ATOM 5392 C CA . SER B 1 257 ? -3.602 -4.141 -29.125 1 97.62 257 SER B CA 1
ATOM 5393 C C . SER B 1 257 ? -5.113 -4.277 -28.984 1 97.62 257 SER B C 1
ATOM 5395 O O . SER B 1 257 ? -5.605 -5.207 -28.344 1 97.62 257 SER B O 1
ATOM 5397 N N . GLU B 1 258 ? -5.859 -3.354 -29.609 1 97.88 258 GLU B N 1
ATOM 5398 C CA . GLU B 1 258 ? -7.312 -3.451 -29.625 1 97.88 258 GLU B CA 1
ATOM 5399 C C . GLU B 1 258 ? -7.777 -4.781 -30.203 1 97.88 258 GLU B C 1
ATOM 5401 O O . GLU B 1 258 ? -8.727 -5.387 -29.719 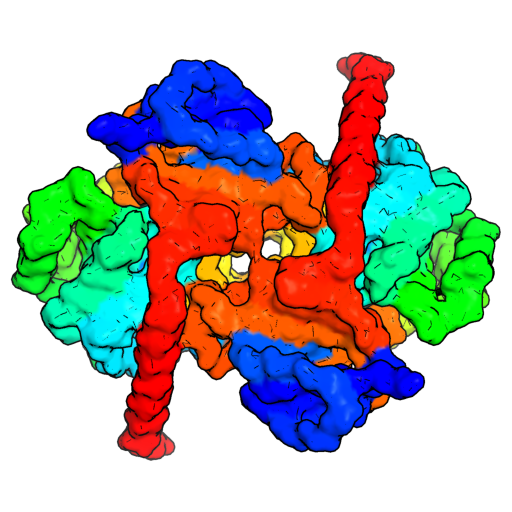1 97.88 258 GLU B O 1
ATOM 5406 N N . GLU B 1 259 ? -7.098 -5.129 -31.25 1 98.38 259 GLU B N 1
ATOM 5407 C CA . GLU B 1 259 ? -7.422 -6.406 -31.875 1 98.38 259 GLU B CA 1
ATOM 5408 C C . GLU B 1 259 ? -7.203 -7.566 -30.906 1 98.38 259 GLU B C 1
ATOM 5410 O O . GLU B 1 259 ? -8.039 -8.469 -30.812 1 98.38 259 GLU B O 1
ATOM 5415 N N . GLU B 1 260 ? -6.141 -7.59 -30.219 1 98.75 260 GLU B N 1
ATOM 5416 C CA . GLU B 1 260 ? -5.828 -8.664 -29.281 1 98.75 260 GLU B CA 1
ATOM 5417 C C . GLU B 1 260 ? -6.816 -8.695 -28.125 1 98.75 260 GLU B C 1
ATOM 5419 O O . GLU B 1 260 ? -7.191 -9.773 -27.641 1 98.75 260 GLU B O 1
ATOM 5424 N N . TRP B 1 261 ? -7.211 -7.57 -27.625 1 98.75 261 TRP B N 1
ATOM 5425 C CA . TRP B 1 261 ? -8.242 -7.52 -26.609 1 98.75 261 TRP B CA 1
ATOM 5426 C C . TRP B 1 261 ? -9.531 -8.18 -27.094 1 98.75 261 TRP B C 1
ATOM 5428 O O . TRP B 1 261 ? -10.18 -8.914 -26.344 1 98.75 261 TRP B O 1
ATOM 5438 N N . ARG B 1 262 ? -9.922 -7.867 -28.312 1 98.62 262 ARG B N 1
ATOM 5439 C CA . ARG B 1 262 ? -11.125 -8.461 -28.891 1 98.62 262 ARG B CA 1
ATOM 5440 C C . ARG B 1 262 ? -10.984 -9.969 -29.016 1 98.62 262 ARG B C 1
ATOM 5442 O O . ARG B 1 262 ? -11.914 -10.719 -28.703 1 98.62 262 ARG B O 1
ATOM 5449 N N . LEU B 1 263 ? -9.797 -10.391 -29.531 1 98.81 263 LEU B N 1
ATOM 5450 C CA . LEU B 1 263 ? -9.531 -11.82 -29.656 1 98.81 263 LEU B CA 1
ATOM 5451 C C . LEU B 1 263 ? -9.641 -12.508 -28.297 1 98.81 263 LEU B C 1
ATOM 5453 O O . LEU B 1 263 ? -10.242 -13.578 -28.172 1 98.81 263 LEU B O 1
ATOM 5457 N N . LEU B 1 264 ? -9.047 -11.898 -27.281 1 98.81 264 LEU B N 1
ATOM 5458 C CA . LEU B 1 264 ? -9.086 -12.43 -25.922 1 98.81 264 LEU B CA 1
ATOM 5459 C C . LEU B 1 264 ? -10.523 -12.523 -25.406 1 98.81 264 LEU B C 1
ATOM 5461 O O . LEU B 1 264 ? -10.945 -13.57 -24.922 1 98.81 264 LEU B O 1
ATOM 5465 N N . ALA B 1 265 ? -11.25 -11.453 -25.531 1 98.69 265 ALA B N 1
ATOM 5466 C CA . ALA B 1 265 ? -12.633 -11.414 -25.062 1 98.69 265 ALA B CA 1
ATOM 5467 C C . ALA B 1 265 ? -13.477 -12.469 -25.766 1 98.69 265 ALA B C 1
ATOM 5469 O O . ALA B 1 265 ? -14.266 -13.18 -25.141 1 98.69 265 ALA B O 1
ATOM 5470 N N . ASP B 1 266 ? -13.312 -12.539 -27.094 1 98.5 266 ASP B N 1
ATOM 5471 C CA . ASP B 1 266 ? -14.102 -13.469 -27.906 1 98.5 266 ASP B CA 1
ATOM 5472 C C . ASP B 1 266 ? -13.766 -14.914 -27.562 1 98.5 266 ASP B C 1
ATOM 5474 O O . ASP B 1 266 ? -14.602 -15.805 -27.734 1 98.5 266 ASP B O 1
ATOM 5478 N N . SER B 1 267 ? -12.562 -15.172 -27.125 1 98.56 267 SER B N 1
ATOM 5479 C CA . SER B 1 267 ? -12.109 -16.531 -26.844 1 98.56 267 SER B CA 1
ATOM 5480 C C . SER B 1 267 ? -12.727 -17.047 -25.547 1 98.56 267 SER B C 1
ATOM 5482 O O . SER B 1 267 ? -12.734 -18.25 -25.297 1 98.56 267 SER B O 1
ATOM 5484 N N . GLY B 1 268 ? -13.18 -16.156 -24.688 1 98.44 268 GLY B N 1
ATOM 5485 C CA . GLY B 1 268 ? -13.664 -16.516 -23.359 1 98.44 268 GLY B CA 1
ATOM 5486 C C . GLY B 1 268 ? -12.562 -16.641 -22.328 1 98.44 268 GLY B C 1
ATOM 5487 O O . GLY B 1 268 ? -12.805 -17.031 -21.188 1 98.44 268 GLY B O 1
ATOM 5488 N N . GLY B 1 269 ? -11.336 -16.297 -22.703 1 98.69 269 GLY B N 1
ATOM 5489 C CA . GLY B 1 269 ? -10.227 -16.297 -21.766 1 98.69 269 GLY B CA 1
ATOM 5490 C C . GLY B 1 269 ? -10.414 -15.312 -20.625 1 98.69 269 GLY B C 1
ATOM 5491 O O . GLY B 1 269 ? -11.375 -14.539 -20.625 1 98.69 269 GLY B O 1
ATOM 5492 N N . THR B 1 270 ? -9.547 -15.398 -19.641 1 98.88 270 THR B N 1
ATOM 5493 C CA . THR B 1 270 ? -9.625 -14.547 -18.453 1 98.88 270 THR B CA 1
ATOM 5494 C C . THR B 1 270 ? -8.336 -13.766 -18.266 1 98.88 270 THR B C 1
ATOM 5496 O O . THR B 1 270 ? -7.336 -14.023 -18.938 1 98.88 270 THR B O 1
ATOM 5499 N N . VAL B 1 271 ? -8.352 -12.719 -17.359 1 98.94 271 VAL B N 1
ATOM 5500 C CA . VAL B 1 271 ? -7.242 -11.773 -17.25 1 98.94 271 VAL B CA 1
ATOM 5501 C C . VAL B 1 271 ? -6.773 -11.688 -15.805 1 98.94 271 VAL B C 1
ATOM 5503 O O . VAL B 1 271 ? -7.586 -11.508 -14.898 1 98.94 271 VAL B O 1
ATOM 5506 N N . SER B 1 272 ? -5.492 -11.844 -15.594 1 98.94 272 SER B N 1
ATOM 5507 C CA . SER B 1 272 ? -4.836 -11.625 -14.305 1 98.94 272 SER B CA 1
ATOM 5508 C C . SER B 1 272 ? -3.893 -10.43 -14.367 1 98.94 272 SER B C 1
ATOM 5510 O O . SER B 1 272 ? -3.012 -10.367 -15.227 1 98.94 272 SER B O 1
ATOM 5512 N N . ILE B 1 273 ? -4.062 -9.477 -13.484 1 98.94 273 ILE B N 1
ATOM 5513 C CA . ILE B 1 273 ? -3.316 -8.227 -13.461 1 98.94 273 ILE B CA 1
ATOM 5514 C C . ILE B 1 273 ? -2.516 -8.125 -12.164 1 98.94 273 ILE B C 1
ATOM 5516 O O . ILE B 1 273 ? -3.049 -8.359 -11.078 1 98.94 273 ILE B O 1
ATOM 5520 N N . ALA B 1 274 ? -1.239 -7.816 -12.211 1 98.81 274 ALA B N 1
ATOM 5521 C CA . ALA B 1 274 ? -0.371 -7.605 -11.055 1 98.81 274 ALA B CA 1
ATOM 5522 C C . ALA B 1 274 ? 0.03 -6.141 -10.93 1 98.81 274 ALA B C 1
ATOM 5524 O O . ALA B 1 274 ? 1.149 -5.762 -11.281 1 98.81 274 ALA B O 1
ATOM 5525 N N . PRO B 1 275 ? -0.8 -5.324 -10.328 1 98.69 275 PRO B N 1
ATOM 5526 C CA . PRO B 1 275 ? -0.702 -3.873 -10.508 1 98.69 275 PRO B CA 1
ATOM 5527 C C . PRO B 1 275 ? 0.613 -3.301 -9.984 1 98.69 275 PRO B C 1
ATOM 5529 O O . PRO B 1 275 ? 1.257 -2.498 -10.664 1 98.69 275 PRO B O 1
ATOM 5532 N N . GLN B 1 276 ? 1.047 -3.66 -8.828 1 98.62 276 GLN B N 1
ATOM 5533 C CA . GLN B 1 276 ? 2.223 -3.041 -8.219 1 98.62 276 GLN B CA 1
ATOM 5534 C C . GLN B 1 276 ? 3.484 -3.375 -9.016 1 98.62 276 GLN B C 1
ATOM 5536 O O . GLN B 1 276 ? 4.297 -2.49 -9.297 1 98.62 276 GLN B O 1
ATOM 5541 N N . VAL B 1 277 ? 3.684 -4.609 -9.359 1 98.31 277 VAL B N 1
ATOM 5542 C CA . VAL B 1 277 ? 4.902 -4.992 -10.062 1 98.31 277 VAL B CA 1
ATOM 5543 C C . VAL B 1 277 ? 4.879 -4.43 -11.484 1 98.31 277 VAL B C 1
ATOM 5545 O O . VAL B 1 277 ? 5.918 -4.039 -12.023 1 98.31 277 VAL B O 1
ATOM 5548 N N . GLU B 1 278 ? 3.684 -4.383 -12.125 1 98.56 278 GLU B N 1
ATOM 5549 C CA . GLU B 1 278 ? 3.572 -3.887 -13.492 1 98.56 278 GLU B CA 1
ATOM 5550 C C . GLU B 1 278 ? 4.02 -2.432 -13.594 1 98.56 278 GLU B C 1
ATOM 5552 O O . GLU B 1 278 ? 4.723 -2.055 -14.531 1 98.56 278 GLU B O 1
ATOM 5557 N N . THR B 1 279 ? 3.656 -1.666 -12.57 1 97.44 279 THR B N 1
ATOM 5558 C CA . THR B 1 279 ? 4.086 -0.272 -12.539 1 97.44 279 THR B CA 1
ATOM 5559 C C . THR B 1 279 ? 5.566 -0.172 -12.188 1 97.44 279 THR B C 1
ATOM 5561 O O . THR B 1 279 ? 6.312 0.561 -12.844 1 97.44 279 THR B O 1
ATOM 5564 N N . GLN B 1 280 ? 6.055 -0.938 -11.305 1 97.62 280 GLN B N 1
ATOM 5565 C CA . GLN B 1 280 ? 7.391 -0.802 -10.742 1 97.62 280 GLN B CA 1
ATOM 5566 C C . GLN B 1 280 ? 8.445 -1.358 -11.688 1 97.62 280 GLN B C 1
ATOM 5568 O O . GLN B 1 280 ? 9.539 -0.794 -11.82 1 97.62 280 GLN B O 1
ATOM 5573 N N . MET B 1 281 ? 8.109 -2.449 -12.344 1 97.62 281 MET B N 1
ATOM 5574 C CA . MET B 1 281 ? 9.117 -3.15 -13.141 1 97.62 281 MET B CA 1
ATOM 5575 C C . MET B 1 281 ? 9 -2.775 -14.609 1 97.62 281 MET B C 1
ATOM 5577 O O . MET B 1 281 ? 9.805 -3.221 -15.438 1 97.62 281 MET B O 1
ATOM 5581 N N . GLY B 1 282 ? 8.039 -2.027 -14.953 1 97.31 282 GLY B N 1
ATOM 5582 C CA . GLY B 1 282 ? 7.914 -1.545 -16.312 1 97.31 282 GLY B CA 1
ATOM 5583 C C . GLY B 1 282 ? 7.242 -2.541 -17.25 1 97.31 282 GLY B C 1
ATOM 5584 O O . GLY B 1 282 ? 7.605 -2.648 -18.422 1 97.31 282 GLY B O 1
ATOM 5585 N N . HIS B 1 283 ? 6.316 -3.348 -16.656 1 98.19 283 HIS B N 1
ATOM 5586 C CA . HIS B 1 283 ? 5.508 -4.195 -17.516 1 98.19 283 HIS B CA 1
ATOM 5587 C C . HIS B 1 283 ? 4.594 -3.361 -18.406 1 98.19 283 HIS B C 1
ATOM 5589 O O . HIS B 1 283 ? 4.258 -3.77 -19.516 1 98.19 283 HIS B O 1
ATOM 5595 N N . GLY B 1 284 ? 4.211 -2.309 -18.031 1 97.38 284 GLY B N 1
ATOM 5596 C CA . GLY B 1 284 ? 3.219 -1.405 -18.594 1 97.38 284 GLY B CA 1
ATOM 5597 C C . GLY B 1 284 ? 2.154 -0.998 -17.594 1 97.38 284 GLY B C 1
ATOM 5598 O O . GLY B 1 284 ? 2.178 -1.439 -16.438 1 97.38 284 GLY B O 1
ATOM 5599 N N . TRP B 1 285 ? 1.27 -0.106 -17.984 1 97 285 TRP B N 1
ATOM 5600 C CA . TRP B 1 285 ? 0.163 0.28 -17.125 1 97 285 TRP B CA 1
ATOM 5601 C C . TRP B 1 285 ? -0.775 -0.897 -16.875 1 97 285 TRP B C 1
ATOM 5603 O O . TRP B 1 285 ? -1.138 -1.613 -17.812 1 97 285 TRP B O 1
ATOM 5613 N N . PRO B 1 286 ? -1.141 -1.143 -15.57 1 98.38 286 PRO B N 1
ATOM 5614 C CA . PRO B 1 286 ? -2.133 -2.191 -15.32 1 98.38 286 PRO B CA 1
ATOM 5615 C C . PRO B 1 286 ? -3.443 -1.953 -16.062 1 98.38 286 PRO B C 1
ATOM 5617 O O . PRO B 1 286 ? -4.051 -0.887 -15.93 1 98.38 286 PRO B O 1
ATOM 5620 N N . PRO B 1 287 ? -3.91 -2.902 -16.797 1 98.31 287 PRO B N 1
ATOM 5621 C CA . PRO B 1 287 ? -5.062 -2.652 -17.672 1 98.31 287 PRO B CA 1
ATOM 5622 C C . PRO B 1 287 ? -6.391 -3.025 -17.016 1 98.31 287 PRO B C 1
ATOM 5624 O O . PRO B 1 287 ? -7.219 -3.699 -17.625 1 98.31 287 PRO B O 1
ATOM 5627 N N . THR B 1 288 ? -6.645 -2.527 -15.82 1 98.56 288 THR B N 1
ATOM 5628 C CA . THR B 1 288 ? -7.852 -2.879 -15.086 1 98.56 288 THR B CA 1
ATOM 5629 C C . THR B 1 288 ? -9.094 -2.338 -15.789 1 98.56 288 THR B C 1
ATOM 5631 O O . THR B 1 288 ? -10.016 -3.094 -16.094 1 98.56 288 THR B O 1
ATOM 5634 N N . ALA B 1 289 ? -9.133 -1.065 -16.094 1 97.69 289 ALA B N 1
ATOM 5635 C CA . ALA B 1 289 ? -10.273 -0.456 -16.766 1 97.69 289 ALA B CA 1
ATOM 5636 C C . ALA B 1 289 ? -10.453 -1.024 -18.172 1 97.69 289 ALA B C 1
ATOM 5638 O O . ALA B 1 289 ? -11.578 -1.229 -18.625 1 97.69 289 ALA B O 1
ATOM 5639 N N . LYS B 1 290 ? -9.32 -1.246 -18.844 1 96.94 290 LYS B N 1
ATOM 5640 C CA . LYS B 1 290 ? -9.375 -1.791 -20.188 1 96.94 290 LYS B CA 1
ATOM 5641 C C . LYS B 1 290 ? -10.016 -3.174 -20.203 1 96.94 290 LYS B C 1
ATOM 5643 O O . LYS B 1 290 ? -10.742 -3.516 -21.141 1 96.94 290 LYS B O 1
ATOM 5648 N N . THR B 1 291 ? -9.656 -3.998 -19.219 1 98.69 291 THR B N 1
ATOM 5649 C CA . THR B 1 291 ? -10.273 -5.312 -19.078 1 98.69 291 THR B CA 1
ATOM 5650 C C . THR B 1 291 ? -11.797 -5.191 -19 1 98.69 291 THR B C 1
ATOM 5652 O O . THR B 1 291 ? -12.516 -5.93 -19.672 1 98.69 291 THR B O 1
ATOM 5655 N N . LEU B 1 292 ? -12.297 -4.262 -18.234 1 98 292 LEU B N 1
ATOM 5656 C CA . LEU B 1 292 ? -13.734 -4.023 -18.094 1 98 292 LEU B CA 1
ATOM 5657 C C . LEU B 1 292 ? -14.344 -3.527 -19.391 1 98 292 LEU B C 1
ATOM 5659 O O . LEU B 1 292 ? -15.469 -3.893 -19.734 1 98 292 LEU B O 1
ATOM 5663 N N . GLU B 1 293 ? -13.617 -2.703 -20.078 1 96.88 293 GLU B N 1
ATOM 5664 C CA . GLU B 1 293 ? -14.078 -2.141 -21.344 1 96.88 293 GLU B CA 1
ATOM 5665 C C . GLU B 1 293 ? -14.43 -3.242 -22.328 1 96.88 293 GLU B C 1
ATOM 5667 O O . GLU B 1 293 ? -15.312 -3.066 -23.172 1 96.88 293 GLU B O 1
ATOM 5672 N N . TYR B 1 294 ? -13.781 -4.324 -22.25 1 98.31 294 TYR B N 1
ATOM 5673 C CA . TYR B 1 294 ? -13.992 -5.406 -23.203 1 98.31 294 TYR B CA 1
ATOM 5674 C C . TYR B 1 294 ? -14.914 -6.473 -22.625 1 98.31 294 TYR B C 1
ATOM 5676 O O . TYR B 1 294 ? -14.977 -7.594 -23.141 1 98.31 294 TYR B O 1
ATOM 5684 N N . GLY B 1 295 ? -15.57 -6.148 -21.562 1 98.06 295 GLY B N 1
ATOM 5685 C CA . GLY B 1 295 ? -16.594 -7.016 -20.984 1 98.06 295 GLY B CA 1
ATOM 5686 C C . GLY B 1 295 ? -16 -8.156 -20.172 1 98.06 295 GLY B C 1
ATOM 5687 O O . GLY B 1 295 ? -16.688 -9.148 -19.906 1 98.06 295 GLY B O 1
ATOM 5688 N N . LEU B 1 296 ? -14.758 -8.102 -19.844 1 98.62 296 LEU B N 1
ATOM 5689 C CA . LEU B 1 296 ? -14.094 -9.117 -19.031 1 98.62 296 LEU B CA 1
ATOM 5690 C C . LEU B 1 296 ? -14.047 -8.695 -17.578 1 98.62 296 LEU B C 1
ATOM 5692 O O . LEU B 1 296 ? -14.422 -7.566 -17.234 1 98.62 296 LEU B O 1
ATOM 5696 N N . ARG B 1 297 ? -13.688 -9.578 -16.688 1 98.62 297 ARG B N 1
ATOM 5697 C CA . ARG B 1 297 ? -13.586 -9.328 -15.258 1 98.62 297 ARG B CA 1
ATOM 5698 C C . ARG B 1 297 ? -12.125 -9.344 -14.805 1 98.62 297 ARG B C 1
ATOM 5700 O O . ARG B 1 297 ? -11.5 -10.406 -14.734 1 98.62 297 ARG B O 1
ATOM 5707 N N . PRO B 1 298 ? -11.609 -8.133 -14.453 1 98.81 298 PRO B N 1
ATOM 5708 C CA . PRO B 1 298 ? -10.219 -8.094 -14.008 1 98.81 298 PRO B CA 1
ATOM 5709 C C . PRO B 1 298 ? -10.008 -8.812 -12.672 1 98.81 298 PRO B C 1
ATOM 5711 O O . PRO B 1 298 ? -10.898 -8.797 -11.82 1 98.81 298 PRO B O 1
ATOM 5714 N N . SER B 1 299 ? -8.883 -9.43 -12.469 1 98.94 299 SER B N 1
ATOM 5715 C CA . SER B 1 299 ? -8.438 -9.992 -11.195 1 98.94 299 SER B CA 1
ATOM 5716 C C . SER B 1 299 ? -7.039 -9.508 -10.844 1 98.94 299 SER B C 1
ATOM 5718 O O . SER B 1 299 ? -6.324 -8.984 -11.695 1 98.94 299 SER B O 1
ATOM 5720 N N . PHE B 1 300 ? -6.676 -9.633 -9.539 1 98.94 300 PHE B N 1
ATOM 5721 C CA . PHE B 1 300 ? -5.391 -9.109 -9.086 1 98.94 300 PHE B CA 1
ATOM 5722 C C . PHE B 1 300 ? -4.465 -10.25 -8.664 1 98.94 300 PHE B C 1
ATOM 5724 O O . PHE B 1 300 ? -4.93 -11.328 -8.297 1 98.94 300 PHE B O 1
ATOM 5731 N N . SER B 1 301 ? -3.219 -9.977 -8.742 1 98.88 301 SER B N 1
ATOM 5732 C CA . SER B 1 301 ? -2.18 -10.914 -8.328 1 98.88 301 SER B CA 1
ATOM 5733 C C . SER B 1 301 ? -0.955 -10.18 -7.793 1 98.88 301 SER B C 1
ATOM 5735 O O . SER B 1 301 ? -0.796 -8.977 -8.016 1 98.88 301 SER B O 1
ATOM 5737 N N . ILE B 1 302 ? -0.113 -10.883 -7.098 1 98.75 302 ILE B N 1
ATOM 5738 C CA . ILE B 1 302 ? 1.128 -10.352 -6.551 1 98.75 302 ILE B CA 1
ATOM 5739 C C . ILE B 1 302 ? 2.238 -10.445 -7.594 1 98.75 302 ILE B C 1
ATOM 5741 O O . ILE B 1 302 ? 3.051 -9.531 -7.73 1 98.75 302 ILE B O 1
ATOM 5745 N N . ASP B 1 303 ? 2.297 -11.57 -8.281 1 98.81 303 ASP B N 1
ATOM 5746 C CA . ASP B 1 303 ? 3.33 -11.914 -9.25 1 98.81 303 ASP B CA 1
ATOM 5747 C C . ASP B 1 303 ? 4.645 -12.266 -8.555 1 98.81 303 ASP B C 1
ATOM 5749 O O . ASP B 1 303 ? 4.824 -13.398 -8.094 1 98.81 303 ASP B O 1
ATOM 5753 N N . VAL B 1 304 ? 5.492 -11.359 -8.18 1 98.69 304 VAL B N 1
ATOM 5754 C CA . VAL B 1 304 ? 6.793 -11.695 -7.613 1 98.69 304 VAL B CA 1
ATOM 5755 C C . VAL B 1 304 ? 7.035 -10.875 -6.344 1 98.69 304 VAL B C 1
ATOM 5757 O O . VAL B 1 304 ? 6.801 -9.664 -6.324 1 98.69 304 VAL B O 1
ATOM 5760 N N . VAL B 1 305 ? 7.574 -11.5 -5.297 1 98.56 305 VAL B N 1
ATOM 5761 C CA . VAL B 1 305 ? 7.891 -10.805 -4.055 1 98.56 305 VAL B CA 1
ATOM 5762 C C . VAL B 1 305 ? 9.352 -10.359 -4.066 1 98.56 305 VAL B C 1
ATOM 5764 O O . VAL B 1 305 ? 9.828 -9.758 -3.104 1 98.56 305 VAL B O 1
ATOM 5767 N N . THR B 1 306 ? 10.07 -10.602 -5.129 1 98.5 306 THR B N 1
ATOM 5768 C CA . THR B 1 306 ? 11.445 -10.133 -5.246 1 98.5 306 THR B CA 1
ATOM 5769 C C . THR B 1 306 ? 11.492 -8.609 -5.277 1 98.5 306 THR B C 1
ATOM 5771 O O . THR B 1 306 ? 12.531 -8.016 -4.992 1 98.5 306 THR B O 1
ATOM 5774 N N . THR B 1 307 ? 10.305 -8.016 -5.633 1 97.81 307 THR B N 1
ATOM 5775 C CA . THR B 1 307 ? 10.305 -6.574 -5.883 1 97.81 307 THR B CA 1
ATOM 5776 C C . THR B 1 307 ? 9.141 -5.902 -5.16 1 97.81 307 THR B C 1
ATOM 5778 O O . THR B 1 307 ? 9.172 -4.699 -4.898 1 97.81 307 THR B O 1
ATOM 5781 N N . VAL B 1 308 ? 8.094 -6.605 -4.809 1 98 308 VAL B N 1
ATOM 5782 C CA . VAL B 1 308 ? 6.898 -5.969 -4.262 1 98 308 VAL B CA 1
ATOM 5783 C C . VAL B 1 308 ? 6.375 -6.777 -3.08 1 98 308 VAL B C 1
ATOM 5785 O O . VAL B 1 308 ? 6.762 -7.934 -2.893 1 98 308 VAL B O 1
ATOM 5788 N N . PRO B 1 309 ? 5.484 -6.18 -2.242 1 97.56 309 PRO B N 1
ATOM 5789 C CA . PRO B 1 309 ? 4.941 -6.93 -1.105 1 97.56 309 PRO B CA 1
ATOM 5790 C C . PRO B 1 309 ? 3.973 -8.031 -1.532 1 97.56 309 PRO B C 1
ATOM 5792 O O . PRO B 1 309 ? 3.42 -7.977 -2.635 1 97.56 309 PRO B O 1
ATOM 5795 N N . GLY B 1 310 ? 3.705 -8.922 -0.662 1 98.38 310 GLY B N 1
ATOM 5796 C CA . GLY B 1 310 ? 2.93 -10.109 -0.984 1 98.38 310 GLY B CA 1
ATOM 5797 C C . GLY B 1 310 ? 1.482 -10.016 -0.537 1 98.38 310 GLY B C 1
ATOM 5798 O O . GLY B 1 310 ? 0.836 -11.031 -0.293 1 98.38 310 GLY B O 1
ATOM 5799 N N . ASP B 1 311 ? 0.904 -8.75 -0.347 1 98.75 311 ASP B N 1
ATOM 5800 C CA . ASP B 1 311 ? -0.452 -8.641 0.181 1 98.75 311 ASP B CA 1
ATOM 5801 C C . ASP B 1 311 ? -1.39 -8.008 -0.846 1 98.75 311 ASP B C 1
ATOM 5803 O O . ASP B 1 311 ? -0.951 -7.246 -1.709 1 98.75 311 ASP B O 1
ATOM 5807 N N . MET B 1 312 ? -2.684 -8.32 -0.778 1 98.88 312 MET B N 1
ATOM 5808 C CA . MET B 1 312 ? -3.684 -7.879 -1.744 1 98.88 312 MET B CA 1
ATOM 5809 C C . MET B 1 312 ? -4.07 -6.422 -1.502 1 98.88 312 MET B C 1
ATOM 5811 O O . MET B 1 312 ? -4.57 -5.75 -2.404 1 98.88 312 MET B O 1
ATOM 5815 N N . PHE B 1 313 ? -3.873 -5.867 -0.25 1 98.88 313 PHE B N 1
ATOM 5816 C CA . PHE B 1 313 ? -4.18 -4.473 0.048 1 98.88 313 PHE B CA 1
ATOM 5817 C C . PHE B 1 313 ? -3.348 -3.537 -0.819 1 98.88 313 PHE B C 1
ATOM 5819 O O . PHE B 1 313 ? -3.871 -2.576 -1.388 1 98.88 313 PHE B O 1
ATOM 5826 N N . THR B 1 314 ? -2.051 -3.893 -0.964 1 98.56 314 THR B N 1
ATOM 5827 C CA . THR B 1 314 ? -1.149 -3.127 -1.818 1 98.56 314 THR B CA 1
ATOM 5828 C C . THR B 1 314 ? -1.603 -3.188 -3.275 1 98.56 314 THR B C 1
ATOM 5830 O O . THR B 1 314 ? -1.604 -2.172 -3.973 1 98.56 314 THR B O 1
ATOM 5833 N N . GLN B 1 315 ? -2.027 -4.371 -3.725 1 98.75 315 GLN B N 1
ATOM 5834 C CA . GLN B 1 315 ? -2.402 -4.539 -5.125 1 98.75 315 GLN B CA 1
ATOM 5835 C C . GLN B 1 315 ? -3.664 -3.746 -5.453 1 98.75 315 GLN B C 1
ATOM 5837 O O . GLN B 1 315 ? -3.752 -3.117 -6.512 1 98.75 315 GLN B O 1
ATOM 5842 N N . MET B 1 316 ? -4.641 -3.797 -4.57 1 98.81 316 MET B N 1
ATOM 5843 C CA . MET B 1 316 ? -5.871 -3.043 -4.781 1 98.81 316 MET B CA 1
ATOM 5844 C C . MET B 1 316 ? -5.582 -1.55 -4.898 1 98.81 316 MET B C 1
ATOM 5846 O O . MET B 1 316 ? -6.082 -0.884 -5.805 1 98.81 316 MET B O 1
ATOM 5850 N N . ARG B 1 317 ? -4.727 -1.021 -4.047 1 98.69 317 ARG B N 1
ATOM 5851 C CA . ARG B 1 317 ? -4.453 0.411 -4.027 1 98.69 317 ARG B CA 1
ATOM 5852 C C . ARG B 1 317 ? -3.588 0.822 -5.211 1 98.69 317 ARG B C 1
ATOM 5854 O O . ARG B 1 317 ? -3.768 1.903 -5.773 1 98.69 317 ARG B O 1
ATOM 5861 N N . ALA B 1 318 ? -2.643 -0.066 -5.551 1 98.5 318 ALA B N 1
ATOM 5862 C CA . ALA B 1 318 ? -1.825 0.205 -6.73 1 98.5 318 ALA B CA 1
ATOM 5863 C C . ALA B 1 318 ? -2.686 0.284 -7.988 1 98.5 318 ALA B C 1
ATOM 5865 O O . ALA B 1 318 ? -2.527 1.196 -8.805 1 98.5 318 ALA B O 1
ATOM 5866 N N . ALA B 1 319 ? -3.582 -0.706 -8.156 1 98.69 319 ALA B N 1
ATOM 5867 C CA . ALA B 1 319 ? -4.48 -0.712 -9.305 1 98.69 319 ALA B CA 1
ATOM 5868 C C . ALA B 1 319 ? -5.383 0.518 -9.305 1 98.69 319 ALA B C 1
ATOM 5870 O O . ALA B 1 319 ? -5.555 1.169 -10.336 1 98.69 319 ALA B O 1
ATOM 5871 N N . PHE B 1 320 ? -5.938 0.813 -8.141 1 98.75 320 PHE B N 1
ATOM 5872 C CA . PHE B 1 320 ? -6.879 1.914 -7.973 1 98.75 320 PHE B CA 1
ATOM 5873 C C . PHE B 1 320 ? -6.223 3.244 -8.328 1 98.75 320 PHE B C 1
ATOM 5875 O O . PHE B 1 320 ? -6.754 4.012 -9.133 1 98.75 320 PHE B O 1
ATOM 5882 N N . GLY B 1 321 ? -5.047 3.512 -7.742 1 97.88 321 GLY B N 1
ATOM 5883 C CA . GLY B 1 321 ? -4.305 4.734 -8.008 1 97.88 321 GLY B CA 1
ATOM 5884 C C . GLY B 1 321 ? -3.857 4.863 -9.453 1 97.88 321 GLY B C 1
ATOM 5885 O O . GLY B 1 321 ? -4.051 5.906 -10.078 1 97.88 321 GLY B O 1
ATOM 5886 N N . ALA B 1 322 ? -3.301 3.795 -10.008 1 96.94 322 ALA B N 1
ATOM 5887 C CA . ALA B 1 322 ? -2.75 3.83 -11.359 1 96.94 322 ALA B CA 1
ATOM 5888 C C . ALA B 1 322 ? -3.844 4.086 -12.398 1 96.94 322 ALA B C 1
ATOM 5890 O O . ALA B 1 322 ? -3.674 4.906 -13.297 1 96.94 322 ALA B O 1
ATOM 5891 N N . ASP B 1 323 ? -4.941 3.414 -12.266 1 97.19 323 ASP B N 1
ATOM 5892 C CA . ASP B 1 323 ? -6.02 3.541 -13.242 1 97.19 323 ASP B CA 1
ATOM 5893 C C . ASP B 1 323 ? -6.652 4.926 -13.18 1 97.19 323 ASP B C 1
ATOM 5895 O O . ASP B 1 323 ? -6.891 5.551 -14.219 1 97.19 323 ASP B O 1
ATOM 5899 N N . ARG B 1 324 ? -6.922 5.367 -12.008 1 97.44 324 ARG B N 1
ATOM 5900 C CA . ARG B 1 324 ? -7.539 6.68 -11.852 1 97.44 324 ARG B CA 1
ATOM 5901 C C . ARG B 1 324 ? -6.598 7.785 -12.32 1 97.44 324 ARG B C 1
ATOM 5903 O O . ARG B 1 324 ? -7.031 8.75 -12.953 1 97.44 324 ARG B O 1
ATOM 5910 N N . ALA B 1 325 ? -5.297 7.645 -11.992 1 96.44 325 ALA B N 1
ATOM 5911 C CA . ALA B 1 325 ? -4.316 8.625 -12.445 1 96.44 325 ALA B CA 1
ATOM 5912 C C . ALA B 1 325 ? -4.297 8.719 -13.969 1 96.44 325 ALA B C 1
ATOM 5914 O O . ALA B 1 325 ? -4.238 9.82 -14.523 1 96.44 325 ALA B O 1
ATOM 5915 N N . ARG B 1 326 ? -4.332 7.59 -14.617 1 95.25 326 ARG B N 1
ATOM 5916 C CA . ARG B 1 326 ? -4.312 7.555 -16.078 1 95.25 326 ARG B CA 1
ATOM 5917 C C . ARG B 1 326 ? -5.566 8.203 -16.656 1 95.25 326 ARG B C 1
ATOM 5919 O O . ARG B 1 326 ? -5.48 8.992 -17.594 1 95.25 326 ARG B O 1
ATOM 5926 N N . THR B 1 327 ? -6.703 7.828 -16.094 1 96.19 327 THR B N 1
ATOM 5927 C CA . THR B 1 327 ? -7.965 8.398 -16.562 1 96.19 327 THR B CA 1
ATOM 5928 C C . THR B 1 327 ? -8.008 9.898 -16.312 1 96.19 327 THR B C 1
ATOM 5930 O O . THR B 1 327 ? -8.406 10.672 -17.188 1 96.19 327 THR B O 1
ATOM 5933 N N . ASN B 1 328 ? -7.57 10.32 -15.148 1 95.56 328 ASN B N 1
ATOM 5934 C CA . ASN B 1 328 ? -7.527 11.734 -14.805 1 95.56 328 ASN B CA 1
ATOM 5935 C C . ASN B 1 328 ? -6.621 12.516 -15.75 1 95.56 328 ASN B C 1
ATOM 5937 O O . ASN B 1 328 ? -6.91 13.664 -16.094 1 95.56 328 ASN B O 1
ATOM 5941 N N . ALA B 1 329 ? -5.531 11.898 -16.109 1 94.38 329 ALA B N 1
ATOM 5942 C CA . ALA B 1 329 ? -4.605 12.562 -17.031 1 94.38 329 ALA B CA 1
ATOM 5943 C C . ALA B 1 329 ? -5.27 12.844 -18.375 1 94.38 329 ALA B C 1
ATOM 5945 O O . ALA B 1 329 ? -5.035 13.891 -18.984 1 94.38 329 ALA B O 1
ATOM 5946 N N . ILE B 1 330 ? -6.078 11.891 -18.828 1 94.81 330 ILE B N 1
ATOM 5947 C CA . ILE B 1 330 ? -6.809 12.055 -20.078 1 94.81 330 ILE B CA 1
ATOM 5948 C C . ILE B 1 330 ? -7.781 13.227 -19.969 1 94.81 330 ILE B C 1
ATOM 5950 O O . ILE B 1 330 ? -7.855 14.078 -20.859 1 94.81 330 ILE B O 1
ATOM 5954 N N . TRP B 1 331 ? -8.453 13.328 -18.969 1 95.94 331 TRP B N 1
ATOM 5955 C CA . TRP B 1 331 ? -9.477 14.352 -18.781 1 95.94 331 TRP B CA 1
ATOM 5956 C C . TRP B 1 331 ? -8.844 15.703 -18.453 1 95.94 331 TRP B C 1
ATOM 5958 O O . TRP B 1 331 ? -9.43 16.75 -18.75 1 95.94 331 TRP B O 1
ATOM 5968 N N . TRP B 1 332 ? -7.648 15.688 -17.828 1 95.31 332 TRP B N 1
ATOM 5969 C CA . TRP B 1 332 ? -6.879 16.906 -17.641 1 95.31 332 TRP B CA 1
ATOM 5970 C C . TRP B 1 332 ? -6.617 17.594 -18.984 1 95.31 332 TRP B C 1
ATOM 5972 O O . TRP B 1 332 ? -6.801 18.812 -19.109 1 95.31 332 TRP B O 1
ATOM 5982 N N . GLU B 1 333 ? -6.199 16.766 -19.953 1 95.56 333 GLU B N 1
ATOM 5983 C CA . GLU B 1 333 ? -5.902 17.312 -21.266 1 95.56 333 GLU B CA 1
ATOM 5984 C C . GLU B 1 333 ? -7.152 17.891 -21.922 1 95.56 333 GLU B C 1
ATOM 5986 O O . GLU B 1 333 ? -7.082 18.906 -22.625 1 95.56 333 GLU B O 1
ATOM 5991 N N . LYS B 1 334 ? -8.297 17.297 -21.609 1 96.31 334 LYS B N 1
ATOM 5992 C CA . LYS B 1 334 ? -9.57 17.75 -22.156 1 96.31 334 LYS B CA 1
ATOM 5993 C C . LYS B 1 334 ? -10.086 18.969 -21.391 1 96.31 334 LYS B C 1
ATOM 5995 O O . LYS B 1 334 ? -10.977 19.672 -21.875 1 96.31 334 LYS B O 1
ATOM 6000 N N . ASN B 1 335 ? -9.57 19.234 -20.25 1 95.94 335 ASN B N 1
ATOM 6001 C CA . ASN B 1 335 ? -10.047 20.266 -19.328 1 95.94 335 ASN B CA 1
ATOM 6002 C C . ASN B 1 335 ? -11.516 20.062 -18.984 1 95.94 335 ASN B C 1
ATOM 6004 O O . ASN B 1 335 ? -12.32 20.984 -19.094 1 95.94 335 ASN B O 1
ATOM 6008 N N . GLU B 1 336 ? -11.891 18.828 -18.641 1 95.88 336 GLU B N 1
ATOM 6009 C CA . GLU B 1 336 ? -13.234 18.422 -18.234 1 95.88 336 GLU B CA 1
ATOM 6010 C C . GLU B 1 336 ? -13.18 17.516 -17 1 95.88 336 GLU B C 1
ATOM 6012 O O . GLU B 1 336 ? -12.141 16.922 -16.703 1 95.88 336 GLU B O 1
ATOM 6017 N N . PRO B 1 337 ? -14.258 17.5 -16.219 1 94.12 337 PRO B N 1
ATOM 6018 C CA . PRO B 1 337 ? -14.289 16.547 -15.109 1 94.12 337 PRO B CA 1
ATOM 6019 C C . PRO B 1 337 ? -14.109 15.102 -15.562 1 94.12 337 PRO B C 1
ATOM 6021 O O . PRO B 1 337 ? -14.656 14.695 -16.594 1 94.12 337 PRO B O 1
ATOM 6024 N N . ALA B 1 338 ? -13.383 14.422 -14.789 1 94.81 338 ALA B N 1
ATOM 6025 C CA . ALA B 1 338 ? -13.078 13.039 -15.148 1 94.81 338 ALA B CA 1
ATOM 6026 C C . ALA B 1 338 ? -14.336 12.18 -15.133 1 94.81 338 ALA B C 1
ATOM 6028 O O . ALA B 1 338 ? -15.195 12.336 -14.258 1 94.81 338 ALA B O 1
ATOM 6029 N N . GLN B 1 339 ? -14.461 11.328 -16.078 1 94.19 339 GLN B N 1
ATOM 6030 C CA . GLN B 1 339 ? -15.531 10.336 -16.156 1 94.19 339 GLN B CA 1
ATOM 6031 C C . GLN B 1 339 ? -14.977 8.922 -16.25 1 94.19 339 GLN B C 1
ATOM 6033 O O . GLN B 1 339 ? -13.828 8.727 -16.672 1 94.19 339 GLN B O 1
ATOM 6038 N N . GLY B 1 340 ? -15.781 7.965 -15.852 1 94.06 340 GLY B N 1
ATOM 6039 C CA . GLY B 1 340 ? -15.414 6.57 -16.047 1 94.06 340 GLY B CA 1
ATOM 6040 C C . GLY B 1 340 ? -14.367 6.082 -15.062 1 94.06 340 GLY B C 1
ATOM 6041 O O . GLY B 1 340 ? -13.68 5.098 -15.32 1 94.06 340 GLY B O 1
ATOM 6042 N N . LEU B 1 341 ? -14.172 6.723 -13.93 1 97.31 341 LEU B N 1
ATOM 6043 C CA . LEU B 1 341 ? -13.195 6.324 -12.922 1 97.31 341 LEU B CA 1
ATOM 6044 C C . LEU B 1 341 ? -13.625 5.031 -12.234 1 97.31 341 LEU B C 1
ATOM 6046 O O . LEU B 1 341 ? -14.805 4.848 -11.922 1 97.31 341 LEU B O 1
ATOM 6050 N N . LEU B 1 342 ? -12.703 4.117 -12.039 1 97.94 342 LEU B N 1
ATOM 6051 C CA . LEU B 1 342 ? -12.961 2.881 -11.312 1 97.94 342 LEU B CA 1
ATOM 6052 C C . LEU B 1 342 ? -13.328 3.176 -9.859 1 97.94 342 LEU B C 1
ATOM 6054 O O . LEU B 1 342 ? -12.945 4.211 -9.312 1 97.94 342 LEU B O 1
ATOM 6058 N N . THR B 1 343 ? -14.039 2.258 -9.227 1 98.44 343 THR B N 1
ATOM 6059 C CA . THR B 1 343 ? -14.523 2.449 -7.871 1 98.44 343 THR B CA 1
ATOM 6060 C C . THR B 1 343 ? -13.82 1.506 -6.902 1 98.44 343 THR B C 1
ATOM 6062 O O . THR B 1 343 ? -13.242 0.497 -7.316 1 98.44 343 THR B O 1
ATOM 6065 N N . HIS B 1 344 ? -13.891 1.869 -5.602 1 98.44 344 HIS B N 1
ATOM 6066 C CA . HIS B 1 344 ? -13.312 1.034 -4.555 1 98.44 344 HIS B CA 1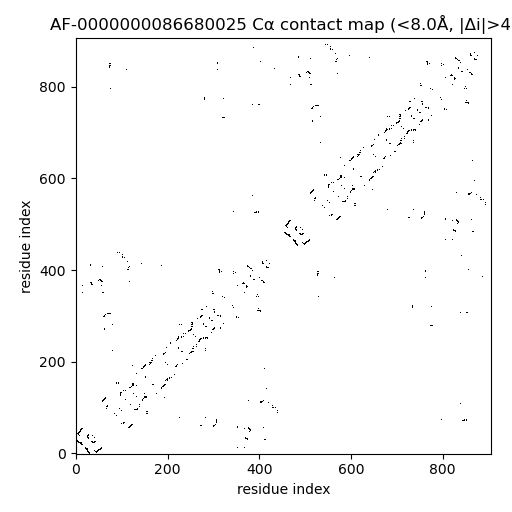
ATOM 6067 C C . HIS B 1 344 ? -13.977 -0.341 -4.52 1 98.44 344 HIS B C 1
ATOM 6069 O O . HIS B 1 344 ? -13.305 -1.348 -4.27 1 98.44 344 HIS B O 1
ATOM 6075 N N . ARG B 1 345 ? -15.266 -0.481 -4.781 1 98.62 345 ARG B N 1
ATOM 6076 C CA . ARG B 1 345 ? -15.961 -1.764 -4.789 1 98.62 345 ARG B CA 1
ATOM 6077 C C . ARG B 1 345 ? -15.406 -2.68 -5.875 1 98.62 345 ARG B C 1
ATOM 6079 O O . ARG B 1 345 ? -15.219 -3.879 -5.645 1 98.62 345 ARG B O 1
ATOM 6086 N N . GLN B 1 346 ? -15.102 -2.113 -7.035 1 98.69 346 GLN B N 1
ATOM 6087 C CA . GLN B 1 346 ? -14.547 -2.887 -8.141 1 98.69 346 GLN B CA 1
ATOM 6088 C C . GLN B 1 346 ? -13.172 -3.453 -7.777 1 98.69 346 GLN B C 1
ATOM 6090 O O . GLN B 1 346 ? -12.797 -4.531 -8.25 1 98.69 346 GLN B O 1
ATOM 6095 N N . MET B 1 347 ? -12.391 -2.75 -6.953 1 98.88 347 MET B N 1
ATOM 6096 C CA . MET B 1 347 ? -11.102 -3.258 -6.5 1 98.88 347 MET B CA 1
ATOM 6097 C C . MET B 1 347 ? -11.281 -4.516 -5.656 1 98.88 347 MET B C 1
ATOM 6099 O O . MET B 1 347 ? -10.547 -5.492 -5.828 1 98.88 347 MET B O 1
ATOM 6103 N N . LEU B 1 348 ? -12.258 -4.465 -4.75 1 98.94 348 LEU B N 1
ATOM 6104 C CA . LEU B 1 348 ? -12.492 -5.625 -3.896 1 98.94 348 LEU B CA 1
ATOM 6105 C C . LEU B 1 348 ? -13.039 -6.797 -4.707 1 98.94 348 LEU B C 1
ATOM 6107 O O . LEU B 1 348 ? -12.711 -7.953 -4.43 1 98.94 348 LEU B O 1
ATOM 6111 N N . GLU B 1 349 ? -13.867 -6.512 -5.707 1 98.88 349 GLU B N 1
ATOM 6112 C CA . GLU B 1 349 ? -14.344 -7.562 -6.605 1 98.88 349 GLU B CA 1
ATOM 6113 C C . GLU B 1 349 ? -13.188 -8.242 -7.32 1 98.88 349 GLU B C 1
ATOM 6115 O O . GLU B 1 349 ? -13.133 -9.477 -7.398 1 98.88 349 GLU B O 1
ATOM 6120 N N . ALA B 1 350 ? -12.289 -7.457 -7.781 1 98.94 350 ALA B N 1
ATOM 6121 C CA . ALA B 1 350 ? -11.133 -7.98 -8.508 1 98.94 350 ALA B CA 1
ATOM 6122 C C . ALA B 1 350 ? -10.266 -8.852 -7.609 1 98.94 350 ALA B C 1
ATOM 6124 O O . ALA B 1 350 ? -9.633 -9.797 -8.078 1 98.94 350 ALA B O 1
ATOM 6125 N N . ALA B 1 351 ? -10.305 -8.57 -6.293 1 98.94 351 ALA B N 1
ATOM 6126 C CA . ALA B 1 351 ? -9.438 -9.266 -5.344 1 98.94 351 ALA B CA 1
ATOM 6127 C C . ALA B 1 351 ? -10.133 -10.508 -4.785 1 98.94 351 ALA B C 1
ATOM 6129 O O . ALA B 1 351 ? -9.516 -11.297 -4.066 1 98.94 351 ALA B O 1
ATOM 6130 N N . THR B 1 352 ? -11.453 -10.719 -5.074 1 98.88 352 THR B N 1
ATOM 6131 C CA . THR B 1 352 ? -12.203 -11.812 -4.457 1 98.88 352 THR B CA 1
ATOM 6132 C C . THR B 1 352 ? -12.93 -12.633 -5.52 1 98.88 352 THR B C 1
ATOM 6134 O O . THR B 1 352 ? -12.328 -13.5 -6.16 1 98.88 352 THR B O 1
ATOM 6137 N N . ILE B 1 353 ? -14.156 -12.148 -5.914 1 98.94 353 ILE B N 1
ATOM 6138 C CA . ILE B 1 353 ? -15.039 -12.953 -6.758 1 98.94 353 ILE B CA 1
ATOM 6139 C C . ILE B 1 353 ? -14.461 -13.047 -8.164 1 98.94 353 ILE B C 1
ATOM 6141 O O . ILE B 1 353 ? -14.562 -14.094 -8.812 1 98.94 353 ILE B O 1
ATOM 6145 N N . ASN B 1 354 ? -13.891 -11.938 -8.688 1 98.94 354 ASN B N 1
ATOM 6146 C CA . ASN B 1 354 ? -13.258 -12.016 -10 1 98.94 354 ASN B CA 1
ATOM 6147 C C . ASN B 1 354 ? -12.055 -12.945 -9.984 1 98.94 354 ASN B C 1
ATOM 6149 O O . ASN B 1 354 ? -11.789 -13.641 -10.977 1 98.94 354 ASN B O 1
ATOM 6153 N N . GLY B 1 355 ? -11.273 -12.906 -8.867 1 98.94 355 GLY B N 1
ATOM 6154 C CA . GLY B 1 355 ? -10.164 -13.844 -8.742 1 98.94 355 GLY B CA 1
ATOM 6155 C C . GLY B 1 355 ? -10.602 -15.297 -8.781 1 98.94 355 GLY B C 1
ATOM 6156 O O . GLY B 1 355 ? -9.969 -16.125 -9.43 1 98.94 355 GLY B O 1
ATOM 6157 N N . ALA B 1 356 ? -11.68 -15.602 -8.062 1 98.81 356 ALA B N 1
ATOM 6158 C CA . ALA B 1 356 ? -12.227 -16.953 -8.078 1 98.81 356 ALA B CA 1
ATOM 6159 C C . ALA B 1 356 ? -12.641 -17.359 -9.484 1 98.81 356 ALA B C 1
ATOM 6161 O O . ALA B 1 356 ? -12.414 -18.5 -9.906 1 98.81 356 ALA B O 1
ATOM 6162 N N . HIS B 1 357 ? -13.234 -16.406 -10.211 1 98.69 357 HIS B N 1
ATOM 6163 C CA . HIS B 1 357 ? -13.609 -16.625 -11.602 1 98.69 357 HIS B CA 1
ATOM 6164 C C . HIS B 1 357 ? -12.391 -16.984 -12.453 1 98.69 357 HIS B C 1
ATOM 6166 O O . HIS B 1 357 ? -12.414 -17.969 -13.195 1 98.69 357 HIS B O 1
ATOM 6172 N N . VAL B 1 358 ? -11.336 -16.266 -12.297 1 98.56 358 VAL B N 1
ATOM 6173 C CA . VAL B 1 358 ? -10.125 -16.438 -13.094 1 98.56 358 VAL B CA 1
ATOM 6174 C C . VAL B 1 358 ? -9.453 -17.766 -12.734 1 98.56 358 VAL B C 1
ATOM 6176 O O . VAL B 1 358 ? -8.922 -18.453 -13.602 1 98.56 358 VAL B O 1
ATOM 6179 N N . ALA B 1 359 ? -9.547 -18.172 -11.469 1 97.81 359 ALA B N 1
ATOM 6180 C CA . ALA B 1 359 ? -8.922 -19.406 -10.992 1 97.81 359 ALA B CA 1
ATOM 6181 C C . ALA B 1 359 ? -9.805 -20.609 -11.281 1 97.81 359 ALA B C 1
ATOM 6183 O O . ALA B 1 359 ? -9.43 -21.75 -10.984 1 97.81 359 ALA B O 1
ATOM 6184 N N . GLY B 1 360 ? -10.992 -20.406 -11.859 1 96.69 360 GLY B N 1
ATOM 6185 C CA . GLY B 1 360 ? -11.914 -21.484 -12.164 1 96.69 360 GLY B CA 1
ATOM 6186 C C . GLY B 1 360 ? -12.641 -22.016 -10.938 1 96.69 360 GLY B C 1
ATOM 6187 O O . GLY B 1 360 ? -13.031 -23.188 -10.898 1 96.69 360 GLY B O 1
ATOM 6188 N N . LEU B 1 361 ? -12.781 -21.172 -9.945 1 97.25 361 LEU B N 1
ATOM 6189 C CA . LEU B 1 361 ? -13.312 -21.609 -8.664 1 97.25 361 LEU B CA 1
ATOM 6190 C C . LEU B 1 361 ? -14.555 -20.797 -8.281 1 97.25 361 LEU B C 1
ATOM 6192 O O . LEU B 1 361 ? -14.992 -20.844 -7.129 1 97.25 361 LEU B O 1
ATOM 6196 N N . GLU B 1 362 ? -15.102 -20.078 -9.195 1 97.06 362 GLU B N 1
ATOM 6197 C CA . GLU B 1 362 ? -16.188 -19.141 -8.898 1 97.06 362 GLU B CA 1
ATOM 6198 C C . GLU B 1 362 ? -17.375 -19.859 -8.281 1 97.06 362 GLU B C 1
ATOM 6200 O O . GLU B 1 362 ? -18.078 -19.297 -7.438 1 97.06 362 GLU B O 1
ATOM 6205 N N . SER B 1 363 ? -17.641 -21.109 -8.672 1 96.69 363 SER B N 1
ATOM 6206 C CA . SER B 1 363 ? -18.766 -21.859 -8.133 1 96.69 363 SER B CA 1
ATOM 6207 C C . SER B 1 363 ? -18.469 -22.359 -6.727 1 96.69 363 SER B C 1
ATOM 6209 O O . SER B 1 363 ? -19.375 -22.781 -6.004 1 96.69 363 SER B O 1
ATOM 6211 N N . ARG B 1 364 ? -17.25 -22.219 -6.293 1 97.12 364 ARG B N 1
ATOM 6212 C CA . ARG B 1 364 ? -16.828 -22.844 -5.039 1 97.12 364 ARG B CA 1
ATOM 6213 C C . ARG B 1 364 ? -16.438 -21.781 -4.012 1 97.12 364 ARG B C 1
ATOM 6215 O O . ARG B 1 364 ? -16.594 -21.984 -2.809 1 97.12 364 ARG B O 1
ATOM 6222 N N . THR B 1 365 ? -15.836 -20.719 -4.438 1 98.06 365 THR B N 1
ATOM 6223 C CA . THR B 1 365 ? -15.312 -19.703 -3.525 1 98.06 365 THR B CA 1
ATOM 6224 C C . THR B 1 365 ? -15.477 -18.312 -4.121 1 98.06 365 THR B C 1
ATOM 6226 O O . THR B 1 365 ? -16.188 -18.141 -5.121 1 98.06 365 THR B O 1
ATOM 6229 N N . GLY B 1 366 ? -14.93 -17.281 -3.482 1 98.69 366 GLY B N 1
ATOM 6230 C CA . GLY B 1 366 ? -14.875 -15.93 -3.994 1 98.69 366 GLY B CA 1
ATOM 6231 C C . GLY B 1 366 ? -16.016 -15.055 -3.494 1 98.69 366 GLY B C 1
ATOM 6232 O O . GLY B 1 366 ? -15.992 -13.836 -3.664 1 98.69 366 GLY B O 1
ATOM 6233 N N . SER B 1 367 ? -17.047 -15.609 -2.891 1 98.88 367 SER B N 1
ATOM 6234 C CA . SER B 1 367 ? -18.156 -14.898 -2.264 1 98.88 367 SER B CA 1
ATOM 6235 C C . SER B 1 367 ? -18.672 -15.656 -1.049 1 98.88 367 SER B C 1
ATOM 6237 O O . SER B 1 367 ? -18.391 -16.844 -0.876 1 98.88 367 SER B O 1
ATOM 6239 N N . LEU B 1 368 ? -19.266 -14.898 -0.154 1 98.94 368 LEU B N 1
ATOM 6240 C CA . LEU B 1 368 ? -19.969 -15.531 0.954 1 98.94 368 LEU B CA 1
ATOM 6241 C C . LEU B 1 368 ? -21.391 -15.906 0.546 1 98.94 368 LEU B C 1
ATOM 6243 O O . LEU B 1 368 ? -22.344 -15.211 0.886 1 98.94 368 LEU B O 1
ATOM 6247 N N . THR B 1 369 ? -21.484 -16.953 -0.187 1 98.88 369 THR B N 1
ATOM 6248 C CA . THR B 1 369 ? -22.719 -17.5 -0.754 1 98.88 369 THR B CA 1
ATOM 6249 C C . THR B 1 369 ? -23.031 -18.859 -0.165 1 98.88 369 THR B C 1
ATOM 6251 O O . THR B 1 369 ? -22.188 -19.766 -0.173 1 98.88 369 THR B O 1
ATOM 6254 N N . PRO B 1 370 ? -24.297 -19.062 0.356 1 98.81 370 PRO B N 1
ATOM 6255 C CA . PRO B 1 370 ? -24.641 -20.406 0.83 1 98.81 370 PRO B CA 1
ATOM 6256 C C . PRO B 1 370 ? -24.359 -21.484 -0.212 1 98.81 370 PRO B C 1
ATOM 6258 O O . PRO B 1 370 ? -24.719 -21.328 -1.384 1 98.81 370 PRO B O 1
ATOM 6261 N N . GLY B 1 371 ? -23.719 -22.562 0.215 1 98.56 371 GLY B N 1
ATOM 6262 C CA . GLY B 1 371 ? -23.344 -23.641 -0.679 1 98.56 371 GLY B CA 1
ATOM 6263 C C . GLY B 1 371 ? -21.875 -23.625 -1.05 1 98.56 371 GLY B C 1
ATOM 6264 O O . GLY B 1 371 ? -21.281 -24.672 -1.354 1 98.56 371 GLY B O 1
ATOM 6265 N N . LYS B 1 372 ? -21.203 -22.469 -1.054 1 98.62 372 LYS B N 1
ATOM 6266 C CA . LYS B 1 372 ? -19.797 -22.359 -1.391 1 98.62 372 LYS B CA 1
ATOM 6267 C C . LYS B 1 372 ? -18.906 -22.734 -0.205 1 98.62 372 LYS B C 1
ATOM 6269 O O . LYS B 1 372 ? -19.375 -22.797 0.933 1 98.62 372 LYS B O 1
ATOM 6274 N N . GLN B 1 373 ? -17.688 -23.078 -0.525 1 98.44 373 GLN B N 1
ATOM 6275 C CA . GLN B 1 373 ? -16.703 -23.391 0.514 1 98.44 373 GLN B CA 1
ATOM 6276 C C . GLN B 1 373 ? -16.438 -22.172 1.391 1 98.44 373 GLN B C 1
ATOM 6278 O O . GLN B 1 373 ? -16.516 -21.031 0.926 1 98.44 373 GLN B O 1
ATOM 6283 N N . ALA B 1 374 ? -16.172 -22.391 2.674 1 98.75 374 ALA B N 1
ATOM 6284 C CA . ALA B 1 374 ? -15.977 -21.328 3.643 1 98.75 374 ALA B CA 1
ATOM 6285 C C . ALA B 1 374 ? -14.531 -20.844 3.641 1 98.75 374 ALA B C 1
ATOM 6287 O O . ALA B 1 374 ? -13.766 -21.141 4.562 1 98.75 374 ALA B O 1
ATOM 6288 N N . ASP B 1 375 ? -14.117 -20.188 2.654 1 98.88 375 ASP B N 1
ATOM 6289 C CA . ASP B 1 375 ? -12.93 -19.344 2.635 1 98.88 375 ASP B CA 1
ATOM 6290 C C . ASP B 1 375 ? -13.258 -17.922 3.082 1 98.88 375 ASP B C 1
ATOM 6292 O O . ASP B 1 375 ? -13.734 -17.109 2.283 1 98.88 375 ASP B O 1
ATOM 6296 N N . VAL B 1 376 ? -12.984 -17.594 4.344 1 98.94 376 VAL B N 1
ATOM 6297 C CA . VAL B 1 376 ? -13.516 -16.391 4.98 1 98.94 376 VAL B CA 1
ATOM 6298 C C . VAL B 1 376 ? -12.398 -15.664 5.723 1 98.94 376 VAL B C 1
ATOM 6300 O O . VAL B 1 376 ? -11.516 -16.297 6.309 1 98.94 376 VAL B O 1
ATOM 6303 N N . VAL B 1 377 ? -12.406 -14.391 5.691 1 98.94 377 VAL B N 1
ATOM 6304 C CA . VAL B 1 377 ? -11.461 -13.547 6.414 1 98.94 377 VAL B CA 1
ATOM 6305 C C . VAL B 1 377 ? -12.219 -12.617 7.363 1 98.94 377 VAL B C 1
ATOM 6307 O O . VAL B 1 377 ? -13.234 -12.031 6.984 1 98.94 377 VAL B O 1
ATOM 6310 N N . LEU B 1 378 ? -11.836 -12.539 8.594 1 98.94 378 LEU B N 1
ATOM 6311 C CA . LEU B 1 378 ? -12.305 -11.555 9.562 1 98.94 378 LEU B CA 1
ATOM 6312 C C . LEU B 1 378 ? -11.281 -10.438 9.734 1 98.94 378 LEU B C 1
ATOM 6314 O O . LEU B 1 378 ? -10.125 -10.695 10.078 1 98.94 378 LEU B O 1
ATOM 6318 N N . LEU B 1 379 ? -11.68 -9.234 9.484 1 98.94 379 LEU B N 1
ATOM 6319 C CA . LEU B 1 379 ? -10.836 -8.062 9.656 1 98.94 379 LEU B CA 1
ATOM 6320 C C . LEU B 1 379 ? -11.25 -7.266 10.891 1 98.94 379 LEU B C 1
ATOM 6322 O O . LEU B 1 379 ? -12.43 -6.945 11.062 1 98.94 379 LEU B O 1
ATOM 6326 N N . ASP B 1 380 ? -10.32 -6.91 11.734 1 98.88 380 ASP B N 1
ATOM 6327 C CA . ASP B 1 380 ? -10.57 -6.062 12.891 1 98.88 380 ASP B CA 1
ATOM 6328 C C . ASP B 1 380 ? -10.844 -4.617 12.469 1 98.88 380 ASP B C 1
ATOM 6330 O O . ASP B 1 380 ? -9.922 -3.898 12.078 1 98.88 380 ASP B O 1
ATOM 6334 N N . ALA B 1 381 ? -12.039 -4.219 12.57 1 98.38 381 ALA B N 1
ATOM 6335 C CA . ALA B 1 381 ? -12.445 -2.883 12.141 1 98.38 381 ALA B CA 1
ATOM 6336 C C . ALA B 1 381 ? -12.391 -1.892 13.297 1 98.38 381 ALA B C 1
ATOM 6338 O O . ALA B 1 381 ? -12.75 -0.722 13.141 1 98.38 381 ALA B O 1
ATOM 6339 N N . THR B 1 382 ? -11.922 -2.279 14.453 1 98.31 382 THR B N 1
ATOM 6340 C CA . THR B 1 382 ? -11.844 -1.402 15.617 1 98.31 382 THR B CA 1
ATOM 6341 C C . THR B 1 382 ? -10.438 -0.84 15.781 1 98.31 382 THR B C 1
ATOM 6343 O O . THR B 1 382 ? -10.211 0.072 16.578 1 98.31 382 THR B O 1
ATOM 6346 N N . ALA B 1 383 ? -9.477 -1.427 15.016 1 98.38 383 ALA B N 1
ATOM 6347 C CA . ALA B 1 383 ? -8.094 -0.962 15.078 1 98.38 383 ALA B CA 1
ATOM 6348 C C . ALA B 1 383 ? -7.996 0.522 14.734 1 98.38 383 ALA B C 1
ATOM 6350 O O . ALA B 1 383 ? -8.82 1.047 13.984 1 98.38 383 ALA B O 1
ATOM 6351 N N . ILE B 1 384 ? -6.961 1.191 15.195 1 98.62 384 ILE B N 1
ATOM 6352 C CA . ILE B 1 384 ? -6.832 2.645 15.164 1 98.62 384 ILE B CA 1
ATOM 6353 C C . ILE B 1 384 ? -6.684 3.115 13.719 1 98.62 384 ILE B C 1
ATOM 6355 O O . ILE B 1 384 ? -6.992 4.266 13.398 1 98.62 384 ILE B O 1
ATOM 6359 N N . ASN B 1 385 ? -6.227 2.262 12.797 1 98.19 385 ASN B N 1
ATOM 6360 C CA . ASN B 1 385 ? -6.055 2.646 11.398 1 98.19 385 ASN B CA 1
ATOM 6361 C C . ASN B 1 385 ? -7.344 2.457 10.602 1 98.19 385 ASN B C 1
ATOM 6363 O O . ASN B 1 385 ? -7.406 2.803 9.422 1 98.19 385 ASN B O 1
ATOM 6367 N N . MET B 1 386 ? -8.43 1.894 11.227 1 98.06 386 MET B N 1
ATOM 6368 C CA . MET B 1 386 ? -9.648 1.606 10.484 1 98.06 386 MET B CA 1
ATOM 6369 C C . MET B 1 386 ? -10.836 2.361 11.07 1 98.06 386 MET B C 1
ATOM 6371 O O . MET B 1 386 ? -11.711 2.826 10.336 1 98.06 386 MET B O 1
ATOM 6375 N N . THR B 1 387 ? -10.859 2.477 12.383 1 98.31 387 THR B N 1
ATOM 6376 C CA . THR B 1 387 ? -11.984 3.123 13.047 1 98.31 387 THR B CA 1
ATOM 6377 C C . THR B 1 387 ? -11.938 4.633 12.836 1 98.31 387 THR B C 1
ATOM 6379 O O . THR B 1 387 ? -10.859 5.227 12.781 1 98.31 387 THR B O 1
ATOM 6382 N N . PRO B 1 388 ? -13.008 5.336 12.711 1 98.5 388 PRO B N 1
ATOM 6383 C CA . PRO B 1 388 ? -14.367 4.797 12.609 1 98.5 388 PRO B CA 1
ATOM 6384 C C . PRO B 1 388 ? -14.703 4.332 11.195 1 98.5 388 PRO B C 1
ATOM 6386 O O . PRO B 1 388 ? -14.039 4.727 10.234 1 98.5 388 PRO B O 1
ATOM 6389 N N . ILE B 1 389 ? -15.711 3.48 11.062 1 98.25 389 ILE B N 1
ATOM 6390 C CA . ILE B 1 389 ? -16.094 2.924 9.773 1 98.25 389 ILE B CA 1
ATOM 6391 C C . ILE B 1 389 ? -17.281 3.709 9.203 1 98.25 389 ILE B C 1
ATOM 6393 O O . ILE B 1 389 ? -18.297 3.902 9.875 1 98.25 389 ILE B O 1
ATOM 6397 N N . HIS B 1 390 ? -17.203 4.184 7.984 1 97.56 390 HIS B N 1
ATOM 6398 C CA . HIS B 1 390 ? -18.266 4.828 7.23 1 97.56 390 HIS B CA 1
ATOM 6399 C C . HIS B 1 390 ? -18.797 3.91 6.129 1 97.56 390 HIS B C 1
ATOM 6401 O O . HIS B 1 390 ? -20 3.848 5.898 1 97.56 390 HIS B O 1
ATOM 6407 N N . ASP B 1 391 ? -17.922 3.293 5.449 1 97.5 391 ASP B N 1
ATOM 6408 C CA . ASP B 1 391 ? -18.125 2.352 4.352 1 97.5 391 ASP B CA 1
ATOM 6409 C C . ASP B 1 391 ? -17.203 1.139 4.496 1 97.5 391 ASP B C 1
ATOM 6411 O O . ASP B 1 391 ? -16 1.242 4.281 1 97.5 391 ASP B O 1
ATOM 6415 N N . PRO B 1 392 ? -17.844 -0.02 4.816 1 98.44 392 PRO B N 1
ATOM 6416 C CA . PRO B 1 392 ? -17 -1.19 5.066 1 98.44 392 PRO B CA 1
ATOM 6417 C C . PRO B 1 392 ? -16.141 -1.567 3.859 1 98.44 392 PRO B C 1
ATOM 6419 O O . PRO B 1 392 ? -15.023 -2.059 4.023 1 98.44 392 PRO B O 1
ATOM 6422 N N . VAL B 1 393 ? -16.641 -1.416 2.621 1 98.75 393 VAL B N 1
ATOM 6423 C CA . VAL B 1 393 ? -15.844 -1.733 1.44 1 98.75 393 VAL B CA 1
ATOM 6424 C C . VAL B 1 393 ? -14.656 -0.779 1.348 1 98.75 393 VAL B C 1
ATOM 6426 O O . VAL B 1 393 ? -13.531 -1.205 1.082 1 98.75 393 VAL B O 1
ATOM 6429 N N . ALA B 1 394 ? -14.891 0.522 1.6 1 98.56 394 ALA B N 1
ATOM 6430 C CA . ALA B 1 394 ? -13.805 1.501 1.621 1 98.56 394 ALA B CA 1
ATOM 6431 C C . ALA B 1 394 ? -12.781 1.158 2.697 1 98.56 394 ALA B C 1
ATOM 6433 O O . ALA B 1 394 ? -11.578 1.285 2.477 1 98.56 394 ALA B O 1
ATOM 6434 N N . ALA B 1 395 ? -13.289 0.743 3.848 1 98.69 395 ALA B N 1
ATOM 6435 C CA . ALA B 1 395 ? -12.406 0.38 4.953 1 98.69 395 ALA B CA 1
ATOM 6436 C C . ALA B 1 395 ? -11.461 -0.755 4.555 1 98.69 395 ALA B C 1
ATOM 6438 O O . ALA B 1 395 ? -10.273 -0.723 4.871 1 98.69 395 ALA B O 1
ATOM 6439 N N . VAL B 1 396 ? -11.992 -1.735 3.82 1 98.88 396 VAL B N 1
ATOM 6440 C CA . VAL B 1 396 ? -11.195 -2.887 3.416 1 98.88 396 VAL B CA 1
ATOM 6441 C C . VAL B 1 396 ? -10.172 -2.465 2.361 1 98.88 396 VAL B C 1
ATOM 6443 O O . VAL B 1 396 ? -8.992 -2.811 2.457 1 98.88 396 VAL B O 1
ATOM 6446 N N . VAL B 1 397 ? -10.547 -1.69 1.411 1 98.75 397 VAL B N 1
ATOM 6447 C CA . VAL B 1 397 ? -9.742 -1.406 0.227 1 98.75 397 VAL B CA 1
ATOM 6448 C C . VAL B 1 397 ? -8.727 -0.306 0.54 1 98.75 397 VAL B C 1
ATOM 6450 O O . VAL B 1 397 ? -7.598 -0.341 0.057 1 98.75 397 VAL B O 1
ATOM 6453 N N . LEU B 1 398 ? -9.117 0.64 1.444 1 98.38 398 LEU B N 1
ATOM 6454 C CA . LEU B 1 398 ? -8.359 1.888 1.479 1 98.38 398 LEU B CA 1
ATOM 6455 C C . LEU B 1 398 ? -7.898 2.203 2.898 1 98.38 398 LEU B C 1
ATOM 6457 O O . LEU B 1 398 ? -7.25 3.227 3.131 1 98.38 398 LEU B O 1
ATOM 6461 N N . CYS B 1 399 ? -8.219 1.359 3.891 1 98.38 399 CYS B N 1
ATOM 6462 C CA . CYS B 1 399 ? -7.758 1.61 5.254 1 98.38 399 CYS B CA 1
ATOM 6463 C C . CYS B 1 399 ? -7.031 0.396 5.816 1 98.38 399 CYS B C 1
ATOM 6465 O O . CYS B 1 399 ? -5.965 0.532 6.422 1 98.38 399 CYS B O 1
ATOM 6467 N N . ALA B 1 400 ? -7.52 -0.775 5.516 1 98.69 400 ALA B N 1
ATOM 6468 C CA . ALA B 1 400 ? -7.023 -2.006 6.121 1 98.69 400 ALA B CA 1
ATOM 6469 C C . ALA B 1 400 ? -5.648 -2.375 5.57 1 98.69 400 ALA B C 1
ATOM 6471 O O . ALA B 1 400 ? -5.266 -1.925 4.488 1 98.69 400 ALA B O 1
ATOM 6472 N N . ASP B 1 401 ? -4.91 -3.08 6.34 1 98.38 401 ASP B N 1
ATOM 6473 C CA . ASP B 1 401 ? -3.68 -3.76 5.949 1 98.38 401 ASP B CA 1
ATOM 6474 C C . ASP B 1 401 ? -3.537 -5.098 6.672 1 98.38 401 ASP B C 1
ATOM 6476 O O . ASP B 1 401 ? -4.492 -5.59 7.273 1 98.38 401 ASP B O 1
ATOM 6480 N N . VAL B 1 402 ? -2.393 -5.738 6.562 1 98.75 402 VAL B N 1
ATOM 6481 C CA . VAL B 1 402 ? -2.189 -7.086 7.078 1 98.75 402 VAL B CA 1
ATOM 6482 C C . VAL B 1 402 ? -2.414 -7.102 8.586 1 98.75 402 VAL B C 1
ATOM 6484 O O . VAL B 1 402 ? -2.887 -8.102 9.141 1 98.75 402 VAL B O 1
ATOM 6487 N N . SER B 1 403 ? -2.18 -5.949 9.266 1 98.56 403 SER B N 1
ATOM 6488 C CA . SER B 1 403 ? -2.332 -5.871 10.711 1 98.56 403 SER B CA 1
ATOM 6489 C C . SER B 1 403 ? -3.791 -6.043 11.125 1 98.56 403 SER B C 1
ATOM 6491 O O . SER B 1 403 ? -4.082 -6.324 12.289 1 98.56 403 SER B O 1
ATOM 6493 N N . ASN B 1 404 ? -4.715 -5.941 10.195 1 98.81 404 ASN B N 1
ATOM 6494 C CA . ASN B 1 404 ? -6.137 -6.008 10.516 1 98.81 404 ASN B CA 1
ATOM 6495 C C . ASN B 1 404 ? -6.695 -7.414 10.305 1 98.81 404 ASN B C 1
ATOM 6497 O O . ASN B 1 404 ? -7.828 -7.699 10.688 1 98.81 404 ASN B O 1
ATOM 6501 N N . VAL B 1 405 ? -5.934 -8.273 9.68 1 98.94 405 VAL B N 1
ATOM 6502 C CA . VAL B 1 405 ? -6.387 -9.641 9.422 1 98.94 405 VAL B CA 1
ATOM 6503 C C . VAL B 1 405 ? -6.34 -10.445 10.719 1 98.94 405 VAL B C 1
ATOM 6505 O O . VAL B 1 405 ? -5.281 -10.938 11.109 1 98.94 405 VAL B O 1
ATOM 6508 N N . GLU B 1 406 ? -7.461 -10.664 11.289 1 98.88 406 GLU B N 1
ATOM 6509 C CA . GLU B 1 406 ? -7.543 -11.312 12.594 1 98.88 406 GLU B CA 1
ATOM 6510 C C . GLU B 1 406 ? -7.641 -12.828 12.453 1 98.88 406 GLU B C 1
ATOM 6512 O O . GLU B 1 406 ? -7.027 -13.562 13.227 1 98.88 406 GLU B O 1
ATOM 6517 N N . ALA B 1 407 ? -8.43 -13.266 11.477 1 98.88 407 ALA B N 1
ATOM 6518 C CA . ALA B 1 407 ? -8.656 -14.703 11.305 1 98.88 407 ALA B CA 1
ATOM 6519 C C . ALA B 1 407 ? -8.883 -15.047 9.836 1 98.88 407 ALA B C 1
ATOM 6521 O O . ALA B 1 407 ? -9.328 -14.203 9.055 1 98.88 407 ALA B O 1
ATOM 6522 N N . VAL B 1 408 ? -8.531 -16.234 9.516 1 98.94 408 VAL B N 1
ATOM 6523 C CA . VAL B 1 408 ? -8.68 -16.75 8.156 1 98.94 408 VAL B CA 1
ATOM 6524 C C . VAL B 1 408 ? -9.141 -18.203 8.203 1 98.94 408 VAL B C 1
ATOM 6526 O O . VAL B 1 408 ? -8.57 -19.031 8.922 1 98.94 408 VAL B O 1
ATOM 6529 N N . LEU B 1 409 ? -10.18 -18.484 7.531 1 98.88 409 LEU B N 1
ATOM 6530 C CA . LEU B 1 409 ? -10.664 -19.844 7.305 1 98.88 409 LEU B CA 1
ATOM 6531 C C . LEU B 1 409 ? -10.445 -20.25 5.852 1 98.88 409 LEU B C 1
ATOM 6533 O O . LEU B 1 409 ? -10.664 -19.453 4.934 1 98.88 409 LEU B O 1
ATOM 6537 N N . VAL B 1 410 ? -9.953 -21.453 5.637 1 98.88 410 VAL B N 1
ATOM 6538 C CA . VAL B 1 410 ? -9.938 -22.109 4.332 1 98.88 410 VAL B CA 1
ATOM 6539 C C . VAL B 1 410 ? -10.695 -23.422 4.41 1 98.88 410 VAL B C 1
ATOM 6541 O O . VAL B 1 410 ? -10.352 -24.312 5.203 1 98.88 410 VAL B O 1
ATOM 6544 N N . ASP B 1 411 ? -11.75 -23.516 3.6 1 97.94 411 ASP B N 1
ATOM 6545 C CA . ASP B 1 411 ? -12.578 -24.719 3.637 1 97.94 411 ASP B CA 1
ATOM 6546 C C . ASP B 1 411 ? -13.125 -24.969 5.043 1 97.94 411 ASP B C 1
ATOM 6548 O O . ASP B 1 411 ? -13.18 -26.109 5.5 1 97.94 411 ASP B O 1
ATOM 6552 N N . GLY B 1 412 ? -13.422 -23.906 5.777 1 98.06 412 GLY B N 1
ATOM 6553 C CA . GLY B 1 412 ? -14.023 -23.969 7.098 1 98.06 412 GLY B CA 1
ATOM 6554 C C . GLY B 1 412 ? -13.031 -24.312 8.188 1 98.06 412 GLY B C 1
ATOM 6555 O O . GLY B 1 412 ? -13.406 -24.5 9.344 1 98.06 412 GLY B O 1
ATOM 6556 N N . VAL B 1 413 ? -11.797 -24.406 7.875 1 98.25 413 VAL B N 1
ATOM 6557 C CA . VAL B 1 413 ? -10.758 -24.734 8.844 1 98.25 413 VAL B CA 1
ATOM 6558 C C . VAL B 1 413 ? -9.945 -23.5 9.188 1 98.25 413 VAL B C 1
ATOM 6560 O O . VAL B 1 413 ? -9.453 -22.797 8.297 1 98.25 413 VAL B O 1
ATOM 6563 N N . TRP B 1 414 ? -9.758 -23.203 10.508 1 98.5 414 TRP B N 1
ATOM 6564 C CA . TRP B 1 414 ? -8.969 -22.062 10.945 1 98.5 414 TRP B CA 1
ATOM 6565 C C . TRP B 1 414 ? -7.512 -22.203 10.5 1 98.5 414 TRP B C 1
ATOM 6567 O O . TRP B 1 414 ? -6.844 -23.172 10.844 1 98.5 414 TRP B O 1
ATOM 6577 N N . ARG B 1 415 ? -7.043 -21.312 9.695 1 98.88 415 ARG B N 1
ATOM 6578 C CA . ARG B 1 415 ? -5.637 -21.234 9.312 1 98.88 415 ARG B CA 1
ATOM 6579 C C . ARG B 1 415 ? -4.93 -20.094 10.039 1 98.88 415 ARG B C 1
ATOM 6581 O O . ARG B 1 415 ? -3.703 -20.109 10.172 1 98.88 415 ARG B O 1
ATOM 6588 N N . LYS B 1 416 ? -5.637 -19.125 10.43 1 98.88 416 LYS B N 1
ATOM 6589 C CA . LYS B 1 416 ? -5.242 -18 11.273 1 98.88 416 LYS B CA 1
ATOM 6590 C C . LYS B 1 416 ? -6.348 -17.625 12.25 1 98.88 416 LYS B C 1
ATOM 6592 O O . LYS B 1 416 ? -7.523 -17.578 11.883 1 98.88 416 LYS B O 1
ATOM 6597 N N . ARG B 1 417 ? -6.043 -17.406 13.484 1 98.44 417 ARG B N 1
ATOM 6598 C CA . ARG B 1 417 ? -6.996 -17.031 14.523 1 98.44 417 ARG B CA 1
ATOM 6599 C C . ARG B 1 417 ? -6.336 -16.156 15.578 1 98.44 417 ARG B C 1
ATOM 6601 O O . ARG B 1 417 ? -5.191 -16.391 15.977 1 98.44 417 ARG B O 1
ATOM 6608 N N . ASP B 1 418 ? -7.07 -15.062 16.062 1 98.06 418 ASP B N 1
ATOM 6609 C CA . ASP B 1 418 ? -6.551 -14.141 17.062 1 98.06 418 ASP B CA 1
ATOM 6610 C C . ASP B 1 418 ? -5.211 -13.555 16.625 1 98.06 418 ASP B C 1
ATOM 6612 O O . ASP B 1 418 ? -4.254 -13.531 17.406 1 98.06 418 ASP B O 1
ATOM 6616 N N . PHE B 1 419 ? -5.062 -13.266 15.359 1 98.12 419 PHE B N 1
ATOM 6617 C CA . PHE B 1 419 ? -3.939 -12.578 14.734 1 98.12 419 PHE B CA 1
ATOM 6618 C C . PHE B 1 419 ? -2.727 -13.492 14.648 1 98.12 419 PHE B C 1
ATOM 6620 O O . PHE B 1 419 ? -1.612 -13.039 14.391 1 98.12 419 PHE B O 1
ATOM 6627 N N . LYS B 1 420 ? -2.92 -14.852 14.812 1 98.25 420 LYS B N 1
ATOM 6628 C CA . LYS B 1 420 ? -1.816 -15.805 14.766 1 98.25 420 LYS B CA 1
ATOM 6629 C C . LYS B 1 420 ? -2.094 -16.922 13.758 1 98.25 420 LYS B C 1
ATOM 6631 O O . LYS B 1 420 ? -3.193 -17.469 13.727 1 98.25 420 LYS B O 1
ATOM 6636 N N . LEU B 1 421 ? -1.145 -17.188 12.945 1 98.69 421 LEU B N 1
ATOM 6637 C CA . LEU B 1 421 ? -1.235 -18.328 12.039 1 98.69 421 LEU B CA 1
ATOM 6638 C C . LEU B 1 421 ? -1.252 -19.641 12.812 1 98.69 421 LEU B C 1
ATOM 6640 O O . LEU B 1 421 ? -0.533 -19.797 13.805 1 98.69 421 LEU B O 1
ATOM 6644 N N . VAL B 1 422 ? -2.127 -20.562 12.375 1 98.12 422 VAL B N 1
ATOM 6645 C CA . VAL B 1 422 ? -2.125 -21.906 12.922 1 98.12 422 VAL B CA 1
ATOM 6646 C C . VAL B 1 422 ? -1.09 -22.766 12.188 1 98.12 422 VAL B C 1
ATOM 6648 O O . VAL B 1 422 ? -1.437 -23.547 11.305 1 98.12 422 VAL B O 1
ATOM 6651 N N . ALA B 1 423 ? 0.117 -22.641 12.305 1 98.25 423 ALA B N 1
ATOM 6652 C CA . ALA B 1 423 ? 1.251 -23.312 11.68 1 98.25 423 ALA B CA 1
ATOM 6653 C C . ALA B 1 423 ? 2.539 -23.062 12.461 1 98.25 423 ALA B C 1
ATOM 6655 O O . ALA B 1 423 ? 2.553 -22.266 13.414 1 98.25 423 ALA B O 1
ATOM 6656 N N . ASP B 1 424 ? 3.521 -23.797 12.258 1 98.12 424 ASP B N 1
ATOM 6657 C CA . ASP B 1 424 ? 4.844 -23.594 12.836 1 98.12 424 ASP B CA 1
ATOM 6658 C C . ASP B 1 424 ? 5.633 -22.547 12.055 1 98.12 424 ASP B C 1
ATOM 6660 O O . ASP B 1 424 ? 6.543 -22.875 11.297 1 98.12 424 ASP B O 1
ATOM 6664 N N . VAL B 1 425 ? 5.332 -21.297 12.32 1 98.38 425 VAL B N 1
ATOM 6665 C CA . VAL B 1 425 ? 5.898 -20.188 11.578 1 98.38 425 VAL B CA 1
ATOM 6666 C C . VAL B 1 425 ? 7.402 -20.109 11.82 1 98.38 425 VAL B C 1
ATOM 6668 O O . VAL B 1 425 ? 8.164 -19.734 10.922 1 98.38 425 VAL B O 1
ATOM 6671 N N . ALA B 1 426 ? 7.867 -20.438 13 1 98.12 426 ALA B N 1
ATOM 6672 C CA . ALA B 1 426 ? 9.289 -20.406 13.328 1 98.12 426 ALA B CA 1
ATOM 6673 C C . ALA B 1 426 ? 10.07 -21.375 12.438 1 98.12 426 ALA B C 1
ATOM 6675 O O . ALA B 1 426 ? 11.156 -21.047 11.961 1 98.12 426 ALA B O 1
ATOM 6676 N N . ASN B 1 427 ? 9.5 -22.578 12.258 1 98.56 427 ASN B N 1
ATOM 6677 C CA . ASN B 1 427 ? 10.133 -23.547 11.367 1 98.56 427 ASN B CA 1
ATOM 6678 C C . ASN B 1 427 ? 10.195 -23.031 9.93 1 98.56 427 ASN B C 1
ATOM 6680 O O . ASN B 1 427 ? 11.227 -23.156 9.273 1 98.56 427 ASN B O 1
ATOM 6684 N N . ALA B 1 428 ? 9.07 -22.5 9.453 1 98.81 428 ALA B N 1
ATOM 6685 C CA . ALA B 1 428 ? 9.039 -21.953 8.102 1 98.81 428 ALA B CA 1
ATOM 6686 C C . ALA B 1 428 ? 10.102 -20.859 7.926 1 98.81 428 ALA B C 1
ATOM 6688 O O . ALA B 1 428 ? 10.781 -20.812 6.902 1 98.81 428 ALA B O 1
ATOM 6689 N N . ARG B 1 429 ? 10.227 -20 8.93 1 98.62 429 ARG B N 1
ATOM 6690 C CA . ARG B 1 429 ? 11.211 -18.938 8.906 1 98.62 429 ARG B CA 1
ATOM 6691 C C . ARG B 1 429 ? 12.633 -19.5 8.836 1 98.62 429 ARG B C 1
ATOM 6693 O O . ARG B 1 429 ? 13.43 -19.062 8.008 1 98.62 429 ARG B O 1
ATOM 6700 N N . ASN B 1 430 ? 12.922 -20.484 9.656 1 98.69 430 ASN B N 1
ATOM 6701 C CA . ASN B 1 430 ? 14.242 -21.094 9.672 1 98.69 430 ASN B CA 1
ATOM 6702 C C . ASN B 1 430 ? 14.586 -21.703 8.312 1 98.69 430 ASN B C 1
ATOM 6704 O O . ASN B 1 430 ? 15.695 -21.531 7.816 1 98.69 430 ASN B O 1
ATOM 6708 N N . LEU B 1 431 ? 13.641 -22.406 7.777 1 98.88 431 LEU B N 1
ATOM 6709 C CA . LEU B 1 431 ? 13.859 -23.078 6.508 1 98.88 431 LEU B CA 1
ATOM 6710 C C . LEU B 1 431 ? 14.109 -22.078 5.383 1 98.88 431 LEU B C 1
ATOM 6712 O O . LEU B 1 431 ? 15.031 -22.266 4.582 1 98.88 431 LEU B O 1
ATOM 6716 N N . VAL B 1 432 ? 13.297 -21.016 5.328 1 98.88 432 VAL B N 1
ATOM 6717 C CA . VAL B 1 432 ? 13.43 -20.094 4.211 1 98.88 432 VAL B CA 1
ATOM 6718 C C . VAL B 1 432 ? 14.695 -19.25 4.383 1 98.88 432 VAL B C 1
ATOM 6720 O O . VAL B 1 432 ? 15.336 -18.875 3.4 1 98.88 432 VAL B O 1
ATOM 6723 N N . GLU B 1 433 ? 15.125 -18.922 5.609 1 98.81 433 GLU B N 1
ATOM 6724 C CA . GLU B 1 433 ? 16.391 -18.234 5.863 1 98.81 433 GLU B CA 1
ATOM 6725 C C . GLU B 1 433 ? 17.578 -19.094 5.449 1 98.81 433 GLU B C 1
ATOM 6727 O O . GLU B 1 433 ? 18.547 -18.578 4.879 1 98.81 433 GLU B O 1
ATOM 6732 N N . ASN B 1 434 ? 17.484 -20.406 5.746 1 98.81 434 ASN B N 1
ATOM 6733 C CA . ASN B 1 434 ? 18.516 -21.328 5.305 1 98.81 434 ASN B CA 1
ATOM 6734 C C . ASN B 1 434 ? 18.625 -21.375 3.781 1 98.81 434 ASN B C 1
ATOM 6736 O O . ASN B 1 434 ? 19.719 -21.438 3.225 1 98.81 434 ASN B O 1
ATOM 6740 N N . SER B 1 435 ? 17.469 -21.406 3.148 1 98.88 435 SER B N 1
ATOM 6741 C CA . SER B 1 435 ? 17.438 -21.391 1.689 1 98.88 435 SER B CA 1
ATOM 6742 C C . SER B 1 435 ? 18.062 -20.109 1.14 1 98.88 435 SER B C 1
ATOM 6744 O O . SER B 1 435 ? 18.828 -20.156 0.176 1 98.88 435 SER B O 1
ATOM 6746 N N . ARG B 1 436 ? 17.703 -18.984 1.756 1 98.69 436 ARG B N 1
ATOM 6747 C CA . ARG B 1 436 ? 18.297 -17.703 1.37 1 98.69 436 ARG B CA 1
ATOM 6748 C C . ARG B 1 436 ? 19.828 -17.766 1.469 1 98.69 436 ARG B C 1
ATOM 6750 O O . ARG B 1 436 ? 20.531 -17.406 0.528 1 98.69 436 ARG B O 1
ATOM 6757 N N . ASP B 1 437 ? 20.344 -18.266 2.58 1 98.62 437 ASP B N 1
ATOM 6758 C CA . ASP B 1 437 ? 21.781 -18.328 2.803 1 98.62 437 ASP B CA 1
ATOM 6759 C C . ASP B 1 437 ? 22.453 -19.203 1.749 1 98.62 437 ASP B C 1
ATOM 6761 O O . ASP B 1 437 ? 23.5 -18.828 1.213 1 98.62 437 ASP B O 1
ATOM 6765 N N . TYR B 1 438 ? 21.891 -20.359 1.447 1 98.75 438 TYR B N 1
ATOM 6766 C CA . TYR B 1 438 ? 22.438 -21.266 0.434 1 98.75 438 TYR B CA 1
ATOM 6767 C C . TYR B 1 438 ? 22.469 -20.578 -0.932 1 98.75 438 TYR B C 1
ATOM 6769 O O . TYR B 1 438 ? 23.484 -20.609 -1.622 1 98.75 438 TYR B O 1
ATOM 6777 N N . LEU B 1 439 ? 21.297 -19.984 -1.367 1 98.75 439 LEU B N 1
ATOM 6778 C CA . LEU B 1 439 ? 21.156 -19.391 -2.695 1 98.75 439 LEU B CA 1
ATOM 6779 C C . LEU B 1 439 ? 22.141 -18.234 -2.873 1 98.75 439 LEU B C 1
ATOM 6781 O O . LEU B 1 439 ? 22.734 -18.078 -3.939 1 98.75 439 LEU B O 1
ATOM 6785 N N . LEU B 1 440 ? 22.281 -17.406 -1.82 1 97.94 440 LEU B N 1
ATOM 6786 C CA . LEU B 1 440 ? 23.219 -16.297 -1.887 1 97.94 440 LEU B CA 1
ATOM 6787 C C . LEU B 1 440 ? 24.656 -16.797 -2.014 1 97.94 440 LEU B C 1
ATOM 6789 O O . LEU B 1 440 ? 25.438 -16.266 -2.793 1 97.94 440 LEU B O 1
ATOM 6793 N N . ALA B 1 441 ? 25.016 -17.781 -1.228 1 98.06 441 ALA B N 1
ATOM 6794 C CA . ALA B 1 441 ? 26.359 -18.344 -1.272 1 98.06 441 ALA B CA 1
ATOM 6795 C C . ALA B 1 441 ? 26.656 -18.938 -2.645 1 98.06 441 ALA B C 1
ATOM 6797 O O . ALA B 1 441 ? 27.766 -18.766 -3.182 1 98.06 441 ALA B O 1
ATOM 6798 N N . GLU B 1 442 ? 25.734 -19.656 -3.184 1 97.94 442 GLU B N 1
ATOM 6799 C CA . GLU B 1 442 ? 25.922 -20.297 -4.484 1 97.94 442 GLU B CA 1
ATOM 6800 C C . GLU B 1 442 ? 26 -19.266 -5.602 1 97.94 442 GLU B C 1
ATOM 6802 O O . GLU B 1 442 ? 26.766 -19.422 -6.547 1 97.94 442 GLU B O 1
ATOM 6807 N N . ALA B 1 443 ? 25.109 -18.234 -5.535 1 97.12 443 ALA B N 1
ATOM 6808 C CA . ALA B 1 443 ? 25.156 -17.156 -6.523 1 97.12 443 ALA B CA 1
ATOM 6809 C C . ALA B 1 443 ? 26.516 -16.469 -6.504 1 97.12 443 ALA B C 1
ATOM 6811 O O . ALA B 1 443 ? 27.078 -16.141 -7.555 1 97.12 443 ALA B O 1
ATOM 6812 N N . ALA B 1 444 ? 27.031 -16.219 -5.316 1 96.19 444 ALA B N 1
ATOM 6813 C CA . ALA B 1 444 ? 28.344 -15.578 -5.168 1 96.19 444 ALA B CA 1
ATOM 6814 C C . ALA B 1 444 ? 29.453 -16.469 -5.73 1 96.19 444 ALA B C 1
ATOM 6816 O O . ALA B 1 444 ? 30.391 -15.977 -6.363 1 96.19 444 ALA B O 1
ATOM 6817 N N . ARG B 1 445 ? 29.375 -17.688 -5.453 1 96.44 445 ARG B N 1
ATOM 6818 C CA . ARG B 1 445 ? 30.359 -18.656 -5.957 1 96.44 445 ARG B CA 1
ATOM 6819 C C . ARG B 1 445 ? 30.375 -18.672 -7.48 1 96.44 445 ARG B C 1
ATOM 6821 O O . ARG B 1 445 ? 31.438 -18.625 -8.102 1 96.44 445 ARG B O 1
ATOM 6828 N N . ARG B 1 446 ? 29.203 -18.734 -8.078 1 93.62 446 ARG B N 1
ATOM 6829 C CA . ARG B 1 446 ? 29.094 -18.75 -9.531 1 93.62 446 ARG B CA 1
ATOM 6830 C C . ARG B 1 446 ? 29.656 -17.469 -10.141 1 93.62 446 ARG B C 1
ATOM 6832 O O . ARG B 1 446 ? 30.281 -17.5 -11.211 1 93.62 446 ARG B O 1
ATOM 6839 N N . ALA B 1 447 ? 29.359 -16.375 -9.547 1 91.62 447 ALA B N 1
ATOM 6840 C CA . ALA B 1 447 ? 29.844 -15.078 -10.039 1 91.62 447 ALA B CA 1
ATOM 6841 C C . ALA B 1 447 ? 31.359 -15.008 -9.992 1 91.62 447 ALA B C 1
ATOM 6843 O O . ALA B 1 447 ? 31.984 -14.391 -10.859 1 91.62 447 ALA B O 1
ATOM 6844 N N . SER B 1 448 ? 31.969 -15.617 -9.016 1 91.44 448 SER B N 1
ATOM 6845 C CA . SER B 1 448 ? 33.406 -15.602 -8.859 1 91.44 448 SER B CA 1
ATOM 6846 C C . SER B 1 448 ? 34.094 -16.531 -9.859 1 91.44 448 SER B C 1
ATOM 6848 O O . SER B 1 448 ? 35.281 -16.328 -10.203 1 91.44 448 SER B O 1
ATOM 6850 N N . GLU B 1 449 ? 33.438 -17.516 -10.211 1 88.38 449 GLU B N 1
ATOM 6851 C CA . GLU B 1 449 ? 33.969 -18.484 -11.148 1 88.38 449 GLU B CA 1
ATOM 6852 C C . GLU B 1 449 ? 33.812 -18.031 -12.594 1 88.38 449 GLU B C 1
ATOM 6854 O O . GLU B 1 449 ? 34.406 -18.578 -13.508 1 88.38 449 GLU B O 1
ATOM 6859 N N . ALA B 1 450 ? 32.875 -17.203 -12.773 1 74.56 450 ALA B N 1
ATOM 6860 C CA . ALA B 1 450 ? 32.688 -16.672 -14.125 1 74.56 450 ALA B CA 1
ATOM 6861 C C . ALA B 1 450 ? 33.875 -15.875 -14.594 1 74.56 450 ALA B C 1
ATOM 6863 O O . ALA B 1 450 ? 34.438 -15.062 -13.852 1 74.56 450 ALA B O 1
ATOM 6864 N N . PRO B 1 451 ? 34.562 -16.234 -15.555 1 66.62 451 PRO B N 1
ATOM 6865 C CA . PRO B 1 451 ? 35.75 -15.547 -16.031 1 66.62 451 PRO B CA 1
ATOM 6866 C C . PRO B 1 451 ? 35.562 -14.031 -16.156 1 66.62 451 PRO B C 1
ATOM 6868 O O . PRO B 1 451 ? 34.438 -13.578 -16.484 1 66.62 451 PRO B O 1
ATOM 6871 N N . ALA B 1 452 ? 36.406 -13.344 -15.328 1 53.19 452 ALA B N 1
ATOM 6872 C CA . ALA B 1 452 ? 36.406 -11.898 -15.516 1 53.19 452 ALA B CA 1
ATOM 6873 C C . ALA B 1 452 ? 36.281 -11.539 -17 1 53.19 452 ALA B C 1
ATOM 6875 O O . ALA B 1 452 ? 37.062 -12.031 -17.828 1 53.19 452 ALA B O 1
ATOM 6876 N N . ALA B 1 453 ? 35.031 -10.992 -17.203 1 37.44 453 ALA B N 1
ATOM 6877 C CA . ALA B 1 453 ? 34.938 -10.594 -18.609 1 37.44 453 ALA B CA 1
ATOM 6878 C C . ALA B 1 453 ? 36.094 -9.695 -19 1 37.44 453 ALA B C 1
ATOM 6880 O O . ALA B 1 453 ? 36.406 -8.734 -18.297 1 37.44 453 ALA B O 1
#

Radius of gyration: 27.06 Å; Cα contacts (8 Å, |Δi|>4): 2312; chains: 2; bounding box: 72×80×73 Å

Organism: NCBI:txid175570

Sequence (906 aa):
MSNRILLRGGQVITMDPAIGDLATGDVLIEDGKIAAVEPSIDADAEVVDATGRIVIPGFVDTHRHTWETAIRGVAPNATLDDYFVEILDTFAPLYRPEDVYSSNLAGSLECLNAGITTLVDWSHINNTPDHPDAGVKALQETGIRAQYAYGSANTSLAAYWFESSIAIPGDDVRRIRDAHFSSDDQLLTMALATRGTGFCKDDVVRSEWALARELNIPITVHVAMGRMAGRFGMVKALSTMDLLGPDTTFIHCCYLSEEEWRLLADSGGTVSIAPQVETQMGHGWPPTAKTLEYGLRPSFSIDVVTTVPGDMFTQMRAAFGADRARTNAIWWEKNEPAQGLLTHRQMLEAATINGAHVAGLESRTGSLTPGKQADVVLLDATAINMTPIHDPVAAVVLCADVSNVEAVLVDGVWRKRDFKLVADVANARNLVENSRDYLLAEAARRASEAPAAMSNRILLRGGQVITMDPAIGDLATGDVLIEDGKIAAVEPSIDADAEVVDATGRIVIPGFVDTHRHTWETAIRGVAPNATLDDYFVEILDTFAPLYRPEDVYSSNLAGSLECLNAGITTLVDWSHINNTPDHPDAGVKALQETGIRAQYAYGSANTSLAAYWFESSIAIPGDDVRRIRDAHFSSDDQLLTMALATRGTGFCKDDVVRSEWALARELNIPITVHVAMGRMAGRFGMVKALSTMDLLGPDTTFIHCCYLSEEEWRLLADSGGTVSIAPQVETQMGHGWPPTAKTLEYGLRPSFSIDVVTTVPGDMFTQMRAAFGADRARTNAIWWEKNEPAQGLLTHRQMLEAATINGAHVAGLESRTGSLTPGKQADVVLLDATAINMTPIHDPVAAVVLCADVSNVEAVLVDGVWRKRDFKLVADVANARNLVENSRDYLLAEAARRASEAPAA

pLDDT: mean 97.21, std 5.04, range [37.44, 99.0]

Secondary structure (DSSP, 8-state):
---EEEEEEEEE----TTT--EEEEEEEEETTEEEEEES----SSEEEE-TTEEEEEPEEEEEE-GGGGGGTTS-TT--HHHHIIIIIITTGGG--HHHHHHHHHHHHHHHHHTTEEEEEEEE----STHHHHHHHHHHHHHT-EEEEEE----S-HHHHTSSB-----HHHHHHHHHHH-S-SSSSEEEEEEE--BTTB-HHHHHHHHHHHHHHT--EEEEES-TTTGGGS-HHHHHHHTT---TTEEEEE-TT--HHHHHHHHHHT-EEEE-HHHHHHHTS----HHHHHHTT--EEE--B-TTTS-S-HHHHHHHHHHHHHHHHHHHHHHHTS---S---HHHHHHHHTHHHHHHTT-TTTSSS--TTSB--EEEEETTSTTTPSPS-HHHHHHHT--GGGEEEEEETTEEEEETTEESS-HHHHHHHHHHHHHHHHHHHHHHHHHS---/---EEEEEEEEE----TTT--EEEEEEEEETTEEEEEES----SSEEEE-TTEEEEEPEEEEEE-GGGGGGTTS-TT--HHHHIIIIIITTGGG--HHHHHHHHHHHHHHHHHTTEEEEEEEE----STHHHHHHHHHHHHHT-EEEEEE----S-HHHHTSSB-PPP-HHHHHHHHHHH-S-SSSSEEEEEEE--BTTB-HHHHHHHHHHHHHHT--EEEEES-TTTGGGS-HHHHHHHTT---TTEEEEE-TT--HHHHHHHHHHT-EEEE-HHHHHHHTS----HHHHHHTT--EEE--B-TTTS-S-HHHHHHHHHHHHHHHHHHHHHHHTS---S---HHHHHHHHTHHHHHHTT-TTTSSS--TTSB--EEEEETTSTTTPSPS-HHHHHHHT--GGGEEEEEETTEEEEETTEESS-HHHHHHHHHHHHHHHHHHHHHHHHHS---

Solvent-accessible surface area (backbone atoms only — not comparable to full-atom values): 42835 Å² total; per-residue (Å²): 129,83,58,34,40,29,39,36,48,11,30,31,46,19,79,30,85,89,76,42,66,32,83,48,15,20,40,34,33,45,74,25,20,22,64,41,71,40,67,72,75,90,72,96,44,52,74,42,84,24,62,61,20,40,34,32,34,17,28,19,30,50,33,27,36,37,58,40,32,34,46,22,27,64,42,56,70,36,36,54,75,45,39,51,47,64,40,37,51,50,47,46,48,66,62,47,38,66,38,27,20,22,5,20,35,32,35,52,50,29,25,43,54,44,34,30,34,32,36,27,35,43,39,53,58,34,66,48,83,58,22,52,55,26,32,52,49,23,39,60,73,69,56,51,31,30,32,46,14,53,24,34,47,25,72,39,45,70,57,53,52,58,57,10,79,69,58,65,61,61,69,57,53,51,48,49,38,60,74,71,39,76,49,83,84,52,63,44,38,60,30,33,30,46,67,37,59,70,21,28,33,69,68,34,42,52,50,53,54,49,50,28,58,73,68,69,31,42,38,36,30,66,36,18,31,27,76,66,51,25,68,54,52,35,63,51,51,35,48,75,68,69,63,65,36,56,55,32,32,40,27,46,47,35,44,57,50,75,67,35,48,50,53,41,49,73,32,51,35,38,42,30,30,30,23,44,45,20,16,46,22,32,31,33,60,56,41,53,67,60,33,45,73,59,74,46,60,41,16,32,20,49,40,48,37,26,49,30,45,74,42,63,45,60,27,36,42,38,39,50,22,52,46,26,31,53,48,30,52,56,22,49,77,68,71,48,83,67,73,89,67,79,49,53,63,57,38,52,36,16,31,13,37,28,9,16,48,59,68,72,33,47,85,39,34,24,26,59,39,64,74,13,38,25,34,34,24,36,28,48,42,66,42,63,66,35,37,35,80,71,34,73,61,31,33,52,50,34,32,44,49,54,65,26,34,29,29,23,24,39,55,56,37,77,45,22,50,89,64,37,66,68,63,66,59,68,57,33,49,52,43,16,38,49,33,28,53,50,52,51,51,51,44,53,51,52,59,69,66,44,70,85,124,130,85,58,32,41,29,40,36,49,13,30,31,48,19,77,30,85,90,74,42,66,33,83,48,15,20,40,33,33,45,74,26,19,22,64,39,70,39,66,71,73,89,73,95,44,52,74,42,83,23,63,59,21,37,34,34,34,17,28,20,31,51,32,27,36,37,57,40,32,34,47,22,28,64,43,54,68,36,35,54,74,45,39,50,47,63,41,38,50,52,47,47,47,67,63,47,38,65,38,27,19,23,4,20,35,32,35,52,49,28,25,44,52,42,33,29,32,32,37,27,34,41,39,53,59,34,65,47,84,56,20,52,55,26,34,53,49,23,39,62,71,68,55,52,31,30,33,45,14,54,24,34,47,25,70,39,45,71,56,54,53,58,56,9,80,70,59,66,61,62,69,56,52,51,48,48,38,61,74,71,39,76,48,83,82,51,63,44,37,61,32,35,29,46,65,36,60,70,21,27,33,67,67,34,41,54,52,53,54,49,49,28,59,73,70,69,33,42,37,38,31,64,37,19,32,27,78,66,50,26,68,55,53,34,62,53,52,36,48,74,68,69,64,66,34,58,55,32,34,39,28,46,45,35,44,56,50,74,66,35,48,50,54,41,47,73,31,50,34,38,43,30,28,29,24,46,46,21,16,46,21,34,30,33,61,57,41,53,68,59,34,44,72,59,74,46,61,40,16,33,19,49,40,48,38,28,49,30,44,75,44,63,46,59,28,36,43,37,41,50,22,53,46,26,30,54,49,29,52,55,21,49,77,66,70,48,83,67,71,89,67,78,48,52,64,56,39,53,37,16,30,12,36,30,9,16,47,60,67,72,32,46,86,39,33,23,25,58,39,64,76,13,38,24,34,33,21,37,29,48,41,64,43,64,66,36,37,34,80,72,34,71,61,31,33,52,50,34,33,44,51,56,66,26,36,29,29,22,23,38,56,55,38,76,44,23,49,89,65,34,67,68,64,66,60,67,58,34,48,52,42,16,39,51,35,30,53,50,53,53,52,50,42,52,52,52,60,70,66,44,71,83,124

Nearest PDB structures (foldseek):
  4v1y-assembly2_G  TM=8.631E-01  e=2.708E-35  Pseudomonas sp. ADP
  3hpa-assembly1_A  TM=9.192E-01  e=1.848E-32  unidentified
  4dzh-assembly1_A-2  TM=8.882E-01  e=2.338E-32  Xanthomonas campestris pv. campestris str. ATCC 33913
  4gbd-assembly1_B  TM=8.812E-01  e=1.274E-30  Pseudomonas aeruginosa PAO1
  6sj0-assembly1_B  TM=8.116E-01  e=4.600E-29  Streptomyces sp.

InterPro domains:
  IPR006680 Amidohydrolase-related [PF01979] (54-414)
  IPR011059 Metal-dependent hydrolase, composite domain superfamily [G3DSA:2.30.40.10] (13-421)
  IPR011059 Metal-dependent hydrolase, composite domain superfamily [SSF51338] (5-421)
  IPR032466 Metal-dependent hydrolase [SSF51556] (57-367)
  IPR050287 5-Methylthioadenosine/S-adenosylhomocysteine deaminase [PTHR43794] (3-427)